Protein AF-0000000086674690 (afdb_homodimer)

Foldseek 3Di:
DDDDDLLDALLCLLVVLCVVLVHDLCRLCVQLVHHSVVSNCSNVLLDPPQDPVSLVSSCVSSVNPDSCSNHSDDPVLRHPVPDQDPLVVLLVCLQPPDQDADPDAQDLVVLQVLLVVLLLLCFFPLANLVVNSVSLSVSSNRLSNNCVPDDDLVSNLSSLLSLLLSLLSQLVNCVLLVNLVSNQVSLVSSCVSLVSNVDLLSNLVSLQSNLVSCVSVPNLVVSLVSLVVSLVSLVPDDPLPLSNLQSNLSSLLSNLLSCLLVVNNVSSVVSLVSNQVSQVNNPWDQVSHRTGHPLVSLLSVLSSCVSNVNLQVSLVSLVPRDCPPPSGLVSLLSSLQSNLSSCVVVVVLVSSLVSLVVNCVSHVPSCLRPSSNLSSLVSSVSVDDPVCVVRSVVSNVSSPND/DDDDDLLDALLCLLVVLCVVLVHDLCRLCVQLVHHSVVSNCSNVLLDPPQDPVSLVSSCVSSVNPDSCSNHSDDPVLRHPVPDQDPLVVLLVCLQPPDQDADPDAQDLVVLQVLLVVLLLLCFFPLANLVVNSVSLSVSSNRLSNNCVPDDDLVSNLSSLLSLLLSLLSQLVNCVLLVNLVSNQVSLVSSCVSLVSNVDLLSNLVSLQSNLVSCVSVPNLVVSLVSLVVSLVSLVVDDPLPLSNLQSNLSSLLSNLLSCLLVVNNVSSVVSLVSNQVSQVNNPWDQVSHRTGHPLVSLLSVLSSCVSNVNLQVSLVSLVPRDCVPPSGLVSLLSSLQSNLSSCVVVVVLVSSLVSLVVNCVSHVPSCLRPSSNLSSLVSSVSVDDPVCVVRSVVSNVSSPND

Secondary structure (DSSP, 8-state):
-----TT--HHHHHHHHHHHTT--HHHHHHHHTS-HHHHHHHHHTSS---SHHHHHHHHHHTT-S-HHHHHSS-GGGS-------TTHHHHHHHHHSPP---SSPP-HHHHHHHHHHHHHHHHH-TTHHHHHGGGHHHHHHHHHHHHHH--SHHHHHHHHHHHHHHHHHHHHHHHHHT-HHHHHHHHHHHHHHHHHHT-HHHHHHHHHHHHHHHHHTT-HHHHHHHHHHHHHHGGGS-TT-HHHHHHHHHHHHHHHHHHHHTT-HHHHHHHHHHHHHHHHHH-SB-GGG--BSHHHHHHHHHHHHHHTT-HHHHHHHHTT---TT---HHHHHHHHHHHHHHHHHTT-HHHHHHHHHHHHHH-HHHHHH-HHHHHHHHHHHHT--TTTHHHHHHHHHHTT--/-----TT--HHHHHHHHHHHTT--HHHHHHHHTS-HHHHHHHHHTSS---SHHHHHHHHHHTT-S-HHHHHSS-GGGS-------TTHHHHHHHHHSPP---SSPP-HHHHHHHHHHHHHHHHH-TTHHHHHGGGHHHHHHHHHHHHHH--SHHHHHHHHHHHHHHHHHHHHHHHHHT-HHHHHHHHHHHHHHHHHHT-HHHHHHHHHHHHHHHHHTT-HHHHHHHHHHHHHHGGGS-TT-HHHHHHHHHHHHHHHHHHHHTT-HHHHHHHHHHHHHHHHHH-SB-GGG--BSHHHHHHHHHHHHHHTT-HHHHHHHHTT---TT---HHHHHHHHHHHHHHHHHTT-HHHHHHHHHHHHHH-HHHHHH-HHHHHHHHHHHHT--TTTHHHHHHHHHHTT--

Radius of gyration: 27.08 Å; Cα contacts (8 Å, |Δi|>4): 1351; chains: 2; bounding box: 76×75×59 Å

Structure (mmCIF, N/CA/C/O backbone):
data_AF-0000000086674690-model_v1
#
loop_
_entity.id
_entity.type
_entity.pdbx_description
1 polymer 'Transcriptional regulator'
#
loop_
_atom_site.group_PDB
_atom_site.id
_atom_site.type_symbol
_atom_site.label_atom_id
_atom_site.label_alt_id
_atom_site.label_comp_id
_atom_site.label_asym_id
_atom_site.label_entity_id
_atom_site.label_seq_id
_atom_site.pdbx_PDB_ins_code
_atom_site.Cartn_x
_atom_site.Cartn_y
_atom_site.Cartn_z
_atom_site.occupancy
_atom_site.B_iso_or_equiv
_atom_site.auth_seq_id
_atom_site.auth_comp_id
_atom_site.auth_asym_id
_atom_site.auth_atom_id
_atom_site.pdbx_PDB_model_num
ATOM 1 N N . MET A 1 1 ? -32.312 -28.562 2.461 1 35.81 1 MET A N 1
ATOM 2 C CA . MET A 1 1 ? -31.516 -27.359 2.293 1 35.81 1 MET A CA 1
ATOM 3 C C . MET A 1 1 ? -32.344 -26.109 2.586 1 35.81 1 MET A C 1
ATOM 5 O O . MET A 1 1 ? -33.344 -25.844 1.914 1 35.81 1 MET A O 1
ATOM 9 N N . GLN A 1 2 ? -32.406 -25.594 3.686 1 45.88 2 GLN A N 1
ATOM 10 C CA . GLN A 1 2 ? -33.438 -24.625 4.082 1 45.88 2 GLN A CA 1
ATOM 11 C C . GLN A 1 2 ? -33.375 -23.375 3.207 1 45.88 2 GLN A C 1
ATOM 13 O O . GLN A 1 2 ? -32.281 -22.891 2.879 1 45.88 2 GLN A O 1
ATOM 18 N N . GLN A 1 3 ? -34.406 -23.047 2.584 1 56.06 3 GLN A N 1
ATOM 19 C CA . GLN A 1 3 ? -34.719 -21.938 1.682 1 56.06 3 GLN A CA 1
ATOM 20 C C . GLN A 1 3 ? -34.375 -20.594 2.332 1 56.06 3 GLN A C 1
ATOM 22 O O . GLN A 1 3 ? -34.781 -20.344 3.469 1 56.06 3 GLN A O 1
ATOM 27 N N . ILE A 1 4 ? -33.25 -19.969 2.064 1 63.06 4 ILE A N 1
ATOM 28 C CA . ILE A 1 4 ? -32.938 -18.625 2.537 1 63.06 4 ILE A CA 1
ATOM 29 C C . ILE A 1 4 ? -33.938 -17.625 1.955 1 63.06 4 ILE A C 1
ATOM 31 O O . ILE A 1 4 ? -34.188 -17.625 0.75 1 63.06 4 ILE A O 1
ATOM 35 N N . ASP A 1 5 ? -34.688 -16.938 2.834 1 63.94 5 ASP A N 1
ATOM 36 C CA . ASP A 1 5 ? -35.625 -15.883 2.418 1 63.94 5 ASP A CA 1
ATOM 37 C C . ASP A 1 5 ? -34.906 -14.883 1.493 1 63.94 5 ASP A C 1
ATOM 39 O O . ASP A 1 5 ? -33.875 -14.32 1.848 1 63.94 5 ASP A O 1
ATOM 43 N N . PRO A 1 6 ? -35.312 -14.914 0.283 1 63.19 6 PRO A N 1
ATOM 44 C CA . PRO A 1 6 ? -34.688 -14.008 -0.69 1 63.19 6 PRO A CA 1
ATOM 45 C C . PRO A 1 6 ? -34.688 -12.555 -0.217 1 63.19 6 PRO A C 1
ATOM 47 O O . PRO A 1 6 ? -33.906 -11.75 -0.712 1 63.19 6 PRO A O 1
ATOM 50 N N . GLU A 1 7 ? -35.469 -12.242 0.776 1 62.81 7 GLU A N 1
ATOM 51 C CA . GLU A 1 7 ? -35.625 -10.867 1.235 1 62.81 7 GLU A CA 1
ATOM 52 C C . GLU A 1 7 ? -34.594 -10.547 2.334 1 62.81 7 GLU A C 1
ATOM 54 O O . GLU A 1 7 ? -34.5 -9.398 2.766 1 62.81 7 GLU A O 1
ATOM 59 N N . MET A 1 8 ? -33.812 -11.414 2.658 1 75.12 8 MET A N 1
ATOM 60 C CA . MET A 1 8 ? -32.844 -11.211 3.738 1 75.12 8 MET A CA 1
ATOM 61 C C . MET A 1 8 ? -31.688 -10.352 3.268 1 75.12 8 MET A C 1
ATOM 63 O O . MET A 1 8 ? -31.156 -10.562 2.172 1 75.12 8 MET A O 1
ATOM 67 N N . THR A 1 9 ? -31.391 -9.359 4.109 1 70.88 9 THR A N 1
ATOM 68 C CA . THR A 1 9 ? -30.25 -8.5 3.842 1 70.88 9 THR A CA 1
ATOM 69 C C . THR A 1 9 ? -28.938 -9.258 4.023 1 70.88 9 THR A C 1
ATOM 71 O O . THR A 1 9 ? -28.906 -10.312 4.656 1 70.88 9 THR A O 1
ATOM 74 N N . PRO A 1 10 ? -27.906 -8.688 3.531 1 73.75 10 PRO A N 1
ATOM 75 C CA . PRO A 1 10 ? -26.609 -9.32 3.756 1 73.75 10 PRO A CA 1
ATOM 76 C C . PRO A 1 10 ? -26.266 -9.477 5.238 1 73.75 10 PRO A C 1
ATOM 78 O O . PRO A 1 10 ? -25.734 -10.5 5.648 1 73.75 10 PRO A O 1
ATOM 81 N N . ALA A 1 11 ? -26.625 -8.516 5.902 1 75.94 11 ALA A N 1
ATOM 82 C CA . ALA A 1 11 ? -26.375 -8.555 7.34 1 75.94 11 ALA A CA 1
ATOM 83 C C . ALA A 1 11 ? -27.125 -9.719 7.988 1 75.94 11 ALA A C 1
ATOM 85 O O . ALA A 1 11 ? -26.531 -10.469 8.773 1 75.94 11 ALA A O 1
ATOM 86 N N . GLU A 1 12 ? -28.359 -9.805 7.516 1 77.88 12 GLU A N 1
ATOM 87 C CA . GLU A 1 12 ? -29.188 -10.883 8.055 1 77.88 12 GLU A CA 1
ATOM 88 C C . GLU A 1 12 ? -28.672 -12.25 7.625 1 77.88 12 GLU A C 1
ATOM 90 O O . GLU A 1 12 ? -28.719 -13.211 8.391 1 77.88 12 GLU A O 1
ATOM 95 N N . ARG A 1 13 ? -28.141 -12.219 6.551 1 79 13 ARG A N 1
ATOM 96 C CA . ARG A 1 13 ? -27.594 -13.469 6.031 1 79 13 ARG A CA 1
ATOM 97 C C . ARG A 1 13 ? -26.312 -13.859 6.754 1 79 13 ARG A C 1
ATOM 99 O O . ARG A 1 13 ? -26.078 -15.031 7.031 1 79 13 ARG A O 1
ATOM 106 N N . ILE A 1 14 ? -25.578 -12.883 7.051 1 80.81 14 ILE A N 1
ATOM 107 C CA . ILE A 1 14 ? -24.375 -13.141 7.832 1 80.81 14 ILE A CA 1
ATOM 108 C C . ILE A 1 14 ? -24.75 -13.758 9.18 1 80.81 14 ILE A C 1
ATOM 110 O O . ILE A 1 14 ? -24.172 -14.758 9.602 1 80.81 14 ILE A O 1
ATOM 114 N N . LYS A 1 15 ? -25.781 -13.125 9.664 1 82.44 15 LYS A N 1
ATOM 115 C CA . LYS A 1 15 ? -26.266 -13.633 10.945 1 82.44 15 LYS A CA 1
ATOM 116 C C . LYS A 1 15 ? -26.812 -15.055 10.805 1 82.44 15 LYS A C 1
ATOM 118 O O . LYS A 1 15 ? -26.484 -15.93 11.609 1 82.44 15 LYS A O 1
ATOM 123 N N . LEU A 1 16 ? -27.609 -15.234 9.828 1 81.5 16 LEU A N 1
ATOM 124 C CA . LEU A 1 16 ? -28.219 -16.531 9.57 1 81.5 16 LEU A CA 1
ATOM 125 C C . LEU A 1 16 ? -27.156 -17.609 9.398 1 81.5 16 LEU A C 1
ATOM 127 O O . LEU A 1 16 ? -27.234 -18.672 10.023 1 81.5 16 LEU A O 1
ATOM 131 N N . PHE A 1 17 ? -26.203 -17.297 8.703 1 81.62 17 PHE A N 1
ATOM 132 C CA . PHE A 1 17 ? -25.219 -18.328 8.383 1 81.62 17 PHE A CA 1
ATOM 133 C C . PHE A 1 17 ? -24.25 -18.531 9.539 1 81.62 17 PHE A C 1
ATOM 135 O O . PHE A 1 17 ? -23.734 -19.641 9.742 1 81.62 17 PHE A O 1
ATOM 142 N N . ARG A 1 18 ? -24.016 -17.422 10.234 1 85.5 18 ARG A N 1
ATOM 143 C CA . ARG A 1 18 ? -23.234 -17.594 11.453 1 85.5 18 ARG A CA 1
ATOM 144 C C . ARG A 1 18 ? -23.922 -18.578 12.406 1 85.5 18 ARG A C 1
ATOM 146 O O . ARG A 1 18 ? -23.281 -19.484 12.945 1 85.5 18 ARG A O 1
ATOM 153 N N . MET A 1 19 ? -25.188 -18.375 12.492 1 83.75 19 MET A N 1
ATOM 154 C CA . MET A 1 19 ? -25.984 -19.219 13.383 1 83.75 19 MET A CA 1
ATOM 155 C C . MET A 1 19 ? -26.031 -20.656 12.859 1 83.75 19 MET A C 1
ATOM 157 O O . MET A 1 19 ? -25.922 -21.609 13.633 1 83.75 19 MET A O 1
ATOM 161 N N . ARG A 1 20 ? -26.109 -20.797 11.633 1 79.38 20 ARG A N 1
ATOM 162 C CA . ARG A 1 20 ? -26.141 -22.125 11.008 1 79.38 20 ARG A CA 1
ATOM 163 C C . ARG A 1 20 ? -24.812 -22.844 11.188 1 79.38 20 ARG A C 1
ATOM 165 O O . ARG A 1 20 ? -24.781 -24.062 11.289 1 79.38 20 ARG A O 1
ATOM 172 N N . ALA A 1 21 ? -23.844 -22.047 11.211 1 78.06 21 ALA A N 1
ATOM 173 C CA . ALA A 1 21 ? -22.516 -22.609 11.383 1 78.06 21 ALA A CA 1
ATOM 174 C C . ALA A 1 21 ? -22.219 -22.906 12.852 1 78.06 21 ALA A C 1
ATOM 176 O O . ALA A 1 21 ? -21.156 -23.438 13.188 1 78.06 21 ALA A O 1
ATOM 177 N N . GLY A 1 22 ? -23.172 -22.469 13.711 1 81.12 22 GLY A N 1
ATOM 178 C CA . GLY A 1 22 ? -23.031 -22.734 15.141 1 81.12 22 GLY A CA 1
ATOM 179 C C . GLY A 1 22 ? -22.047 -21.797 15.828 1 81.12 22 GLY A C 1
ATOM 180 O O . GLY A 1 22 ? -21.5 -22.141 16.875 1 81.12 22 GLY A O 1
ATOM 181 N N . LEU A 1 23 ? -21.812 -20.719 15.234 1 82.62 23 LEU A N 1
ATOM 182 C CA . LEU A 1 23 ? -20.828 -19.797 15.789 1 82.62 23 LEU A CA 1
ATOM 183 C C . LEU A 1 23 ? -21.5 -18.688 16.578 1 82.62 23 LEU A C 1
ATOM 185 O O . LEU A 1 23 ? -22.562 -18.188 16.172 1 82.62 23 LEU A O 1
ATOM 189 N N . THR A 1 24 ? -20.953 -18.375 17.75 1 83.12 24 THR A N 1
ATOM 190 C CA . THR A 1 24 ? -21.344 -17.141 18.422 1 83.12 24 THR A CA 1
ATOM 191 C C . THR A 1 24 ? -20.719 -15.938 17.734 1 83.12 24 THR A C 1
ATOM 193 O O . THR A 1 24 ? -19.812 -16.078 16.906 1 83.12 24 THR A O 1
ATOM 196 N N . GLN A 1 25 ? -21.344 -14.781 18 1 82.62 25 GLN A N 1
ATOM 197 C CA . GLN A 1 25 ? -20.75 -13.562 17.453 1 82.62 25 GLN A CA 1
ATOM 198 C C . GLN A 1 25 ? -19.297 -13.414 17.891 1 82.62 25 GLN A C 1
ATOM 200 O O . GLN A 1 25 ? -18.453 -12.961 17.109 1 82.62 25 GLN A O 1
ATOM 205 N N . GLU A 1 26 ? -19.094 -13.836 19.016 1 77.19 26 GLU A N 1
ATOM 206 C CA . GLU A 1 26 ? -17.75 -13.766 19.562 1 77.19 26 GLU A CA 1
ATOM 207 C C . GLU A 1 26 ? -16.797 -14.688 18.797 1 77.19 26 GLU A C 1
ATOM 209 O O . GLU A 1 26 ? -15.68 -14.289 18.453 1 77.19 26 GLU A O 1
ATOM 214 N N . GLN A 1 27 ? -17.234 -15.805 18.562 1 76.69 27 GLN A N 1
ATOM 215 C CA . GLN A 1 27 ? -16.438 -16.781 17.828 1 76.69 27 GLN A CA 1
ATOM 216 C C . GLN A 1 27 ? -16.172 -16.328 16.406 1 76.69 27 GLN A C 1
ATOM 218 O O . GLN A 1 27 ? -15.047 -16.453 15.898 1 76.69 27 GLN A O 1
ATOM 223 N N . ALA A 1 28 ? -17.156 -15.875 15.789 1 79.5 28 ALA A N 1
ATOM 224 C CA . ALA A 1 28 ? -17.016 -15.398 14.414 1 79.5 28 ALA A CA 1
ATOM 225 C C . ALA A 1 28 ? -16.047 -14.227 14.328 1 79.5 28 ALA A C 1
ATOM 227 O O . ALA A 1 28 ? -15.203 -14.172 13.43 1 79.5 28 ALA A O 1
ATOM 228 N N . ALA A 1 29 ? -16.219 -13.367 15.242 1 74.62 29 ALA A N 1
ATOM 229 C CA . ALA A 1 29 ? -15.344 -12.203 15.305 1 74.62 29 ALA A CA 1
ATOM 230 C C . ALA A 1 29 ? -13.891 -12.609 15.492 1 74.62 29 ALA A C 1
ATOM 232 O O . ALA A 1 29 ? -12.992 -12.055 14.852 1 74.62 29 ALA A O 1
ATOM 233 N N . GLN A 1 30 ? -13.805 -13.586 16.297 1 65.25 30 GLN A N 1
ATOM 234 C CA . GLN A 1 30 ? -12.469 -14.109 16.547 1 65.25 30 GLN A CA 1
ATOM 235 C C . GLN A 1 30 ? -11.875 -14.727 15.273 1 65.25 30 GLN A C 1
ATOM 237 O O . GLN A 1 30 ? -10.719 -14.477 14.945 1 65.25 30 GLN A O 1
ATOM 242 N N . LEU A 1 31 ? -12.688 -15.453 14.656 1 67.88 31 LEU A N 1
ATOM 243 C CA . LEU A 1 31 ? -12.25 -16.109 13.43 1 67.88 31 LEU A CA 1
ATOM 244 C C . LEU A 1 31 ? -11.922 -15.078 12.359 1 67.88 31 LEU A C 1
ATOM 246 O O . LEU A 1 31 ? -10.984 -15.266 11.57 1 67.88 31 LEU A O 1
ATOM 250 N N . LYS A 1 32 ? -12.617 -14.055 12.352 1 66.25 32 LYS A N 1
ATOM 251 C CA . LYS A 1 32 ? -12.438 -12.969 11.391 1 66.25 32 LYS A CA 1
ATOM 252 C C . LYS A 1 32 ? -11.258 -12.086 11.781 1 66.25 32 LYS A C 1
ATOM 254 O O . LYS A 1 32 ? -10.672 -11.406 10.93 1 66.25 32 LYS A O 1
ATOM 259 N N . GLY A 1 33 ? -10.961 -12.219 13.055 1 59.22 33 GLY A N 1
ATOM 260 C CA . GLY A 1 33 ? -9.93 -11.352 13.586 1 59.22 33 GLY A CA 1
ATOM 261 C C . GLY A 1 33 ? -10.398 -9.922 13.805 1 59.22 33 GLY A C 1
ATOM 262 O O . GLY A 1 33 ? -9.672 -8.969 13.516 1 59.22 33 GLY A O 1
ATOM 263 N N . CYS A 1 34 ? -11.648 -9.828 14.102 1 61.47 34 CYS A N 1
ATOM 264 C CA . CYS A 1 34 ? -12.219 -8.523 14.422 1 61.47 34 CYS A CA 1
ATOM 265 C C . CYS A 1 34 ? -12.891 -8.539 15.789 1 61.47 34 CYS A C 1
ATOM 267 O O . CYS A 1 34 ? -12.977 -9.586 16.422 1 61.47 34 CYS A O 1
ATOM 269 N N . THR A 1 35 ? -13.141 -7.371 16.219 1 60.97 35 THR A N 1
ATOM 270 C CA . THR A 1 35 ? -13.867 -7.293 17.484 1 60.97 35 THR A CA 1
ATOM 271 C C . THR A 1 35 ? -15.297 -7.793 17.312 1 60.97 35 THR A C 1
ATOM 273 O O . THR A 1 35 ? -15.859 -7.73 16.219 1 60.97 35 THR A O 1
ATOM 276 N N . VAL A 1 36 ? -15.742 -8.328 18.469 1 74.25 36 VAL A N 1
ATOM 277 C CA . VAL A 1 36 ? -17.125 -8.805 18.484 1 74.25 36 VAL A CA 1
ATOM 278 C C . VAL A 1 36 ? -18.062 -7.668 18.094 1 74.25 36 VAL A C 1
ATOM 280 O O . VAL A 1 36 ? -19.047 -7.887 17.375 1 74.25 36 VAL A O 1
ATOM 283 N N . SER A 1 37 ? -17.688 -6.547 18.469 1 67.19 37 SER A N 1
ATOM 284 C CA . SER A 1 37 ? -18.5 -5.387 18.109 1 67.19 37 SER A CA 1
ATOM 285 C C . SER A 1 37 ? -18.5 -5.164 16.594 1 67.19 37 SER A C 1
ATOM 287 O O . SER A 1 37 ? -19.547 -4.898 16 1 67.19 37 SER A O 1
ATOM 289 N N . ALA A 1 38 ? -17.375 -5.375 16.047 1 67.56 38 ALA A N 1
ATOM 290 C CA . ALA A 1 38 ? -17.281 -5.227 14.586 1 67.56 38 ALA A CA 1
ATOM 291 C C . ALA A 1 38 ? -18.109 -6.285 13.867 1 67.56 38 ALA A C 1
ATOM 293 O O . ALA A 1 38 ? -18.828 -5.977 12.914 1 67.56 38 ALA A O 1
ATOM 294 N N . TRP A 1 39 ? -18 -7.398 14.344 1 77.25 39 TRP A N 1
ATOM 295 C CA . TRP A 1 39 ? -18.781 -8.477 13.75 1 77.25 39 TRP A CA 1
ATOM 296 C C . TRP A 1 39 ? -20.281 -8.211 13.906 1 77.25 39 TRP A C 1
ATOM 298 O O . TRP A 1 39 ? -21.047 -8.367 12.953 1 77.25 39 TRP A O 1
ATOM 308 N N . ARG A 1 40 ? -20.641 -7.785 15.055 1 76.81 40 ARG A N 1
ATOM 309 C CA . ARG A 1 40 ? -22.031 -7.484 15.344 1 76.81 40 ARG A CA 1
ATOM 310 C C . ARG A 1 40 ? -22.578 -6.438 14.383 1 76.81 40 ARG A C 1
ATOM 312 O O . ARG A 1 40 ? -23.734 -6.527 13.953 1 76.81 40 ARG A O 1
ATOM 319 N N . LYS A 1 41 ? -21.75 -5.625 14.016 1 70.38 41 LYS A N 1
ATOM 320 C CA . LYS A 1 41 ? -22.219 -4.559 13.133 1 70.38 41 LYS A CA 1
ATOM 321 C C . LYS A 1 41 ? -22.469 -5.082 11.719 1 70.38 41 LYS A C 1
ATOM 323 O O . LYS A 1 41 ? -23.359 -4.605 11.023 1 70.38 41 LYS A O 1
ATOM 328 N N . TRP A 1 42 ? -21.734 -6.035 11.359 1 76.44 42 TRP A N 1
ATOM 329 C CA . TRP A 1 42 ? -22 -6.676 10.078 1 76.44 42 TRP A CA 1
ATOM 330 C C . TRP A 1 42 ? -23.328 -7.438 10.109 1 76.44 42 TRP A C 1
ATOM 332 O O . TRP A 1 42 ? -24.109 -7.371 9.156 1 76.44 42 TRP A O 1
ATOM 342 N N . GLU A 1 43 ? -23.516 -8.039 11.234 1 81.5 43 GLU A N 1
ATOM 343 C CA . GLU A 1 43 ? -24.703 -8.883 11.359 1 81.5 43 GLU A CA 1
ATOM 344 C C . GLU A 1 43 ? -25.953 -8.039 11.555 1 81.5 43 GLU A C 1
ATOM 346 O O . GLU A 1 43 ? -27.062 -8.477 11.227 1 81.5 43 GLU A O 1
ATOM 351 N N . SER A 1 44 ? -25.797 -6.883 12.141 1 73.06 44 SER A N 1
ATOM 352 C CA . SER A 1 44 ? -26.938 -6.012 12.383 1 73.06 44 SER A CA 1
ATOM 353 C C . SER A 1 44 ? -27.219 -5.109 11.188 1 73.06 44 SER A C 1
ATOM 355 O O . SER A 1 44 ? -28.266 -4.473 11.109 1 73.06 44 SER A O 1
ATOM 357 N N . GLY A 1 45 ? -26.234 -5.16 10.289 1 63.78 45 GLY A N 1
ATOM 358 C CA . GLY A 1 45 ? -26.375 -4.277 9.141 1 63.78 45 GLY A CA 1
ATOM 359 C C . GLY A 1 45 ? -25.906 -2.863 9.414 1 63.78 45 GLY A C 1
ATOM 360 O O . GLY A 1 45 ? -26 -1.987 8.555 1 63.78 45 GLY A O 1
ATOM 361 N N . GLU A 1 46 ? -25.438 -2.58 10.617 1 60.06 46 GLU A N 1
ATOM 362 C CA . GLU A 1 46 ? -24.922 -1.26 10.953 1 60.06 46 GLU A CA 1
ATOM 363 C C . GLU A 1 46 ? -23.688 -0.927 10.109 1 60.06 46 GLU A C 1
ATOM 365 O O . GLU A 1 46 ? -23.453 0.235 9.773 1 60.06 46 GLU A O 1
ATOM 370 N N . ARG A 1 47 ? -22.875 -1.871 9.898 1 57.19 47 ARG A N 1
ATOM 371 C CA . ARG A 1 47 ? -21.734 -1.758 9 1 57.19 47 ARG A CA 1
ATOM 372 C C . ARG A 1 47 ? -21.828 -2.768 7.859 1 57.19 47 ARG A C 1
ATOM 374 O O . ARG A 1 47 ? -22.062 -3.957 8.094 1 57.19 47 ARG A O 1
ATOM 381 N N . SER A 1 48 ? -21.781 -2.201 6.695 1 57.06 48 SER A N 1
ATOM 382 C CA . SER A 1 48 ? -21.75 -3.117 5.559 1 57.06 48 SER A CA 1
ATOM 383 C C . SER A 1 48 ? -20.344 -3.703 5.359 1 57.06 48 SER A C 1
ATOM 385 O O . SER A 1 48 ? -19.344 -3.057 5.676 1 57.06 48 SER A O 1
ATOM 387 N N . VAL A 1 49 ? -20.484 -4.902 5.02 1 63.19 49 VAL A N 1
ATOM 388 C CA . VAL A 1 49 ? -19.219 -5.496 4.59 1 63.19 49 VAL A CA 1
ATOM 389 C C . VAL A 1 49 ? -18.766 -4.855 3.279 1 63.19 49 VAL A C 1
ATOM 391 O O . VAL A 1 49 ? -19.453 -4.941 2.264 1 63.19 49 VAL A O 1
ATOM 394 N N . ASN A 1 50 ? -17.688 -4.113 3.303 1 49.84 50 ASN A N 1
ATOM 395 C CA . ASN A 1 50 ? -17.391 -3.191 2.209 1 49.84 50 ASN A CA 1
ATOM 396 C C . ASN A 1 50 ? -16.266 -3.709 1.32 1 49.84 50 ASN A C 1
ATOM 398 O O . ASN A 1 50 ? -15.789 -2.99 0.441 1 49.84 50 ASN A O 1
ATOM 402 N N . SER A 1 51 ? -15.852 -4.766 1.632 1 52.09 51 SER A N 1
ATOM 403 C CA . SER A 1 51 ? -14.836 -5.34 0.755 1 52.09 51 SER A CA 1
ATOM 404 C C . SER A 1 51 ? -15.156 -6.797 0.429 1 52.09 51 SER A C 1
ATOM 406 O O . SER A 1 51 ? -15.672 -7.531 1.273 1 52.09 51 SER A O 1
ATOM 408 N N . LEU A 1 52 ? -14.93 -6.918 -0.774 1 54.28 52 LEU A N 1
ATOM 409 C CA . LEU A 1 52 ? -15.125 -8.297 -1.199 1 54.28 52 LEU A CA 1
ATOM 410 C C . LEU A 1 52 ? -14.297 -9.25 -0.338 1 54.28 52 LEU A C 1
ATOM 412 O O . LEU A 1 52 ? -14.758 -10.344 -0.005 1 54.28 52 LEU A O 1
ATOM 416 N N . GLY A 1 53 ? -13.195 -8.68 0.011 1 55.94 53 GLY A N 1
ATOM 417 C CA . GLY A 1 53 ? -12.375 -9.469 0.917 1 55.94 53 GLY A CA 1
ATOM 418 C C . GLY A 1 53 ? -13.078 -9.805 2.221 1 55.94 53 GLY A C 1
ATOM 419 O O . GLY A 1 53 ? -13.047 -10.953 2.672 1 55.94 53 GLY A O 1
ATOM 420 N N . ASP A 1 54 ? -13.695 -8.82 2.705 1 62.16 54 ASP A N 1
ATOM 421 C CA . ASP A 1 54 ? -14.445 -9.055 3.938 1 62.16 54 ASP A CA 1
ATOM 422 C C . ASP A 1 54 ? -15.602 -10.023 3.701 1 62.16 54 ASP A C 1
ATOM 424 O O . ASP A 1 54 ? -15.859 -10.906 4.527 1 62.16 54 ASP A O 1
ATOM 428 N N . TRP A 1 55 ? -16.219 -9.844 2.621 1 64.69 55 TRP A N 1
ATOM 429 C CA . TRP A 1 55 ? -17.344 -10.742 2.33 1 64.69 55 TRP A CA 1
ATOM 430 C C . TRP A 1 55 ? -16.859 -12.188 2.205 1 64.69 55 TRP A C 1
ATOM 432 O O . TRP A 1 55 ? -17.5 -13.102 2.717 1 64.69 55 TRP A O 1
ATOM 442 N N . ILE A 1 56 ? -15.773 -12.211 1.735 1 56.81 56 ILE A N 1
ATOM 443 C CA . ILE A 1 56 ? -15.211 -13.547 1.521 1 56.81 56 ILE A CA 1
ATOM 444 C C . ILE A 1 56 ? -14.805 -14.156 2.859 1 56.81 56 ILE A C 1
ATOM 446 O O . ILE A 1 56 ? -15.094 -15.32 3.129 1 56.81 56 ILE A O 1
ATOM 450 N N . GLU A 1 57 ? -14.195 -13.367 3.631 1 63.66 57 GLU A N 1
ATOM 451 C CA . GLU A 1 57 ? -13.797 -13.836 4.957 1 63.66 57 GLU A CA 1
ATOM 452 C C . GLU A 1 57 ? -15.008 -14.219 5.793 1 63.66 57 GLU A C 1
ATOM 454 O O . GLU A 1 57 ? -15 -15.25 6.477 1 63.66 57 GLU A O 1
ATOM 459 N N . ILE A 1 58 ? -15.961 -13.453 5.621 1 72 58 ILE A N 1
ATOM 460 C CA . ILE A 1 58 ? -17.188 -13.734 6.359 1 72 58 ILE A CA 1
ATOM 461 C C . ILE A 1 58 ? -17.812 -15.031 5.855 1 72 58 ILE A C 1
ATOM 463 O O . ILE A 1 58 ? -18.234 -15.875 6.648 1 72 58 ILE A O 1
ATOM 467 N N . ALA A 1 59 ? -17.75 -15.172 4.602 1 68.88 59 ALA A N 1
ATOM 468 C CA . ALA A 1 59 ? -18.328 -16.375 4.008 1 68.88 59 ALA A CA 1
ATOM 469 C C . ALA A 1 59 ? -17.594 -17.625 4.492 1 68.88 59 ALA A C 1
ATOM 471 O O . ALA A 1 59 ? -18.219 -18.641 4.793 1 68.88 59 ALA A O 1
ATOM 472 N N . ARG A 1 60 ? -16.328 -17.453 4.629 1 64.94 60 ARG A N 1
ATOM 473 C CA . ARG A 1 60 ? -15.5 -18.562 5.129 1 64.94 60 ARG A CA 1
ATOM 474 C C . ARG A 1 60 ? -15.82 -18.859 6.586 1 64.94 60 ARG A C 1
ATOM 476 O O . ARG A 1 60 ? -15.953 -20.031 6.965 1 64.94 60 ARG A O 1
ATOM 483 N N . ILE A 1 61 ? -15.906 -17.859 7.301 1 71.44 61 ILE A N 1
ATOM 484 C CA . ILE A 1 61 ? -16.156 -18 8.734 1 71.44 61 ILE A CA 1
ATOM 485 C C . ILE A 1 61 ? -17.5 -18.672 8.961 1 71.44 61 ILE A C 1
ATOM 487 O O . ILE A 1 61 ? -17.625 -19.578 9.797 1 71.44 61 ILE A O 1
ATOM 491 N N . VAL A 1 62 ? -18.469 -18.328 8.094 1 77.56 62 VAL A N 1
ATOM 492 C CA . VAL A 1 62 ? -19.828 -18.828 8.359 1 77.56 62 VAL A CA 1
ATOM 493 C C . VAL A 1 62 ? -20.109 -20.031 7.461 1 77.56 62 VAL A C 1
ATOM 495 O O . VAL A 1 62 ? -21.25 -20.484 7.391 1 77.56 62 VAL A O 1
ATOM 498 N N . ARG A 1 63 ? -19.031 -20.484 6.812 1 66.38 63 ARG A N 1
ATOM 499 C CA . ARG A 1 63 ? -19.031 -21.734 6.051 1 66.38 63 ARG A CA 1
ATOM 500 C C . ARG A 1 63 ? -20.078 -21.688 4.93 1 66.38 63 ARG A C 1
ATOM 502 O O . ARG A 1 63 ? -20.844 -22.641 4.746 1 66.38 63 ARG A O 1
ATOM 509 N N . VAL A 1 64 ? -20.141 -20.578 4.383 1 69.5 64 VAL A N 1
ATOM 510 C CA . VAL A 1 64 ? -20.984 -20.438 3.199 1 69.5 64 VAL A CA 1
ATOM 511 C C . VAL A 1 64 ? -20.125 -20.469 1.94 1 69.5 64 VAL A C 1
ATOM 513 O O . VAL A 1 64 ? -19.156 -19.719 1.828 1 69.5 64 VAL A O 1
ATOM 516 N N . LYS A 1 65 ? -20.422 -21.359 1.132 1 56.72 65 LYS A N 1
ATOM 517 C CA . LYS A 1 65 ? -19.625 -21.594 -0.062 1 56.72 65 LYS A CA 1
ATOM 518 C C . LYS A 1 65 ? -19.969 -20.594 -1.164 1 56.72 65 LYS A C 1
ATOM 520 O O . LYS A 1 65 ? -19.156 -20.328 -2.045 1 56.72 65 LYS A O 1
ATOM 525 N N . ASP A 1 66 ? -21.141 -20.125 -1.149 1 55.47 66 ASP A N 1
ATOM 526 C CA . ASP A 1 66 ? -21.719 -19.25 -2.152 1 55.47 66 ASP A CA 1
ATOM 527 C C . ASP A 1 66 ? -21.922 -17.844 -1.595 1 55.47 66 ASP A C 1
ATOM 529 O O . ASP A 1 66 ? -22.734 -17.625 -0.695 1 55.47 66 ASP A O 1
ATOM 533 N N . LEU A 1 67 ? -21.062 -16.891 -2.145 1 61.53 67 LEU A N 1
ATOM 534 C CA . LEU A 1 67 ? -21.188 -15.523 -1.651 1 61.53 67 LEU A CA 1
ATOM 535 C C . LEU A 1 67 ? -22.609 -14.992 -1.873 1 61.53 67 LEU A C 1
ATOM 537 O O . LEU A 1 67 ? -23.094 -14.172 -1.094 1 61.53 67 LEU A O 1
ATOM 541 N N . PHE A 1 68 ? -23.141 -15.453 -2.949 1 61.06 68 PHE A N 1
ATOM 542 C CA . PHE A 1 68 ? -24.516 -15.016 -3.176 1 61.06 68 PHE A CA 1
ATOM 543 C C . PHE A 1 68 ? -25.422 -15.438 -2.021 1 61.06 68 PHE A C 1
ATOM 545 O O . PHE A 1 68 ? -26.312 -14.688 -1.618 1 61.06 68 PHE A O 1
ATOM 552 N N . ARG A 1 69 ? -25.234 -16.625 -1.64 1 67.69 69 ARG A N 1
ATOM 553 C CA . ARG A 1 69 ? -26.031 -17.094 -0.516 1 67.69 69 ARG A CA 1
ATOM 554 C C . ARG A 1 69 ? -25.797 -16.234 0.722 1 67.69 69 ARG A C 1
ATOM 556 O O . ARG A 1 69 ? -26.734 -15.977 1.487 1 67.69 69 ARG A O 1
ATOM 563 N N . LEU A 1 70 ? -24.578 -15.805 0.869 1 72.25 70 LEU A N 1
ATOM 564 C CA . LEU A 1 70 ? -24.219 -15.023 2.047 1 72.25 70 LEU A CA 1
ATOM 565 C C . LEU A 1 70 ? -24.625 -13.562 1.87 1 72.25 70 LEU A C 1
ATOM 567 O O . LEU A 1 70 ? -25.094 -12.93 2.814 1 72.25 70 LEU A O 1
ATOM 571 N N . THR A 1 71 ? -24.359 -13.094 0.697 1 68.62 71 THR A N 1
ATOM 572 C CA . THR A 1 71 ? -24.547 -11.664 0.476 1 68.62 71 THR A CA 1
ATOM 573 C C . THR A 1 71 ? -25.969 -11.359 0.015 1 68.62 71 THR A C 1
ATOM 575 O O . THR A 1 71 ? -26.484 -10.266 0.251 1 68.62 71 THR A O 1
ATOM 578 N N . GLY A 1 72 ? -26.656 -12.336 -0.545 1 60.5 72 GLY A N 1
ATOM 579 C CA . GLY A 1 72 ? -27.906 -12.109 -1.236 1 60.5 72 GLY A CA 1
ATOM 580 C C . GLY A 1 72 ? -27.766 -11.219 -2.459 1 60.5 72 GLY A C 1
ATOM 581 O O . GLY A 1 72 ? -28.766 -10.828 -3.066 1 60.5 72 GLY A O 1
ATOM 582 N N . LEU A 1 73 ? -26.578 -10.734 -2.686 1 55.12 73 LEU A N 1
ATOM 583 C CA . LEU A 1 73 ? -26.297 -9.836 -3.801 1 55.12 73 LEU A CA 1
ATOM 584 C C . LEU A 1 73 ? -25.5 -10.555 -4.883 1 55.12 73 LEU A C 1
ATOM 586 O O . LEU A 1 73 ? -24.625 -11.367 -4.578 1 55.12 73 LEU A O 1
ATOM 590 N N . PRO A 1 74 ? -25.984 -10.25 -6.051 1 46.03 74 PRO A N 1
ATOM 591 C CA . PRO A 1 74 ? -25.094 -10.75 -7.109 1 46.03 74 PRO A CA 1
ATOM 592 C C . PRO A 1 74 ? -23.672 -10.188 -7 1 46.03 74 PRO A C 1
ATOM 594 O O . PRO A 1 74 ? -23.484 -9.109 -6.438 1 46.03 74 PRO A O 1
ATOM 597 N N . LEU A 1 75 ? -22.75 -11.031 -7.324 1 46.69 75 LEU A N 1
ATOM 598 C CA . LEU A 1 75 ? -21.344 -10.672 -7.227 1 46.69 75 LEU A CA 1
ATOM 599 C C . LEU A 1 75 ? -21.094 -9.273 -7.785 1 46.69 75 LEU A C 1
ATOM 601 O O . LEU A 1 75 ? -20.281 -8.516 -7.246 1 46.69 75 LEU A O 1
ATOM 605 N N . GLY A 1 76 ? -21.75 -8.984 -8.883 1 43.5 76 GLY A N 1
ATOM 606 C CA . GLY A 1 76 ? -21.641 -7.664 -9.492 1 43.5 76 GLY A CA 1
ATOM 607 C C . GLY A 1 76 ? -22 -6.539 -8.539 1 43.5 76 GLY A C 1
ATOM 608 O O . GLY A 1 76 ? -21.641 -5.387 -8.766 1 43.5 76 GLY A O 1
ATOM 609 N N . GLU A 1 77 ? -22.891 -6.816 -7.645 1 42.34 77 GLU A N 1
ATOM 610 C CA . GLU A 1 77 ? -23.328 -5.812 -6.68 1 42.34 77 GLU A CA 1
ATOM 611 C C . GLU A 1 77 ? -22.422 -5.785 -5.461 1 42.34 77 GLU A C 1
ATOM 613 O O . GLU A 1 77 ? -22.625 -5 -4.535 1 42.34 77 GLU A O 1
ATOM 618 N N . LEU A 1 78 ? -21.703 -6.773 -5.344 1 46.16 78 LEU A N 1
ATOM 619 C CA . LEU A 1 78 ? -20.703 -6.676 -4.273 1 46.16 78 LEU A CA 1
ATOM 620 C C . LEU A 1 78 ? -19.688 -5.578 -4.57 1 46.16 78 LEU A C 1
ATOM 622 O O . LEU A 1 78 ? -19.406 -5.289 -5.734 1 46.16 78 LEU A O 1
ATOM 626 N N . PRO A 1 79 ? -19.359 -4.664 -3.664 1 41 79 PRO A N 1
ATOM 627 C CA . PRO A 1 79 ? -18.484 -3.527 -3.947 1 41 79 PRO A CA 1
ATOM 628 C C . PRO A 1 79 ? -17.297 -3.908 -4.832 1 41 79 PRO A C 1
ATOM 630 O O . PRO A 1 79 ? -16.734 -5.004 -4.691 1 41 79 PRO A O 1
ATOM 633 N N . ASP A 1 80 ? -17.266 -3.547 -6.145 1 41.66 80 ASP A N 1
ATOM 634 C CA . ASP A 1 80 ? -16.188 -3.619 -7.133 1 41.66 80 ASP A CA 1
ATOM 635 C C . ASP A 1 80 ? -14.836 -3.344 -6.496 1 41.66 80 ASP A C 1
ATOM 637 O O . ASP A 1 80 ? -14.75 -2.703 -5.445 1 41.66 80 ASP A O 1
ATOM 641 N N . GLU A 1 81 ? -13.898 -4.098 -6.535 1 42.53 81 GLU A N 1
ATOM 642 C CA . GLU A 1 81 ? -12.641 -3.377 -6.355 1 42.53 81 GLU A CA 1
ATOM 643 C C . GLU A 1 81 ? -12.625 -2.076 -7.152 1 42.53 81 GLU A C 1
ATOM 645 O O . GLU A 1 81 ? -12.828 -2.086 -8.367 1 42.53 81 GLU A O 1
ATOM 650 N N . PRO A 1 82 ? -13.164 -1.026 -6.73 1 44.75 82 PRO A N 1
ATOM 651 C CA . PRO A 1 82 ? -13.211 0.248 -7.449 1 44.75 82 PRO A CA 1
ATOM 652 C C . PRO A 1 82 ? -11.992 0.476 -8.336 1 44.75 82 PRO A C 1
ATOM 654 O O . PRO A 1 82 ? -10.883 0.072 -7.977 1 44.75 82 PRO A O 1
ATOM 657 N N . SER A 1 83 ? -12.281 0.343 -9.781 1 54.91 83 SER A N 1
ATOM 658 C CA . SER A 1 83 ? -11.25 0.926 -10.633 1 54.91 83 SER A CA 1
ATOM 659 C C . SER A 1 83 ? -10.586 2.119 -9.953 1 54.91 83 SER A C 1
ATOM 661 O O . SER A 1 83 ? -11.211 2.818 -9.156 1 54.91 83 SER A O 1
ATOM 663 N N . GLU A 1 84 ? -9.328 2.01 -9.945 1 70.25 84 GLU A N 1
ATOM 664 C CA . GLU A 1 84 ? -8.617 3.184 -9.445 1 70.25 84 GLU A CA 1
ATOM 665 C C . GLU A 1 84 ? -9.133 4.461 -10.109 1 70.25 84 GLU A C 1
ATOM 667 O O . GLU A 1 84 ? -9.5 4.449 -11.281 1 70.25 84 GLU A O 1
ATOM 672 N N . HIS A 1 85 ? -9.352 5.445 -9.352 1 80.25 85 HIS A N 1
ATOM 673 C CA . HIS A 1 85 ? -9.711 6.746 -9.898 1 80.25 85 HIS A CA 1
ATOM 674 C C . HIS A 1 85 ? -8.758 7.156 -11.016 1 80.25 85 HIS A C 1
ATOM 676 O O . HIS A 1 85 ? -7.547 6.918 -10.93 1 80.25 85 HIS A O 1
ATOM 682 N N . GLU A 1 86 ? -9.203 7.727 -12.023 1 82.62 86 GLU A N 1
ATOM 683 C CA . GLU A 1 86 ? -8.477 8.008 -13.258 1 82.62 86 GLU A CA 1
ATOM 684 C C . GLU A 1 86 ? -7.266 8.891 -12.992 1 82.62 86 GLU A C 1
ATOM 686 O O . GLU A 1 86 ? -6.312 8.898 -13.773 1 82.62 86 GLU A O 1
ATOM 691 N N . THR A 1 87 ? -7.277 9.602 -11.922 1 90 87 THR A N 1
ATOM 692 C CA . THR A 1 87 ? -6.191 10.531 -11.633 1 90 87 THR A CA 1
ATOM 693 C C . THR A 1 87 ? -5.027 9.812 -10.961 1 90 87 THR A C 1
ATOM 695 O O . THR A 1 87 ? -3.932 10.367 -10.844 1 90 87 THR A O 1
ATOM 698 N N . ILE A 1 88 ? -5.148 8.617 -10.555 1 90.25 88 ILE A N 1
ATOM 699 C CA . ILE A 1 88 ? -4.164 7.961 -9.711 1 90.25 88 ILE A CA 1
ATOM 700 C C . ILE A 1 88 ? -3.004 7.449 -10.562 1 90.25 88 ILE A C 1
ATOM 702 O O . ILE A 1 88 ? -1.837 7.613 -10.195 1 90.25 88 ILE A O 1
ATOM 706 N N . PRO A 1 89 ? -3.256 6.918 -11.805 1 86.88 89 PRO A N 1
ATOM 707 C CA . PRO A 1 89 ? -2.131 6.398 -12.586 1 86.88 89 PRO A CA 1
ATOM 708 C C . PRO A 1 89 ? -1.104 7.477 -12.93 1 86.88 89 PRO A C 1
ATOM 710 O O . PRO A 1 89 ? 0.093 7.285 -12.703 1 86.88 89 PRO A O 1
ATOM 713 N N . PRO A 1 90 ? -1.509 8.656 -13.359 1 91.94 90 PRO A N 1
ATOM 714 C CA . PRO A 1 90 ? -0.509 9.703 -13.609 1 91.94 90 PRO A CA 1
ATOM 715 C C . PRO A 1 90 ? 0.226 10.125 -12.344 1 91.94 90 PRO A C 1
ATOM 717 O O . PRO A 1 90 ? 1.421 10.438 -12.391 1 91.94 90 PRO A O 1
ATOM 720 N N . ILE A 1 91 ? -0.457 10.172 -11.25 1 95.5 91 ILE A N 1
ATOM 721 C CA . ILE A 1 91 ? 0.165 10.531 -9.984 1 95.5 91 ILE A CA 1
ATOM 722 C C . ILE A 1 91 ? 1.203 9.477 -9.602 1 95.5 91 ILE A C 1
ATOM 724 O O . ILE A 1 91 ? 2.344 9.805 -9.273 1 95.5 91 ILE A O 1
ATOM 728 N N . ARG A 1 92 ? 0.809 8.234 -9.664 1 92.31 92 ARG A N 1
ATOM 729 C CA . ARG A 1 92 ? 1.71 7.125 -9.359 1 92.31 92 ARG A CA 1
ATOM 730 C C . ARG A 1 92 ? 2.938 7.16 -10.266 1 92.31 92 ARG A C 1
ATOM 732 O O . ARG A 1 92 ? 4.062 6.969 -9.797 1 92.31 92 ARG A O 1
ATOM 739 N N . SER A 1 93 ? 2.73 7.391 -11.578 1 91.12 93 SER A N 1
ATOM 740 C CA . SER A 1 93 ? 3.824 7.465 -12.539 1 91.12 93 SER A CA 1
ATOM 741 C C . SER A 1 93 ? 4.805 8.578 -12.18 1 91.12 93 SER A C 1
ATOM 743 O O . SER A 1 93 ? 6.02 8.367 -12.195 1 91.12 93 SER A O 1
ATOM 745 N N . ALA A 1 94 ? 4.293 9.688 -11.844 1 93.62 94 ALA A N 1
ATOM 746 C CA . ALA A 1 94 ? 5.145 10.812 -11.461 1 93.62 94 ALA A CA 1
ATOM 747 C C . ALA A 1 94 ? 5.918 10.5 -10.18 1 93.62 94 ALA A C 1
ATOM 749 O O . ALA A 1 94 ? 7.094 10.859 -10.055 1 93.62 94 ALA A O 1
ATOM 750 N N . MET A 1 95 ? 5.277 9.875 -9.234 1 94 95 MET A N 1
ATOM 751 C CA . MET A 1 95 ? 5.891 9.547 -7.949 1 94 95 MET A CA 1
ATOM 752 C C . MET A 1 95 ? 7.059 8.586 -8.133 1 94 95 MET A C 1
ATOM 754 O O . MET A 1 95 ? 8.086 8.711 -7.461 1 94 95 MET A O 1
ATOM 758 N N . HIS A 1 96 ? 6.934 7.699 -9.055 1 89 96 HIS A N 1
ATOM 759 C CA . HIS A 1 96 ? 7.922 6.629 -9.148 1 89 96 HIS A CA 1
ATOM 760 C C . HIS A 1 96 ? 8.82 6.812 -10.367 1 89 96 HIS A C 1
ATOM 762 O O . HIS A 1 96 ? 9.633 5.945 -10.68 1 89 96 HIS A O 1
ATOM 768 N N . ALA A 1 97 ? 8.57 7.969 -11.023 1 88.94 97 ALA A N 1
ATOM 769 C CA . ALA A 1 97 ? 9.461 8.281 -12.141 1 88.94 97 ALA A CA 1
ATOM 770 C C . ALA A 1 97 ? 10.914 8.352 -11.68 1 88.94 97 ALA A C 1
ATOM 772 O O . ALA A 1 97 ? 11.195 8.695 -10.523 1 88.94 97 ALA A O 1
ATOM 773 N N . TYR A 1 98 ? 11.812 7.961 -12.531 1 87 98 TYR A N 1
ATOM 774 C CA . TYR A 1 98 ? 13.234 8.086 -12.242 1 87 98 TYR A CA 1
ATOM 775 C C . TYR A 1 98 ? 13.625 9.547 -12.055 1 87 98 TYR A C 1
ATOM 777 O O . TYR A 1 98 ? 13.148 10.422 -12.781 1 87 98 TYR A O 1
ATOM 785 N N . PRO A 1 99 ? 14.406 9.75 -11.023 1 78 99 PRO A N 1
ATOM 786 C CA . PRO A 1 99 ? 14.75 11.148 -10.742 1 78 99 PRO A CA 1
ATOM 787 C C . PRO A 1 99 ? 15.398 11.844 -11.93 1 78 99 PRO A C 1
ATOM 789 O O . PRO A 1 99 ? 16.203 11.242 -12.641 1 78 99 PRO A O 1
ATOM 792 N N . GLN A 1 100 ? 14.977 13.055 -12.195 1 74.69 100 GLN A N 1
ATOM 793 C CA . GLN A 1 100 ? 15.531 13.828 -13.297 1 74.69 100 GLN A CA 1
ATOM 794 C C . GLN A 1 100 ? 16.047 15.18 -12.805 1 74.69 100 GLN A C 1
ATOM 796 O O . GLN A 1 100 ? 15.445 15.805 -11.93 1 74.69 100 GLN A O 1
ATOM 801 N N . ARG A 1 101 ? 17.297 15.484 -13.188 1 72.25 101 ARG A N 1
ATOM 802 C CA . ARG A 1 101 ? 17.797 16.844 -12.945 1 72.25 101 ARG A CA 1
ATOM 803 C C . ARG A 1 101 ? 17.281 17.812 -14.008 1 72.25 101 ARG A C 1
ATOM 805 O O . ARG A 1 101 ? 17.297 17.5 -15.203 1 72.25 101 ARG A O 1
ATOM 812 N N . LEU A 1 102 ? 16.641 18.828 -13.438 1 71.25 102 LEU A N 1
ATOM 813 C CA . LEU A 1 102 ? 16.141 19.844 -14.367 1 71.25 102 LEU A CA 1
ATOM 814 C C . LEU A 1 102 ? 17.25 20.828 -14.719 1 71.25 102 LEU A C 1
ATOM 816 O O . LEU A 1 102 ? 18.109 21.125 -13.891 1 71.25 102 LEU A O 1
ATOM 820 N N . ASP A 1 103 ? 17.25 21.234 -15.992 1 70.88 103 ASP A N 1
ATOM 821 C CA . ASP A 1 103 ? 18.234 22.203 -16.484 1 70.88 103 ASP A CA 1
ATOM 822 C C . ASP A 1 103 ? 18.078 23.547 -15.789 1 70.88 103 ASP A C 1
ATOM 824 O O . ASP A 1 103 ? 19.062 24.203 -15.445 1 70.88 103 ASP A O 1
ATOM 828 N N . GLU A 1 104 ? 16.812 23.938 -15.57 1 77 104 GLU A N 1
ATOM 829 C CA . GLU A 1 104 ? 16.531 25.219 -14.914 1 77 104 GLU A CA 1
ATOM 830 C C . GLU A 1 104 ? 16.141 25.016 -13.453 1 77 104 GLU A C 1
ATOM 832 O O . GLU A 1 104 ? 15.367 24.109 -13.133 1 77 104 GLU A O 1
ATOM 837 N N . PRO A 1 105 ? 16.828 25.891 -12.641 1 78.38 105 PRO A N 1
ATOM 838 C CA . PRO A 1 105 ? 16.469 25.766 -11.227 1 78.38 105 PRO A CA 1
ATOM 839 C C . PRO A 1 105 ? 14.992 26.047 -10.969 1 78.38 105 PRO A C 1
ATOM 841 O O . PRO A 1 105 ? 14.398 26.891 -11.641 1 78.38 105 PRO A O 1
ATOM 844 N N . VAL A 1 106 ? 14.477 25.266 -10.164 1 81.94 106 VAL A N 1
ATOM 845 C CA . VAL A 1 106 ? 13.078 25.438 -9.789 1 81.94 106 VAL A CA 1
ATOM 846 C C . VAL A 1 106 ? 12.945 26.641 -8.859 1 81.94 106 VAL A C 1
ATOM 848 O O . VAL A 1 106 ? 13.727 26.797 -7.91 1 81.94 106 VAL A O 1
ATOM 851 N N . ASP A 1 107 ? 12 27.609 -9.203 1 91.75 107 ASP A N 1
ATOM 852 C CA . ASP A 1 107 ? 11.656 28.75 -8.359 1 91.75 107 ASP A CA 1
ATOM 853 C C . ASP A 1 107 ? 10.789 28.312 -7.172 1 91.75 107 ASP A C 1
ATOM 855 O O . ASP A 1 107 ? 9.602 28.031 -7.336 1 91.75 107 ASP A O 1
ATOM 859 N N . LEU A 1 108 ? 11.391 28.359 -6.027 1 94.94 108 LEU A N 1
ATOM 860 C CA . LEU A 1 108 ? 10.695 27.875 -4.84 1 94.94 108 LEU A CA 1
ATOM 861 C C . LEU A 1 108 ? 9.477 28.734 -4.527 1 94.94 108 LEU A C 1
ATOM 863 O O . LEU A 1 108 ? 8.477 28.219 -4.016 1 94.94 108 LEU A O 1
ATOM 867 N N . ASP A 1 109 ? 9.508 30.031 -4.828 1 95.38 109 ASP A N 1
ATOM 868 C CA . ASP A 1 109 ? 8.352 30.906 -4.602 1 95.38 109 ASP A CA 1
ATOM 869 C C . ASP A 1 109 ? 7.191 30.516 -5.508 1 95.38 109 ASP A C 1
ATOM 871 O O . ASP A 1 109 ? 6.039 30.469 -5.066 1 95.38 109 ASP A O 1
ATOM 875 N N . LEU A 1 110 ? 7.551 30.25 -6.715 1 95.31 110 LEU A N 1
ATOM 876 C CA . LEU A 1 110 ? 6.52 29.828 -7.652 1 95.31 110 LEU A CA 1
ATOM 877 C C . LEU A 1 110 ? 5.93 28.484 -7.234 1 95.31 110 LEU A C 1
ATOM 879 O O . LEU A 1 110 ? 4.715 28.281 -7.301 1 95.31 110 LEU A O 1
ATOM 883 N N . LEU A 1 111 ? 6.793 27.578 -6.836 1 96.19 111 LEU A N 1
ATOM 884 C CA . LEU A 1 111 ? 6.336 26.266 -6.359 1 96.19 111 LEU A CA 1
ATOM 885 C C . LEU A 1 111 ? 5.418 26.422 -5.152 1 96.19 111 LEU A C 1
ATOM 887 O O . LEU A 1 111 ? 4.375 25.781 -5.074 1 96.19 111 LEU A O 1
ATOM 891 N N . GLY A 1 112 ? 5.793 27.297 -4.238 1 97.31 112 GLY A N 1
ATOM 892 C CA . GLY A 1 112 ? 4.977 27.562 -3.068 1 97.31 112 GLY A CA 1
ATOM 893 C C . GLY A 1 112 ? 3.594 28.094 -3.414 1 97.31 112 GLY A C 1
ATOM 894 O O . GLY A 1 112 ? 2.596 27.641 -2.85 1 97.31 112 GLY A O 1
ATOM 895 N N . ARG A 1 113 ? 3.516 28.969 -4.332 1 96.81 113 ARG A N 1
ATOM 896 C CA . ARG A 1 113 ? 2.24 29.547 -4.758 1 96.81 113 ARG A CA 1
ATOM 897 C C . ARG A 1 113 ? 1.369 28.484 -5.43 1 96.81 113 ARG A C 1
ATOM 899 O O . ARG A 1 113 ? 0.154 28.453 -5.227 1 96.81 113 ARG A O 1
ATOM 906 N N . SER A 1 114 ? 1.993 27.656 -6.223 1 97.19 114 SER A N 1
ATOM 907 C CA . SER A 1 114 ? 1.263 26.578 -6.871 1 97.19 114 SER A CA 1
ATOM 908 C C . SER A 1 114 ? 0.688 25.594 -5.848 1 97.19 114 SER A C 1
ATOM 910 O O . SER A 1 114 ? -0.444 25.125 -5.992 1 97.19 114 SER A O 1
ATOM 912 N N . LEU A 1 115 ? 1.474 25.328 -4.855 1 97.44 115 LEU A N 1
ATOM 913 C CA . LEU A 1 115 ? 1.022 24.422 -3.799 1 97.44 115 LEU A CA 1
ATOM 914 C C . LEU A 1 115 ? -0.106 25.062 -2.99 1 97.44 115 LEU A C 1
ATOM 916 O O . LEU A 1 115 ? -1.065 24.375 -2.619 1 97.44 115 LEU A O 1
ATOM 920 N N . ASP A 1 116 ? 0.024 26.359 -2.738 1 97.06 116 ASP A N 1
ATOM 921 C CA . ASP A 1 116 ? -1.049 27.078 -2.057 1 97.06 116 ASP A CA 1
ATOM 922 C C . ASP A 1 116 ? -2.355 26.984 -2.84 1 97.06 116 ASP A C 1
ATOM 924 O O . ASP A 1 116 ? -3.42 26.75 -2.26 1 97.06 116 ASP A O 1
ATOM 928 N N . PHE A 1 117 ? -2.223 27.141 -4.086 1 97.31 117 PHE A N 1
ATOM 929 C CA . PHE A 1 117 ? -3.393 27.062 -4.949 1 97.31 117 PHE A CA 1
ATOM 930 C C . PHE A 1 117 ? -3.996 25.656 -4.914 1 97.31 117 PHE A C 1
ATOM 932 O O . PHE A 1 117 ? -5.215 25.5 -4.805 1 97.31 117 PHE A O 1
ATOM 939 N N . ALA A 1 118 ? -3.164 24.672 -5.02 1 98 118 ALA A N 1
ATOM 940 C CA . ALA A 1 118 ? -3.629 23.281 -5.004 1 98 118 ALA A CA 1
ATOM 941 C C . ALA A 1 118 ? -4.324 22.953 -3.686 1 98 118 ALA A C 1
ATOM 943 O O . ALA A 1 118 ? -5.406 22.359 -3.68 1 98 118 ALA A O 1
ATOM 944 N N . TRP A 1 119 ? -3.752 23.312 -2.594 1 97.38 119 TRP A N 1
ATOM 945 C CA . TRP A 1 119 ? -4.355 23.078 -1.286 1 97.38 119 TRP A CA 1
ATOM 946 C C . TRP A 1 119 ? -5.676 23.828 -1.152 1 97.38 119 TRP A C 1
ATOM 948 O O . TRP A 1 119 ? -6.648 23.312 -0.608 1 97.38 119 TRP A O 1
ATOM 958 N N . GLY A 1 120 ? -5.695 25.125 -1.605 1 96.69 120 GLY A N 1
ATOM 959 C CA . GLY A 1 120 ? -6.934 25.891 -1.601 1 96.69 120 GLY A CA 1
ATOM 960 C C . GLY A 1 120 ? -8.047 25.219 -2.383 1 96.69 120 GLY A C 1
ATOM 961 O O . GLY A 1 120 ? -9.195 25.188 -1.934 1 96.69 120 GLY A O 1
ATOM 962 N N . THR A 1 121 ? -7.676 24.672 -3.473 1 96.75 121 THR A N 1
ATOM 963 C CA . THR A 1 121 ? -8.641 23.953 -4.293 1 96.75 121 THR A CA 1
ATOM 964 C C . THR A 1 121 ? -9.133 22.703 -3.572 1 96.75 121 THR A C 1
ATOM 966 O O . THR A 1 121 ? -10.336 22.438 -3.529 1 96.75 121 THR A O 1
ATOM 969 N N . TRP A 1 122 ? -8.25 21.984 -3.006 1 96.88 122 TRP A N 1
ATOM 970 C CA . TRP A 1 122 ? -8.578 20.766 -2.289 1 96.88 122 TRP A CA 1
ATOM 971 C C . TRP A 1 122 ? -9.531 21.047 -1.131 1 96.88 122 TRP A C 1
ATOM 973 O O . TRP A 1 122 ? -10.492 20.312 -0.918 1 96.88 122 TRP A O 1
ATOM 983 N N . HIS A 1 123 ? -9.344 22.125 -0.461 1 95.31 123 HIS A N 1
ATOM 984 C CA . HIS A 1 123 ? -10.125 22.422 0.734 1 95.31 123 HIS A CA 1
ATOM 985 C C . HIS A 1 123 ? -11.461 23.062 0.374 1 95.31 123 HIS A C 1
ATOM 987 O O . HIS A 1 123 ? -12.453 22.875 1.077 1 95.31 123 HIS A O 1
ATOM 993 N N . GLY A 1 124 ? -11.5 23.75 -0.69 1 94.19 124 GLY A N 1
ATOM 994 C CA . GLY A 1 124 ? -12.625 24.656 -0.824 1 94.19 124 GLY A CA 1
ATOM 995 C C . GLY A 1 124 ? -13.484 24.375 -2.037 1 94.19 124 GLY A C 1
ATOM 996 O O . GLY A 1 124 ? -14.617 24.859 -2.137 1 94.19 124 GLY A O 1
ATOM 997 N N . SER A 1 125 ? -13.031 23.562 -2.896 1 93.94 125 SER A N 1
ATOM 998 C CA . SER A 1 125 ? -13.75 23.391 -4.152 1 93.94 125 SER A CA 1
ATOM 999 C C . SER A 1 125 ? -14.773 22.266 -4.043 1 93.94 125 SER A C 1
ATOM 1001 O O . SER A 1 125 ? -14.484 21.219 -3.461 1 93.94 125 SER A O 1
ATOM 1003 N N . GLY A 1 126 ? -15.914 22.484 -4.629 1 93.69 126 GLY A N 1
ATOM 1004 C CA . GLY A 1 126 ? -16.922 21.453 -4.734 1 93.69 126 GLY A CA 1
ATOM 1005 C C . GLY A 1 126 ? -16.562 20.359 -5.738 1 93.69 126 GLY A C 1
ATOM 1006 O O . GLY A 1 126 ? -17.172 19.297 -5.75 1 93.69 126 GLY A O 1
ATOM 1007 N N . SER A 1 127 ? -15.641 20.703 -6.547 1 94.5 127 SER A N 1
ATOM 1008 C CA . SER A 1 127 ? -15.102 19.734 -7.508 1 94.5 127 SER A CA 1
ATOM 1009 C C . SER A 1 127 ? -13.633 19.438 -7.23 1 94.5 127 SER A C 1
ATOM 1011 O O . SER A 1 127 ? -12.812 19.438 -8.148 1 94.5 127 SER A O 1
ATOM 1013 N N . ARG A 1 128 ? -13.383 19.234 -6.012 1 94.81 128 ARG A N 1
ATOM 1014 C CA . ARG A 1 128 ? -12.008 19.188 -5.523 1 94.81 128 ARG A CA 1
ATOM 1015 C C . ARG A 1 128 ? -11.258 18 -6.117 1 94.81 128 ARG A C 1
ATOM 1017 O O . ARG A 1 128 ? -10.055 18.094 -6.371 1 94.81 128 ARG A O 1
ATOM 1024 N N . TYR A 1 129 ? -11.859 16.922 -6.5 1 93 129 TYR A N 1
ATOM 1025 C CA . TYR A 1 129 ? -11.156 15.781 -7.074 1 93 129 TYR A CA 1
ATOM 1026 C C . TYR A 1 129 ? -10.781 16.047 -8.523 1 93 129 TYR A C 1
ATOM 1028 O O . TYR A 1 129 ? -9.625 15.844 -8.922 1 93 129 TYR A O 1
ATOM 1036 N N . THR A 1 130 ? -11.703 16.609 -9.273 1 91.69 130 THR A N 1
ATOM 1037 C CA . THR A 1 130 ? -11.508 16.906 -10.688 1 91.69 130 THR A CA 1
ATOM 1038 C C . THR A 1 130 ? -10.469 18.016 -10.859 1 91.69 130 THR A C 1
ATOM 1040 O O . THR A 1 130 ? -9.711 18.016 -11.836 1 91.69 130 THR A O 1
ATOM 1043 N N . ARG A 1 131 ? -10.438 18.859 -9.906 1 94.06 131 ARG A N 1
ATOM 1044 C CA . ARG A 1 131 ? -9.594 20.031 -10.086 1 94.06 131 ARG A CA 1
ATOM 1045 C C . ARG A 1 131 ? -8.203 19.812 -9.508 1 94.06 131 ARG A C 1
ATOM 1047 O O . ARG A 1 131 ? -7.211 20.297 -10.055 1 94.06 131 ARG A O 1
ATOM 1054 N N . THR A 1 132 ? -8.086 19.125 -8.406 1 96.56 132 THR A N 1
ATOM 1055 C CA . THR A 1 132 ? -6.801 18.938 -7.742 1 96.56 132 THR A CA 1
ATOM 1056 C C . THR A 1 132 ? -5.992 17.828 -8.406 1 96.56 132 THR A C 1
ATOM 1058 O O . THR A 1 132 ? -4.785 17.984 -8.617 1 96.56 132 THR A O 1
ATOM 1061 N N . GLY A 1 133 ? -6.59 16.766 -8.828 1 95 133 GLY A N 1
ATOM 1062 C CA . GLY A 1 133 ? -5.945 15.578 -9.352 1 95 133 GLY A CA 1
ATOM 1063 C C . GLY A 1 133 ? -4.969 15.875 -10.477 1 95 133 GLY A C 1
ATOM 1064 O O . GLY A 1 133 ? -3.789 15.523 -10.391 1 95 133 GLY A O 1
ATOM 1065 N N . PRO A 1 134 ? -5.391 16.594 -11.453 1 92.88 134 PRO A N 1
ATOM 1066 C CA . PRO A 1 134 ? -4.559 16.844 -12.633 1 92.88 134 PRO A CA 1
ATOM 1067 C C . PRO A 1 134 ? -3.359 17.734 -12.328 1 92.88 134 PRO A C 1
ATOM 1069 O O . PRO A 1 134 ? -2.406 17.781 -13.117 1 92.88 134 PRO A O 1
ATOM 1072 N N . MET A 1 135 ? -3.359 18.422 -11.195 1 96.5 135 MET A N 1
ATOM 1073 C CA . MET A 1 135 ? -2.262 19.312 -10.844 1 96.5 135 MET A CA 1
ATOM 1074 C C . MET A 1 135 ? -1.098 18.531 -10.234 1 96.5 135 MET A C 1
ATOM 1076 O O . MET A 1 135 ? 0.042 19 -10.25 1 96.5 135 MET A O 1
ATOM 1080 N N . LEU A 1 136 ? -1.377 17.438 -9.695 1 97.88 136 LEU A N 1
ATOM 1081 C CA . LEU A 1 136 ? -0.458 16.797 -8.758 1 97.88 136 LEU A CA 1
ATOM 1082 C C . LEU A 1 136 ? 0.749 16.219 -9.5 1 97.88 136 LEU A C 1
ATOM 1084 O O . LEU A 1 136 ? 1.885 16.359 -9.039 1 97.88 136 LEU A O 1
ATOM 1088 N N . PRO A 1 137 ? 0.609 15.594 -10.734 1 95.38 137 PRO A N 1
ATOM 1089 C CA . PRO A 1 137 ? 1.79 15.047 -11.406 1 95.38 137 PRO A CA 1
ATOM 1090 C C . PRO A 1 137 ? 2.852 16.109 -11.688 1 95.38 137 PRO A C 1
ATOM 1092 O O . PRO A 1 137 ? 4.039 15.883 -11.438 1 95.38 137 PRO A O 1
ATOM 1095 N N . ASP A 1 138 ? 2.453 17.234 -12.125 1 93.94 138 ASP A N 1
ATOM 1096 C CA . ASP A 1 138 ? 3.4 18.312 -12.414 1 93.94 138 ASP A CA 1
ATOM 1097 C C . ASP A 1 138 ? 4.031 18.844 -11.133 1 93.94 138 ASP A C 1
ATOM 1099 O O . ASP A 1 138 ? 5.23 19.141 -11.094 1 93.94 138 ASP A O 1
ATOM 1103 N N . LEU A 1 139 ? 3.248 18.984 -10.133 1 96.75 139 LEU A N 1
ATOM 1104 C CA . LEU A 1 139 ? 3.77 19.438 -8.844 1 96.75 139 LEU A CA 1
ATOM 1105 C C . LEU A 1 139 ? 4.793 18.453 -8.289 1 96.75 139 LEU A C 1
ATOM 1107 O O . LEU A 1 139 ? 5.793 18.875 -7.695 1 96.75 139 LEU A O 1
ATOM 1111 N N . ILE A 1 140 ? 4.516 17.172 -8.461 1 96.81 140 ILE A N 1
ATOM 1112 C CA . ILE A 1 140 ? 5.453 16.141 -8.039 1 96.81 140 ILE A CA 1
ATOM 1113 C C . ILE A 1 140 ? 6.777 16.312 -8.781 1 96.81 140 ILE A C 1
ATOM 1115 O O . ILE A 1 140 ? 7.84 16.359 -8.156 1 96.81 140 ILE A O 1
ATOM 1119 N N . THR A 1 141 ? 6.668 16.422 -10.086 1 92.88 141 THR A N 1
ATOM 1120 C CA . THR A 1 141 ? 7.855 16.547 -10.922 1 92.88 141 THR A CA 1
ATOM 1121 C C . THR A 1 141 ? 8.672 17.766 -10.523 1 92.88 141 THR A C 1
ATOM 1123 O O . THR A 1 141 ? 9.883 17.672 -10.32 1 92.88 141 THR A O 1
ATOM 1126 N N . ASP A 1 142 ? 8.031 18.875 -10.328 1 92.5 142 ASP A N 1
ATOM 1127 C CA . ASP A 1 142 ? 8.703 20.125 -9.984 1 92.5 142 ASP A CA 1
ATOM 1128 C C . ASP A 1 142 ? 9.344 20.047 -8.602 1 92.5 142 ASP A C 1
ATOM 1130 O O . ASP A 1 142 ? 10.477 20.5 -8.406 1 92.5 142 ASP A O 1
ATOM 1134 N N . THR A 1 143 ? 8.625 19.5 -7.668 1 94.94 143 THR A N 1
ATOM 1135 C CA . THR A 1 143 ? 9.125 19.406 -6.301 1 94.94 143 THR A CA 1
ATOM 1136 C C . THR A 1 143 ? 10.344 18.5 -6.227 1 94.94 143 THR A C 1
ATOM 1138 O O . THR A 1 143 ? 11.352 18.828 -5.602 1 94.94 143 THR A O 1
ATOM 1141 N N . ARG A 1 144 ? 10.242 17.359 -6.852 1 92.75 144 ARG A N 1
ATOM 1142 C CA . ARG A 1 144 ? 11.352 16.406 -6.848 1 92.75 144 ARG A CA 1
ATOM 1143 C C . ARG A 1 144 ? 12.578 17 -7.539 1 92.75 144 ARG A C 1
ATOM 1145 O O . ARG A 1 144 ? 13.703 16.844 -7.055 1 92.75 144 ARG A O 1
ATOM 1152 N N . ALA A 1 145 ? 12.391 17.672 -8.633 1 89.88 145 ALA A N 1
ATOM 1153 C CA . ALA A 1 145 ? 13.484 18.344 -9.336 1 89.88 145 ALA A CA 1
ATOM 1154 C C . ALA A 1 145 ? 14.133 19.406 -8.461 1 89.88 145 ALA A C 1
ATOM 1156 O O . ALA A 1 145 ? 15.352 19.547 -8.438 1 89.88 145 ALA A O 1
ATOM 1157 N N . ALA A 1 146 ? 13.312 20.141 -7.75 1 91 146 ALA A N 1
ATOM 1158 C CA . ALA A 1 146 ? 13.82 21.172 -6.859 1 91 146 ALA A CA 1
ATOM 1159 C C . ALA A 1 146 ? 14.719 20.578 -5.781 1 91 146 ALA A C 1
ATOM 1161 O O . ALA A 1 146 ? 15.797 21.109 -5.508 1 91 146 ALA A O 1
ATOM 1162 N N . LEU A 1 147 ? 14.32 19.5 -5.195 1 90.31 147 LEU A N 1
ATOM 1163 C CA . LEU A 1 147 ? 15.047 18.906 -4.082 1 90.31 147 LEU A CA 1
ATOM 1164 C C . LEU A 1 147 ? 16.406 18.391 -4.531 1 90.31 147 LEU A C 1
ATOM 1166 O O . LEU A 1 147 ? 17.359 18.391 -3.756 1 90.31 147 LEU A O 1
ATOM 1170 N N . ILE A 1 148 ? 16.484 18.016 -5.734 1 84.44 148 ILE A N 1
ATOM 1171 C CA . ILE A 1 148 ? 17.719 17.484 -6.277 1 84.44 148 ILE A CA 1
ATOM 1172 C C . ILE A 1 148 ? 18.688 18.641 -6.598 1 84.44 148 ILE A C 1
ATOM 1174 O O . ILE A 1 148 ? 19.906 18.5 -6.465 1 84.44 148 ILE A O 1
ATOM 1178 N N . SER A 1 149 ? 18.188 19.766 -6.977 1 83.44 149 SER A N 1
ATOM 1179 C CA . SER A 1 149 ? 19.016 20.812 -7.574 1 83.44 149 SER A CA 1
ATOM 1180 C C . SER A 1 149 ? 19.438 21.844 -6.535 1 83.44 149 SER A C 1
ATOM 1182 O O . SER A 1 149 ? 20.328 22.656 -6.785 1 83.44 149 SER A O 1
ATOM 1184 N N . LEU A 1 150 ? 18.859 21.844 -5.379 1 85.31 150 LEU A N 1
ATOM 1185 C CA . LEU A 1 150 ? 19.125 22.875 -4.398 1 85.31 150 LEU A CA 1
ATOM 1186 C C . LEU A 1 150 ? 20.438 22.609 -3.67 1 85.31 150 LEU A C 1
ATOM 1188 O O . LEU A 1 150 ? 20.656 21.516 -3.16 1 85.31 150 LEU A O 1
ATOM 1192 N N . ASP A 1 151 ? 21.297 23.625 -3.635 1 81.12 151 ASP A N 1
ATOM 1193 C CA . ASP A 1 151 ? 22.609 23.469 -3.023 1 81.12 151 ASP A CA 1
ATOM 1194 C C . ASP A 1 151 ? 22.703 24.219 -1.696 1 81.12 151 ASP A C 1
ATOM 1196 O O . ASP A 1 151 ? 23.391 23.766 -0.772 1 81.12 151 ASP A O 1
ATOM 1200 N N . ASP A 1 152 ? 22 25.312 -1.584 1 87.44 152 ASP A N 1
ATOM 1201 C CA . ASP A 1 152 ? 22 26.125 -0.376 1 87.44 152 ASP A CA 1
ATOM 1202 C C . ASP A 1 152 ? 21.203 25.469 0.74 1 87.44 152 ASP A C 1
ATOM 1204 O O . ASP A 1 152 ? 20.109 24.953 0.505 1 87.44 152 ASP A O 1
ATOM 1208 N N . ALA A 1 153 ? 21.781 25.469 1.928 1 87.38 153 ALA A N 1
ATOM 1209 C CA . ALA A 1 153 ? 21.172 24.781 3.07 1 87.38 153 ALA A CA 1
ATOM 1210 C C . ALA A 1 153 ? 19.797 25.359 3.393 1 87.38 153 ALA A C 1
ATOM 1212 O O . ALA A 1 153 ? 18.859 24.625 3.705 1 87.38 153 ALA A O 1
ATOM 1213 N N . GLU A 1 154 ? 19.719 26.672 3.359 1 90.5 154 GLU A N 1
ATOM 1214 C CA . GLU A 1 154 ? 18.438 27.297 3.674 1 90.5 154 GLU A CA 1
ATOM 1215 C C . GLU A 1 154 ? 17.391 26.984 2.609 1 90.5 154 GLU A C 1
ATOM 1217 O O . GLU A 1 154 ? 16.234 26.703 2.934 1 90.5 154 GLU A O 1
ATOM 1222 N N . ASP A 1 155 ? 17.812 27.016 1.342 1 91.69 155 ASP A N 1
ATOM 1223 C CA . ASP A 1 155 ? 16.906 26.672 0.246 1 91.69 155 ASP A CA 1
ATOM 1224 C C . ASP A 1 155 ? 16.5 25.203 0.308 1 91.69 155 ASP A C 1
ATOM 1226 O O . ASP A 1 155 ? 15.359 24.859 -0.014 1 91.69 155 ASP A O 1
ATOM 1230 N N . ARG A 1 156 ? 17.391 24.438 0.737 1 92 156 ARG A N 1
ATOM 1231 C CA . ARG A 1 156 ? 17.078 23.016 0.888 1 92 156 ARG A CA 1
ATOM 1232 C C . ARG A 1 156 ? 16.031 22.797 1.966 1 92 156 ARG A C 1
ATOM 1234 O O . ARG A 1 156 ? 15.102 22.016 1.783 1 92 156 ARG A O 1
ATOM 1241 N N . ARG A 1 157 ? 16.188 23.5 3.016 1 93.56 157 ARG A N 1
ATOM 1242 C CA . ARG A 1 157 ? 15.195 23.391 4.086 1 93.56 157 ARG A CA 1
ATOM 1243 C C . ARG A 1 157 ? 13.828 23.875 3.621 1 93.56 157 ARG A C 1
ATOM 1245 O O . ARG A 1 157 ? 12.812 23.234 3.889 1 93.56 157 ARG A O 1
ATOM 1252 N N . ARG A 1 158 ? 13.898 24.984 2.938 1 94.81 158 ARG A N 1
ATOM 1253 C CA . ARG A 1 158 ? 12.648 25.516 2.398 1 94.81 158 ARG A CA 1
ATOM 1254 C C . ARG A 1 158 ? 12.023 24.547 1.403 1 94.81 158 ARG A C 1
ATOM 1256 O O . ARG A 1 158 ? 10.805 24.344 1.421 1 94.81 158 ARG A O 1
ATOM 1263 N N . GLY A 1 159 ? 12.852 23.969 0.534 1 95.81 159 GLY A N 1
ATOM 1264 C CA . GLY A 1 159 ? 12.375 22.969 -0.403 1 95.81 159 GLY A CA 1
ATOM 1265 C C . GLY A 1 159 ? 11.742 21.766 0.277 1 95.81 159 GLY A C 1
ATOM 1266 O O . GLY A 1 159 ? 10.703 21.266 -0.166 1 95.81 159 GLY A O 1
ATOM 1267 N N . GLN A 1 160 ? 12.352 21.359 1.362 1 96.56 160 GLN A N 1
ATOM 1268 C CA . GLN A 1 160 ? 11.836 20.219 2.117 1 96.56 160 GLN A CA 1
ATOM 1269 C C . GLN A 1 160 ? 10.484 20.547 2.752 1 96.56 160 GLN A C 1
ATOM 1271 O O . GLN A 1 160 ? 9.594 19.688 2.801 1 96.56 160 GLN A O 1
ATOM 1276 N N . ARG A 1 161 ? 10.32 21.75 3.195 1 96.75 161 ARG A N 1
ATOM 1277 C CA . ARG A 1 161 ? 9.039 22.172 3.748 1 96.75 161 ARG A CA 1
ATOM 1278 C C . ARG A 1 161 ? 7.945 22.141 2.682 1 96.75 161 ARG A C 1
ATOM 1280 O O . ARG A 1 161 ? 6.84 21.656 2.932 1 96.75 161 ARG A O 1
ATOM 1287 N N . LEU A 1 162 ? 8.289 22.609 1.511 1 97.5 162 LEU A N 1
ATOM 1288 C CA . LEU A 1 162 ? 7.344 22.578 0.404 1 97.5 162 LEU A CA 1
ATOM 1289 C C . LEU A 1 162 ? 7.027 21.141 -0.007 1 97.5 162 LEU A C 1
ATOM 1291 O O . LEU A 1 162 ? 5.871 20.828 -0.292 1 97.5 162 LEU A O 1
ATOM 1295 N N . ALA A 1 163 ? 8.062 20.297 -0.015 1 97.88 163 ALA A N 1
ATOM 1296 C CA . ALA A 1 163 ? 7.855 18.891 -0.333 1 97.88 163 ALA A CA 1
ATOM 1297 C C . ALA A 1 163 ? 6.906 18.234 0.665 1 97.88 163 ALA A C 1
ATOM 1299 O O . ALA A 1 163 ? 6.031 17.453 0.278 1 97.88 163 ALA A O 1
ATOM 1300 N N . MET A 1 164 ? 7.098 18.531 1.94 1 97.94 164 MET A N 1
ATOM 1301 C CA . MET A 1 164 ? 6.211 17.984 2.961 1 97.94 164 MET A CA 1
ATOM 1302 C C . MET A 1 164 ? 4.762 18.359 2.682 1 97.94 164 MET A C 1
ATOM 1304 O O . MET A 1 164 ? 3.867 17.516 2.779 1 97.94 164 MET A O 1
ATOM 1308 N N . HIS A 1 165 ? 4.523 19.562 2.266 1 97.62 165 HIS A N 1
ATOM 1309 C CA . HIS A 1 165 ? 3.166 20.016 1.98 1 97.62 165 HIS A CA 1
ATOM 1310 C C . HIS A 1 165 ? 2.604 19.328 0.742 1 97.62 165 HIS A C 1
ATOM 1312 O O . HIS A 1 165 ? 1.417 18.984 0.698 1 97.62 165 HIS A O 1
ATOM 1318 N N . LEU A 1 166 ? 3.43 19.156 -0.239 1 98.5 166 LEU A N 1
ATOM 1319 C CA . LEU A 1 166 ? 2.984 18.438 -1.431 1 98.5 166 LEU A CA 1
ATOM 1320 C C . LEU A 1 166 ? 2.574 17.016 -1.085 1 98.5 166 LEU A C 1
ATOM 1322 O O . LEU A 1 166 ? 1.483 16.578 -1.453 1 98.5 166 LEU A O 1
ATOM 1326 N N . TRP A 1 167 ? 3.463 16.328 -0.438 1 98.5 167 TRP A N 1
ATOM 1327 C CA . TRP A 1 167 ? 3.215 14.922 -0.124 1 98.5 167 TRP A CA 1
ATOM 1328 C C . TRP A 1 167 ? 2.016 14.781 0.808 1 98.5 167 TRP A C 1
ATOM 1330 O O . TRP A 1 167 ? 1.253 13.812 0.702 1 98.5 167 TRP A O 1
ATOM 1340 N N . SER A 1 168 ? 1.823 15.734 1.699 1 98.38 168 SER A N 1
ATOM 1341 C CA . SER A 1 168 ? 0.645 15.734 2.561 1 98.38 168 SER A CA 1
ATOM 1342 C C . SER A 1 168 ? -0.636 15.867 1.743 1 98.38 168 SER A C 1
ATOM 1344 O O . SER A 1 168 ? -1.654 15.258 2.07 1 98.38 168 SER A O 1
ATOM 1346 N N . LEU A 1 169 ? -0.563 16.703 0.731 1 98.44 169 LEU A N 1
ATOM 1347 C CA . LEU A 1 169 ? -1.729 16.875 -0.131 1 98.44 169 LEU A CA 1
ATOM 1348 C C . LEU A 1 169 ? -2.039 15.578 -0.875 1 98.44 169 LEU A C 1
ATOM 1350 O O . LEU A 1 169 ? -3.197 15.164 -0.957 1 98.44 169 LEU A O 1
ATOM 1354 N N . ILE A 1 170 ? -1.032 14.945 -1.396 1 98.25 170 ILE A N 1
ATOM 1355 C CA . ILE A 1 170 ? -1.199 13.688 -2.127 1 98.25 170 ILE A CA 1
ATOM 1356 C C . ILE A 1 170 ? -1.732 12.609 -1.187 1 98.25 170 ILE A C 1
ATOM 1358 O O . ILE A 1 170 ? -2.578 11.805 -1.576 1 98.25 170 ILE A O 1
ATOM 1362 N N . ARG A 1 171 ? -1.202 12.609 0.007 1 97.62 171 ARG A N 1
ATOM 1363 C CA . ARG A 1 171 ? -1.709 11.695 1.023 1 97.62 171 ARG A CA 1
ATOM 1364 C C . ARG A 1 171 ? -3.195 11.922 1.275 1 97.62 171 ARG A C 1
ATOM 1366 O O . ARG A 1 171 ? -3.975 10.969 1.328 1 97.62 171 ARG A O 1
ATOM 1373 N N . ALA A 1 172 ? -3.611 13.18 1.478 1 97.12 172 ALA A N 1
ATOM 1374 C CA . ALA A 1 172 ? -5.012 13.516 1.724 1 97.12 172 ALA A CA 1
ATOM 1375 C C . ALA A 1 172 ? -5.887 13.109 0.542 1 97.12 172 ALA A C 1
ATOM 1377 O O . ALA A 1 172 ? -6.938 12.484 0.723 1 97.12 172 ALA A O 1
ATOM 1378 N N . TYR A 1 173 ? -5.402 13.445 -0.652 1 96.31 173 TYR A N 1
ATOM 1379 C CA . TYR A 1 173 ? -6.105 13.141 -1.894 1 96.31 173 TYR A CA 1
ATOM 1380 C C . TYR A 1 173 ? -6.246 11.633 -2.086 1 96.31 173 TYR A C 1
ATOM 1382 O O . TYR A 1 173 ? -7.348 11.133 -2.312 1 96.31 173 TYR A O 1
ATOM 1390 N N . GLY A 1 174 ? -5.145 10.953 -1.95 1 94.25 174 GLY A N 1
ATOM 1391 C CA . GLY A 1 174 ? -5.129 9.516 -2.146 1 94.25 174 GLY A CA 1
ATOM 1392 C C . GLY A 1 174 ? -6.008 8.773 -1.161 1 94.25 174 GLY A C 1
ATOM 1393 O O . GLY A 1 174 ? -6.719 7.836 -1.538 1 94.25 174 GLY A O 1
ATOM 1394 N N . LYS A 1 175 ? -5.973 9.133 0.06 1 91.31 175 LYS A N 1
ATOM 1395 C CA . LYS A 1 175 ? -6.789 8.477 1.075 1 91.31 175 LYS A CA 1
ATOM 1396 C C . LYS A 1 175 ? -8.273 8.617 0.758 1 91.31 175 LYS A C 1
ATOM 1398 O O . LYS A 1 175 ? -9.031 7.648 0.869 1 91.31 175 LYS A O 1
ATOM 1403 N N . ARG A 1 176 ? -8.648 9.758 0.312 1 90.44 176 ARG A N 1
ATOM 1404 C CA . ARG A 1 176 ? -10.07 10.008 0.089 1 90.44 176 ARG A CA 1
ATOM 1405 C C . ARG A 1 176 ? -10.578 9.25 -1.132 1 90.44 176 ARG A C 1
ATOM 1407 O O . ARG A 1 176 ? -11.727 8.805 -1.159 1 90.44 176 ARG A O 1
ATOM 1414 N N . ILE A 1 177 ? -9.773 9.086 -2.07 1 86.75 177 ILE A N 1
ATOM 1415 C CA . ILE A 1 177 ? -10.227 8.398 -3.273 1 86.75 177 ILE A CA 1
ATOM 1416 C C . ILE A 1 177 ? -10.047 6.891 -3.109 1 86.75 177 ILE A C 1
ATOM 1418 O O . ILE A 1 177 ? -10.469 6.113 -3.967 1 86.75 177 ILE A O 1
ATOM 1422 N N . GLY A 1 178 ? -9.375 6.5 -2.055 1 82.81 178 GLY A N 1
ATOM 1423 C CA . GLY A 1 178 ? -9.234 5.082 -1.765 1 82.81 178 GLY A CA 1
ATOM 1424 C C . GLY A 1 178 ? -7.926 4.496 -2.254 1 82.81 178 GLY A C 1
ATOM 1425 O O . GLY A 1 178 ? -7.742 3.277 -2.246 1 82.81 178 GLY A O 1
ATOM 1426 N N . ALA A 1 179 ? -7.066 5.328 -2.73 1 87.12 179 ALA A N 1
ATOM 1427 C CA . ALA A 1 179 ? -5.742 4.891 -3.164 1 87.12 179 ALA A CA 1
ATOM 1428 C C . ALA A 1 179 ? -4.758 4.891 -1.998 1 87.12 179 ALA A C 1
ATOM 1430 O O . ALA A 1 179 ? -3.824 5.695 -1.964 1 87.12 179 ALA A O 1
ATOM 1431 N N . LEU A 1 180 ? -4.863 3.926 -1.097 1 85.69 180 LEU A N 1
ATOM 1432 C CA . LEU A 1 180 ? -4.129 3.922 0.163 1 85.69 180 LEU A CA 1
ATOM 1433 C C . LEU A 1 180 ? -2.65 3.639 -0.072 1 85.69 180 LEU A C 1
ATOM 1435 O O . LEU A 1 180 ? -1.797 4.09 0.698 1 85.69 180 LEU A O 1
ATOM 1439 N N . ASP A 1 181 ? -2.318 2.873 -1.108 1 85.31 181 ASP A N 1
ATOM 1440 C CA . ASP A 1 181 ? -0.916 2.639 -1.438 1 85.31 181 ASP A CA 1
ATOM 1441 C C . ASP A 1 181 ? -0.209 3.945 -1.79 1 85.31 181 ASP A C 1
ATOM 1443 O O . ASP A 1 181 ? 0.881 4.223 -1.286 1 85.31 181 ASP A O 1
ATOM 1447 N N . VAL A 1 182 ? -0.861 4.758 -2.615 1 91.94 182 VAL A N 1
ATOM 1448 C CA . VAL A 1 182 ? -0.338 6.066 -2.988 1 91.94 182 VAL A CA 1
ATOM 1449 C C . VAL A 1 182 ? -0.275 6.969 -1.758 1 91.94 182 VAL A C 1
ATOM 1451 O O . VAL A 1 182 ? 0.719 7.668 -1.542 1 91.94 182 VAL A O 1
ATOM 1454 N N . ALA A 1 183 ? -1.305 6.918 -0.962 1 95.31 183 ALA A N 1
ATOM 1455 C CA . ALA A 1 183 ? -1.38 7.742 0.24 1 95.31 183 ALA A CA 1
ATOM 1456 C C . ALA A 1 183 ? -0.268 7.383 1.222 1 95.31 183 ALA A C 1
ATOM 1458 O O . ALA A 1 183 ? 0.337 8.266 1.835 1 95.31 183 ALA A O 1
ATOM 1459 N N . MET A 1 184 ? 0.033 6.113 1.355 1 94.56 184 MET A N 1
ATOM 1460 C CA . MET A 1 184 ? 1.04 5.664 2.314 1 94.56 184 MET A CA 1
ATOM 1461 C C . MET A 1 184 ? 2.436 6.105 1.881 1 94.56 184 MET A C 1
ATOM 1463 O O . MET A 1 184 ? 3.223 6.582 2.699 1 94.56 184 MET A O 1
ATOM 1467 N N . VAL A 1 185 ? 2.764 5.938 0.629 1 95.69 185 VAL A N 1
ATOM 1468 C CA . VAL A 1 185 ? 4.059 6.379 0.121 1 95.69 185 VAL A CA 1
ATOM 1469 C C . VAL A 1 185 ? 4.191 7.891 0.29 1 95.69 185 VAL A C 1
ATOM 1471 O O . VAL A 1 185 ? 5.238 8.383 0.713 1 95.69 185 VAL A O 1
ATOM 1474 N N . ALA A 1 186 ? 3.123 8.602 -0.019 1 97.69 186 ALA A N 1
ATOM 1475 C CA . ALA A 1 186 ? 3.137 10.055 0.128 1 97.69 186 ALA A CA 1
ATOM 1476 C C . ALA A 1 186 ? 3.342 10.453 1.587 1 97.69 186 ALA A C 1
ATOM 1478 O O . ALA A 1 186 ? 4.137 11.352 1.885 1 97.69 186 ALA A O 1
ATOM 1479 N N . ALA A 1 187 ? 2.648 9.797 2.469 1 97.44 187 ALA A N 1
ATOM 1480 C CA . ALA A 1 187 ? 2.801 10.086 3.893 1 97.44 187 ALA A CA 1
ATOM 1481 C C . ALA A 1 187 ? 4.227 9.812 4.359 1 97.44 187 ALA A C 1
ATOM 1483 O O . ALA A 1 187 ? 4.789 10.586 5.141 1 97.44 187 ALA A O 1
ATOM 1484 N N . ASP A 1 188 ? 4.75 8.75 3.906 1 95.31 188 ASP A N 1
ATOM 1485 C CA . ASP A 1 188 ? 6.121 8.398 4.254 1 95.31 188 ASP A CA 1
ATOM 1486 C C . ASP A 1 188 ? 7.105 9.445 3.746 1 95.31 188 ASP A C 1
ATOM 1488 O O . ASP A 1 188 ? 8.039 9.828 4.461 1 95.31 188 ASP A O 1
ATOM 1492 N N . ARG A 1 189 ? 6.926 9.891 2.523 1 96.62 189 ARG A N 1
ATOM 1493 C CA . ARG A 1 189 ? 7.785 10.922 1.962 1 96.62 189 ARG A CA 1
ATOM 1494 C C . ARG A 1 189 ? 7.613 12.242 2.711 1 96.62 189 ARG A C 1
ATOM 1496 O O . ARG A 1 189 ? 8.578 13 2.879 1 96.62 189 ARG A O 1
ATOM 1503 N N . ALA A 1 190 ? 6.371 12.516 3.115 1 97.56 190 ALA A N 1
ATOM 1504 C CA . ALA A 1 190 ? 6.145 13.703 3.93 1 97.56 190 ALA A CA 1
ATOM 1505 C C . ALA A 1 190 ? 6.934 13.641 5.234 1 97.56 190 ALA A C 1
ATOM 1507 O O . ALA A 1 190 ? 7.52 14.633 5.664 1 97.56 190 ALA A O 1
ATOM 1508 N N . SER A 1 191 ? 6.938 12.492 5.844 1 95.31 191 SER A N 1
ATOM 1509 C CA . SER A 1 191 ? 7.695 12.297 7.074 1 95.31 191 SER A CA 1
ATOM 1510 C C . SER A 1 191 ? 9.188 12.531 6.848 1 95.31 191 SER A C 1
ATOM 1512 O O . SER A 1 191 ? 9.836 13.227 7.637 1 95.31 191 SER A O 1
ATOM 1514 N N . THR A 1 192 ? 9.711 12.023 5.754 1 93.19 192 THR A N 1
ATOM 1515 C CA . THR A 1 192 ? 11.117 12.195 5.422 1 93.19 192 THR A CA 1
ATOM 1516 C C . THR A 1 192 ? 11.438 13.664 5.164 1 93.19 192 THR A C 1
ATOM 1518 O O . THR A 1 192 ? 12.445 14.188 5.648 1 93.19 192 THR A O 1
ATOM 1521 N N . ALA A 1 193 ? 10.586 14.289 4.395 1 95.75 193 ALA A N 1
ATOM 1522 C CA . ALA A 1 193 ? 10.773 15.703 4.102 1 95.75 193 ALA A CA 1
ATOM 1523 C C . ALA A 1 193 ? 10.75 16.531 5.383 1 95.75 193 ALA A C 1
ATOM 1525 O O . ALA A 1 193 ? 11.547 17.453 5.551 1 95.75 193 ALA A O 1
ATOM 1526 N N . ALA A 1 194 ? 9.852 16.234 6.27 1 95.88 194 ALA A N 1
ATOM 1527 C CA . ALA A 1 194 ? 9.734 16.953 7.539 1 95.88 194 ALA A CA 1
ATOM 1528 C C . ALA A 1 194 ? 10.992 16.766 8.391 1 95.88 194 ALA A C 1
ATOM 1530 O O . ALA A 1 194 ? 11.477 17.703 9.016 1 95.88 194 ALA A O 1
ATOM 1531 N N . ASP A 1 195 ? 11.5 15.57 8.438 1 91.25 195 ASP A N 1
ATOM 1532 C CA . ASP A 1 195 ? 12.734 15.297 9.172 1 91.25 195 ASP A CA 1
ATOM 1533 C C . ASP A 1 195 ? 13.891 16.125 8.625 1 91.25 195 ASP A C 1
ATOM 1535 O O . ASP A 1 195 ? 14.68 16.672 9.391 1 91.25 195 ASP A O 1
ATOM 1539 N N . ASN A 1 196 ? 13.945 16.172 7.297 1 90.44 196 ASN A N 1
ATOM 1540 C CA . ASN A 1 196 ? 15.023 16.906 6.641 1 90.44 196 ASN A CA 1
ATOM 1541 C C . ASN A 1 196 ? 14.867 18.406 6.816 1 90.44 196 ASN A C 1
ATOM 1543 O O . ASN A 1 196 ? 15.852 19.156 6.781 1 90.44 196 ASN A O 1
ATOM 1547 N N . ALA A 1 197 ? 13.672 18.828 6.984 1 92.56 197 ALA A N 1
ATOM 1548 C CA . ALA A 1 197 ? 13.43 20.25 7.242 1 92.56 197 ALA A CA 1
ATOM 1549 C C . ALA A 1 197 ? 13.836 20.625 8.664 1 92.56 197 ALA A C 1
ATOM 1551 O O . ALA A 1 197 ? 13.984 21.797 8.984 1 92.56 197 ALA A O 1
ATOM 1552 N N . ASP A 1 198 ? 13.992 19.578 9.523 1 88.25 198 ASP A N 1
ATOM 1553 C CA . ASP A 1 198 ? 14.461 19.719 10.898 1 88.25 198 ASP A CA 1
ATOM 1554 C C . ASP A 1 198 ? 13.594 20.703 11.672 1 88.25 198 ASP A C 1
ATOM 1556 O O . ASP A 1 198 ? 14.109 21.641 12.289 1 88.25 198 ASP A O 1
ATOM 1560 N N . ASP A 1 199 ? 12.32 20.578 11.555 1 90.62 199 ASP A N 1
ATOM 1561 C CA . ASP A 1 199 ? 11.312 21.375 12.258 1 90.62 199 ASP A CA 1
ATOM 1562 C C . ASP A 1 199 ? 10.289 20.469 12.938 1 90.62 199 ASP A C 1
ATOM 1564 O O . ASP A 1 199 ? 9.547 19.75 12.273 1 90.62 199 ASP A O 1
ATOM 1568 N N . PRO A 1 200 ? 10.234 20.578 14.266 1 93.19 200 PRO A N 1
ATOM 1569 C CA . PRO A 1 200 ? 9.359 19.656 15.008 1 93.19 200 PRO A CA 1
ATOM 1570 C C . PRO A 1 200 ? 7.891 19.812 14.617 1 93.19 200 PRO A C 1
ATOM 1572 O O . PRO A 1 200 ? 7.137 18.828 14.648 1 93.19 200 PRO A O 1
ATOM 1575 N N . CYS A 1 201 ? 7.473 21.031 14.32 1 96.12 201 CYS A N 1
ATOM 1576 C CA . CYS A 1 201 ? 6.078 21.234 13.938 1 96.12 201 CYS A CA 1
ATOM 1577 C C . CYS A 1 201 ? 5.77 20.531 12.617 1 96.12 201 CYS A C 1
ATOM 1579 O O . CYS A 1 201 ? 4.715 19.922 12.469 1 96.12 201 CYS A O 1
ATOM 1581 N N . TYR A 1 202 ? 6.73 20.562 11.688 1 96.44 202 TYR A N 1
ATOM 1582 C CA . TYR A 1 202 ? 6.57 19.844 10.422 1 96.44 202 TYR A CA 1
ATOM 1583 C C . TYR A 1 202 ? 6.566 18.344 10.656 1 96.44 202 TYR A C 1
ATOM 1585 O O . TYR A 1 202 ? 5.777 17.609 10.047 1 96.44 202 TYR A O 1
ATOM 1593 N N . ARG A 1 203 ? 7.422 17.859 11.547 1 95.69 203 ARG A N 1
ATOM 1594 C CA . ARG A 1 203 ? 7.465 16.438 11.875 1 95.69 203 ARG A CA 1
ATOM 1595 C C . ARG A 1 203 ? 6.141 15.977 12.477 1 95.69 203 ARG A C 1
ATOM 1597 O O . ARG A 1 203 ? 5.637 14.906 12.133 1 95.69 203 ARG A O 1
ATOM 1604 N N . ALA A 1 204 ? 5.605 16.75 13.359 1 97.25 204 ALA A N 1
ATOM 1605 C CA . ALA A 1 204 ? 4.332 16.422 14 1 97.25 204 ALA A CA 1
ATOM 1606 C C . ALA A 1 204 ? 3.203 16.375 12.969 1 97.25 204 ALA A C 1
ATOM 1608 O O . ALA A 1 204 ? 2.377 15.453 12.992 1 97.25 204 ALA A O 1
ATOM 1609 N N . ALA A 1 205 ? 3.152 17.344 12.125 1 97.81 205 ALA A N 1
ATOM 1610 C CA . ALA A 1 205 ? 2.137 17.375 11.07 1 97.81 205 ALA A CA 1
ATOM 1611 C C . ALA A 1 205 ? 2.254 16.156 10.164 1 97.81 205 ALA A C 1
ATOM 1613 O O . ALA A 1 205 ? 1.248 15.531 9.82 1 97.81 205 ALA A O 1
ATOM 1614 N N . ALA A 1 206 ? 3.473 15.852 9.75 1 97.56 206 ALA A N 1
ATOM 1615 C CA . ALA A 1 206 ? 3.705 14.672 8.906 1 97.56 206 ALA A CA 1
ATOM 1616 C C . ALA A 1 206 ? 3.285 13.398 9.625 1 97.56 206 ALA A C 1
ATOM 1618 O O . ALA A 1 206 ? 2.738 12.477 9.008 1 97.56 206 ALA A O 1
ATOM 1619 N N . ALA A 1 207 ? 3.594 13.344 10.906 1 97.31 207 ALA A N 1
ATOM 1620 C CA . ALA A 1 207 ? 3.176 12.195 11.703 1 97.31 207 ALA A CA 1
ATOM 1621 C C . ALA A 1 207 ? 1.656 12.047 11.695 1 97.31 207 ALA A C 1
ATOM 1623 O O . ALA A 1 207 ? 1.135 10.938 11.625 1 97.31 207 ALA A O 1
ATOM 1624 N N . TRP A 1 208 ? 0.998 13.156 11.812 1 98 208 TRP A N 1
ATOM 1625 C CA . TRP A 1 208 ? -0.46 13.125 11.758 1 98 208 TRP A CA 1
ATOM 1626 C C . TRP A 1 208 ? -0.938 12.531 10.438 1 98 208 TRP A C 1
ATOM 1628 O O . TRP A 1 208 ? -1.822 11.672 10.422 1 98 208 TRP A O 1
ATOM 1638 N N . HIS A 1 209 ? -0.379 12.953 9.336 1 97.56 209 HIS A N 1
ATOM 1639 C CA . HIS A 1 209 ? -0.745 12.438 8.023 1 97.56 209 HIS A CA 1
ATOM 1640 C C . HIS A 1 209 ? -0.472 10.938 7.93 1 97.56 209 HIS A C 1
ATOM 1642 O O . HIS A 1 209 ? -1.299 10.18 7.41 1 97.56 209 HIS A O 1
ATOM 1648 N N . THR A 1 210 ? 0.686 10.523 8.414 1 96.94 210 THR A N 1
ATOM 1649 C CA . THR A 1 210 ? 1.03 9.102 8.391 1 96.94 210 THR A CA 1
ATOM 1650 C C . THR A 1 210 ? 0.06 8.297 9.25 1 96.94 210 THR A C 1
ATOM 1652 O O . THR A 1 210 ? -0.427 7.246 8.828 1 96.94 210 THR A O 1
ATOM 1655 N N . ALA A 1 211 ? -0.226 8.797 10.414 1 96.94 211 ALA A N 1
ATOM 1656 C CA . ALA A 1 211 ? -1.145 8.109 11.32 1 96.94 211 ALA A CA 1
ATOM 1657 C C . ALA A 1 211 ? -2.533 7.98 10.695 1 96.94 211 ALA A C 1
ATOM 1659 O O . ALA A 1 211 ? -3.219 6.977 10.898 1 96.94 211 ALA A O 1
ATOM 1660 N N . THR A 1 212 ? -2.932 8.992 9.977 1 96.19 212 THR A N 1
ATOM 1661 C CA . THR A 1 212 ? -4.234 8.945 9.328 1 96.19 212 THR A CA 1
ATOM 1662 C C . THR A 1 212 ? -4.297 7.809 8.312 1 96.19 212 THR A C 1
ATOM 1664 O O . THR A 1 212 ? -5.316 7.129 8.195 1 96.19 212 THR A O 1
ATOM 1667 N N . VAL A 1 213 ? -3.236 7.609 7.59 1 94.12 213 VAL A N 1
ATOM 1668 C CA . VAL A 1 213 ? -3.217 6.543 6.594 1 94.12 213 VAL A CA 1
ATOM 1669 C C . VAL A 1 213 ? -3.133 5.188 7.285 1 94.12 213 VAL A C 1
ATOM 1671 O O . VAL A 1 213 ? -3.805 4.234 6.883 1 94.12 213 VAL A O 1
ATOM 1674 N N . LEU A 1 214 ? -2.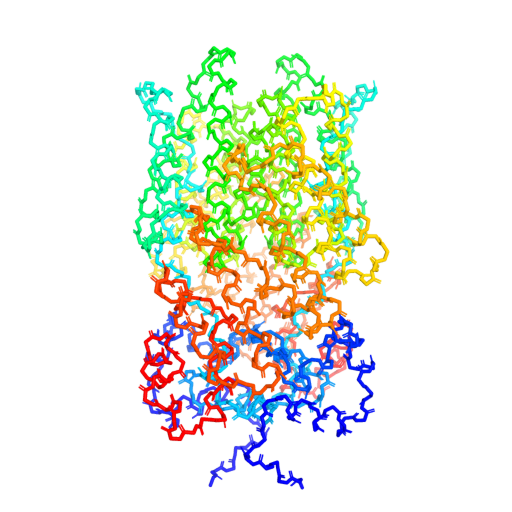281 5.113 8.312 1 90.19 214 LEU A N 1
ATOM 1675 C CA . LEU A 1 214 ? -2.205 3.879 9.094 1 90.19 214 LEU A CA 1
ATOM 1676 C C . LEU A 1 214 ? -3.57 3.508 9.656 1 90.19 214 LEU A C 1
ATOM 1678 O O . LEU A 1 214 ? -3.99 2.352 9.57 1 90.19 214 LEU A O 1
ATOM 1682 N N . SER A 1 215 ? -4.262 4.48 10.172 1 89.12 215 SER A N 1
ATOM 1683 C CA . SER A 1 215 ? -5.602 4.277 10.703 1 89.12 215 SER A CA 1
ATOM 1684 C C . SER A 1 215 ? -6.551 3.752 9.641 1 89.12 215 SER A C 1
ATOM 1686 O O . SER A 1 215 ? -7.266 2.773 9.859 1 89.12 215 SER A O 1
ATOM 1688 N N . ALA A 1 216 ? -6.531 4.387 8.492 1 83.5 216 ALA A N 1
ATOM 1689 C CA . ALA A 1 216 ? -7.418 4.004 7.395 1 83.5 216 ALA A CA 1
ATOM 1690 C C . ALA A 1 216 ? -7.113 2.586 6.918 1 83.5 216 ALA A C 1
ATOM 1692 O O . ALA A 1 216 ? -8 1.888 6.422 1 83.5 216 ALA A O 1
ATOM 1693 N N . SER A 1 217 ? -5.887 2.166 7.133 1 79 217 SER A N 1
ATOM 1694 C CA . SER A 1 217 ? -5.453 0.843 6.695 1 79 217 SER A CA 1
ATOM 1695 C C . SER A 1 217 ? -5.625 -0.19 7.805 1 79 217 SER A C 1
ATOM 1697 O O . SER A 1 217 ? -5.141 -1.317 7.691 1 79 217 SER A O 1
ATOM 1699 N N . GLY A 1 218 ? -6.125 0.239 8.945 1 78.5 218 GLY A N 1
ATOM 1700 C CA . GLY A 1 218 ? -6.449 -0.693 10.016 1 78.5 218 GLY A CA 1
ATOM 1701 C C . GLY A 1 218 ? -5.336 -0.844 11.031 1 78.5 218 GLY A C 1
ATOM 1702 O O . GLY A 1 218 ? -5.418 -1.683 11.938 1 78.5 218 GLY A O 1
ATOM 1703 N N . HIS A 1 219 ? -4.324 -0.142 10.883 1 84.31 219 HIS A N 1
ATOM 1704 C CA . HIS A 1 219 ? -3.207 -0.217 11.82 1 84.31 219 HIS A CA 1
ATOM 1705 C C . HIS A 1 219 ? -3.375 0.782 12.961 1 84.31 219 HIS A C 1
ATOM 1707 O O . HIS A 1 219 ? -2.574 1.708 13.102 1 84.31 219 HIS A O 1
ATOM 1713 N N . THR A 1 220 ? -4.32 0.513 13.836 1 86.44 220 THR A N 1
ATOM 1714 C CA . THR A 1 220 ? -4.812 1.415 14.875 1 86.44 220 THR A CA 1
ATOM 1715 C C . THR A 1 220 ? -3.742 1.645 15.938 1 86.44 220 THR A C 1
ATOM 1717 O O . THR A 1 220 ? -3.504 2.781 16.359 1 86.44 220 THR A O 1
ATOM 1720 N N . GLU A 1 221 ? -3.068 0.599 16.344 1 86.88 221 GLU A N 1
ATOM 1721 C CA . GLU A 1 221 ? -2.066 0.711 17.406 1 86.88 221 GLU A CA 1
ATOM 1722 C C . GLU A 1 221 ? -0.88 1.557 16.953 1 86.88 221 GLU A C 1
ATOM 1724 O O . GLU A 1 221 ? -0.405 2.418 17.688 1 86.88 221 GLU A O 1
ATOM 1729 N N . GLU A 1 222 ? -0.437 1.281 15.727 1 89.69 222 GLU A N 1
ATOM 1730 C CA . GLU A 1 222 ? 0.673 2.053 15.172 1 89.69 222 GLU A CA 1
ATOM 1731 C C . GLU A 1 222 ? 0.3 3.525 15.023 1 89.69 222 GLU A C 1
ATOM 1733 O O . GLU A 1 222 ? 1.112 4.41 15.297 1 89.69 222 GLU A O 1
ATOM 1738 N N . ALA A 1 223 ? -0.899 3.764 14.586 1 93.12 223 ALA A N 1
ATOM 1739 C CA . ALA A 1 223 ? -1.381 5.137 14.438 1 93.12 223 ALA A CA 1
ATOM 1740 C C . ALA A 1 223 ? -1.407 5.855 15.781 1 93.12 223 ALA A C 1
ATOM 1742 O O . ALA A 1 223 ? -0.945 6.996 15.891 1 93.12 223 ALA A O 1
ATOM 1743 N N . ALA A 1 224 ? -1.91 5.184 16.797 1 94.62 224 ALA A N 1
ATOM 1744 C CA . ALA A 1 224 ? -1.976 5.762 18.141 1 94.62 224 ALA A CA 1
ATOM 1745 C C . ALA A 1 224 ? -0.58 6.07 18.672 1 94.62 224 ALA A C 1
ATOM 1747 O O . ALA A 1 224 ? -0.338 7.156 19.203 1 94.62 224 ALA A O 1
ATOM 1748 N N . ALA A 1 225 ? 0.302 5.117 18.531 1 94.62 225 ALA A N 1
ATOM 1749 C CA . ALA A 1 225 ? 1.674 5.285 19 1 94.62 225 ALA A CA 1
ATOM 1750 C C . ALA A 1 225 ? 2.344 6.48 18.328 1 94.62 225 ALA A C 1
ATOM 1752 O O . ALA A 1 225 ? 3.041 7.258 18.984 1 94.62 225 ALA A O 1
ATOM 1753 N N . LEU A 1 226 ? 2.154 6.59 17.062 1 96.38 226 LEU A N 1
ATOM 1754 C CA . LEU A 1 226 ? 2.746 7.691 16.312 1 96.38 226 LEU A CA 1
ATOM 1755 C C . LEU A 1 226 ? 2.221 9.031 16.812 1 96.38 226 LEU A C 1
ATOM 1757 O O . LEU A 1 226 ? 2.986 9.992 16.953 1 96.38 226 LEU A O 1
ATOM 1761 N N . CYS A 1 227 ? 0.946 9.141 17.062 1 97.5 227 CYS A N 1
ATOM 1762 C CA . CYS A 1 227 ? 0.369 10.367 17.625 1 97.5 227 CYS A CA 1
ATOM 1763 C C . CYS A 1 227 ? 1.008 10.711 18.953 1 97.5 227 CYS A C 1
ATOM 1765 O O . CYS A 1 227 ? 1.403 11.859 19.188 1 97.5 227 CYS A O 1
ATOM 1767 N N . ARG A 1 228 ? 1.153 9.734 19.812 1 96.88 228 ARG A N 1
ATOM 1768 C CA . ARG A 1 228 ? 1.731 9.961 21.125 1 96.88 228 ARG A CA 1
ATOM 1769 C C . ARG A 1 228 ? 3.176 10.438 21.016 1 96.88 228 ARG A C 1
ATOM 1771 O O . ARG A 1 228 ? 3.578 11.375 21.703 1 96.88 228 ARG A O 1
ATOM 1778 N N . ASP A 1 229 ? 3.871 9.789 20.172 1 96.25 229 ASP A N 1
ATOM 1779 C CA . ASP A 1 229 ? 5.281 10.125 20 1 96.25 229 ASP A CA 1
ATOM 1780 C C . ASP A 1 229 ? 5.445 11.523 19.406 1 96.25 229 ASP A C 1
ATOM 1782 O O . ASP A 1 229 ? 6.371 12.258 19.766 1 96.25 229 ASP A O 1
ATOM 1786 N N . ALA A 1 230 ? 4.613 11.867 18.453 1 96.81 230 ALA A N 1
ATOM 1787 C CA . ALA A 1 230 ? 4.66 13.203 17.859 1 96.81 230 ALA A CA 1
ATOM 1788 C C . ALA A 1 230 ? 4.383 14.281 18.906 1 96.81 230 ALA A C 1
ATOM 1790 O O . ALA A 1 230 ? 5.039 15.32 18.922 1 96.81 230 ALA A O 1
ATOM 1791 N N . VAL A 1 231 ? 3.408 14.023 19.781 1 97.44 231 VAL A N 1
ATOM 1792 C CA . VAL A 1 231 ? 3.082 14.961 20.844 1 97.44 231 VAL A CA 1
ATOM 1793 C C . VAL A 1 231 ? 4.285 15.133 21.766 1 97.44 231 VAL A C 1
ATOM 1795 O O . VAL A 1 231 ? 4.609 16.25 22.188 1 97.44 231 VAL A O 1
ATOM 1798 N N . ARG A 1 232 ? 4.965 14.07 22.109 1 95.56 232 ARG A N 1
ATOM 1799 C CA . ARG A 1 232 ? 6.152 14.117 22.953 1 95.56 232 ARG A CA 1
ATOM 1800 C C . ARG A 1 232 ? 7.246 14.969 22.328 1 95.56 232 ARG A C 1
ATOM 1802 O O . ARG A 1 232 ? 7.934 15.719 23.016 1 95.56 232 ARG A O 1
ATOM 1809 N N . ASP A 1 233 ? 7.402 14.836 21.047 1 94.25 233 ASP A N 1
ATOM 1810 C CA . ASP A 1 233 ? 8.422 15.594 20.328 1 94.25 233 ASP A CA 1
ATOM 1811 C C . ASP A 1 233 ? 8.133 17.094 20.375 1 94.25 233 ASP A C 1
ATOM 1813 O O . ASP A 1 233 ? 9.047 17.906 20.281 1 94.25 233 ASP A O 1
ATOM 1817 N N . LEU A 1 234 ? 6.879 17.469 20.547 1 96.19 234 LEU A N 1
ATOM 1818 C CA . LEU A 1 234 ? 6.477 18.859 20.562 1 96.19 234 LEU A CA 1
ATOM 1819 C C . LEU A 1 234 ? 6.719 19.484 21.938 1 96.19 234 LEU A C 1
ATOM 1821 O O . LEU A 1 234 ? 6.633 20.703 22.109 1 96.19 234 LEU A O 1
ATOM 1825 N N . GLU A 1 235 ? 7.07 18.734 22.922 1 94.19 235 GLU A N 1
ATOM 1826 C CA . GLU A 1 235 ? 7.25 19.219 24.297 1 94.19 235 GLU A CA 1
ATOM 1827 C C . GLU A 1 235 ? 8.414 20.203 24.375 1 94.19 235 GLU A C 1
ATOM 1829 O O . GLU A 1 235 ? 8.477 21.031 25.297 1 94.19 235 GLU A O 1
ATOM 1834 N N . GLY A 1 236 ? 9.305 20.141 23.438 1 91.38 236 GLY A N 1
ATOM 1835 C CA . GLY A 1 236 ? 10.445 21.047 23.438 1 91.38 236 GLY A CA 1
ATOM 1836 C C . GLY A 1 236 ? 10.109 22.438 22.938 1 91.38 236 GLY A C 1
ATOM 1837 O O . GLY A 1 236 ? 10.914 23.359 23.062 1 91.38 236 GLY A O 1
ATOM 1838 N N . ILE A 1 237 ? 8.945 22.625 22.438 1 93.62 237 ILE A N 1
ATOM 1839 C CA . ILE A 1 237 ? 8.5 23.922 21.922 1 93.62 237 ILE A CA 1
ATOM 1840 C C . ILE A 1 237 ? 7.691 24.656 22.969 1 93.62 237 ILE A C 1
ATOM 1842 O O . ILE A 1 237 ? 7.074 24.031 23.844 1 93.62 237 ILE A O 1
ATOM 1846 N N . ASP A 1 238 ? 7.711 25.953 22.906 1 94.75 238 ASP A N 1
ATOM 1847 C CA . ASP A 1 238 ? 6.977 26.797 23.844 1 94.75 238 ASP A CA 1
ATOM 1848 C C . ASP A 1 238 ? 5.508 26.375 23.922 1 94.75 238 ASP A C 1
ATOM 1850 O O . ASP A 1 238 ? 4.836 26.25 22.891 1 94.75 238 ASP A O 1
ATOM 1854 N N . ASP A 1 239 ? 5.008 26.188 25.094 1 92.81 239 ASP A N 1
ATOM 1855 C CA . ASP A 1 239 ? 3.656 25.688 25.328 1 92.81 239 ASP A CA 1
ATOM 1856 C C . ASP A 1 239 ? 2.607 26.719 24.922 1 92.81 239 ASP A C 1
ATOM 1858 O O . ASP A 1 239 ? 1.423 26.406 24.812 1 92.81 239 ASP A O 1
ATOM 1862 N N . GLN A 1 240 ? 3.029 27.922 24.766 1 95.31 240 GLN A N 1
ATOM 1863 C CA . GLN A 1 240 ? 2.082 28.969 24.391 1 95.31 240 GLN A CA 1
ATOM 1864 C C . GLN A 1 240 ? 2.098 29.219 22.891 1 95.31 240 GLN A C 1
ATOM 1866 O O . GLN A 1 240 ? 1.305 30.016 22.375 1 95.31 240 GLN A O 1
ATOM 1871 N N . ASP A 1 241 ? 2.943 28.531 22.188 1 96.75 241 ASP A N 1
ATOM 1872 C CA . ASP A 1 241 ? 2.973 28.656 20.734 1 96.75 241 ASP A CA 1
ATOM 1873 C C . ASP A 1 241 ? 1.69 28.109 20.109 1 96.75 241 ASP A C 1
ATOM 1875 O O . ASP A 1 241 ? 1.387 26.922 20.234 1 96.75 241 ASP A O 1
ATOM 1879 N N . PRO A 1 242 ? 0.953 28.984 19.422 1 97.5 242 PRO A N 1
ATOM 1880 C CA . PRO A 1 242 ? -0.333 28.531 18.875 1 97.5 242 PRO A CA 1
ATOM 1881 C C . PRO A 1 242 ? -0.19 27.391 17.875 1 97.5 242 PRO A C 1
ATOM 1883 O O . PRO A 1 242 ? -1.073 26.531 17.781 1 97.5 242 PRO A O 1
ATOM 1886 N N . GLU A 1 243 ? 0.834 27.422 17.172 1 97.31 243 GLU A N 1
ATOM 1887 C CA . GLU A 1 243 ? 1.085 26.328 16.219 1 97.31 243 GLU A CA 1
ATOM 1888 C C . GLU A 1 243 ? 1.231 25 16.953 1 97.31 243 GLU A C 1
ATOM 1890 O O . GLU A 1 243 ? 0.631 24 16.547 1 97.31 243 GLU A O 1
ATOM 1895 N N . ARG A 1 244 ? 2.043 24.984 17.969 1 97.62 244 ARG A N 1
ATOM 1896 C CA . ARG A 1 244 ? 2.219 23.797 18.781 1 97.62 244 ARG A CA 1
ATOM 1897 C C . ARG A 1 244 ? 0.893 23.344 19.391 1 97.62 244 ARG A C 1
ATOM 1899 O O . ARG A 1 244 ? 0.563 22.156 19.359 1 97.62 244 ARG A O 1
ATOM 1906 N N . ILE A 1 245 ? 0.189 24.297 19.938 1 98.25 245 ILE A N 1
ATOM 1907 C CA . ILE A 1 245 ? -1.082 23.984 20.578 1 98.25 245 ILE A CA 1
ATOM 1908 C C . ILE A 1 245 ? -2.029 23.344 19.578 1 98.25 245 ILE A C 1
ATOM 1910 O O . ILE A 1 245 ? -2.658 22.328 19.875 1 98.25 245 ILE A O 1
ATOM 1914 N N . ALA A 1 246 ? -2.109 23.875 18.406 1 98.44 246 ALA A N 1
ATOM 1915 C CA . ALA A 1 246 ? -2.99 23.359 17.375 1 98.44 246 ALA A CA 1
ATOM 1916 C C . ALA A 1 246 ? -2.59 21.938 16.969 1 98.44 246 ALA A C 1
ATOM 1918 O O . ALA A 1 246 ? -3.447 21.078 16.797 1 98.44 246 ALA A O 1
ATOM 1919 N N . LEU A 1 247 ? -1.322 21.734 16.797 1 98.31 247 LEU A N 1
ATOM 1920 C CA . LEU A 1 247 ? -0.829 20.422 16.375 1 98.31 247 LEU A CA 1
ATOM 1921 C C . LEU A 1 247 ? -1.083 19.391 17.469 1 98.31 247 LEU A C 1
ATOM 1923 O O . LEU A 1 247 ? -1.47 18.25 17.172 1 98.31 247 LEU A O 1
ATOM 1927 N N . VAL A 1 248 ? -0.848 19.734 18.719 1 98.44 248 VAL A N 1
ATOM 1928 C CA . VAL A 1 248 ? -1.173 18.844 19.828 1 98.44 248 VAL A CA 1
ATOM 1929 C C . VAL A 1 248 ? -2.658 18.484 19.797 1 98.44 248 VAL A C 1
ATOM 1931 O O . VAL A 1 248 ? -3.035 17.328 20 1 98.44 248 VAL A O 1
ATOM 1934 N N . GLY A 1 249 ? -3.461 19.469 19.531 1 98.62 249 GLY A N 1
ATOM 1935 C CA . GLY A 1 249 ? -4.895 19.25 19.453 1 98.62 249 GLY A CA 1
ATOM 1936 C C . GLY A 1 249 ? -5.289 18.281 18.359 1 98.62 249 GLY A C 1
ATOM 1937 O O . GLY A 1 249 ? -6.012 17.312 18.609 1 98.62 249 GLY A O 1
ATOM 1938 N N . VAL A 1 250 ? -4.816 18.516 17.109 1 98.06 250 VAL A N 1
ATOM 1939 C CA . VAL A 1 250 ? -5.195 17.688 15.977 1 98.06 250 VAL A CA 1
ATOM 1940 C C . VAL A 1 250 ? -4.703 16.25 16.203 1 98.06 250 VAL A C 1
ATOM 1942 O O . VAL A 1 250 ? -5.395 15.289 15.852 1 98.06 250 VAL A O 1
ATOM 1945 N N . LEU A 1 251 ? -3.51 16.094 16.719 1 98.62 251 LEU A N 1
ATOM 1946 C CA . LEU A 1 251 ? -2.971 14.766 17.016 1 98.62 251 LEU A CA 1
ATOM 1947 C C . LEU A 1 251 ? -3.832 14.055 18.062 1 98.62 251 LEU A C 1
ATOM 1949 O O . LEU A 1 251 ? -4.07 12.852 17.953 1 98.62 251 LEU A O 1
ATOM 1953 N N . HIS A 1 252 ? -4.324 14.75 19.031 1 98.75 252 HIS A N 1
ATOM 1954 C CA . HIS A 1 252 ? -5.16 14.148 20.062 1 98.75 252 HIS A CA 1
ATOM 1955 C C . HIS A 1 252 ? -6.539 13.789 19.5 1 98.75 252 HIS A C 1
ATOM 1957 O O . HIS A 1 252 ? -7.168 12.836 19.969 1 98.75 252 HIS A O 1
ATOM 1963 N N . LEU A 1 253 ? -7.035 14.578 18.562 1 98.5 253 LEU A N 1
ATOM 1964 C CA . LEU A 1 253 ? -8.289 14.188 17.922 1 98.5 253 LEU A CA 1
ATOM 1965 C C . LEU A 1 253 ? -8.148 12.828 17.234 1 98.5 253 LEU A C 1
ATOM 1967 O O . LEU A 1 253 ? -9 11.953 17.391 1 98.5 253 LEU A O 1
ATOM 1971 N N . LEU A 1 254 ? -7.105 12.688 16.438 1 98 254 LEU A N 1
ATOM 1972 C CA . LEU A 1 254 ? -6.859 11.398 15.797 1 98 254 LEU A CA 1
ATOM 1973 C C . LEU A 1 254 ? -6.633 10.305 16.828 1 98 254 LEU A C 1
ATOM 1975 O O . LEU A 1 254 ? -7.141 9.188 16.672 1 98 254 LEU A O 1
ATOM 1979 N N . LEU A 1 255 ? -5.883 10.609 17.875 1 98.38 255 LEU A N 1
ATOM 1980 C CA . LEU A 1 255 ? -5.621 9.656 18.953 1 98.38 255 LEU A CA 1
ATOM 1981 C C . LEU A 1 255 ? -6.922 9.211 19.609 1 98.38 255 LEU A C 1
ATOM 1983 O O . LEU A 1 255 ? -7.09 8.031 19.938 1 98.38 255 LEU A O 1
ATOM 1987 N N . ALA A 1 256 ? -7.828 10.125 19.844 1 98.19 256 ALA A N 1
ATOM 1988 C CA . ALA A 1 256 ? -9.117 9.797 20.453 1 98.19 256 ALA A CA 1
ATOM 1989 C C . ALA A 1 256 ? -9.859 8.742 19.641 1 98.19 256 ALA A C 1
ATOM 1991 O O . ALA A 1 256 ? -10.414 7.793 20.203 1 98.19 256 ALA A O 1
ATOM 1992 N N . VAL A 1 257 ? -9.859 8.969 18.375 1 94.12 257 VAL A N 1
ATOM 1993 C CA . VAL A 1 257 ? -10.531 8.023 17.5 1 94.12 257 VAL A CA 1
ATOM 1994 C C . VAL A 1 257 ? -9.852 6.656 17.594 1 94.12 257 VAL A C 1
ATOM 1996 O O . VAL A 1 257 ? -10.523 5.625 17.656 1 94.12 257 VAL A O 1
ATOM 1999 N N . GLN A 1 258 ? -8.508 6.652 17.562 1 92.81 258 GLN A N 1
ATOM 2000 C CA . GLN A 1 258 ? -7.785 5.391 17.672 1 92.81 258 GLN A CA 1
ATOM 2001 C C . GLN A 1 258 ? -8.07 4.699 19 1 92.81 258 GLN A C 1
ATOM 2003 O O . GLN A 1 258 ? -8.312 3.49 19.031 1 92.81 258 GLN A O 1
ATOM 2008 N N . GLU A 1 259 ? -8.07 5.441 20.109 1 94.44 259 GLU A N 1
ATOM 2009 C CA . GLU A 1 259 ? -8.336 4.883 21.422 1 94.44 259 GLU A CA 1
ATOM 2010 C C . GLU A 1 259 ? -9.742 4.301 21.5 1 94.44 259 GLU A C 1
ATOM 2012 O O . GLU A 1 259 ? -9.961 3.27 22.141 1 94.44 259 GLU A O 1
ATOM 2017 N N . ALA A 1 260 ? -10.664 4.961 20.922 1 88.81 260 ALA A N 1
ATOM 2018 C CA . ALA A 1 260 ? -12.023 4.438 20.859 1 88.81 260 ALA A CA 1
ATOM 2019 C C . ALA A 1 260 ? -12.062 3.109 20.109 1 88.81 260 ALA A C 1
ATOM 2021 O O . ALA A 1 260 ? -12.75 2.172 20.531 1 88.81 260 ALA A O 1
ATOM 2022 N N . ARG A 1 261 ? -11.344 3.061 19 1 81.88 261 ARG A N 1
ATOM 2023 C CA . ARG A 1 261 ? -11.273 1.833 18.219 1 81.88 261 ARG A CA 1
ATOM 2024 C C . ARG A 1 261 ? -10.641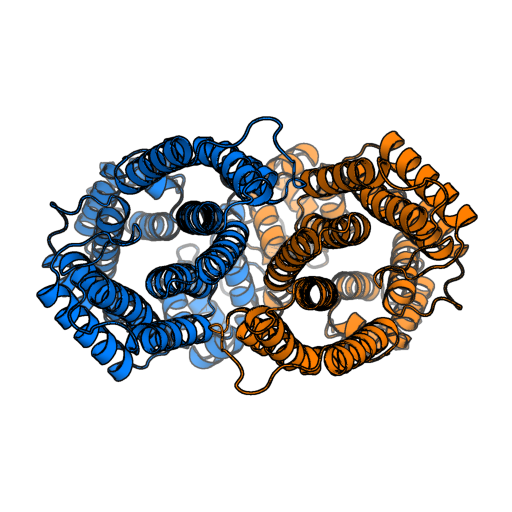 0.705 19.016 1 81.88 261 ARG A C 1
ATOM 2026 O O . ARG A 1 261 ? -10.992 -0.464 18.844 1 81.88 261 ARG A O 1
ATOM 2033 N N . LEU A 1 262 ? -9.727 1.129 19.875 1 81.12 262 LEU A N 1
ATOM 2034 C CA . LEU A 1 262 ? -9.062 0.167 20.75 1 81.12 262 LEU A CA 1
ATOM 2035 C C . LEU A 1 262 ? -9.922 -0.124 21.984 1 81.12 262 LEU A C 1
ATOM 2037 O O . LEU A 1 262 ? -9.469 -0.797 22.906 1 81.12 262 LEU A O 1
ATOM 2041 N N . ARG A 1 263 ? -11.141 0.478 22.125 1 81.06 263 ARG A N 1
ATOM 2042 C CA . ARG A 1 263 ? -12.148 0.269 23.156 1 81.06 263 ARG A CA 1
ATOM 2043 C C . ARG A 1 263 ? -11.672 0.807 24.516 1 81.06 263 ARG A C 1
ATOM 2045 O O . ARG A 1 263 ? -12.016 0.262 25.562 1 81.06 263 ARG A O 1
ATOM 2052 N N . SER A 1 264 ? -10.773 1.646 24.438 1 90.88 264 SER A N 1
ATOM 2053 C CA . SER A 1 264 ? -10.383 2.363 25.656 1 90.88 264 SER A CA 1
ATOM 2054 C C . SER A 1 264 ? -11.125 3.689 25.781 1 90.88 264 SER A C 1
ATOM 2056 O O . SER A 1 264 ? -10.578 4.742 25.438 1 90.88 264 SER A O 1
ATOM 2058 N N . GLU A 1 265 ? -12.242 3.668 26.375 1 89.81 265 GLU A N 1
ATOM 2059 C CA . GLU A 1 265 ? -13.094 4.848 26.453 1 89.81 265 GLU A CA 1
ATOM 2060 C C . GLU A 1 265 ? -12.438 5.945 27.297 1 89.81 265 GLU A C 1
ATOM 2062 O O . GLU A 1 265 ? -12.398 7.105 26.875 1 89.81 265 GLU A O 1
ATOM 2067 N N . PRO A 1 266 ? -11.859 5.562 28.422 1 95.38 266 PRO A N 1
ATOM 2068 C CA . PRO A 1 266 ? -11.234 6.629 29.203 1 95.38 266 PRO A CA 1
ATOM 2069 C C . PRO A 1 266 ? -10.117 7.344 28.453 1 95.38 266 PRO A C 1
ATOM 2071 O O . PRO A 1 266 ? -10.008 8.57 28.516 1 95.38 266 PRO A O 1
ATOM 2074 N N . ALA A 1 267 ? -9.32 6.559 27.734 1 96.94 267 ALA A N 1
ATOM 2075 C CA . ALA A 1 267 ? -8.227 7.148 26.969 1 96.94 267 ALA A CA 1
ATOM 2076 C C . ALA A 1 267 ? -8.766 8.031 25.844 1 96.94 267 ALA A C 1
ATOM 2078 O O . ALA A 1 267 ? -8.203 9.086 25.547 1 96.94 267 ALA A O 1
ATOM 2079 N N . ALA A 1 268 ? -9.82 7.609 25.219 1 97.12 268 ALA A N 1
ATOM 2080 C CA . ALA A 1 268 ? -10.438 8.383 24.156 1 97.12 268 ALA A CA 1
ATOM 2081 C C . ALA A 1 268 ? -10.969 9.719 24.672 1 97.12 268 ALA A C 1
ATOM 2083 O O . ALA A 1 268 ? -10.734 10.766 24.078 1 97.12 268 ALA A O 1
ATOM 2084 N N . MET A 1 269 ? -11.586 9.664 25.812 1 97.25 269 MET A N 1
ATOM 2085 C CA . MET A 1 269 ? -12.164 10.859 26.422 1 97.25 269 MET A CA 1
ATOM 2086 C C . MET A 1 269 ? -11.07 11.82 26.875 1 97.25 269 MET A C 1
ATOM 2088 O O . MET A 1 269 ? -11.219 13.039 26.75 1 97.25 269 MET A O 1
ATOM 2092 N N . ASN A 1 270 ? -10.078 11.242 27.422 1 98.31 270 ASN A N 1
ATOM 2093 C CA . ASN A 1 270 ? -8.945 12.078 27.828 1 98.31 270 ASN A CA 1
ATOM 2094 C C . ASN A 1 270 ? -8.344 12.805 26.625 1 98.31 270 ASN A C 1
ATOM 2096 O O . ASN A 1 270 ? -8.031 13.992 26.703 1 98.31 270 ASN A O 1
ATOM 2100 N N . ALA A 1 271 ? -8.133 12.102 25.547 1 98.69 271 ALA A N 1
ATOM 2101 C CA . ALA A 1 271 ? -7.598 12.703 24.328 1 98.69 271 ALA A CA 1
ATOM 2102 C C . ALA A 1 271 ? -8.516 13.805 23.812 1 98.69 271 ALA A C 1
ATOM 2104 O O . ALA A 1 271 ? -8.055 14.867 23.391 1 98.69 271 ALA A O 1
ATOM 2105 N N . LEU A 1 272 ? -9.805 13.594 23.844 1 98.31 272 LEU A N 1
ATOM 2106 C CA . LEU A 1 272 ? -10.773 14.602 23.422 1 98.31 272 LEU A CA 1
ATOM 2107 C C . LEU A 1 272 ? -10.688 15.844 24.312 1 98.31 272 LEU A C 1
ATOM 2109 O O . LEU A 1 272 ? -10.805 16.969 23.812 1 98.31 272 LEU A O 1
ATOM 2113 N N . ALA A 1 273 ? -10.492 15.602 25.562 1 98.56 273 ALA A N 1
ATOM 2114 C CA . ALA A 1 273 ? -10.414 16.719 26.5 1 98.56 273 ALA A CA 1
ATOM 2115 C C . ALA A 1 273 ? -9.195 17.594 26.203 1 98.56 273 ALA A C 1
ATOM 2117 O O . ALA A 1 273 ? -9.273 18.812 26.281 1 98.56 273 ALA A O 1
ATOM 2118 N N . VAL A 1 274 ? -8.102 16.969 25.953 1 98.56 274 VAL A N 1
ATOM 2119 C CA . VAL A 1 274 ? -6.891 17.719 25.609 1 98.56 274 VAL A CA 1
ATOM 2120 C C . VAL A 1 274 ? -7.125 18.516 24.328 1 98.56 274 VAL A C 1
ATOM 2122 O O . VAL A 1 274 ? -6.766 19.703 24.25 1 98.56 274 VAL A O 1
ATOM 2125 N N . ALA A 1 275 ? -7.715 17.922 23.328 1 98.69 275 ALA A N 1
ATOM 2126 C CA . ALA A 1 275 ? -8.016 18.609 22.078 1 98.69 275 ALA A CA 1
ATOM 2127 C C . ALA A 1 275 ? -8.961 19.781 22.312 1 98.69 275 ALA A C 1
ATOM 2129 O O . ALA A 1 275 ? -8.812 20.844 21.688 1 98.69 275 ALA A O 1
ATOM 2130 N N . ASP A 1 276 ? -9.898 19.578 23.156 1 98.44 276 ASP A N 1
ATOM 2131 C CA . ASP A 1 276 ? -10.867 20.609 23.469 1 98.44 276 ASP A CA 1
ATOM 2132 C C . ASP A 1 276 ? -10.188 21.828 24.094 1 98.44 276 ASP A C 1
ATOM 2134 O O . ASP A 1 276 ? -10.469 22.969 23.719 1 98.44 276 ASP A O 1
ATOM 2138 N N . ARG A 1 277 ? -9.336 21.578 25.062 1 98.44 277 ARG A N 1
ATOM 2139 C CA . ARG A 1 277 ? -8.602 22.672 25.688 1 98.44 277 ARG A CA 1
ATOM 2140 C C . ARG A 1 277 ? -7.75 23.422 24.672 1 98.44 277 ARG A C 1
ATOM 2142 O O . ARG A 1 277 ? -7.688 24.641 24.672 1 98.44 277 ARG A O 1
ATOM 2149 N N . ALA A 1 278 ? -7.137 22.672 23.812 1 98.56 278 ALA A N 1
ATOM 2150 C CA . ALA A 1 278 ? -6.324 23.281 22.766 1 98.56 278 ALA A CA 1
ATOM 2151 C C . ALA A 1 278 ? -7.176 24.141 21.828 1 98.56 278 ALA A C 1
ATOM 2153 O O . ALA A 1 278 ? -6.777 25.234 21.453 1 98.56 278 ALA A O 1
ATOM 2154 N N . ALA A 1 279 ? -8.336 23.641 21.484 1 98.31 279 ALA A N 1
ATOM 2155 C CA . ALA A 1 279 ? -9.227 24.344 20.578 1 98.31 279 ALA A CA 1
ATOM 2156 C C . ALA A 1 279 ? -9.703 25.672 21.172 1 98.31 279 ALA A C 1
ATOM 2158 O O . ALA A 1 279 ? -9.844 26.672 20.469 1 98.31 279 ALA A O 1
ATOM 2159 N N . VAL A 1 280 ? -9.961 25.641 22.422 1 97.69 280 VAL A N 1
ATOM 2160 C CA . VAL A 1 280 ? -10.383 26.859 23.125 1 97.69 280 VAL A CA 1
ATOM 2161 C C . VAL A 1 280 ? -9.25 27.875 23.109 1 97.69 280 VAL A C 1
ATOM 2163 O O . VAL A 1 280 ? -9.492 29.078 22.953 1 97.69 280 VAL A O 1
ATOM 2166 N N . ALA A 1 281 ? -8.109 27.391 23.25 1 98.06 281 ALA A N 1
ATOM 2167 C CA . ALA A 1 281 ? -6.945 28.25 23.359 1 98.06 281 ALA A CA 1
ATOM 2168 C C . ALA A 1 281 ? -6.625 28.922 22.031 1 98.06 281 ALA A C 1
ATOM 2170 O O . ALA A 1 281 ? -6.246 30.094 21.984 1 98.06 281 ALA A O 1
ATOM 2171 N N . VAL A 1 282 ? -6.77 28.25 20.875 1 97.81 282 VAL A N 1
ATOM 2172 C CA . VAL A 1 282 ? -6.23 28.781 19.625 1 97.81 282 VAL A CA 1
ATOM 2173 C C . VAL A 1 282 ? -7.375 29.141 18.688 1 97.81 282 VAL A C 1
ATOM 2175 O O . VAL A 1 282 ? -7.172 29.859 17.703 1 97.81 282 VAL A O 1
ATOM 2178 N N . GLY A 1 283 ? -8.625 28.703 19 1 96.81 283 GLY A N 1
ATOM 2179 C CA . GLY A 1 283 ? -9.711 28.922 18.062 1 96.81 283 GLY A CA 1
ATOM 2180 C C . GLY A 1 283 ? -9.539 28.141 16.766 1 96.81 283 GLY A C 1
ATOM 2181 O O . GLY A 1 283 ? -8.906 27.094 16.75 1 96.81 283 GLY A O 1
ATOM 2182 N N . GLU A 1 284 ? -10.188 28.562 15.68 1 96.5 284 GLU A N 1
ATOM 2183 C CA . GLU A 1 284 ? -10.102 27.891 14.383 1 96.5 284 GLU A CA 1
ATOM 2184 C C . GLU A 1 284 ? -8.781 28.234 13.68 1 96.5 284 GLU A C 1
ATOM 2186 O O . GLU A 1 284 ? -8.477 29.406 13.453 1 96.5 284 GLU A O 1
ATOM 2191 N N . THR A 1 285 ? -8.031 27.219 13.375 1 96.5 285 THR A N 1
ATOM 2192 C CA . THR A 1 285 ? -6.73 27.406 12.742 1 96.5 285 THR A CA 1
ATOM 2193 C C . THR A 1 285 ? -6.551 26.438 11.578 1 96.5 285 THR A C 1
ATOM 2195 O O . THR A 1 285 ? -7.348 25.516 11.406 1 96.5 285 THR A O 1
ATOM 2198 N N . THR A 1 286 ? -5.52 26.688 10.711 1 95.38 286 THR A N 1
ATOM 2199 C CA . THR A 1 286 ? -5.191 25.828 9.586 1 95.38 286 THR A CA 1
ATOM 2200 C C . THR A 1 286 ? -3.68 25.656 9.461 1 95.38 286 THR A C 1
ATOM 2202 O O . THR A 1 286 ? -3.141 25.656 8.352 1 95.38 286 THR A O 1
ATOM 2205 N N . TYR A 1 287 ? -3.004 25.578 10.578 1 95.38 287 TYR A N 1
ATOM 2206 C CA . TYR A 1 287 ? -1.562 25.344 10.523 1 95.38 287 TYR A CA 1
ATOM 2207 C C . TYR A 1 287 ? -1.232 24.078 9.758 1 95.38 287 TYR A C 1
ATOM 2209 O O . TYR A 1 287 ? -1.893 23.047 9.93 1 95.38 287 TYR A O 1
ATOM 2217 N N . HIS A 1 288 ? -0.21 24.141 8.852 1 94.5 288 HIS A N 1
ATOM 2218 C CA . HIS A 1 288 ? 0.263 23.031 8.031 1 94.5 288 HIS A CA 1
ATOM 2219 C C . HIS A 1 288 ? -0.876 22.422 7.219 1 94.5 288 HIS A C 1
ATOM 2221 O O . HIS A 1 288 ? -0.903 21.219 6.988 1 94.5 288 HIS A O 1
ATOM 2227 N N . ARG A 1 289 ? -1.896 23.219 6.953 1 92.94 289 ARG A N 1
ATOM 2228 C CA . ARG A 1 289 ? -3.012 22.891 6.074 1 92.94 289 ARG A CA 1
ATOM 2229 C C . ARG A 1 289 ? -3.932 21.859 6.719 1 92.94 289 ARG A C 1
ATOM 2231 O O . ARG A 1 289 ? -4.648 21.141 6.023 1 92.94 289 ARG A O 1
ATOM 2238 N N . VAL A 1 290 ? -3.863 21.781 7.98 1 93.25 290 VAL A N 1
ATOM 2239 C CA . VAL A 1 290 ? -4.758 20.922 8.742 1 93.25 290 VAL A CA 1
ATOM 2240 C C . VAL A 1 290 ? -5.75 21.766 9.531 1 93.25 290 VAL A C 1
ATOM 2242 O O . VAL A 1 290 ? -5.352 22.625 10.32 1 93.25 290 VAL A O 1
ATOM 2245 N N . TYR A 1 291 ? -6.93 21.562 9.312 1 94 291 TYR A N 1
ATOM 2246 C CA . TYR A 1 291 ? -7.961 22.312 10.016 1 94 291 TYR A CA 1
ATOM 2247 C C . TYR A 1 291 ? -8.102 21.828 11.461 1 94 291 TYR A C 1
ATOM 2249 O O . TYR A 1 291 ? -8.203 20.625 11.711 1 94 291 TYR A O 1
ATOM 2257 N N . PHE A 1 292 ? -8.086 22.781 12.375 1 96.62 292 PHE A N 1
ATOM 2258 C CA . PHE A 1 292 ? -8.289 22.469 13.781 1 96.62 292 PHE A CA 1
ATOM 2259 C C . PHE A 1 292 ? -9.031 23.594 14.492 1 96.62 292 PHE A C 1
ATOM 2261 O O . PHE A 1 292 ? -8.797 24.781 14.203 1 96.62 292 PHE A O 1
ATOM 2268 N N . GLY A 1 293 ? -9.82 23.203 15.398 1 97.06 293 GLY A N 1
ATOM 2269 C CA . GLY A 1 293 ? -10.57 24.125 16.234 1 97.06 293 GLY A CA 1
ATOM 2270 C C . GLY A 1 293 ? -11.797 23.5 16.859 1 97.06 293 GLY A C 1
ATOM 2271 O O . GLY A 1 293 ? -11.977 22.281 16.812 1 97.06 293 GLY A O 1
ATOM 2272 N N . PRO A 1 294 ? -12.602 24.359 17.453 1 96.38 294 PRO A N 1
ATOM 2273 C CA . PRO A 1 294 ? -13.789 23.828 18.141 1 96.38 294 PRO A CA 1
ATOM 2274 C C . PRO A 1 294 ? -14.711 23.047 17.219 1 96.38 294 PRO A C 1
ATOM 2276 O O . PRO A 1 294 ? -15.289 22.031 17.641 1 96.38 294 PRO A O 1
ATOM 2279 N N . THR A 1 295 ? -14.828 23.469 16.016 1 95.75 295 THR A N 1
ATOM 2280 C CA . THR A 1 295 ? -15.672 22.766 15.062 1 95.75 295 THR A CA 1
ATOM 2281 C C . THR A 1 295 ? -15.18 21.328 14.844 1 95.75 295 THR A C 1
ATOM 2283 O O . THR A 1 295 ? -15.969 20.391 14.898 1 95.75 295 THR A O 1
ATOM 2286 N N . ASN A 1 296 ? -13.93 21.188 14.586 1 96.19 296 ASN A N 1
ATOM 2287 C CA . ASN A 1 296 ? -13.344 19.859 14.367 1 96.19 296 ASN A CA 1
ATOM 2288 C C . ASN A 1 296 ? -13.453 18.984 15.617 1 96.19 296 ASN A C 1
ATOM 2290 O O . ASN A 1 296 ? -13.617 17.781 15.508 1 96.19 296 ASN A O 1
ATOM 2294 N N . VAL A 1 297 ? -13.312 19.594 16.781 1 97.5 297 VAL A N 1
ATOM 2295 C CA . VAL A 1 297 ? -13.477 18.844 18.016 1 97.5 297 VAL A CA 1
ATOM 2296 C C . VAL A 1 297 ? -14.891 18.281 18.094 1 97.5 297 VAL A C 1
ATOM 2298 O O . VAL A 1 297 ? -15.086 17.109 18.453 1 97.5 297 VAL A O 1
ATOM 2301 N N . GLY A 1 298 ? -15.867 19.141 17.781 1 96.12 298 GLY A N 1
ATOM 2302 C CA . GLY A 1 298 ? -17.234 18.672 17.75 1 96.12 298 GLY A CA 1
ATOM 2303 C C . GLY A 1 298 ? -17.453 17.516 16.812 1 96.12 298 GLY A C 1
ATOM 2304 O O . GLY A 1 298 ? -18.078 16.516 17.172 1 96.12 298 GLY A O 1
ATOM 2305 N N . ILE A 1 299 ? -16.906 17.641 15.625 1 95.31 299 ILE A N 1
ATOM 2306 C CA . ILE A 1 299 ? -17.047 16.594 14.617 1 95.31 299 ILE A CA 1
ATOM 2307 C C . ILE A 1 299 ? -16.406 15.305 15.125 1 95.31 299 ILE A C 1
ATOM 2309 O O . ILE A 1 299 ? -16.984 14.227 15 1 95.31 299 ILE A O 1
ATOM 2313 N N . HIS A 1 300 ? -15.234 15.352 15.75 1 96.31 300 HIS A N 1
ATOM 2314 C CA . HIS A 1 300 ? -14.523 14.172 16.219 1 96.31 300 HIS A CA 1
ATOM 2315 C C . HIS A 1 300 ? -15.195 13.562 17.438 1 96.31 300 HIS A C 1
ATOM 2317 O O . HIS A 1 300 ? -15.133 12.352 17.656 1 96.31 300 HIS A O 1
ATOM 2323 N N . ARG A 1 301 ? -15.859 14.406 18.25 1 96.12 301 ARG A N 1
ATOM 2324 C CA . ARG A 1 301 ? -16.625 13.875 19.375 1 96.12 301 ARG A CA 1
ATOM 2325 C C . ARG A 1 301 ? -17.719 12.93 18.875 1 96.12 301 ARG A C 1
ATOM 2327 O O . ARG A 1 301 ? -17.953 11.875 19.469 1 96.12 301 ARG A O 1
ATOM 2334 N N . SER A 1 302 ? -18.328 13.359 17.844 1 91.75 302 SER A N 1
ATOM 2335 C CA . SER A 1 302 ? -19.344 12.508 17.219 1 91.75 302 SER A CA 1
ATOM 2336 C C . SER A 1 302 ? -18.719 11.227 16.672 1 91.75 302 SER A C 1
ATOM 2338 O O . SER A 1 302 ? -19.281 10.133 16.844 1 91.75 302 SER A O 1
ATOM 2340 N N . ALA A 1 303 ? -17.609 11.375 16.031 1 89.75 303 ALA A N 1
ATOM 2341 C CA . ALA A 1 303 ? -16.922 10.219 15.461 1 89.75 303 ALA A CA 1
ATOM 2342 C C . ALA A 1 303 ? -16.531 9.227 16.547 1 89.75 303 ALA A C 1
ATOM 2344 O O . ALA A 1 303 ? -16.688 8.016 16.375 1 89.75 303 ALA A O 1
ATOM 2345 N N . VAL A 1 304 ? -16.016 9.695 17.656 1 91.69 304 VAL A N 1
ATOM 2346 C CA . VAL A 1 304 ? -15.594 8.859 18.781 1 91.69 304 VAL A CA 1
ATOM 2347 C C . VAL A 1 304 ? -16.812 8.109 19.344 1 91.69 304 VAL A C 1
ATOM 2349 O O . VAL A 1 304 ? -16.734 6.914 19.625 1 91.69 304 VAL A O 1
ATOM 2352 N N . ALA A 1 305 ? -17.938 8.781 19.422 1 89.31 305 ALA A N 1
ATOM 2353 C CA . ALA A 1 305 ? -19.156 8.148 19.922 1 89.31 305 ALA A CA 1
ATOM 2354 C C . ALA A 1 305 ? -19.578 7.008 19 1 89.31 305 ALA A C 1
ATOM 2356 O O . ALA A 1 305 ? -20.016 5.953 19.469 1 89.31 305 ALA A O 1
ATOM 2357 N N . LEU A 1 306 ? -19.406 7.285 17.766 1 80.69 306 LEU A N 1
ATOM 2358 C CA . LEU A 1 306 ? -19.75 6.242 16.812 1 80.69 306 LEU A CA 1
ATOM 2359 C C . LEU A 1 306 ? -18.828 5.035 16.969 1 80.69 306 LEU A C 1
ATOM 2361 O O . LEU A 1 306 ? -19.297 3.893 16.938 1 80.69 306 LEU A O 1
ATOM 2365 N N . GLU A 1 307 ? -17.562 5.281 17.125 1 78.44 307 GLU A N 1
ATOM 2366 C CA . GLU A 1 307 ? -16.594 4.203 17.297 1 78.44 307 GLU A CA 1
ATOM 2367 C C . GLU A 1 307 ? -16.859 3.422 18.578 1 78.44 307 GLU A C 1
ATOM 2369 O O . GLU A 1 307 ? -16.609 2.217 18.641 1 78.44 307 GLU A O 1
ATOM 2374 N N . LEU A 1 308 ? -17.422 4.086 19.547 1 79.38 308 LEU A N 1
ATOM 2375 C CA . LEU A 1 308 ? -17.75 3.467 20.828 1 79.38 308 LEU A CA 1
ATOM 2376 C C . LEU A 1 308 ? -19.156 2.855 20.781 1 79.38 308 LEU A C 1
ATOM 2378 O O . LEU A 1 308 ? -19.688 2.449 21.828 1 79.38 308 LEU A O 1
ATOM 2382 N N . SER A 1 309 ? -19.797 2.848 19.641 1 74.94 309 SER A N 1
ATOM 2383 C CA . SER A 1 309 ? -21.094 2.24 19.375 1 74.94 309 SER A CA 1
ATOM 2384 C C . SER A 1 309 ? -22.188 2.934 20.172 1 74.94 309 SER A C 1
ATOM 2386 O O . SER A 1 309 ? -23.016 2.273 20.812 1 74.94 309 SER A O 1
ATOM 2388 N N . ARG A 1 310 ? -22.094 4.148 20.25 1 82.5 310 ARG A N 1
ATOM 2389 C CA . ARG A 1 310 ? -23.109 4.98 20.859 1 82.5 310 ARG A CA 1
ATOM 2390 C C . ARG A 1 310 ? -23.75 5.918 19.844 1 82.5 310 ARG A C 1
ATOM 2392 O O . ARG A 1 310 ? -23.609 7.141 19.938 1 82.5 310 ARG A O 1
ATOM 2399 N N . PRO A 1 311 ? -24.484 5.371 18.938 1 79.56 311 PRO A N 1
ATOM 2400 C CA . PRO A 1 311 ? -25.016 6.156 17.812 1 79.56 311 PRO A CA 1
ATOM 2401 C C . PRO A 1 311 ? -25.938 7.281 18.266 1 79.56 311 PRO A C 1
ATOM 2403 O O . PRO A 1 311 ? -25.969 8.344 17.641 1 79.56 311 PRO A O 1
ATOM 2406 N N . HIS A 1 312 ? -26.688 7.086 19.297 1 84.81 312 HIS A N 1
ATOM 2407 C CA . HIS A 1 312 ? -27.594 8.117 19.766 1 84.81 312 HIS A CA 1
ATOM 2408 C C . HIS A 1 312 ? -26.828 9.32 20.312 1 84.81 312 HIS A C 1
ATOM 2410 O O . HIS A 1 312 ? -27.203 10.469 20.047 1 84.81 312 HIS A O 1
ATOM 2416 N N . GLU A 1 313 ? -25.812 9 21.031 1 89.75 313 GLU A N 1
ATOM 2417 C CA . GLU A 1 313 ? -24.953 10.07 21.531 1 89.75 313 GLU A CA 1
ATOM 2418 C C . GLU A 1 313 ? -24.266 10.797 20.375 1 89.75 313 GLU A C 1
ATOM 2420 O O . GLU A 1 313 ? -24.141 12.023 20.391 1 89.75 313 GLU A O 1
ATOM 2425 N N . ALA A 1 314 ? -23.766 10.07 19.438 1 89.94 314 ALA A N 1
ATOM 2426 C CA . ALA A 1 314 ? -23.109 10.648 18.266 1 89.94 314 ALA A CA 1
ATOM 2427 C C . ALA A 1 314 ? -24.016 11.633 17.547 1 89.94 314 ALA A C 1
ATOM 2429 O O . ALA A 1 314 ? -23.594 12.727 17.172 1 89.94 314 ALA A O 1
ATOM 2430 N N . LEU A 1 315 ? -25.234 11.234 17.406 1 91.56 315 LEU A N 1
ATOM 2431 C CA . LEU A 1 315 ? -26.219 12.086 16.719 1 91.56 315 LEU A CA 1
ATOM 2432 C C . LEU A 1 315 ? -26.484 13.344 17.547 1 91.56 315 LEU A C 1
ATOM 2434 O O . LEU A 1 315 ? -26.547 14.445 16.984 1 91.56 315 LEU A O 1
ATOM 2438 N N . ARG A 1 316 ? -26.688 13.18 18.797 1 94.12 316 ARG A N 1
ATOM 2439 C CA . ARG A 1 316 ? -26.938 14.32 19.656 1 94.12 316 ARG A CA 1
ATOM 2440 C C . ARG A 1 316 ? -25.812 15.336 19.578 1 94.12 316 ARG A C 1
ATOM 2442 O O . ARG A 1 316 ? -26.047 16.547 19.5 1 94.12 316 ARG A O 1
ATOM 2449 N N . VAL A 1 317 ? -24.625 14.859 19.609 1 94.06 317 VAL A N 1
ATOM 2450 C CA . VAL A 1 317 ? -23.438 15.711 19.516 1 94.06 317 VAL A CA 1
ATOM 2451 C C . VAL A 1 317 ? -23.406 16.391 18.156 1 94.06 317 VAL A C 1
ATOM 2453 O O . VAL A 1 317 ? -23.203 17.609 18.062 1 94.06 317 VAL A O 1
ATOM 2456 N N . ALA A 1 318 ? -23.578 15.625 17.141 1 94 318 ALA A N 1
ATOM 2457 C CA . ALA A 1 318 ? -23.5 16.125 15.766 1 94 318 ALA A CA 1
ATOM 2458 C C . ALA A 1 318 ? -24.531 17.219 15.516 1 94 318 ALA A C 1
ATOM 2460 O O . ALA A 1 318 ? -24.266 18.188 14.797 1 94 318 ALA A O 1
ATOM 2461 N N . GLU A 1 319 ? -25.656 17.109 16.078 1 94.88 319 GLU A N 1
ATOM 2462 C CA . GLU A 1 319 ? -26.75 18.062 15.867 1 94.88 319 GLU A CA 1
ATOM 2463 C C . GLU A 1 319 ? -26.406 19.438 16.422 1 94.88 319 GLU A C 1
ATOM 2465 O O . GLU A 1 319 ? -27 20.438 16.031 1 94.88 319 GLU A O 1
ATOM 2470 N N . HIS A 1 320 ? -25.469 19.484 17.234 1 93.5 320 HIS A N 1
ATOM 2471 C CA . HIS A 1 320 ? -25.141 20.75 17.891 1 93.5 320 HIS A CA 1
ATOM 2472 C C . HIS A 1 320 ? -23.828 21.328 17.328 1 93.5 320 HIS A C 1
ATOM 2474 O O . HIS A 1 320 ? -23.312 22.297 17.875 1 93.5 320 HIS A O 1
ATOM 2480 N N . VAL A 1 321 ? -23.281 20.734 16.359 1 94.69 321 VAL A N 1
ATOM 2481 C CA . VAL A 1 321 ? -22.078 21.266 15.711 1 94.69 321 VAL A CA 1
ATOM 2482 C C . VAL A 1 321 ? -22.469 22.109 14.508 1 94.69 321 VAL A C 1
ATOM 2484 O O . VAL A 1 321 ? -23.203 21.656 13.633 1 94.69 321 VAL A O 1
ATOM 2487 N N . ASP A 1 322 ? -22.031 23.312 14.5 1 93.75 322 ASP A N 1
ATOM 2488 C CA . ASP A 1 322 ? -22.281 24.203 13.367 1 93.75 322 ASP A CA 1
ATOM 2489 C C . ASP A 1 322 ? -21.094 24.203 12.406 1 93.75 322 ASP A C 1
ATOM 2491 O O . ASP A 1 322 ? -20.031 24.75 12.719 1 93.75 322 ASP A O 1
ATOM 2495 N N . VAL A 1 323 ? -21.328 23.641 11.25 1 93.19 323 VAL A N 1
ATOM 2496 C CA . VAL A 1 323 ? -20.234 23.531 10.297 1 93.19 323 VAL A CA 1
ATOM 2497 C C . VAL A 1 323 ? -20.422 24.562 9.18 1 93.19 323 VAL A C 1
ATOM 2499 O O . VAL A 1 323 ? -19.672 24.562 8.203 1 93.19 323 VAL A O 1
ATOM 2502 N N . SER A 1 324 ? -21.359 25.484 9.266 1 89 324 SER A N 1
ATOM 2503 C CA . SER A 1 324 ? -21.719 26.391 8.18 1 89 324 SER A CA 1
ATOM 2504 C C . SER A 1 324 ? -20.578 27.344 7.855 1 89 324 SER A C 1
ATOM 2506 O O . SER A 1 324 ? -20.438 27.781 6.711 1 89 324 SER A O 1
ATOM 2508 N N . GLN A 1 325 ? -19.781 27.562 8.859 1 87.88 325 GLN A N 1
ATOM 2509 C CA . GLN A 1 325 ? -18.719 28.531 8.656 1 87.88 325 GLN A CA 1
ATOM 2510 C C . GLN A 1 325 ? -17.391 27.828 8.375 1 87.88 325 GLN A C 1
ATOM 2512 O O . GLN A 1 325 ? -16.359 28.484 8.156 1 87.88 325 GLN A O 1
ATOM 2517 N N . SER A 1 326 ? -17.359 26.562 8.359 1 91.5 326 SER A N 1
ATOM 2518 C CA . SER A 1 326 ? -16.125 25.844 8.07 1 91.5 326 SER A CA 1
ATOM 2519 C C . SER A 1 326 ? -15.758 25.953 6.59 1 91.5 326 SER A C 1
ATOM 2521 O O . SER A 1 326 ? -16.562 25.625 5.719 1 91.5 326 SER A O 1
ATOM 2523 N N . PRO A 1 327 ? -14.617 26.438 6.344 1 90.38 327 PRO A N 1
ATOM 2524 C CA . PRO A 1 327 ? -14.211 26.531 4.941 1 90.38 327 PRO A CA 1
ATOM 2525 C C . PRO A 1 327 ? -13.852 25.172 4.332 1 90.38 327 PRO A C 1
ATOM 2527 O O . PRO A 1 327 ? -13.641 25.078 3.119 1 90.38 327 PRO A O 1
ATOM 2530 N N . SER A 1 328 ? -13.781 24.156 5.047 1 93.19 328 SER A N 1
ATOM 2531 C CA . SER A 1 328 ? -13.367 22.844 4.59 1 93.19 328 SER A CA 1
ATOM 2532 C C . SER A 1 328 ? -14.555 22.031 4.094 1 93.19 328 SER A C 1
ATOM 2534 O O . SER A 1 328 ? -15.398 21.609 4.887 1 93.19 328 SER A O 1
ATOM 2536 N N . VAL A 1 329 ? -14.539 21.734 2.83 1 94.94 329 VAL A N 1
ATOM 2537 C CA . VAL A 1 329 ? -15.586 20.906 2.232 1 94.94 329 VAL A CA 1
ATOM 2538 C C . VAL A 1 329 ? -15.562 19.516 2.859 1 94.94 329 VAL A C 1
ATOM 2540 O O . VAL A 1 329 ? -16.625 18.938 3.127 1 94.94 329 VAL A O 1
ATOM 2543 N N . GLU A 1 330 ? -14.398 19.062 3.074 1 92.81 330 GLU A N 1
ATOM 2544 C CA . GLU A 1 330 ? -14.234 17.734 3.668 1 92.81 330 GLU A CA 1
ATOM 2545 C C . GLU A 1 330 ? -14.914 17.656 5.035 1 92.81 330 GLU A C 1
ATOM 2547 O O . GLU A 1 330 ? -15.602 16.688 5.336 1 92.81 330 GLU A O 1
ATOM 2552 N N . ARG A 1 331 ? -14.719 18.656 5.848 1 92.88 331 ARG A N 1
ATOM 2553 C CA . ARG A 1 331 ? -15.289 18.656 7.191 1 92.88 331 ARG A CA 1
ATOM 2554 C C . ARG A 1 331 ? -16.812 18.766 7.145 1 92.88 331 ARG A C 1
ATOM 2556 O O . ARG A 1 331 ? -17.516 18.078 7.887 1 92.88 331 ARG A O 1
ATOM 2563 N N . ARG A 1 332 ? -17.281 19.641 6.316 1 95.38 332 ARG A N 1
ATOM 2564 C CA . ARG A 1 332 ? -18.719 19.766 6.172 1 95.38 332 ARG A CA 1
ATOM 2565 C C . ARG A 1 332 ? -19.344 18.469 5.684 1 95.38 332 ARG A C 1
ATOM 2567 O O . ARG A 1 332 ? -20.312 17.984 6.262 1 95.38 332 ARG A O 1
ATOM 2574 N N . TYR A 1 333 ? -18.719 17.938 4.723 1 95 333 TYR A N 1
ATOM 2575 C CA . TYR A 1 333 ? -19.203 16.672 4.184 1 95 333 TYR A CA 1
ATOM 2576 C C . TYR A 1 333 ? -19.203 15.594 5.254 1 95 333 TYR A C 1
ATOM 2578 O O . TYR A 1 333 ? -20.188 14.867 5.414 1 95 333 TYR A O 1
ATOM 2586 N N . ALA A 1 334 ? -18.094 15.461 5.969 1 92.62 334 ALA A N 1
ATOM 2587 C CA . ALA A 1 334 ? -17.969 14.453 7.012 1 92.62 334 ALA A CA 1
ATOM 2588 C C . ALA A 1 334 ? -19.047 14.625 8.078 1 92.62 334 ALA A C 1
ATOM 2590 O O . ALA A 1 334 ? -19.625 13.648 8.555 1 92.62 334 ALA A O 1
ATOM 2591 N N . HIS A 1 335 ? -19.312 15.812 8.438 1 94.81 335 HIS A N 1
ATOM 2592 C CA . HIS A 1 335 ? -20.328 16.109 9.43 1 94.81 335 HIS A CA 1
ATOM 2593 C C . HIS A 1 335 ? -21.703 15.641 8.953 1 94.81 335 HIS A C 1
ATOM 2595 O O . HIS A 1 335 ? -22.422 14.969 9.695 1 94.81 335 HIS A O 1
ATOM 2601 N N . TYR A 1 336 ? -22.047 15.969 7.75 1 95.94 336 TYR A N 1
ATOM 2602 C CA . TYR A 1 336 ? -23.344 15.578 7.215 1 95.94 336 TYR A CA 1
ATOM 2603 C C . TYR A 1 336 ? -23.453 14.062 7.102 1 95.94 336 TYR A C 1
ATOM 2605 O O . TYR A 1 336 ? -24.516 13.492 7.32 1 95.94 336 TYR A O 1
ATOM 2613 N N . LEU A 1 337 ? -22.375 13.523 6.793 1 92.69 337 LEU A N 1
ATOM 2614 C CA . LEU A 1 337 ? -22.375 12.07 6.723 1 92.69 337 LEU A CA 1
ATOM 2615 C C . LEU A 1 337 ? -22.594 11.453 8.102 1 92.69 337 LEU A C 1
ATOM 2617 O O . LEU A 1 337 ? -23.328 10.469 8.234 1 92.69 337 LEU A O 1
ATOM 2621 N N . HIS A 1 338 ? -21.953 11.984 9.117 1 90.12 338 HIS A N 1
ATOM 2622 C CA . HIS A 1 338 ? -22.172 11.516 10.477 1 90.12 338 HIS A CA 1
ATOM 2623 C C . HIS A 1 338 ? -23.641 11.641 10.883 1 90.12 338 HIS A C 1
ATOM 2625 O O . HIS A 1 338 ? -24.203 10.719 11.469 1 90.12 338 HIS A O 1
ATOM 2631 N N . LEU A 1 339 ? -24.25 12.727 10.539 1 93.31 339 LEU A N 1
ATOM 2632 C CA . LEU A 1 339 ? -25.656 12.945 10.828 1 93.31 339 LEU A CA 1
ATOM 2633 C C . LEU A 1 339 ? -26.531 11.938 10.086 1 93.31 339 LEU A C 1
ATOM 2635 O O . LEU A 1 339 ? -27.438 11.336 10.672 1 93.31 339 LEU A O 1
ATOM 2639 N N . ALA A 1 340 ? -26.203 11.781 8.852 1 93.88 340 ALA A N 1
ATOM 2640 C CA . ALA A 1 340 ? -26.969 10.844 8.039 1 93.88 340 ALA A CA 1
ATOM 2641 C C . ALA A 1 340 ? -26.938 9.438 8.648 1 93.88 340 ALA A C 1
ATOM 2643 O O . ALA A 1 340 ? -27.984 8.789 8.758 1 93.88 340 ALA A O 1
ATOM 2644 N N . ARG A 1 341 ? -25.781 9.055 9.023 1 87.88 341 ARG A N 1
ATOM 2645 C CA . ARG A 1 341 ? -25.625 7.742 9.641 1 87.88 341 ARG A CA 1
ATOM 2646 C C . ARG A 1 341 ? -26.406 7.664 10.953 1 87.88 341 ARG A C 1
ATOM 2648 O O . ARG A 1 341 ? -27.047 6.66 11.234 1 87.88 341 ARG A O 1
ATOM 2655 N N . GLY A 1 342 ? -26.312 8.711 11.75 1 86.75 342 GLY A N 1
ATOM 2656 C CA . GLY A 1 342 ? -27.062 8.766 13 1 86.75 342 GLY A CA 1
ATOM 2657 C C . GLY A 1 342 ? -28.562 8.648 12.812 1 86.75 342 GLY A C 1
ATOM 2658 O O . GLY A 1 342 ? -29.219 7.855 13.484 1 86.75 342 GLY A O 1
ATOM 2659 N N . TYR A 1 343 ? -29.094 9.344 11.859 1 92.06 343 TYR A N 1
ATOM 2660 C CA . TYR A 1 343 ? -30.531 9.32 11.594 1 92.06 343 TYR A CA 1
ATOM 2661 C C . TYR A 1 343 ? -30.953 7.973 11.023 1 92.06 343 TYR A C 1
ATOM 2663 O O . TYR A 1 343 ? -32.031 7.457 11.375 1 92.06 343 TYR A O 1
ATOM 2671 N N . ALA A 1 344 ? -30.156 7.469 10.172 1 87 344 ALA A N 1
ATOM 2672 C CA . ALA A 1 344 ? -30.484 6.164 9.602 1 87 344 ALA A CA 1
ATOM 2673 C C . ALA A 1 344 ? -30.562 5.094 10.688 1 87 344 ALA A C 1
ATOM 2675 O O . ALA A 1 344 ? -31.422 4.211 10.633 1 87 344 ALA A O 1
ATOM 2676 N N . ASN A 1 345 ? -29.703 5.184 11.633 1 81.44 345 ASN A N 1
ATOM 2677 C CA . ASN A 1 345 ? -29.688 4.238 12.742 1 81.44 345 ASN A CA 1
ATOM 2678 C C . ASN A 1 345 ? -30.969 4.328 13.57 1 81.44 345 ASN A C 1
ATOM 2680 O O . ASN A 1 345 ? -31.422 3.328 14.133 1 81.44 345 ASN A O 1
ATOM 2684 N N . ARG A 1 346 ? -31.578 5.406 13.594 1 85.69 346 ARG A N 1
ATOM 2685 C CA . ARG A 1 346 ? -32.844 5.617 14.312 1 85.69 346 ARG A CA 1
ATOM 2686 C C . ARG A 1 346 ? -34.031 5.383 13.398 1 85.69 346 ARG A C 1
ATOM 2688 O O . ARG A 1 346 ? -35.188 5.684 13.773 1 85.69 346 ARG A O 1
ATOM 2695 N N . ARG A 1 347 ? -33.75 5.02 12.141 1 86.44 347 ARG A N 1
ATOM 2696 C CA . ARG A 1 347 ? -34.75 4.746 11.117 1 86.44 347 ARG A CA 1
ATOM 2697 C C . ARG A 1 347 ? -35.531 6.016 10.758 1 86.44 347 ARG A C 1
ATOM 2699 O O . ARG A 1 347 ? -36.719 5.957 10.445 1 86.44 347 ARG A O 1
ATOM 2706 N N . GLU A 1 348 ? -34.875 7.051 10.984 1 92.81 348 GLU A N 1
ATOM 2707 C CA . GLU A 1 348 ? -35.344 8.32 10.469 1 92.81 348 GLU A CA 1
ATOM 2708 C C . GLU A 1 348 ? -34.812 8.586 9.062 1 92.81 348 GLU A C 1
ATOM 2710 O O . GLU A 1 348 ? -34.031 9.5 8.852 1 92.81 348 GLU A O 1
ATOM 2715 N N . ASP A 1 349 ? -35.406 7.984 8.125 1 92.94 349 ASP A N 1
ATOM 2716 C CA . ASP A 1 349 ? -34.812 7.832 6.793 1 92.94 349 ASP A CA 1
ATOM 2717 C C . ASP A 1 349 ? -34.906 9.133 6.004 1 92.94 349 ASP A C 1
ATOM 2719 O O . ASP A 1 349 ? -34 9.438 5.203 1 92.94 349 ASP A O 1
ATOM 2723 N N . LEU A 1 350 ? -35.969 9.867 6.227 1 94 350 LEU A N 1
ATOM 2724 C CA . LEU A 1 350 ? -36.062 11.141 5.527 1 94 350 LEU A CA 1
ATOM 2725 C C . LEU A 1 350 ? -34.969 12.102 5.969 1 94 350 LEU A C 1
ATOM 2727 O O . LEU A 1 350 ? -34.406 12.812 5.145 1 94 350 LEU A O 1
ATOM 2731 N N . ALA A 1 351 ? -34.719 12.117 7.246 1 95.75 351 ALA A N 1
ATOM 2732 C CA . ALA A 1 351 ? -33.656 12.953 7.785 1 95.75 351 ALA A CA 1
ATOM 2733 C C . ALA A 1 351 ? -32.312 12.484 7.285 1 95.75 351 ALA A C 1
ATOM 2735 O O . ALA A 1 351 ? -31.438 13.305 6.945 1 95.75 351 ALA A O 1
ATOM 2736 N N . ALA A 1 352 ? -32.094 11.234 7.273 1 96.12 352 ALA A N 1
ATOM 2737 C CA . ALA A 1 352 ? -30.844 10.656 6.773 1 96.12 352 ALA A CA 1
ATOM 2738 C C . ALA A 1 352 ? -30.609 11.047 5.316 1 96.12 352 ALA A C 1
ATOM 2740 O O . ALA A 1 352 ? -29.516 11.484 4.957 1 96.12 352 ALA A O 1
ATOM 2741 N N . LEU A 1 353 ? -31.641 10.914 4.547 1 96.56 353 LEU A N 1
ATOM 2742 C CA . LEU A 1 353 ? -31.547 11.258 3.131 1 96.56 353 LEU A CA 1
ATOM 2743 C C . LEU A 1 353 ? -31.25 12.742 2.951 1 96.56 353 LEU A C 1
ATOM 2745 O O . LEU A 1 353 ? -30.438 13.117 2.107 1 96.56 353 LEU A O 1
ATOM 2749 N N . HIS A 1 354 ? -31.891 13.5 3.729 1 97.25 354 HIS A N 1
ATOM 2750 C CA . HIS A 1 354 ? -31.656 14.938 3.645 1 97.25 354 HIS A CA 1
ATOM 2751 C C . HIS A 1 354 ? -30.203 15.289 3.91 1 97.25 354 HIS A C 1
ATOM 2753 O O . HIS A 1 354 ? -29.625 16.125 3.219 1 97.25 354 HIS A O 1
ATOM 2759 N N . MET A 1 355 ? -29.641 14.672 4.902 1 97.06 355 MET A N 1
ATOM 2760 C CA . MET A 1 355 ? -28.234 14.945 5.238 1 97.06 355 MET A CA 1
ATOM 2761 C C . MET A 1 355 ? -27.312 14.422 4.145 1 97.06 355 MET A C 1
ATOM 2763 O O . MET A 1 355 ? -26.297 15.047 3.84 1 97.06 355 MET A O 1
ATOM 2767 N N . LEU A 1 356 ? -27.594 13.289 3.561 1 96.62 356 LEU A N 1
ATOM 2768 C CA . LEU A 1 356 ? -26.828 12.789 2.43 1 96.62 356 LEU A CA 1
ATOM 2769 C C . LEU A 1 356 ? -26.828 13.797 1.281 1 96.62 356 LEU A C 1
ATOM 2771 O O . LEU A 1 356 ? -25.781 14.07 0.688 1 96.62 356 LEU A O 1
ATOM 2775 N N . LEU A 1 357 ? -28.016 14.32 1.049 1 97.31 357 LEU A N 1
ATOM 2776 C CA . LEU A 1 357 ? -28.156 15.266 -0.052 1 97.31 357 LEU A CA 1
ATOM 2777 C C . LEU A 1 357 ? -27.438 16.578 0.254 1 97.31 357 LEU A C 1
ATOM 2779 O O . LEU A 1 357 ? -26.891 17.219 -0.649 1 97.31 357 LEU A O 1
ATOM 2783 N N . ARG A 1 358 ? -27.453 16.984 1.466 1 96.38 358 ARG A N 1
ATOM 2784 C CA . ARG A 1 358 ? -26.688 18.172 1.857 1 96.38 358 ARG A CA 1
ATOM 2785 C C . ARG A 1 358 ? -25.203 17.953 1.628 1 96.38 358 ARG A C 1
ATOM 2787 O O . ARG A 1 358 ? -24.516 18.844 1.128 1 96.38 358 ARG A O 1
ATOM 2794 N N . GLY A 1 359 ? -24.656 16.812 2.053 1 96.81 359 GLY A N 1
ATOM 2795 C CA . GLY A 1 359 ? -23.281 16.469 1.75 1 96.81 359 GLY A CA 1
ATOM 2796 C C . GLY A 1 359 ? -22.984 16.453 0.262 1 96.81 359 GLY A C 1
ATOM 2797 O O . GLY A 1 359 ? -21.953 16.969 -0.178 1 96.81 359 GLY A O 1
ATOM 2798 N N . ASP A 1 360 ? -23.922 15.906 -0.484 1 96.75 360 ASP A N 1
ATOM 2799 C CA . ASP A 1 360 ? -23.781 15.812 -1.934 1 96.75 360 ASP A CA 1
ATOM 2800 C C . ASP A 1 360 ? -23.672 17.203 -2.568 1 96.75 360 ASP A C 1
ATOM 2802 O O . ASP A 1 360 ? -22.969 17.375 -3.566 1 96.75 360 ASP A O 1
ATOM 2806 N N . ARG A 1 361 ? -24.375 18.094 -2.037 1 95.81 361 ARG A N 1
ATOM 2807 C CA . ARG A 1 361 ? -24.328 19.469 -2.533 1 95.81 361 ARG A CA 1
ATOM 2808 C C . ARG A 1 361 ? -22.969 20.094 -2.277 1 95.81 361 ARG A C 1
ATOM 2810 O O . ARG A 1 361 ? -22.5 20.922 -3.061 1 95.81 361 ARG A O 1
ATOM 2817 N N . GLU A 1 362 ? -22.359 19.672 -1.149 1 95.56 362 GLU A N 1
ATOM 2818 C CA . GLU A 1 362 ? -21.016 20.172 -0.859 1 95.56 362 GLU A CA 1
ATOM 2819 C C . GLU A 1 362 ? -20 19.641 -1.863 1 95.56 362 GLU A C 1
ATOM 2821 O O . GLU A 1 362 ? -19.094 20.359 -2.297 1 95.56 362 GLU A O 1
ATOM 2826 N N . CYS A 1 363 ? -20.125 18.406 -2.168 1 96.25 363 CYS A N 1
ATOM 2827 C CA . CYS A 1 363 ? -19.203 17.766 -3.096 1 96.25 363 CYS A CA 1
ATOM 2828 C C . CYS A 1 363 ? -19.812 16.5 -3.676 1 96.25 363 CYS A C 1
ATOM 2830 O O . CYS A 1 363 ? -19.672 15.414 -3.107 1 96.25 363 CYS A O 1
ATOM 2832 N N . ALA A 1 364 ? -20.328 16.609 -4.824 1 95.56 364 ALA A N 1
ATOM 2833 C CA . ALA A 1 364 ? -21 15.484 -5.488 1 95.56 364 ALA A CA 1
ATOM 2834 C C . ALA A 1 364 ? -20 14.391 -5.848 1 95.56 364 ALA A C 1
ATOM 2836 O O . ALA A 1 364 ? -20.328 13.203 -5.816 1 95.56 364 ALA A O 1
ATOM 2837 N N . GLU A 1 365 ? -18.828 14.797 -6.145 1 92.81 365 GLU A N 1
ATOM 2838 C CA . GLU A 1 365 ? -17.781 13.836 -6.492 1 92.81 365 GLU A CA 1
ATOM 2839 C C . GLU A 1 365 ? -17.516 12.859 -5.344 1 92.81 365 GLU A C 1
ATOM 2841 O O . GLU A 1 365 ? -17.328 11.664 -5.57 1 92.81 365 GLU A O 1
ATOM 2846 N N . GLU A 1 366 ? -17.547 13.398 -4.16 1 92.12 366 GLU A N 1
ATOM 2847 C CA . GLU A 1 366 ? -17.297 12.578 -2.977 1 92.12 366 GLU A CA 1
ATOM 2848 C C . GLU A 1 366 ? -18.391 11.539 -2.783 1 92.12 366 GLU A C 1
ATOM 2850 O O . GLU A 1 366 ? -18.109 10.398 -2.4 1 92.12 366 GLU A O 1
ATOM 2855 N N . SER A 1 367 ? -19.609 11.883 -3.072 1 91.88 367 SER A N 1
ATOM 2856 C CA . SER A 1 367 ? -20.719 10.961 -2.926 1 91.88 367 SER A CA 1
ATOM 2857 C C . SER A 1 367 ? -20.594 9.766 -3.869 1 91.88 367 SER A C 1
ATOM 2859 O O . SER A 1 367 ? -21.016 8.656 -3.541 1 91.88 367 SER A O 1
ATOM 2861 N N . LYS A 1 368 ? -19.969 9.984 -4.93 1 86.69 368 LYS A N 1
ATOM 2862 C CA . LYS A 1 368 ? -19.828 8.945 -5.945 1 86.69 368 LYS A CA 1
ATOM 2863 C C . LYS A 1 368 ? -18.734 7.945 -5.547 1 86.69 368 LYS A C 1
ATOM 2865 O O . LYS A 1 368 ? -18.781 6.781 -5.941 1 86.69 368 LYS A O 1
ATOM 2870 N N . ILE A 1 369 ? -17.812 8.445 -4.715 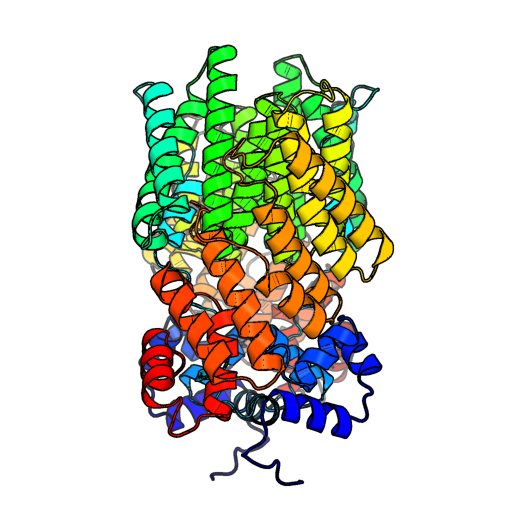1 82.19 369 ILE A N 1
ATOM 2871 C CA . ILE A 1 369 ? -16.672 7.578 -4.5 1 82.19 369 ILE A CA 1
ATOM 2872 C C . ILE A 1 369 ? -16.672 7.055 -3.064 1 82.19 369 ILE A C 1
ATOM 2874 O O . ILE A 1 369 ? -16 6.07 -2.752 1 82.19 369 ILE A O 1
ATOM 2878 N N . ASN A 1 370 ? -17.422 7.68 -2.217 1 84 370 ASN A N 1
ATOM 2879 C CA . ASN A 1 370 ? -17.422 7.344 -0.797 1 84 370 ASN A CA 1
ATOM 2880 C C . ASN A 1 370 ? -18.219 6.07 -0.522 1 84 370 ASN A C 1
ATOM 2882 O O . ASN A 1 370 ? -19.438 6.035 -0.743 1 84 370 ASN A O 1
ATOM 2886 N N . LEU A 1 371 ? -17.609 5.133 0.016 1 74.06 371 LEU A N 1
ATOM 2887 C CA . LEU A 1 371 ? -18.234 3.824 0.198 1 74.06 371 LEU A CA 1
ATOM 2888 C C . LEU A 1 371 ? -19.266 3.861 1.32 1 74.06 371 LEU A C 1
ATOM 2890 O O . LEU A 1 371 ? -20.266 3.137 1.277 1 74.06 371 LEU A O 1
ATOM 2894 N N . THR A 1 372 ? -18.984 4.68 2.316 1 76.44 372 THR A N 1
ATOM 2895 C CA . THR A 1 372 ? -19.938 4.812 3.402 1 76.44 372 THR A CA 1
ATOM 2896 C C . THR A 1 372 ? -21.25 5.398 2.891 1 76.44 372 THR A C 1
ATOM 2898 O O . THR A 1 372 ? -22.328 4.965 3.297 1 76.44 372 THR A O 1
ATOM 2901 N N . VAL A 1 373 ? -21.141 6.324 2.021 1 86 373 VAL A N 1
ATOM 2902 C CA . VAL A 1 373 ? -22.312 6.945 1.43 1 86 373 VAL A CA 1
ATOM 2903 C C . VAL A 1 373 ? -23.078 5.914 0.6 1 86 373 VAL A C 1
ATOM 2905 O O . VAL A 1 373 ? -24.312 5.812 0.7 1 86 373 VAL A O 1
ATOM 2908 N N . LYS A 1 374 ? -22.406 5.207 -0.186 1 80 374 LYS A N 1
ATOM 2909 C CA . LYS A 1 374 ? -23.031 4.184 -1.015 1 80 374 LYS A CA 1
ATOM 2910 C C . LYS A 1 374 ? -23.703 3.115 -0.156 1 80 374 LYS A C 1
ATOM 2912 O O . LYS A 1 374 ? -24.828 2.695 -0.441 1 80 374 LYS A O 1
ATOM 2917 N N . GLY A 1 375 ? -22.969 2.742 0.909 1 78.25 375 GLY A N 1
ATOM 2918 C CA . GLY A 1 375 ? -23.547 1.777 1.833 1 78.25 375 GLY A CA 1
ATOM 2919 C C . GLY A 1 375 ? -24.828 2.273 2.498 1 78.25 375 GLY A C 1
ATOM 2920 O O . GLY A 1 375 ? -25.812 1.55 2.559 1 78.25 375 GLY A O 1
ATOM 2921 N N . LEU A 1 376 ? -24.766 3.443 2.961 1 82.44 376 LEU A N 1
ATOM 2922 C CA . LEU A 1 376 ? -25.922 4.047 3.602 1 82.44 376 LEU A CA 1
ATOM 2923 C C . LEU A 1 376 ? -27.078 4.184 2.615 1 82.44 376 LEU A C 1
ATOM 2925 O O . LEU A 1 376 ? -28.234 3.957 2.973 1 82.44 376 LEU A O 1
ATOM 2929 N N . THR A 1 377 ? -26.812 4.559 1.42 1 86.75 377 THR A N 1
ATOM 2930 C CA . THR A 1 377 ? -27.828 4.707 0.383 1 86.75 377 THR A CA 1
ATOM 2931 C C . THR A 1 377 ? -28.516 3.371 0.097 1 86.75 377 THR A C 1
ATOM 2933 O O . THR A 1 377 ? -29.734 3.312 -0.058 1 86.75 377 THR A O 1
ATOM 2936 N N . ARG A 1 378 ? -27.766 2.324 0.061 1 78.88 378 ARG A N 1
ATOM 2937 C CA . ARG A 1 378 ? -28.344 0.995 -0.125 1 78.88 378 ARG A CA 1
ATOM 2938 C C . ARG A 1 378 ? -29.297 0.646 1.013 1 78.88 378 ARG A C 1
ATOM 2940 O O . ARG A 1 378 ? -30.359 0.065 0.782 1 78.88 378 ARG A O 1
ATOM 2947 N N . GLU A 1 379 ? -28.828 1.003 2.178 1 78.06 379 GLU A N 1
ATOM 2948 C CA . GLU A 1 379 ? -29.672 0.772 3.352 1 78.06 379 GLU A CA 1
ATOM 2949 C C . GLU A 1 379 ? -30.984 1.525 3.246 1 78.06 379 GLU A C 1
ATOM 2951 O O . GLU A 1 379 ? -32.062 0.972 3.541 1 78.06 379 GLU A O 1
ATOM 2956 N N . LEU A 1 380 ? -30.922 2.705 2.846 1 88.25 380 LEU A N 1
ATOM 2957 C CA . LEU A 1 380 ? -32.125 3.527 2.719 1 88.25 380 LEU A CA 1
ATOM 2958 C C . LEU A 1 380 ? -33.031 3.004 1.607 1 88.25 380 LEU A C 1
ATOM 2960 O O . LEU A 1 380 ? -34.25 3.082 1.71 1 88.25 380 LEU A O 1
ATOM 2964 N N . LEU A 1 381 ? -32.438 2.469 0.561 1 83.31 381 LEU A N 1
ATOM 2965 C CA . LEU A 1 381 ? -33.219 1.916 -0.553 1 83.31 381 LEU A CA 1
ATOM 2966 C C . LEU A 1 381 ? -34.031 0.709 -0.106 1 83.31 381 LEU A C 1
ATOM 2968 O O . LEU A 1 381 ? -35.156 0.498 -0.584 1 83.31 381 LEU A O 1
ATOM 2972 N N . ARG A 1 382 ? -33.5 -0.006 0.794 1 77.88 382 ARG A N 1
ATOM 2973 C CA . ARG A 1 382 ? -34.219 -1.182 1.307 1 77.88 382 ARG A CA 1
ATOM 2974 C C . ARG A 1 382 ? -35.469 -0.782 2.076 1 77.88 382 ARG A C 1
ATOM 2976 O O . ARG A 1 382 ? -36.438 -1.552 2.152 1 77.88 382 ARG A O 1
ATOM 2983 N N . ARG A 1 383 ? -35.5 0.381 2.605 1 86.06 383 ARG A N 1
ATOM 2984 C CA . ARG A 1 383 ? -36.594 0.886 3.395 1 86.06 383 ARG A CA 1
ATOM 2985 C C . ARG A 1 383 ? -37.344 1.993 2.652 1 86.06 383 ARG A C 1
ATOM 2987 O O . ARG A 1 383 ? -38 2.828 3.27 1 86.06 383 ARG A O 1
ATOM 2994 N N . GLU A 1 384 ? -37.125 1.979 1.423 1 87.31 384 GLU A N 1
ATOM 2995 C CA . GLU A 1 384 ? -37.656 3.078 0.624 1 87.31 384 GLU A CA 1
ATOM 2996 C C . GLU A 1 384 ? -39.188 3.182 0.767 1 87.31 384 GLU A C 1
ATOM 2998 O O . GLU A 1 384 ? -39.875 2.164 0.844 1 87.31 384 GLU A O 1
ATOM 3003 N N . THR A 1 385 ? -39.688 4.34 0.812 1 91.5 385 THR A N 1
ATOM 3004 C CA . THR A 1 385 ? -41.125 4.652 0.827 1 91.5 385 THR A CA 1
ATOM 3005 C C . THR A 1 385 ? -41.469 5.598 -0.315 1 91.5 385 THR A C 1
ATOM 3007 O O . THR A 1 385 ? -40.594 6.188 -0.941 1 91.5 385 THR A O 1
ATOM 3010 N N . PRO A 1 386 ? -42.781 5.699 -0.595 1 90.62 386 PRO A N 1
ATOM 3011 C CA . PRO A 1 386 ? -43.188 6.652 -1.629 1 90.62 386 PRO A CA 1
ATOM 3012 C C . PRO A 1 386 ? -42.719 8.078 -1.332 1 90.62 386 PRO A C 1
ATOM 3014 O O . PRO A 1 386 ? -42.5 8.859 -2.256 1 90.62 386 PRO A O 1
ATOM 3017 N N . THR A 1 387 ? -42.5 8.359 -0.123 1 93.31 387 THR A N 1
ATOM 3018 C CA . THR A 1 387 ? -42.094 9.695 0.29 1 93.31 387 THR A CA 1
ATOM 3019 C C . THR A 1 387 ? -40.594 9.914 -0.019 1 93.31 387 THR A C 1
ATOM 3021 O O . THR A 1 387 ? -40.219 11.008 -0.435 1 93.31 387 THR A O 1
ATOM 3024 N N . THR A 1 388 ? -39.781 8.945 0.23 1 93.62 388 THR A N 1
ATOM 3025 C CA . THR A 1 388 ? -38.344 9.086 0.043 1 93.62 388 THR A CA 1
ATOM 3026 C C . THR A 1 388 ? -37.938 8.773 -1.398 1 93.62 388 THR A C 1
ATOM 3028 O O . THR A 1 388 ? -36.906 9.242 -1.881 1 93.62 388 THR A O 1
ATOM 3031 N N . ARG A 1 389 ? -38.719 8.094 -2.086 1 91.94 389 ARG A N 1
ATOM 3032 C CA . ARG A 1 389 ? -38.438 7.516 -3.393 1 91.94 389 ARG A CA 1
ATOM 3033 C C . ARG A 1 389 ? -38.062 8.602 -4.395 1 91.94 389 ARG A C 1
ATOM 3035 O O . ARG A 1 389 ? -37.062 8.469 -5.117 1 91.94 389 ARG A O 1
ATOM 3042 N N . PRO A 1 390 ? -38.719 9.703 -4.43 1 93.75 390 PRO A N 1
ATOM 3043 C CA . PRO A 1 390 ? -38.469 10.688 -5.484 1 93.75 390 PRO A CA 1
ATOM 3044 C C . PRO A 1 390 ? -37.062 11.273 -5.387 1 93.75 390 PRO A C 1
ATOM 3046 O O . PRO A 1 390 ? -36.469 11.664 -6.402 1 93.75 390 PRO A O 1
ATOM 3049 N N . GLU A 1 391 ? -36.5 11.281 -4.227 1 95.25 391 GLU A N 1
ATOM 3050 C CA . GLU A 1 391 ? -35.156 11.852 -4.043 1 95.25 391 GLU A CA 1
ATOM 3051 C C . GLU A 1 391 ? -34.094 10.758 -3.91 1 95.25 391 GLU A C 1
ATOM 3053 O O . GLU A 1 391 ? -33 10.898 -4.402 1 95.25 391 GLU A O 1
ATOM 3058 N N . LEU A 1 392 ? -34.469 9.719 -3.324 1 95.12 392 LEU A N 1
ATOM 3059 C CA . LEU A 1 392 ? -33.5 8.648 -3.012 1 95.12 392 LEU A CA 1
ATOM 3060 C C . LEU A 1 392 ? -33.062 7.926 -4.277 1 95.12 392 LEU A C 1
ATOM 3062 O O . LEU A 1 392 ? -31.891 7.652 -4.461 1 95.12 392 LEU A O 1
ATOM 3066 N N . ARG A 1 393 ? -33.938 7.625 -5.156 1 90.5 393 ARG A N 1
ATOM 3067 C CA . ARG A 1 393 ? -33.625 6.828 -6.34 1 90.5 393 ARG A CA 1
ATOM 3068 C C . ARG A 1 393 ? -32.719 7.598 -7.293 1 90.5 393 ARG A C 1
ATOM 3070 O O . ARG A 1 393 ? -31.688 7.078 -7.742 1 90.5 393 ARG A O 1
ATOM 3077 N N . PRO A 1 394 ? -33.062 8.906 -7.57 1 92.69 394 PRO A N 1
ATOM 3078 C CA . PRO A 1 394 ? -32.156 9.664 -8.422 1 92.69 394 PRO A CA 1
ATOM 3079 C C . PRO A 1 394 ? -30.75 9.812 -7.801 1 92.69 394 PRO A C 1
ATOM 3081 O O . PRO A 1 394 ? -29.75 9.742 -8.508 1 92.69 394 PRO A O 1
ATOM 3084 N N . PHE A 1 395 ? -30.75 10.016 -6.543 1 95.25 395 PHE A N 1
ATOM 3085 C CA . PHE A 1 395 ? -29.469 10.117 -5.852 1 95.25 395 PHE A CA 1
ATOM 3086 C C . PHE A 1 395 ? -28.672 8.812 -5.969 1 95.25 395 PHE A C 1
ATOM 3088 O O . PHE A 1 395 ? -27.5 8.828 -6.305 1 95.25 395 PHE A O 1
ATOM 3095 N N . ALA A 1 396 ? -29.328 7.711 -5.738 1 89.06 396 ALA A N 1
ATOM 3096 C CA . ALA A 1 396 ? -28.719 6.387 -5.816 1 89.06 396 ALA A CA 1
ATOM 3097 C C . ALA A 1 396 ? -28.172 6.113 -7.219 1 89.06 396 ALA A C 1
ATOM 3099 O O . ALA A 1 396 ? -27.078 5.574 -7.371 1 89.06 396 ALA A O 1
ATOM 3100 N N . GLU A 1 397 ? -28.906 6.484 -8.172 1 86.75 397 GLU A N 1
ATOM 3101 C CA . GLU A 1 397 ? -28.484 6.305 -9.562 1 86.75 397 GLU A CA 1
ATOM 3102 C C . GLU A 1 397 ? -27.25 7.137 -9.875 1 86.75 397 GLU A C 1
ATOM 3104 O O . GLU A 1 397 ? -26.297 6.648 -10.5 1 86.75 397 GLU A O 1
ATOM 3109 N N . ARG A 1 398 ? -27.25 8.297 -9.391 1 90 398 ARG A N 1
ATOM 3110 C CA . ARG A 1 398 ? -26.156 9.219 -9.68 1 90 398 ARG A CA 1
ATOM 3111 C C . ARG A 1 398 ? -24.859 8.734 -9.062 1 90 398 ARG A C 1
ATOM 3113 O O . ARG A 1 398 ? -23.781 8.906 -9.641 1 90 398 ARG A O 1
ATOM 3120 N N . ILE A 1 399 ? -25.031 8.102 -7.926 1 88.94 399 ILE A N 1
ATOM 3121 C CA . ILE A 1 399 ? -23.797 7.715 -7.246 1 88.94 399 ILE A CA 1
ATOM 3122 C C . ILE A 1 399 ? -23.453 6.262 -7.574 1 88.94 399 ILE A C 1
ATOM 3124 O O . ILE A 1 399 ? -22.5 5.703 -7.027 1 88.94 399 ILE A O 1
ATOM 3128 N N . GLY A 1 400 ? -24.281 5.684 -8.383 1 78.19 400 GLY A N 1
ATOM 3129 C CA . GLY A 1 400 ? -23.969 4.375 -8.93 1 78.19 400 GLY A CA 1
ATOM 3130 C C . GLY A 1 400 ? -24.406 3.23 -8.039 1 78.19 400 GLY A C 1
ATOM 3131 O O . GLY A 1 400 ? -23.719 2.207 -7.953 1 78.19 400 GLY A O 1
ATOM 3132 N N . VAL A 1 401 ? -25.359 3.338 -7.238 1 74.56 401 VAL A N 1
ATOM 3133 C CA . VAL A 1 401 ? -25.859 2.291 -6.355 1 74.56 401 VAL A CA 1
ATOM 3134 C C . VAL A 1 401 ? -27.109 1.668 -6.953 1 74.56 401 VAL A C 1
ATOM 3136 O O . VAL A 1 401 ? -27.469 0.53 -6.633 1 74.56 401 VAL A O 1
ATOM 3139 N N . ALA A 1 402 ? -27.859 2.301 -7.844 1 65.56 402 ALA A N 1
ATOM 3140 C CA . ALA A 1 402 ? -29.062 1.781 -8.492 1 65.56 402 ALA A CA 1
ATOM 3141 C C . ALA A 1 402 ? -28.969 1.91 -10.008 1 65.56 402 ALA A C 1
ATOM 3143 O O . ALA A 1 402 ? -28.25 2.77 -10.523 1 65.56 402 ALA A O 1
ATOM 3144 N N . MET B 1 1 ? -34 -23.359 -12.766 1 35.19 1 MET B N 1
ATOM 3145 C CA . MET B 1 1 ? -32.719 -22.938 -12.242 1 35.19 1 MET B CA 1
ATOM 314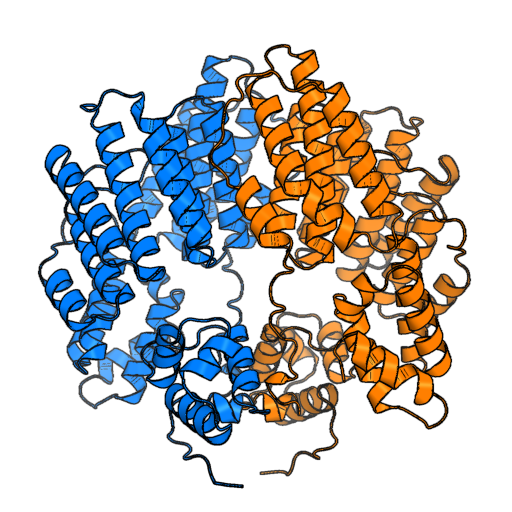6 C C . MET B 1 1 ? -31.656 -24 -12.453 1 35.19 1 MET B C 1
ATOM 3148 O O . MET B 1 1 ? -31.781 -25.125 -11.945 1 35.19 1 MET B O 1
ATOM 3152 N N . GLN B 1 2 ? -30.984 -24.062 -13.469 1 47.47 2 GLN B N 1
ATOM 3153 C CA . GLN B 1 2 ? -30.219 -25.234 -13.875 1 47.47 2 GLN B CA 1
ATOM 3154 C C . GLN B 1 2 ? -29.188 -25.609 -12.82 1 47.47 2 GLN B C 1
ATOM 3156 O O . GLN B 1 2 ? -28.578 -24.734 -12.195 1 47.47 2 GLN B O 1
ATOM 3161 N N . GLN B 1 3 ? -29.266 -26.75 -12.336 1 54.62 3 GLN B N 1
ATOM 3162 C CA . GLN B 1 3 ? -28.453 -27.469 -11.359 1 54.62 3 GLN B CA 1
ATOM 3163 C C . GLN B 1 3 ? -26.969 -27.422 -11.742 1 54.62 3 GLN B C 1
ATOM 3165 O O . GLN B 1 3 ? -26.609 -27.719 -12.883 1 54.62 3 GLN B O 1
ATOM 3170 N N . ILE B 1 4 ? -26.141 -26.516 -11.18 1 61.97 4 ILE B N 1
ATOM 3171 C CA . ILE B 1 4 ? -24.703 -26.531 -11.391 1 61.97 4 ILE B CA 1
ATOM 3172 C C . ILE B 1 4 ? -24.109 -27.828 -10.867 1 61.97 4 ILE B C 1
ATOM 3174 O O . ILE B 1 4 ? -24.406 -28.25 -9.75 1 61.97 4 ILE B O 1
ATOM 3178 N N . ASP B 1 5 ? -23.531 -28.625 -11.758 1 63.5 5 ASP B N 1
ATOM 3179 C CA . ASP B 1 5 ? -22.828 -29.844 -11.359 1 63.5 5 ASP B CA 1
ATOM 3180 C C . ASP B 1 5 ? -21.875 -29.562 -10.188 1 63.5 5 ASP B C 1
ATOM 3182 O O . ASP B 1 5 ? -21.031 -28.672 -10.266 1 63.5 5 ASP B O 1
ATOM 3186 N N . PRO B 1 6 ? -22.219 -30.078 -9.086 1 62.31 6 PRO B N 1
ATOM 3187 C CA . PRO B 1 6 ? -21.375 -29.875 -7.898 1 62.31 6 PRO B CA 1
ATOM 3188 C C . PRO B 1 6 ? -19.906 -30.172 -8.156 1 62.31 6 PRO B C 1
ATOM 3190 O O . PRO B 1 6 ? -19.031 -29.719 -7.41 1 62.31 6 PRO B O 1
ATOM 3193 N N . GLU B 1 7 ? -19.625 -30.891 -9.203 1 62 7 GLU B N 1
ATOM 3194 C CA . GLU B 1 7 ? -18.266 -31.312 -9.484 1 62 7 GLU B CA 1
ATOM 3195 C C . GLU B 1 7 ? -17.516 -30.281 -10.336 1 62 7 GLU B C 1
ATOM 3197 O O . GLU B 1 7 ? -16.312 -30.422 -10.57 1 62 7 GLU B O 1
ATOM 3202 N N . MET B 1 8 ? -18.109 -29.266 -10.633 1 74.62 8 MET B N 1
ATOM 3203 C CA . MET B 1 8 ? -17.484 -28.25 -11.477 1 74.62 8 MET B CA 1
ATOM 3204 C C . MET B 1 8 ? -16.469 -27.422 -10.688 1 74.62 8 MET B C 1
ATOM 3206 O O . MET B 1 8 ? -16.734 -27.031 -9.555 1 74.62 8 MET B O 1
ATOM 3210 N N . THR B 1 9 ? -15.305 -27.297 -11.32 1 71 9 THR B N 1
ATOM 3211 C CA . THR B 1 9 ? -14.25 -26.469 -10.734 1 71 9 THR B CA 1
ATOM 3212 C C . THR B 1 9 ? -14.625 -25 -10.781 1 71 9 THR B C 1
ATOM 3214 O O . THR B 1 9 ? -15.508 -24.594 -11.547 1 71 9 THR B O 1
ATOM 3217 N N . PRO B 1 10 ? -13.938 -24.234 -10.062 1 73.44 10 PRO B N 1
ATOM 3218 C CA . PRO B 1 10 ? -14.18 -22.797 -10.133 1 73.44 10 PRO B CA 1
ATOM 3219 C C . PRO B 1 10 ? -13.984 -22.234 -11.539 1 73.44 10 PRO B C 1
ATOM 3221 O O . PRO B 1 10 ? -14.758 -21.375 -11.977 1 73.44 10 PRO B O 1
ATOM 3224 N N . ALA B 1 11 ? -13.039 -22.734 -12.109 1 75.62 11 ALA B N 1
ATOM 3225 C CA . ALA B 1 11 ? -12.758 -22.281 -13.469 1 75.62 11 ALA B CA 1
ATOM 3226 C C . ALA B 1 11 ? -13.938 -22.594 -14.398 1 75.62 11 ALA B C 1
ATOM 3228 O O . ALA B 1 11 ? -14.367 -21.719 -15.156 1 75.62 11 ALA B O 1
ATOM 3229 N N . GLU B 1 12 ? -14.414 -23.828 -14.172 1 77.5 12 GLU B N 1
ATOM 3230 C CA . GLU B 1 12 ? -15.547 -24.234 -14.992 1 77.5 12 GLU B CA 1
ATOM 3231 C C . GLU B 1 12 ? -16.797 -23.422 -14.672 1 77.5 12 GLU B C 1
ATOM 3233 O O . GLU B 1 12 ? -17.594 -23.109 -15.562 1 77.5 12 GLU B O 1
ATOM 3238 N N . ARG B 1 13 ? -16.828 -23.078 -13.531 1 79.19 13 ARG B N 1
ATOM 3239 C CA . ARG B 1 13 ? -17.984 -22.297 -13.102 1 79.19 13 ARG B CA 1
ATOM 3240 C C . ARG B 1 13 ? -17.906 -20.859 -13.625 1 79.19 13 ARG B C 1
ATOM 3242 O O . ARG B 1 13 ? -18.922 -20.281 -14.008 1 79.19 13 ARG B O 1
ATOM 3249 N N . ILE B 1 14 ? -16.734 -20.375 -13.625 1 80.5 14 ILE B N 1
ATOM 3250 C CA . ILE B 1 14 ? -16.547 -19.062 -14.211 1 80.5 14 ILE B CA 1
ATOM 3251 C C . ILE B 1 14 ? -16.984 -19.062 -15.672 1 80.5 14 ILE B C 1
ATOM 3253 O O . ILE B 1 14 ? -17.719 -18.172 -16.109 1 80.5 14 ILE B O 1
ATOM 3257 N N . LYS B 1 15 ? -16.547 -20.156 -16.266 1 81.75 15 LYS B N 1
ATOM 3258 C CA . LYS B 1 15 ? -16.922 -20.297 -17.656 1 81.75 15 LYS B CA 1
ATOM 3259 C C . LYS B 1 15 ? -18.422 -20.453 -17.812 1 81.75 15 LYS B C 1
ATOM 3261 O O . LYS B 1 15 ? -19.031 -19.781 -18.656 1 81.75 15 LYS B O 1
ATOM 3266 N N . LEU B 1 16 ? -18.984 -21.297 -17.031 1 81.44 16 LEU B N 1
ATOM 3267 C CA . LEU B 1 16 ? -20.422 -21.578 -17.078 1 81.44 16 LEU B CA 1
ATOM 3268 C C . LEU B 1 16 ? -21.219 -20.297 -16.859 1 81.44 16 LEU B C 1
ATOM 3270 O O . LEU B 1 16 ? -22.141 -20 -17.625 1 81.44 16 LEU B O 1
ATOM 3274 N N . PHE B 1 17 ? -20.797 -19.562 -15.969 1 82.12 17 PHE B N 1
ATOM 3275 C CA . PHE B 1 17 ? -21.594 -18.391 -15.617 1 82.12 17 PHE B CA 1
ATOM 3276 C C . PHE B 1 17 ? -21.344 -17.25 -16.594 1 82.12 17 PHE B C 1
ATOM 3278 O O . PHE B 1 17 ? -22.234 -16.422 -16.844 1 82.12 17 PHE B O 1
ATOM 3285 N N . ARG B 1 18 ? -20.109 -17.234 -17.094 1 85.19 18 ARG B N 1
ATOM 3286 C CA . ARG B 1 18 ? -19.875 -16.266 -18.156 1 85.19 18 ARG B CA 1
ATOM 3287 C C . ARG B 1 18 ? -20.812 -16.516 -19.344 1 85.19 18 ARG B C 1
ATOM 3289 O O . ARG B 1 18 ? -21.422 -15.586 -19.875 1 85.19 18 ARG B O 1
ATOM 3296 N N . MET B 1 19 ? -20.906 -17.766 -19.625 1 83.75 19 MET B N 1
ATOM 3297 C CA . MET B 1 19 ? -21.766 -18.172 -20.75 1 83.75 19 MET B CA 1
ATOM 3298 C C . MET B 1 19 ? -23.234 -17.891 -20.438 1 83.75 19 MET B C 1
ATOM 3300 O O . MET B 1 19 ? -23.969 -17.438 -21.312 1 83.75 19 MET B O 1
ATOM 3304 N N . ARG B 1 20 ? -23.609 -18.078 -19.297 1 79.62 20 ARG B N 1
ATOM 3305 C CA . ARG B 1 20 ? -24.984 -17.844 -18.875 1 79.62 20 ARG B CA 1
ATOM 3306 C C . ARG B 1 20 ? -25.312 -16.359 -18.906 1 79.62 20 ARG B C 1
ATOM 3308 O O . ARG B 1 20 ? -26.453 -15.977 -19.172 1 79.62 20 ARG B O 1
ATOM 3315 N N . ALA B 1 21 ? -24.297 -15.648 -18.641 1 77.81 21 ALA B N 1
ATOM 3316 C CA . ALA B 1 21 ? -24.484 -14.203 -18.641 1 77.81 21 ALA B CA 1
ATOM 3317 C C . ALA B 1 21 ? -24.438 -13.641 -20.047 1 77.81 21 ALA B C 1
ATOM 3319 O O . ALA B 1 21 ? -24.625 -12.438 -20.266 1 77.81 21 ALA B O 1
ATOM 3320 N N . GLY B 1 22 ? -24.109 -14.539 -20.984 1 81.19 22 GLY B N 1
ATOM 3321 C CA . GLY B 1 22 ? -24.062 -14.148 -22.391 1 81.19 22 GLY B CA 1
ATOM 3322 C C . GLY B 1 22 ? -22.812 -13.367 -22.75 1 81.19 22 GLY B C 1
ATOM 3323 O O . GLY B 1 22 ? -22.828 -12.594 -23.719 1 81.19 22 GLY B O 1
ATOM 3324 N N . LEU B 1 23 ? -21.844 -13.516 -22 1 82.31 23 LEU B N 1
ATOM 3325 C CA . LEU B 1 23 ? -20.609 -12.75 -22.25 1 82.31 23 LEU B CA 1
ATOM 3326 C C . LEU B 1 23 ? -19.578 -13.594 -22.984 1 82.31 23 LEU B C 1
ATOM 3328 O O . LEU B 1 23 ? -19.438 -14.789 -22.703 1 82.31 23 LEU B O 1
ATOM 3332 N N . THR B 1 24 ? -18.953 -12.992 -23.969 1 83.12 24 THR B N 1
ATOM 3333 C CA . THR B 1 24 ? -17.75 -13.602 -24.516 1 83.12 24 THR B CA 1
ATOM 3334 C C . THR B 1 24 ? -16.578 -13.43 -23.562 1 83.12 24 THR B C 1
ATOM 3336 O O . THR B 1 24 ? -16.641 -12.648 -22.625 1 83.12 24 THR B O 1
ATOM 3339 N N . GLN B 1 25 ? -15.57 -14.312 -23.766 1 82.56 25 GLN B N 1
ATOM 3340 C CA . GLN B 1 25 ? -14.367 -14.156 -22.969 1 82.56 25 GLN B CA 1
ATOM 3341 C C . GLN B 1 25 ? -13.789 -12.75 -23.109 1 82.56 25 GLN B C 1
ATOM 3343 O O . GLN B 1 25 ? -13.289 -12.18 -22.141 1 82.56 25 GLN B O 1
ATOM 3348 N N . GLU B 1 26 ? -13.93 -12.281 -24.234 1 77.12 26 GLU B N 1
ATOM 3349 C CA . GLU B 1 26 ? -13.438 -10.93 -24.5 1 77.12 26 GLU B CA 1
ATOM 3350 C C . GLU B 1 26 ? -14.219 -9.883 -23.719 1 77.12 26 GLU B C 1
ATOM 3352 O O . GLU B 1 26 ? -13.633 -8.977 -23.125 1 77.12 26 GLU B O 1
ATOM 3357 N N . GLN B 1 27 ? -15.43 -10.039 -23.734 1 76.56 27 GLN B N 1
ATOM 3358 C CA . GLN B 1 27 ? -16.297 -9.109 -23.016 1 76.56 27 GLN B CA 1
ATOM 3359 C C . GLN B 1 27 ? -16.062 -9.18 -21.5 1 76.56 27 GLN B C 1
ATOM 3361 O O . GLN B 1 27 ? -15.984 -8.156 -20.828 1 76.56 27 GLN B O 1
ATOM 3366 N N . ALA B 1 28 ? -15.977 -10.312 -21.031 1 79.38 28 ALA B N 1
ATOM 3367 C CA . ALA B 1 28 ? -15.734 -10.508 -19.594 1 79.38 28 ALA B CA 1
ATOM 3368 C C . ALA B 1 28 ? -14.398 -9.906 -19.188 1 79.38 28 ALA B C 1
ATOM 3370 O O . ALA B 1 28 ? -14.297 -9.25 -18.141 1 79.38 28 ALA B O 1
ATOM 3371 N N . ALA B 1 29 ? -13.453 -10.188 -19.984 1 74.88 29 ALA B N 1
ATOM 3372 C CA . ALA B 1 29 ? -12.109 -9.664 -19.734 1 74.88 29 ALA B CA 1
ATOM 3373 C C . ALA B 1 29 ? -12.117 -8.133 -19.703 1 74.88 29 ALA B C 1
ATOM 3375 O O . ALA B 1 29 ? -11.477 -7.52 -18.859 1 74.88 29 ALA B O 1
ATOM 3376 N N . GLN B 1 30 ? -12.891 -7.695 -20.609 1 65.31 30 GLN B N 1
ATOM 3377 C CA . GLN B 1 30 ? -13.023 -6.246 -20.672 1 65.31 30 GLN B CA 1
ATOM 3378 C C . GLN B 1 30 ? -13.688 -5.691 -19.422 1 65.31 30 GLN B C 1
ATOM 3380 O O . GLN B 1 30 ? -13.227 -4.695 -18.859 1 65.31 30 GLN B O 1
ATOM 3385 N N . LEU B 1 31 ? -14.68 -6.344 -19.078 1 67.81 31 LEU B N 1
ATOM 3386 C CA . LEU B 1 31 ? -15.406 -5.914 -17.891 1 67.81 31 LEU B CA 1
ATOM 3387 C C . LEU B 1 31 ? -14.539 -6.031 -16.641 1 67.81 31 LEU B C 1
ATOM 3389 O O . LEU B 1 31 ? -14.633 -5.195 -15.734 1 67.81 31 LEU B O 1
ATOM 3393 N N . LYS B 1 32 ? -13.742 -6.98 -16.641 1 66.25 32 LYS B N 1
ATOM 3394 C CA . LYS B 1 32 ? -12.836 -7.238 -15.523 1 66.25 32 LYS B CA 1
ATOM 3395 C C . LYS B 1 32 ? -11.625 -6.305 -15.57 1 66.25 32 LYS B C 1
ATOM 3397 O O . LYS B 1 32 ? -10.977 -6.066 -14.547 1 66.25 32 LYS B O 1
ATOM 3402 N N . GLY B 1 33 ? -11.469 -5.816 -16.766 1 59.94 33 GLY B N 1
ATOM 3403 C CA . GLY B 1 33 ? -10.289 -4.996 -17 1 59.94 33 GLY B CA 1
ATOM 3404 C C . GLY B 1 33 ? -9.008 -5.809 -17.094 1 59.94 33 GLY B C 1
ATOM 3405 O O . GLY B 1 33 ? -7.973 -5.414 -16.562 1 59.94 33 GLY B O 1
ATOM 3406 N N . CYS B 1 34 ? -9.172 -6.977 -17.578 1 61.69 34 CYS B N 1
ATOM 3407 C CA . CYS B 1 34 ? -8.016 -7.832 -17.812 1 61.69 34 CYS B CA 1
ATOM 3408 C C . CYS B 1 34 ? -7.949 -8.281 -19.266 1 61.69 34 CYS B C 1
ATOM 3410 O O . CYS B 1 34 ? -8.844 -7.98 -20.047 1 61.69 34 CYS B O 1
ATOM 3412 N N . THR B 1 35 ? -6.824 -8.781 -19.562 1 61.12 35 THR B N 1
ATOM 3413 C CA . THR B 1 35 ? -6.703 -9.32 -20.906 1 61.12 35 THR B CA 1
ATOM 3414 C C . THR B 1 35 ? -7.562 -10.57 -21.062 1 61.12 35 THR B C 1
ATOM 3416 O O . THR B 1 35 ? -7.844 -11.273 -20.094 1 61.12 35 THR B O 1
ATOM 3419 N N . VAL B 1 36 ? -7.949 -10.703 -22.344 1 74.12 36 VAL B N 1
ATOM 3420 C CA . VAL B 1 36 ? -8.742 -11.891 -22.672 1 74.12 36 VAL B CA 1
ATOM 3421 C C . VAL B 1 36 ? -7.965 -13.148 -22.281 1 74.12 36 VAL B C 1
ATOM 3423 O O . VAL B 1 36 ? -8.547 -14.117 -21.797 1 74.12 36 VAL B O 1
ATOM 3426 N N . SER B 1 37 ? -6.738 -13.047 -22.438 1 67.5 37 SER B N 1
ATOM 3427 C CA . SER B 1 37 ? -5.898 -14.18 -22.062 1 67.5 37 SER B CA 1
ATOM 3428 C C . SER B 1 37 ? -5.965 -14.453 -20.562 1 67.5 37 SER B C 1
ATOM 3430 O O . SER B 1 37 ? -6.074 -15.602 -20.141 1 67.5 37 SER B O 1
ATOM 3432 N N . ALA B 1 38 ? -5.973 -13.406 -19.859 1 68.38 38 ALA B N 1
ATOM 3433 C CA . ALA B 1 38 ? -6.066 -13.555 -18.422 1 68.38 38 ALA B CA 1
ATOM 3434 C C . ALA B 1 38 ? -7.41 -14.148 -18 1 68.38 38 ALA B C 1
ATOM 3436 O O . ALA B 1 38 ? -7.465 -15.047 -17.156 1 68.38 38 ALA B O 1
ATOM 3437 N N . TRP B 1 39 ? -8.367 -13.68 -18.594 1 77.69 39 TRP B N 1
ATOM 3438 C CA . TRP B 1 39 ? -9.695 -14.203 -18.312 1 77.69 39 TRP B CA 1
ATOM 3439 C C . TRP B 1 39 ? -9.789 -15.68 -18.688 1 77.69 39 TRP B C 1
ATOM 3441 O O . TRP B 1 39 ? -10.305 -16.5 -17.922 1 77.69 39 TRP B O 1
ATOM 3451 N N . ARG B 1 40 ? -9.258 -15.992 -19.812 1 76.69 40 ARG B N 1
ATOM 3452 C CA . ARG B 1 40 ? -9.273 -17.359 -20.297 1 76.69 40 ARG B CA 1
ATOM 3453 C C . ARG B 1 40 ? -8.578 -18.312 -19.328 1 76.69 40 ARG B C 1
ATOM 3455 O O . ARG B 1 40 ? -9.031 -19.438 -19.125 1 76.69 40 ARG B O 1
ATOM 3462 N N . LYS B 1 41 ? -7.66 -17.781 -18.703 1 70.31 41 LYS B N 1
ATOM 3463 C CA . LYS B 1 41 ? -6.914 -18.625 -17.781 1 70.31 41 LYS B CA 1
ATOM 3464 C C . LYS B 1 41 ? -7.723 -18.922 -16.516 1 70.31 41 LYS B C 1
ATOM 3466 O O . LYS B 1 41 ? -7.609 -20 -15.938 1 70.31 41 LYS B O 1
ATOM 3471 N N . TRP B 1 42 ? -8.508 -18.031 -16.188 1 76.62 42 TRP B N 1
ATOM 3472 C CA . TRP B 1 42 ? -9.406 -18.266 -15.07 1 76.62 42 TRP B CA 1
ATOM 3473 C C . TRP B 1 42 ? -10.453 -19.312 -15.438 1 76.62 42 TRP B C 1
ATOM 3475 O O . TRP B 1 42 ? -10.758 -20.203 -14.641 1 76.62 42 TRP B O 1
ATOM 3485 N N . GLU B 1 43 ? -10.883 -19.188 -16.656 1 81.56 43 GLU B N 1
ATOM 3486 C CA . GLU B 1 43 ? -11.961 -20.062 -17.109 1 81.56 43 GLU B CA 1
ATOM 3487 C C . GLU B 1 43 ? -11.438 -21.469 -17.406 1 81.56 43 GLU B C 1
ATOM 3489 O O . GLU B 1 43 ? -12.188 -22.438 -17.344 1 81.56 43 GLU B O 1
ATOM 3494 N N . SER B 1 44 ? -10.195 -21.562 -17.797 1 72.69 44 SER B N 1
ATOM 3495 C CA . SER B 1 44 ? -9.609 -22.859 -18.125 1 72.69 44 SER B CA 1
ATOM 3496 C C . SER B 1 44 ? -9.023 -23.531 -16.875 1 72.69 44 SER B C 1
ATOM 3498 O O . SER B 1 44 ? -8.695 -24.719 -16.906 1 72.69 44 SER B O 1
ATOM 3500 N N . GLY B 1 45 ? -8.961 -22.703 -15.828 1 63.62 45 GLY B N 1
ATOM 3501 C CA . GLY B 1 45 ? -8.359 -23.234 -14.625 1 63.62 45 GLY B CA 1
ATOM 3502 C C . GLY B 1 45 ? -6.844 -23.109 -14.609 1 63.62 45 GLY B C 1
ATOM 3503 O O . GLY B 1 45 ? -6.191 -23.562 -13.664 1 63.62 45 GLY B O 1
ATOM 3504 N N . GLU B 1 46 ? -6.27 -22.609 -15.641 1 59.69 46 GLU B N 1
ATOM 3505 C CA . GLU B 1 46 ? -4.82 -22.422 -15.703 1 59.69 46 GLU B CA 1
ATOM 3506 C C . GLU B 1 46 ? -4.34 -21.453 -14.625 1 59.69 46 GLU B C 1
ATOM 3508 O O . GLU B 1 46 ? -3.232 -21.609 -14.102 1 59.69 46 GLU B O 1
ATOM 3513 N N . ARG B 1 47 ? -5.113 -20.453 -14.398 1 57.44 47 ARG B N 1
ATOM 3514 C CA . ARG B 1 47 ? -4.883 -19.516 -13.312 1 57.44 47 ARG B CA 1
ATOM 3515 C C . ARG B 1 47 ? -6.07 -19.484 -12.352 1 57.44 47 ARG B C 1
ATOM 3517 O O . ARG B 1 47 ? -7.215 -19.328 -12.789 1 57.44 47 ARG B O 1
ATOM 3524 N N . SER B 1 48 ? -5.684 -19.734 -11.148 1 57.78 48 SER B N 1
ATOM 3525 C CA . SER B 1 48 ? -6.75 -19.609 -10.156 1 57.78 48 SER B CA 1
ATOM 3526 C C . SER B 1 48 ? -6.996 -18.141 -9.789 1 57.78 48 SER B C 1
ATOM 3528 O O . SER B 1 48 ? -6.074 -17.328 -9.836 1 57.78 48 SER B O 1
ATOM 3530 N N . VAL B 1 49 ? -8.242 -17.984 -9.641 1 63.56 49 VAL B N 1
ATOM 3531 C CA . VAL B 1 49 ? -8.578 -16.688 -9.07 1 63.56 49 VAL B CA 1
ATOM 3532 C C . VAL B 1 49 ? -8.094 -16.609 -7.625 1 63.56 49 VAL B C 1
ATOM 3534 O O . VAL B 1 49 ? -8.523 -17.391 -6.773 1 63.56 49 VAL B O 1
ATOM 3537 N N . ASN B 1 50 ? -7.098 -15.789 -7.359 1 50 50 ASN B N 1
ATOM 3538 C CA . ASN B 1 50 ? -6.355 -15.922 -6.109 1 50 50 ASN B CA 1
ATOM 3539 C C . ASN B 1 50 ? -6.723 -14.812 -5.121 1 50 50 ASN B C 1
ATOM 3541 O O . ASN B 1 50 ? -6.086 -14.672 -4.078 1 50 50 ASN B O 1
ATOM 3545 N N . SER B 1 51 ? -7.57 -14.078 -5.516 1 52.81 51 SER B N 1
ATOM 3546 C CA . SER B 1 51 ? -8.023 -13.07 -4.566 1 52.81 51 SER B CA 1
ATOM 3547 C C . SER B 1 51 ? -9.547 -13.016 -4.5 1 52.81 51 SER B C 1
ATOM 3549 O O . SER B 1 51 ? -10.227 -13.203 -5.512 1 52.81 51 SER B O 1
ATOM 3551 N N . LEU B 1 52 ? -9.844 -12.938 -3.316 1 54.56 52 LEU B N 1
ATOM 3552 C CA . LEU B 1 52 ? -11.281 -12.805 -3.123 1 54.56 52 LEU B CA 1
ATOM 3553 C C . LEU B 1 52 ? -11.836 -11.641 -3.943 1 54.56 52 LEU B C 1
ATOM 3555 O O . LEU B 1 52 ? -12.93 -11.734 -4.496 1 54.56 52 LEU B O 1
ATOM 3559 N N . GLY B 1 53 ? -10.961 -10.695 -4.016 1 55.94 53 GLY B N 1
ATOM 3560 C CA . GLY B 1 53 ? -11.352 -9.578 -4.855 1 55.94 53 GLY B CA 1
ATOM 3561 C C . GLY B 1 53 ? -11.609 -9.977 -6.297 1 55.94 53 GLY B C 1
ATOM 3562 O O . GLY B 1 53 ? -12.617 -9.578 -6.883 1 55.94 53 GLY B O 1
ATOM 3563 N N . ASP B 1 54 ? -10.727 -10.773 -6.738 1 61.78 54 ASP B N 1
ATOM 3564 C CA . ASP B 1 54 ? -10.914 -11.258 -8.102 1 61.78 54 ASP B CA 1
ATOM 3565 C C . ASP B 1 54 ? -12.164 -12.125 -8.211 1 61.78 54 ASP B C 1
ATOM 3567 O O . ASP B 1 54 ? -12.922 -12.023 -9.18 1 61.78 54 ASP B O 1
ATOM 3571 N N . TRP B 1 55 ? -12.32 -12.914 -7.242 1 65 55 TRP B N 1
ATOM 3572 C CA . TRP B 1 55 ? -13.5 -13.773 -7.281 1 65 55 TRP B CA 1
ATOM 3573 C C . TRP B 1 55 ? -14.781 -12.945 -7.27 1 65 55 TRP B C 1
ATOM 3575 O O . TRP B 1 55 ? -15.727 -13.234 -8.008 1 65 55 TRP B O 1
ATOM 3585 N N . ILE B 1 56 ? -14.641 -11.953 -6.633 1 57.19 56 ILE B N 1
ATOM 3586 C CA . ILE B 1 56 ? -15.812 -11.094 -6.504 1 57.19 56 ILE B CA 1
ATOM 3587 C C . ILE B 1 56 ? -16.047 -10.352 -7.82 1 57.19 56 ILE B C 1
ATOM 3589 O O . ILE B 1 56 ? -17.188 -10.273 -8.297 1 57.19 56 ILE B O 1
ATOM 3593 N N . GLU B 1 57 ? -15.016 -9.867 -8.344 1 63.84 57 GLU B N 1
ATOM 3594 C CA . GLU B 1 57 ? -15.133 -9.18 -9.625 1 63.84 57 GLU B CA 1
ATOM 3595 C C . GLU B 1 57 ? -15.648 -10.117 -10.711 1 63.84 57 GLU B C 1
ATOM 3597 O O . GLU B 1 57 ? -16.516 -9.734 -11.516 1 63.84 57 GLU B O 1
ATOM 3602 N N . ILE B 1 58 ? -15.18 -11.266 -10.609 1 71.62 58 ILE B N 1
ATOM 3603 C CA . ILE B 1 58 ? -15.617 -12.258 -11.586 1 71.62 58 ILE B CA 1
ATOM 3604 C C . ILE B 1 58 ? -17.094 -12.57 -11.383 1 71.62 58 ILE B C 1
ATOM 3606 O O . ILE B 1 58 ? -17.859 -12.633 -12.344 1 71.62 58 ILE B O 1
ATOM 3610 N N . ALA B 1 59 ? -17.453 -12.633 -10.172 1 69.5 59 ALA B N 1
ATOM 3611 C CA . ALA B 1 59 ? -18.844 -12.938 -9.867 1 69.5 59 ALA B CA 1
ATOM 3612 C C . ALA B 1 59 ? -19.766 -11.836 -10.375 1 69.5 59 ALA B C 1
ATOM 3614 O O . ALA B 1 59 ? -20.828 -12.125 -10.922 1 69.5 59 ALA B O 1
ATOM 3615 N N . ARG B 1 60 ? -19.281 -10.664 -10.25 1 65.19 60 ARG B N 1
ATOM 3616 C CA . ARG B 1 60 ? -20.031 -9.516 -10.727 1 65.19 60 ARG B CA 1
ATOM 3617 C C . ARG B 1 60 ? -20.141 -9.531 -12.25 1 65.19 60 ARG B C 1
ATOM 3619 O O . ARG B 1 60 ? -21.219 -9.305 -12.797 1 65.19 60 ARG B O 1
ATOM 3626 N N . ILE B 1 61 ? -19.078 -9.773 -12.836 1 71.25 61 ILE B N 1
ATOM 3627 C CA . ILE B 1 61 ? -19.016 -9.766 -14.297 1 71.25 61 ILE B CA 1
ATOM 3628 C C . ILE B 1 61 ? -19.938 -10.852 -14.852 1 71.25 61 ILE B C 1
ATOM 3630 O O . ILE B 1 61 ? -20.672 -10.602 -15.805 1 71.25 61 ILE B O 1
ATOM 3634 N N . VAL B 1 62 ? -20 -11.977 -14.133 1 76.94 62 VAL B N 1
ATOM 3635 C CA . VAL B 1 62 ? -20.766 -13.094 -14.695 1 76.94 62 VAL B CA 1
ATOM 3636 C C . VAL B 1 62 ? -22.141 -13.164 -14.039 1 76.94 62 VAL B C 1
ATOM 3638 O O . VAL B 1 62 ? -22.875 -14.141 -14.234 1 76.94 62 VAL B O 1
ATOM 3641 N N . ARG B 1 63 ? -22.438 -12.109 -13.273 1 67.31 63 ARG B N 1
ATOM 3642 C CA . ARG B 1 63 ? -23.75 -11.883 -12.695 1 67.31 63 ARG B CA 1
ATOM 3643 C C . ARG B 1 63 ? -24.156 -13.039 -11.789 1 67.31 63 ARG B C 1
ATOM 3645 O O . ARG B 1 63 ? -25.281 -13.531 -11.875 1 67.31 63 ARG B O 1
ATOM 3652 N N . VAL B 1 64 ? -23.234 -13.484 -11.117 1 69.31 64 VAL B N 1
ATOM 3653 C CA . VAL B 1 64 ? -23.5 -14.5 -10.102 1 69.31 64 VAL B CA 1
ATOM 3654 C C . VAL B 1 64 ? -23.562 -13.844 -8.719 1 69.31 64 VAL B C 1
ATOM 3656 O O . VAL B 1 64 ? -22.641 -13.117 -8.336 1 69.31 64 VAL B O 1
ATOM 3659 N N . LYS B 1 65 ? -24.594 -13.969 -8.102 1 56.69 65 LYS B N 1
ATOM 3660 C CA . LYS B 1 65 ? -24.844 -13.297 -6.828 1 56.69 65 LYS B CA 1
ATOM 3661 C C . LYS B 1 65 ? -24.172 -14.055 -5.68 1 56.69 65 LYS B C 1
ATOM 3663 O O . LYS B 1 65 ? -23.875 -13.461 -4.641 1 56.69 65 LYS B O 1
ATOM 3668 N N . ASP B 1 66 ? -24.016 -15.297 -5.848 1 54.59 66 ASP B N 1
ATOM 3669 C CA . ASP B 1 66 ? -23.5 -16.219 -4.852 1 54.59 66 ASP B CA 1
ATOM 3670 C C . ASP B 1 66 ? -22.109 -16.719 -5.238 1 54.59 66 ASP B C 1
ATOM 3672 O O . ASP B 1 66 ? -21.953 -17.422 -6.238 1 54.59 66 ASP B O 1
ATOM 3676 N N . LEU B 1 67 ? -21.078 -16.266 -4.426 1 61.59 67 LEU B N 1
ATOM 3677 C CA . LEU B 1 67 ? -19.719 -16.688 -4.746 1 61.59 67 LEU B CA 1
ATOM 3678 C C . LEU B 1 67 ? -19.594 -18.203 -4.715 1 61.59 67 LEU B C 1
ATOM 3680 O O . LEU B 1 67 ? -18.797 -18.781 -5.453 1 61.59 67 LEU B O 1
ATOM 3684 N N . PHE B 1 68 ? -20.375 -18.734 -3.82 1 60.75 68 PHE B N 1
ATOM 3685 C CA . PHE B 1 68 ? -20.328 -20.188 -3.783 1 60.75 68 PHE B CA 1
ATOM 3686 C C . PHE B 1 68 ? -20.75 -20.781 -5.129 1 60.75 68 PHE B C 1
ATOM 3688 O O . PHE B 1 68 ? -20.172 -21.781 -5.574 1 60.75 68 PHE B O 1
ATOM 3695 N N . ARG B 1 69 ? -21.75 -20.25 -5.625 1 67.75 69 ARG B N 1
ATOM 3696 C CA . ARG B 1 69 ? -22.203 -20.734 -6.93 1 67.75 69 ARG B CA 1
ATOM 3697 C C . ARG B 1 69 ? -21.109 -20.562 -7.977 1 67.75 69 ARG B C 1
ATOM 3699 O O . ARG B 1 69 ? -20.953 -21.422 -8.859 1 67.75 69 ARG B O 1
ATOM 3706 N N . LEU B 1 70 ? -20.375 -19.5 -7.844 1 72.44 70 LEU B N 1
ATOM 3707 C CA . LEU B 1 70 ? -19.328 -19.203 -8.82 1 72.44 70 LEU B CA 1
ATOM 3708 C C . LEU B 1 70 ? -18.062 -20.016 -8.523 1 72.44 70 LEU B C 1
ATOM 3710 O O . LEU B 1 70 ? -17.406 -20.5 -9.445 1 72.44 70 LEU B O 1
ATOM 3714 N N . THR B 1 71 ? -17.766 -20.047 -7.277 1 68.81 71 THR B N 1
ATOM 3715 C CA . THR B 1 71 ? -16.484 -20.656 -6.902 1 68.81 71 THR B CA 1
ATOM 3716 C C . THR B 1 71 ? -16.641 -22.156 -6.672 1 68.81 71 THR B C 1
ATOM 3718 O O . THR B 1 71 ? -15.688 -22.906 -6.852 1 68.81 71 THR B O 1
ATOM 3721 N N . GLY B 1 72 ? -17.812 -22.625 -6.375 1 60.5 72 GLY B N 1
ATOM 3722 C CA . GLY B 1 72 ? -18.047 -23.969 -5.895 1 60.5 72 GLY B CA 1
ATOM 3723 C C . GLY B 1 72 ? -17.375 -24.25 -4.559 1 60.5 72 GLY B C 1
ATOM 3724 O O . GLY B 1 72 ? -17.359 -25.391 -4.09 1 60.5 72 GLY B O 1
ATOM 3725 N N . LEU B 1 73 ? -16.656 -23.297 -4.055 1 55.16 73 LEU B N 1
ATOM 3726 C CA . LEU B 1 73 ? -15.93 -23.422 -2.797 1 55.16 73 LEU B CA 1
ATOM 3727 C C . LEU B 1 73 ? -16.609 -22.625 -1.693 1 55.16 73 LEU B C 1
ATOM 3729 O O . LEU B 1 73 ? -17.125 -21.531 -1.944 1 55.16 73 LEU B O 1
ATOM 3733 N N . PRO B 1 74 ? -16.625 -23.328 -0.605 1 46.22 74 PRO B N 1
ATOM 3734 C CA . PRO B 1 74 ? -17.062 -22.5 0.516 1 46.22 74 PRO B CA 1
ATOM 3735 C C . PRO B 1 74 ? -16.172 -21.281 0.74 1 46.22 74 PRO B C 1
ATOM 3737 O O . PRO B 1 74 ? -14.992 -21.297 0.369 1 46.22 74 PRO B O 1
ATOM 3740 N N . LEU B 1 75 ? -16.812 -20.219 1.101 1 46.5 75 LEU B N 1
ATOM 3741 C CA . LEU B 1 75 ? -16.109 -18.969 1.317 1 46.5 75 LEU B CA 1
ATOM 3742 C C . LEU B 1 75 ? -14.812 -19.188 2.096 1 46.5 75 LEU B C 1
ATOM 3744 O O . LEU B 1 75 ? -13.797 -18.547 1.826 1 46.5 75 LEU B O 1
ATOM 3748 N N . GLY B 1 76 ? -14.867 -20.078 3.072 1 43.5 76 GLY B N 1
ATOM 3749 C CA . GLY B 1 76 ? -13.695 -20.406 3.859 1 43.5 76 GLY B CA 1
ATOM 3750 C C . GLY B 1 76 ? -12.539 -20.922 3.02 1 43.5 76 GLY B C 1
ATOM 3751 O O . GLY B 1 76 ? -11.391 -20.906 3.465 1 43.5 76 GLY B O 1
ATOM 3752 N N . GLU B 1 77 ? -12.836 -21.562 1.943 1 42.41 77 GLU B N 1
ATOM 3753 C CA . GLU B 1 77 ? -11.82 -22.109 1.053 1 42.41 77 GLU B CA 1
ATOM 3754 C C . GLU B 1 77 ? -11.359 -21.078 0.034 1 42.41 77 GLU B C 1
ATOM 3756 O O . GLU B 1 77 ? -10.508 -21.359 -0.81 1 42.41 77 GLU B O 1
ATOM 3761 N N . LEU B 1 78 ? -12.109 -20.109 -0.075 1 46.31 78 LEU B N 1
ATOM 3762 C CA . LEU B 1 78 ? -11.586 -19.031 -0.918 1 46.31 78 LEU B CA 1
ATOM 3763 C C . LEU B 1 78 ? -10.344 -18.406 -0.293 1 46.31 78 LEU B C 1
ATOM 3765 O O . LEU B 1 78 ? -10.211 -18.375 0.932 1 46.31 78 LEU B O 1
ATOM 3769 N N . PRO B 1 79 ? -9.227 -18.219 -0.976 1 41.03 79 PRO B N 1
ATOM 3770 C CA . PRO B 1 79 ? -7.98 -17.719 -0.379 1 41.03 79 PRO B CA 1
ATOM 3771 C C . PRO B 1 79 ? -8.219 -16.609 0.651 1 41.03 79 PRO B C 1
ATOM 3773 O O . PRO B 1 79 ? -9.094 -15.766 0.459 1 41.03 79 PRO B O 1
ATOM 3776 N N . ASP B 1 80 ? -8.133 -16.891 1.974 1 41.81 80 ASP B N 1
ATOM 3777 C CA . ASP B 1 80 ? -8.133 -16 3.131 1 41.81 80 ASP B CA 1
ATOM 3778 C C . ASP B 1 80 ? -7.406 -14.688 2.82 1 41.81 80 ASP B C 1
ATOM 3780 O O . ASP B 1 80 ? -6.559 -14.641 1.924 1 41.81 80 ASP B O 1
ATOM 3784 N N . GLU B 1 81 ? -7.918 -13.602 2.91 1 42.69 81 GLU B N 1
ATOM 3785 C CA . GLU B 1 81 ? -6.898 -12.562 3.074 1 42.69 81 GLU B CA 1
ATOM 3786 C C . GLU B 1 81 ? -5.812 -13.016 4.051 1 42.69 81 GLU B C 1
ATOM 3788 O O . GLU B 1 81 ? -6.105 -13.367 5.191 1 42.69 81 GLU B O 1
ATOM 3793 N N . PRO B 1 82 ? -4.852 -13.75 3.703 1 44.78 82 PRO B N 1
ATOM 3794 C CA . PRO B 1 82 ? -3.785 -14.234 4.582 1 44.78 82 PRO B CA 1
ATOM 3795 C C . PRO B 1 82 ? -3.449 -13.25 5.699 1 44.78 82 PRO B C 1
ATOM 3797 O O . PRO B 1 82 ? -3.516 -12.039 5.5 1 44.78 82 PRO B O 1
ATOM 3800 N N . SER B 1 83 ? -3.898 -13.703 7.039 1 54.81 83 SER B N 1
ATOM 3801 C CA . SER B 1 83 ? -3.264 -12.992 8.141 1 54.81 83 SER B CA 1
ATOM 3802 C C . SER B 1 83 ? -1.845 -12.562 7.781 1 54.81 83 SER B C 1
ATOM 3804 O O . SER B 1 83 ? -1.173 -13.227 6.988 1 54.81 83 SER B O 1
ATOM 3806 N N . GLU B 1 84 ? -1.661 -11.32 8 1 70.31 84 GLU B N 1
ATOM 3807 C CA . GLU B 1 84 ? -0.284 -10.875 7.812 1 70.31 84 GLU B CA 1
ATOM 3808 C C . GLU B 1 84 ? 0.696 -11.789 8.547 1 70.31 84 GLU B C 1
ATOM 3810 O O . GLU B 1 84 ? 0.382 -12.312 9.617 1 70.31 84 GLU B O 1
ATOM 3815 N N . HIS B 1 85 ? 1.719 -12.148 7.918 1 80.25 85 HIS B N 1
ATOM 3816 C CA . HIS B 1 85 ? 2.783 -12.906 8.57 1 80.25 85 HIS B CA 1
ATOM 3817 C C . HIS B 1 85 ? 3.182 -12.258 9.898 1 80.25 85 HIS B C 1
ATOM 3819 O O . HIS B 1 85 ? 3.244 -11.031 10 1 80.25 85 HIS B O 1
ATOM 3825 N N . GLU B 1 86 ? 3.445 -12.977 10.875 1 82.75 86 GLU B N 1
ATOM 3826 C CA . GLU B 1 86 ? 3.648 -12.531 12.25 1 82.75 86 GLU B CA 1
ATOM 3827 C C . GLU B 1 86 ? 4.82 -11.555 12.352 1 82.75 86 GLU B C 1
ATOM 3829 O O . GLU B 1 86 ? 4.895 -10.766 13.289 1 82.75 86 GLU B O 1
ATOM 3834 N N . THR B 1 87 ? 5.695 -11.602 11.406 1 90.12 87 THR B N 1
ATOM 3835 C CA . THR B 1 87 ? 6.883 -10.758 11.461 1 90.12 87 THR B CA 1
ATOM 3836 C C . THR B 1 87 ? 6.582 -9.359 10.93 1 90.12 87 THR B C 1
ATOM 3838 O O . THR B 1 87 ? 7.383 -8.438 11.102 1 90.12 87 THR B O 1
ATOM 3841 N N . ILE B 1 88 ? 5.484 -9.125 10.352 1 90.44 88 ILE B N 1
ATOM 3842 C CA . ILE B 1 88 ? 5.234 -7.891 9.617 1 90.44 88 ILE B CA 1
ATOM 3843 C C . ILE B 1 88 ? 4.848 -6.777 10.586 1 90.44 88 ILE B C 1
ATOM 3845 O O . ILE B 1 88 ? 5.336 -5.648 10.477 1 90.44 88 ILE B O 1
ATOM 3849 N N . PRO B 1 89 ? 4.055 -7.062 11.664 1 86.81 89 PRO B N 1
ATOM 3850 C CA . PRO B 1 89 ? 3.67 -5.969 12.562 1 86.81 89 PRO B CA 1
ATOM 3851 C C . PRO B 1 89 ? 4.867 -5.312 13.25 1 86.81 89 PRO B C 1
ATOM 3853 O O . PRO B 1 89 ? 5.004 -4.086 13.219 1 86.81 89 PRO B O 1
ATOM 3856 N N . PRO B 1 90 ? 5.824 -6.059 13.758 1 92.06 90 PRO B N 1
ATOM 3857 C CA . PRO B 1 90 ? 7 -5.406 14.336 1 92.06 90 PRO B CA 1
ATOM 3858 C C . PRO B 1 90 ? 7.812 -4.629 13.305 1 92.06 90 PRO B C 1
ATOM 3860 O O . PRO B 1 90 ? 8.367 -3.57 13.617 1 92.06 90 PRO B O 1
ATOM 3863 N N . ILE B 1 91 ? 7.91 -5.133 12.125 1 95.62 91 ILE B N 1
ATOM 3864 C CA . ILE B 1 91 ? 8.625 -4.441 11.055 1 95.62 91 ILE B CA 1
ATOM 3865 C C . ILE B 1 91 ? 7.926 -3.125 10.727 1 95.62 91 ILE B C 1
ATOM 3867 O O . ILE B 1 91 ? 8.562 -2.072 10.672 1 95.62 91 ILE B O 1
ATOM 3871 N N . ARG B 1 92 ? 6.641 -3.193 10.539 1 92.38 92 ARG B N 1
ATOM 3872 C CA . ARG B 1 92 ? 5.84 -2.006 10.25 1 92.38 92 ARG B CA 1
ATOM 3873 C C . ARG B 1 92 ? 5.98 -0.972 11.367 1 92.38 92 ARG B C 1
ATOM 3875 O O . ARG B 1 92 ? 6.145 0.219 11.094 1 92.38 92 ARG B O 1
ATOM 3882 N N . SER B 1 93 ? 5.906 -1.412 12.633 1 91.12 93 SER B N 1
ATOM 3883 C CA . SER B 1 93 ? 6.047 -0.525 13.789 1 91.12 93 SER B CA 1
ATOM 3884 C C . SER B 1 93 ? 7.398 0.179 13.781 1 91.12 93 SER B C 1
ATOM 3886 O O . SER B 1 93 ? 7.477 1.39 14 1 91.12 93 SER B O 1
ATOM 3888 N N . ALA B 1 94 ? 8.414 -0.548 13.516 1 93.81 94 ALA B N 1
ATOM 3889 C CA . ALA B 1 94 ? 9.75 0.034 13.469 1 93.81 94 ALA B CA 1
ATOM 3890 C C . ALA B 1 94 ? 9.867 1.038 12.328 1 93.81 94 ALA B C 1
ATOM 3892 O O . ALA B 1 94 ? 10.5 2.088 12.477 1 93.81 94 ALA B O 1
ATOM 3893 N N . MET B 1 95 ? 9.289 0.731 11.188 1 94.12 95 MET B N 1
ATOM 3894 C CA . MET B 1 95 ? 9.352 1.588 10.008 1 94.12 95 MET B CA 1
ATOM 3895 C C . MET B 1 95 ? 8.664 2.924 10.273 1 94.12 95 MET B C 1
ATOM 3897 O O . MET B 1 95 ? 9.141 3.969 9.82 1 94.12 95 MET B O 1
ATOM 3901 N N . HIS B 1 96 ? 7.621 2.895 11.008 1 89.12 96 HIS B N 1
ATOM 3902 C CA . HIS B 1 96 ? 6.809 4.098 11.133 1 89.12 96 HIS B CA 1
ATOM 3903 C C . HIS B 1 96 ? 6.957 4.727 12.516 1 89.12 96 HIS B C 1
ATOM 3905 O O . HIS B 1 96 ? 6.25 5.68 12.844 1 89.12 96 HIS B O 1
ATOM 3911 N N . ALA B 1 97 ? 7.879 4.113 13.273 1 89.06 97 ALA B N 1
ATOM 3912 C CA . ALA B 1 97 ? 8.164 4.723 14.57 1 89.06 97 ALA B CA 1
ATOM 3913 C C . ALA B 1 97 ? 8.648 6.16 14.406 1 89.06 97 ALA B C 1
ATOM 3915 O O . ALA B 1 97 ? 9.258 6.504 13.391 1 89.06 97 ALA B O 1
ATOM 3916 N N . TYR B 1 98 ? 8.312 6.98 15.352 1 87.19 98 TYR B N 1
ATOM 3917 C CA . TYR B 1 98 ? 8.805 8.352 15.352 1 87.19 98 TYR B CA 1
ATOM 3918 C C . TYR B 1 98 ? 10.328 8.375 15.453 1 87.19 98 TYR B C 1
ATOM 3920 O O . TYR B 1 98 ? 10.922 7.594 16.203 1 87.19 98 TYR B O 1
ATOM 3928 N N . PRO B 1 99 ? 10.891 9.211 14.625 1 78.19 99 PRO B N 1
ATOM 3929 C CA . PRO B 1 99 ? 12.359 9.227 14.617 1 78.19 99 PRO B CA 1
ATOM 3930 C C . PRO B 1 99 ? 12.953 9.5 16 1 78.19 99 PRO B C 1
ATOM 3932 O O . PRO B 1 99 ? 12.422 10.312 16.75 1 78.19 99 PRO B O 1
ATOM 3935 N N . GLN B 1 100 ? 13.977 8.742 16.391 1 75.25 100 GLN B N 1
ATOM 3936 C CA . GLN B 1 100 ? 14.641 8.914 17.672 1 75.25 100 GLN B CA 1
ATOM 3937 C C . GLN B 1 100 ? 16.141 9.148 17.484 1 75.25 100 GLN B C 1
ATOM 3939 O O . GLN B 1 100 ? 16.766 8.539 16.609 1 75.25 100 GLN B O 1
ATOM 3944 N N . ARG B 1 101 ? 16.625 10.172 18.109 1 72.62 101 ARG B N 1
ATOM 3945 C CA . ARG B 1 101 ? 18.078 10.359 18.156 1 72.62 101 ARG B CA 1
ATOM 3946 C C . ARG B 1 101 ? 18.703 9.477 19.219 1 72.62 101 ARG B C 1
ATOM 3948 O O . ARG B 1 101 ? 18.219 9.398 20.344 1 72.62 101 ARG B O 1
ATOM 3955 N N . LEU B 1 102 ? 19.625 8.688 18.719 1 71.56 102 LEU B N 1
ATOM 3956 C CA . LEU B 1 102 ? 20.312 7.82 19.656 1 71.56 102 LEU B CA 1
ATOM 3957 C C . LEU B 1 102 ? 21.453 8.562 20.344 1 71.56 102 LEU B C 1
ATOM 3959 O O . LEU B 1 102 ? 22.094 9.422 19.734 1 71.56 102 LEU B O 1
ATOM 3963 N N . ASP B 1 103 ? 21.578 8.305 21.641 1 71.38 103 ASP B N 1
ATOM 3964 C CA . ASP B 1 103 ? 22.641 8.922 22.438 1 71.38 103 ASP B CA 1
ATOM 3965 C C . ASP B 1 103 ? 24.016 8.516 21.922 1 71.38 103 ASP B C 1
ATOM 3967 O O . ASP B 1 103 ? 24.938 9.344 21.859 1 71.38 103 ASP B O 1
ATOM 3971 N N . GLU B 1 104 ? 24.172 7.25 21.531 1 77 104 GLU B N 1
ATOM 3972 C CA . GLU B 1 104 ? 25.438 6.754 21.031 1 77 104 GLU B CA 1
ATOM 3973 C C . GLU B 1 104 ? 25.438 6.641 19.516 1 77 104 GLU B C 1
ATOM 3975 O O . GLU B 1 104 ? 24.453 6.18 18.922 1 77 104 GLU B O 1
ATOM 3980 N N . PRO B 1 105 ? 26.578 7.168 18.984 1 78.62 105 PRO B N 1
ATOM 3981 C CA . PRO B 1 105 ? 26.641 7.059 17.531 1 78.62 105 PRO B CA 1
ATOM 3982 C C . PRO B 1 105 ? 26.625 5.609 17.047 1 78.62 105 PRO B C 1
ATOM 3984 O O . PRO B 1 105 ? 27.172 4.727 17.703 1 78.62 105 PRO B O 1
ATOM 3987 N N . VAL B 1 106 ? 25.906 5.426 16.047 1 82.25 106 VAL B N 1
ATOM 3988 C CA . VAL B 1 106 ? 25.828 4.102 15.445 1 82.25 106 VAL B CA 1
ATOM 3989 C C . VAL B 1 106 ? 27.125 3.799 14.695 1 82.25 106 VAL B C 1
ATOM 3991 O O . VAL B 1 106 ? 27.625 4.641 13.945 1 82.25 106 VAL B O 1
ATOM 3994 N N . ASP B 1 107 ? 27.781 2.609 15.008 1 91.81 107 ASP B N 1
ATOM 3995 C CA . ASP B 1 107 ? 28.938 2.107 14.289 1 91.81 107 ASP B CA 1
ATOM 3996 C C . ASP B 1 107 ? 28.562 1.57 12.914 1 91.81 107 ASP B C 1
ATOM 3998 O O . ASP B 1 107 ? 27.984 0.482 12.805 1 91.81 107 ASP B O 1
ATOM 4002 N N . LEU B 1 108 ? 28.969 2.305 11.922 1 95 108 LEU B N 1
ATOM 4003 C CA . LEU B 1 108 ? 28.562 1.95 10.562 1 95 108 LEU B CA 1
ATOM 4004 C C . LEU B 1 108 ? 29.156 0.609 10.156 1 95 108 LEU B C 1
ATOM 4006 O O . LEU B 1 108 ? 28.547 -0.141 9.391 1 95 108 LEU B O 1
ATOM 4010 N N . ASP B 1 109 ? 30.359 0.258 10.633 1 95.56 109 ASP B N 1
ATOM 4011 C CA . ASP B 1 109 ? 30.969 -1.032 10.32 1 95.56 109 ASP B CA 1
ATOM 4012 C C . ASP B 1 109 ? 30.172 -2.18 10.922 1 95.56 109 ASP B C 1
ATOM 4014 O O . ASP B 1 109 ? 29.953 -3.205 10.273 1 95.56 109 ASP B O 1
ATOM 4018 N N . LEU B 1 110 ? 29.781 -1.957 12.125 1 95.5 110 LEU B N 1
ATOM 4019 C CA . LEU B 1 110 ? 28.953 -2.967 12.781 1 95.5 110 LEU B CA 1
ATOM 4020 C C . LEU B 1 110 ? 27.625 -3.123 12.07 1 95.5 110 LEU B C 1
ATOM 4022 O O . LEU B 1 110 ? 27.141 -4.242 11.883 1 95.5 110 LEU B O 1
ATOM 4026 N N . LEU B 1 111 ? 27.016 -2.012 11.719 1 96.25 111 LEU B N 1
ATOM 4027 C CA . LEU B 1 111 ? 25.766 -2.043 10.984 1 96.25 111 LEU B CA 1
ATOM 4028 C C . LEU B 1 111 ? 25.922 -2.781 9.656 1 96.25 111 LEU B C 1
ATOM 4030 O O . LEU B 1 111 ? 25.078 -3.6 9.289 1 96.25 111 LEU B O 1
ATOM 4034 N N . GLY B 1 112 ? 27.016 -2.498 8.969 1 97.38 112 GLY B N 1
ATOM 4035 C CA . GLY B 1 112 ? 27.297 -3.18 7.715 1 97.38 112 GLY B CA 1
ATOM 4036 C C . GLY B 1 112 ? 27.422 -4.684 7.867 1 97.38 112 GLY B C 1
ATOM 4037 O O . GLY B 1 112 ? 26.875 -5.441 7.066 1 97.38 112 GLY B O 1
ATOM 4038 N N . ARG B 1 113 ? 28.078 -5.121 8.875 1 96.94 113 ARG B N 1
ATOM 4039 C CA . ARG B 1 113 ? 28.25 -6.547 9.133 1 96.94 113 ARG B CA 1
ATOM 4040 C C . ARG B 1 113 ? 26.922 -7.207 9.469 1 96.94 113 ARG B C 1
ATOM 4042 O O . ARG B 1 113 ? 26.656 -8.328 9.039 1 96.94 113 ARG B O 1
ATOM 4049 N N . SER B 1 114 ? 26.125 -6.516 10.234 1 97.31 114 SER B N 1
ATOM 4050 C CA . SER B 1 114 ? 24.797 -7.031 10.578 1 97.31 114 SER B CA 1
ATOM 4051 C C . SER B 1 114 ? 23.938 -7.18 9.336 1 97.31 114 SER B C 1
ATOM 4053 O O . SER B 1 114 ? 23.203 -8.164 9.195 1 97.31 114 SER B O 1
ATOM 4055 N N . LEU B 1 115 ? 24.031 -6.215 8.469 1 97.44 115 LEU B N 1
ATOM 4056 C CA . LEU B 1 115 ? 23.266 -6.262 7.227 1 97.44 115 LEU B CA 1
ATOM 4057 C C . LEU B 1 115 ? 23.766 -7.383 6.324 1 97.44 115 LEU B C 1
ATOM 4059 O O . LEU B 1 115 ? 22.969 -8.07 5.684 1 97.44 115 LEU B O 1
ATOM 4063 N N . ASP B 1 116 ? 25.094 -7.559 6.301 1 97.12 116 ASP B N 1
ATOM 4064 C CA . ASP B 1 116 ? 25.656 -8.664 5.543 1 97.12 116 ASP B CA 1
ATOM 4065 C C . ASP B 1 116 ? 25.125 -10.008 6.047 1 97.12 116 ASP B C 1
ATOM 4067 O O . ASP B 1 116 ? 24.781 -10.883 5.25 1 97.12 116 ASP B O 1
ATOM 4071 N N . PHE B 1 117 ? 25.078 -10.094 7.293 1 97.38 117 PHE B N 1
ATOM 4072 C CA . PHE B 1 117 ? 24.578 -11.32 7.902 1 97.38 117 PHE B CA 1
ATOM 4073 C C . PHE B 1 117 ? 23.109 -11.531 7.555 1 97.38 117 PHE B C 1
ATOM 4075 O O . PHE B 1 117 ? 22.703 -12.641 7.199 1 97.38 117 PHE B O 1
ATOM 4082 N N . ALA B 1 118 ? 22.328 -10.508 7.672 1 98 118 ALA B N 1
ATOM 4083 C CA . ALA B 1 118 ? 20.891 -10.594 7.371 1 98 118 ALA B CA 1
ATOM 4084 C C . ALA B 1 118 ? 20.672 -10.984 5.914 1 98 118 ALA B C 1
ATOM 4086 O O . ALA B 1 118 ? 19.859 -11.859 5.621 1 98 118 ALA B O 1
ATOM 4087 N N . TRP B 1 119 ? 21.344 -10.367 5.008 1 97.44 119 TRP B N 1
ATOM 4088 C CA . TRP B 1 119 ? 21.219 -10.695 3.59 1 97.44 119 TRP B CA 1
ATOM 4089 C C . TRP B 1 119 ? 21.672 -12.125 3.324 1 97.44 119 TRP B C 1
ATOM 4091 O O . TRP B 1 119 ? 21.047 -12.844 2.539 1 97.44 119 TRP B O 1
ATOM 4101 N N . GLY B 1 120 ? 22.812 -12.547 3.945 1 96.75 120 GLY B N 1
ATOM 4102 C CA . GLY B 1 120 ? 23.266 -13.922 3.82 1 96.75 120 GLY B CA 1
ATOM 4103 C C . GLY B 1 120 ? 22.234 -14.93 4.277 1 96.75 120 GLY B C 1
ATOM 4104 O O . GLY B 1 120 ? 22.016 -15.953 3.617 1 96.75 120 GLY B O 1
ATOM 4105 N N . THR B 1 121 ? 21.594 -14.594 5.324 1 96.81 121 THR B N 1
ATOM 4106 C CA . THR B 1 121 ? 20.531 -15.445 5.84 1 96.81 121 THR B CA 1
ATOM 4107 C C . THR B 1 121 ? 19.359 -15.5 4.863 1 96.81 121 THR B C 1
ATOM 4109 O O . THR B 1 121 ? 18.844 -16.578 4.555 1 96.81 121 THR B O 1
ATOM 4112 N N . TRP B 1 122 ? 18.969 -14.391 4.371 1 96.94 122 TRP B N 1
ATOM 4113 C CA . TRP B 1 122 ? 17.859 -14.281 3.438 1 96.94 122 TRP B CA 1
ATOM 4114 C C . TRP B 1 122 ? 18.125 -15.094 2.176 1 96.94 122 TRP B C 1
ATOM 4116 O O . TRP B 1 122 ? 17.234 -15.797 1.683 1 96.94 122 TRP B O 1
ATOM 4126 N N . HIS B 1 123 ? 19.312 -15.086 1.717 1 95.38 123 HIS B N 1
ATOM 4127 C CA . HIS B 1 123 ? 19.656 -15.734 0.452 1 95.38 123 HIS B CA 1
ATOM 4128 C C . HIS B 1 123 ? 19.891 -17.234 0.645 1 95.38 123 HIS B C 1
ATOM 4130 O O . HIS B 1 123 ? 19.609 -18.031 -0.252 1 95.38 123 HIS B O 1
ATOM 4136 N N . GLY B 1 124 ? 20.359 -17.609 1.764 1 94.31 124 GLY B N 1
ATOM 4137 C CA . GLY B 1 124 ? 20.938 -18.938 1.812 1 94.31 124 GLY B CA 1
ATOM 4138 C C . GLY B 1 124 ? 20.234 -19.859 2.787 1 94.31 124 GLY B C 1
ATOM 4139 O O . GLY B 1 124 ? 20.422 -21.078 2.742 1 94.31 124 GLY B O 1
ATOM 4140 N N . SER B 1 125 ? 19.422 -19.344 3.6 1 93.94 125 SER B N 1
ATOM 4141 C CA . SER B 1 125 ? 18.844 -20.156 4.656 1 93.94 125 SER B CA 1
ATOM 4142 C C . SER B 1 125 ? 17.562 -20.828 4.199 1 93.94 125 SER B C 1
ATOM 4144 O O . SER B 1 125 ? 16.734 -20.203 3.531 1 93.94 125 SER B O 1
ATOM 4146 N N . GLY B 1 126 ? 17.406 -22.062 4.582 1 93.81 126 GLY B N 1
ATOM 4147 C CA . GLY B 1 126 ? 16.156 -22.781 4.344 1 93.81 126 GLY B CA 1
ATOM 4148 C C . GLY B 1 126 ? 15.023 -22.312 5.227 1 93.81 126 GLY B C 1
ATOM 4149 O O . GLY B 1 126 ? 13.859 -22.625 4.973 1 93.81 126 GLY B O 1
ATOM 4150 N N . SER B 1 127 ? 15.398 -21.625 6.234 1 94.56 127 SER B N 1
ATOM 4151 C CA . SER B 1 127 ? 14.422 -21.016 7.129 1 94.56 127 SER B CA 1
ATOM 4152 C C . SER B 1 127 ? 14.523 -19.5 7.094 1 94.56 127 SER B C 1
ATOM 4154 O O . SER B 1 127 ? 14.523 -18.844 8.141 1 94.56 127 SER B O 1
ATOM 4156 N N . ARG B 1 128 ? 14.617 -19.031 5.926 1 94.88 128 ARG B N 1
ATOM 4157 C CA . ARG B 1 128 ? 14.977 -17.625 5.707 1 94.88 128 ARG B CA 1
ATOM 4158 C C . ARG B 1 128 ? 13.906 -16.688 6.254 1 94.88 128 ARG B C 1
ATOM 4160 O O . ARG B 1 128 ? 14.219 -15.602 6.746 1 94.88 128 ARG B O 1
ATOM 4167 N N . TYR B 1 129 ? 12.656 -17.062 6.348 1 93 129 TYR B N 1
ATOM 4168 C CA . TYR B 1 129 ? 11.617 -16.172 6.875 1 93 129 TYR B CA 1
ATOM 4169 C C . TYR B 1 129 ? 11.695 -16.094 8.398 1 93 129 TYR B C 1
ATOM 4171 O O . TYR B 1 129 ? 11.68 -15 8.969 1 93 129 TYR B O 1
ATOM 4179 N N . THR B 1 130 ? 11.867 -17.234 9.031 1 91.94 130 THR B N 1
ATOM 4180 C CA . THR B 1 130 ? 11.938 -17.328 10.484 1 91.94 130 THR B CA 1
ATOM 4181 C C . THR B 1 130 ? 13.195 -16.625 11.008 1 91.94 130 THR B C 1
ATOM 4183 O O . THR B 1 130 ? 13.188 -16.047 12.094 1 91.94 130 THR B O 1
ATOM 4186 N N . ARG B 1 131 ? 14.195 -16.672 10.219 1 94.31 131 ARG B N 1
ATOM 4187 C CA . ARG B 1 131 ? 15.484 -16.203 10.719 1 94.31 131 ARG B CA 1
ATOM 4188 C C . ARG B 1 131 ? 15.688 -14.727 10.383 1 94.31 131 ARG B C 1
ATOM 4190 O O . ARG B 1 131 ? 16.266 -13.984 11.172 1 94.31 131 ARG B O 1
ATOM 4197 N N . THR B 1 132 ? 15.266 -14.281 9.234 1 96.62 132 THR B N 1
ATOM 4198 C CA . THR B 1 132 ? 15.508 -12.914 8.797 1 96.62 132 THR B CA 1
ATOM 4199 C C . THR B 1 132 ? 14.508 -11.953 9.445 1 96.62 132 THR B C 1
ATOM 4201 O O . THR B 1 132 ? 14.883 -10.867 9.891 1 96.62 132 THR B O 1
ATOM 4204 N N . GLY B 1 133 ? 13.281 -12.32 9.578 1 95 133 GLY B N 1
ATOM 4205 C CA . GLY B 1 133 ? 12.188 -11.477 10.039 1 95 133 GLY B CA 1
ATOM 4206 C C . GLY B 1 133 ? 12.484 -10.781 11.359 1 95 133 GLY B C 1
ATOM 4207 O O . GLY B 1 133 ? 12.438 -9.555 11.445 1 95 133 GLY B O 1
ATOM 4208 N N . PRO B 1 134 ? 12.891 -11.508 12.32 1 93.06 134 PRO B N 1
ATOM 4209 C CA . PRO B 1 134 ? 13.094 -10.945 13.656 1 93.06 134 PRO B CA 1
ATOM 4210 C C . PRO B 1 134 ? 14.281 -9.984 13.719 1 93.06 134 PRO B C 1
ATOM 4212 O O . PRO B 1 134 ? 14.398 -9.203 14.664 1 93.06 134 PRO B O 1
ATOM 4215 N N . MET B 1 135 ? 15.148 -10 12.719 1 96.56 135 MET B N 1
ATOM 4216 C CA . MET B 1 135 ? 16.328 -9.133 12.711 1 96.56 135 MET B CA 1
ATOM 4217 C C . MET B 1 135 ? 15.961 -7.73 12.227 1 96.56 135 MET B C 1
ATOM 4219 O O . MET B 1 135 ? 16.672 -6.766 12.523 1 96.56 135 MET B O 1
ATOM 4223 N N . LEU B 1 136 ? 14.938 -7.637 11.484 1 97.94 136 LEU B N 1
ATOM 4224 C CA . LEU B 1 136 ? 14.703 -6.457 10.664 1 97.94 136 LEU B CA 1
ATOM 4225 C C . LEU B 1 136 ? 14.289 -5.266 11.523 1 97.94 136 LEU B C 1
ATOM 4227 O O . LEU B 1 136 ? 14.766 -4.148 11.312 1 97.94 136 LEU B O 1
ATOM 4231 N N . PRO B 1 137 ? 13.438 -5.422 12.609 1 95.44 137 PRO B N 1
ATOM 4232 C CA . PRO B 1 137 ? 13.062 -4.25 13.406 1 95.44 137 PRO B CA 1
ATOM 4233 C C . PRO B 1 137 ? 14.258 -3.549 14.031 1 95.44 137 PRO B C 1
ATOM 4235 O O . PRO B 1 137 ? 14.359 -2.32 13.977 1 95.44 137 PRO B O 1
ATOM 4238 N N . ASP B 1 138 ? 15.164 -4.273 14.547 1 94.06 138 ASP B N 1
ATOM 4239 C CA . ASP B 1 138 ? 16.344 -3.684 15.156 1 94.06 138 ASP B CA 1
ATOM 4240 C C . ASP B 1 138 ? 17.25 -3.029 14.109 1 94.06 138 ASP B C 1
ATOM 4242 O O . ASP B 1 138 ? 17.797 -1.953 14.336 1 94.06 138 ASP B O 1
ATOM 4246 N N . LEU B 1 139 ? 17.391 -3.676 13.008 1 96.88 139 LEU B N 1
ATOM 4247 C CA . LEU B 1 139 ? 18.188 -3.107 11.922 1 96.88 139 LEU B CA 1
ATOM 4248 C C . LEU B 1 139 ? 17.578 -1.796 11.43 1 96.88 139 LEU B C 1
ATOM 4250 O O . LEU B 1 139 ? 18.312 -0.857 11.102 1 96.88 139 LEU B O 1
ATOM 4254 N N . ILE B 1 140 ? 16.266 -1.757 11.367 1 96.81 140 ILE B N 1
ATOM 4255 C CA . ILE B 1 140 ? 15.562 -0.534 10.984 1 96.81 140 ILE B CA 1
ATOM 4256 C C . ILE B 1 140 ? 15.891 0.58 11.977 1 96.81 140 ILE B C 1
ATOM 4258 O O . ILE B 1 140 ? 16.297 1.675 11.578 1 96.81 140 ILE B O 1
ATOM 4262 N N . THR B 1 141 ? 15.719 0.258 13.234 1 92.94 141 THR B N 1
ATOM 4263 C CA . THR B 1 141 ? 15.953 1.239 14.289 1 92.94 141 THR B CA 1
ATOM 4264 C C . THR B 1 141 ? 17.391 1.766 14.234 1 92.94 141 THR B C 1
ATOM 4266 O O . THR B 1 141 ? 17.609 2.979 14.25 1 92.94 141 THR B O 1
ATOM 4269 N N . ASP B 1 142 ? 18.328 0.892 14.078 1 92.62 142 ASP B N 1
ATOM 4270 C CA . ASP B 1 142 ? 19.75 1.26 14.055 1 92.62 142 ASP B CA 1
ATOM 4271 C C . ASP B 1 142 ? 20.062 2.1 12.82 1 92.62 142 ASP B C 1
ATOM 4273 O O . ASP B 1 142 ? 20.797 3.09 12.906 1 92.62 142 ASP B O 1
ATOM 4277 N N . THR B 1 143 ? 19.562 1.693 11.695 1 95.12 143 THR B N 1
ATOM 4278 C CA . THR B 1 143 ? 19.844 2.395 10.453 1 95.12 143 THR B CA 1
ATOM 4279 C C . THR B 1 143 ? 19.266 3.803 10.477 1 95.12 143 THR B C 1
ATOM 4281 O O . THR B 1 143 ? 19.938 4.77 10.102 1 95.12 143 THR B O 1
ATOM 4284 N N . ARG B 1 144 ? 18.031 3.906 10.898 1 92.81 144 ARG B N 1
ATOM 4285 C CA . ARG B 1 144 ? 17.391 5.211 10.969 1 92.81 144 ARG B CA 1
ATOM 4286 C C . ARG B 1 144 ? 18.094 6.129 11.953 1 92.81 144 ARG B C 1
ATOM 4288 O O . ARG B 1 144 ? 18.297 7.312 11.672 1 92.81 144 ARG B O 1
ATOM 4295 N N . ALA B 1 145 ? 18.5 5.613 13.086 1 89.94 145 ALA B N 1
ATOM 4296 C CA . ALA B 1 145 ? 19.25 6.387 14.062 1 89.94 145 ALA B CA 1
ATOM 4297 C C . ALA B 1 145 ? 20.578 6.855 13.484 1 89.94 145 ALA B C 1
ATOM 4299 O O . ALA B 1 145 ? 21 7.992 13.719 1 89.94 145 ALA B O 1
ATOM 4300 N N . ALA B 1 146 ? 21.219 5.988 12.758 1 91.19 146 ALA B N 1
ATOM 4301 C CA . ALA B 1 146 ? 22.5 6.336 12.133 1 91.19 146 ALA B CA 1
ATOM 4302 C C . ALA B 1 146 ? 22.344 7.508 11.172 1 91.19 146 ALA B C 1
ATOM 4304 O O . ALA B 1 146 ? 23.141 8.445 11.18 1 91.19 146 ALA B O 1
ATOM 4305 N N . LEU B 1 147 ? 21.312 7.488 10.375 1 90.38 147 LEU B N 1
ATOM 4306 C CA . LEU B 1 147 ? 21.125 8.5 9.344 1 90.38 147 LEU B CA 1
ATOM 4307 C C . LEU B 1 147 ? 20.859 9.867 9.961 1 90.38 147 LEU B C 1
ATOM 4309 O O . LEU B 1 147 ? 21.219 10.891 9.391 1 90.38 147 LEU B O 1
ATOM 4313 N N . ILE B 1 148 ? 20.281 9.859 11.078 1 84.44 148 ILE B N 1
ATOM 4314 C CA . ILE B 1 148 ? 19.953 11.102 11.766 1 84.44 148 ILE B CA 1
ATOM 4315 C C . ILE B 1 148 ? 21.219 11.68 12.422 1 84.44 148 ILE B C 1
ATOM 4317 O O . ILE B 1 148 ? 21.375 12.898 12.508 1 84.44 148 ILE B O 1
ATOM 4321 N N . SER B 1 149 ? 22.109 10.867 12.859 1 83.62 149 SER B N 1
ATOM 4322 C CA . SER B 1 149 ? 23.188 11.289 13.742 1 83.62 149 SER B CA 1
ATOM 4323 C C . SER B 1 149 ? 24.469 11.578 12.961 1 83.62 149 SER B C 1
ATOM 4325 O O . SER B 1 149 ? 25.391 12.18 13.492 1 83.62 149 SER B O 1
ATOM 4327 N N . LEU B 1 150 ? 24.531 11.195 11.734 1 85.38 150 LEU B N 1
ATOM 4328 C CA . LEU B 1 150 ? 25.766 11.328 10.977 1 85.38 150 LEU B CA 1
ATOM 4329 C C . LEU B 1 150 ? 25.953 12.758 10.484 1 85.38 150 LEU B C 1
ATOM 4331 O O . LEU B 1 150 ? 25.047 13.336 9.875 1 85.38 150 LEU B O 1
ATOM 4335 N N . ASP B 1 151 ? 27.125 13.328 10.75 1 81.38 151 ASP B N 1
ATOM 4336 C CA . ASP B 1 151 ? 27.391 14.711 10.375 1 81.38 151 ASP B CA 1
ATOM 4337 C C . ASP B 1 151 ? 28.375 14.797 9.211 1 81.38 151 ASP B C 1
ATOM 4339 O O . ASP B 1 151 ? 28.281 15.695 8.375 1 81.38 151 ASP B O 1
ATOM 4343 N N . ASP B 1 152 ? 29.281 13.867 9.133 1 87.38 152 ASP B N 1
ATOM 4344 C CA . ASP B 1 152 ? 30.281 13.836 8.078 1 87.38 152 ASP B CA 1
ATOM 4345 C C . ASP B 1 152 ? 29.672 13.398 6.75 1 87.38 152 ASP B C 1
ATOM 4347 O O . ASP B 1 152 ? 28.891 12.445 6.699 1 87.38 152 ASP B O 1
ATOM 4351 N N . ALA B 1 153 ? 30.047 14.125 5.707 1 87.5 153 ALA B N 1
ATOM 4352 C CA . ALA B 1 153 ? 29.469 13.891 4.383 1 87.5 153 ALA B CA 1
ATOM 4353 C C . ALA B 1 153 ? 29.766 12.477 3.895 1 87.5 153 ALA B C 1
ATOM 4355 O O . ALA B 1 153 ? 28.906 11.82 3.307 1 87.5 153 ALA B O 1
ATOM 4356 N N . GLU B 1 154 ? 31 12.047 4.102 1 90.5 154 GLU B N 1
ATOM 4357 C CA . GLU B 1 154 ? 31.359 10.711 3.65 1 90.5 154 GLU B CA 1
ATOM 4358 C C . GLU B 1 154 ? 30.609 9.633 4.441 1 90.5 154 GLU B C 1
ATOM 4360 O O . GLU B 1 154 ? 30.156 8.648 3.867 1 90.5 154 GLU B O 1
ATOM 4365 N N . ASP B 1 155 ? 30.516 9.844 5.75 1 91.75 155 ASP B N 1
ATOM 4366 C CA . ASP B 1 155 ? 29.781 8.914 6.598 1 91.75 155 ASP B CA 1
ATOM 4367 C C . ASP B 1 155 ? 28.297 8.914 6.246 1 91.75 155 ASP B C 1
ATOM 4369 O O . ASP B 1 155 ? 27.641 7.867 6.289 1 91.75 155 ASP B O 1
ATOM 4373 N N . ARG B 1 156 ? 27.844 10.031 5.887 1 91.94 156 ARG B N 1
ATOM 4374 C CA . ARG B 1 156 ? 26.438 10.117 5.477 1 91.94 156 ARG B CA 1
ATOM 4375 C C . ARG B 1 156 ? 26.188 9.32 4.199 1 91.94 156 ARG B C 1
ATOM 4377 O O . ARG B 1 156 ? 25.188 8.617 4.09 1 91.94 156 ARG B O 1
ATOM 4384 N N . ARG B 1 157 ? 27.109 9.445 3.309 1 93.69 157 ARG B N 1
ATOM 4385 C CA . ARG B 1 157 ? 26.969 8.688 2.068 1 93.69 157 ARG B CA 1
ATOM 4386 C C . ARG B 1 157 ? 27.047 7.184 2.334 1 93.69 157 ARG B C 1
ATOM 4388 O O . ARG B 1 157 ? 26.25 6.414 1.783 1 93.69 157 ARG B O 1
ATOM 4395 N N . ARG B 1 158 ? 27.984 6.875 3.166 1 94.94 158 ARG B N 1
ATOM 4396 C CA . ARG B 1 158 ? 28.109 5.469 3.537 1 94.94 158 ARG B CA 1
ATOM 4397 C C . ARG B 1 158 ? 26.859 4.969 4.246 1 94.94 158 ARG B C 1
ATOM 4399 O O . ARG B 1 158 ? 26.375 3.867 3.973 1 94.94 158 ARG B O 1
ATOM 4406 N N . GLY B 1 159 ? 26.328 5.781 5.176 1 95.88 159 GLY B N 1
ATOM 4407 C CA . GLY B 1 159 ? 25.078 5.449 5.852 1 95.88 159 GLY B CA 1
ATOM 4408 C C . GLY B 1 159 ? 23.922 5.254 4.898 1 95.88 159 GLY B C 1
ATOM 4409 O O . GLY B 1 159 ? 23.125 4.328 5.066 1 95.88 159 GLY B O 1
ATOM 4410 N N . GLN B 1 160 ? 23.875 6.09 3.895 1 96.56 160 GLN B N 1
ATOM 4411 C CA . GLN B 1 160 ? 22.812 6 2.898 1 96.56 160 GLN B CA 1
ATOM 4412 C C . GLN B 1 160 ? 22.922 4.719 2.078 1 96.56 160 GLN B C 1
ATOM 4414 O O . GLN B 1 160 ? 21.922 4.094 1.739 1 96.56 160 GLN B O 1
ATOM 4419 N N . ARG B 1 161 ? 24.125 4.316 1.793 1 96.81 161 ARG B N 1
ATOM 4420 C CA . ARG B 1 161 ? 24.344 3.061 1.077 1 96.81 161 ARG B CA 1
ATOM 4421 C C . ARG B 1 161 ? 23.859 1.872 1.905 1 96.81 161 ARG B C 1
ATOM 4423 O O . ARG B 1 161 ? 23.188 0.976 1.387 1 96.81 161 ARG B O 1
ATOM 4430 N N . LEU B 1 162 ? 24.172 1.909 3.168 1 97.56 162 LEU B N 1
ATOM 4431 C CA . LEU B 1 162 ? 23.719 0.849 4.066 1 97.56 162 LEU B CA 1
ATOM 4432 C C . LEU B 1 162 ? 22.203 0.855 4.195 1 97.56 162 LEU B C 1
ATOM 4434 O O . LEU B 1 162 ? 21.578 -0.205 4.215 1 97.56 162 LEU B O 1
ATOM 4438 N N . ALA B 1 163 ? 21.625 2.061 4.273 1 97.88 163 ALA B N 1
ATOM 4439 C CA . ALA B 1 163 ? 20.172 2.186 4.34 1 97.88 163 ALA B CA 1
ATOM 4440 C C . ALA B 1 163 ? 19.516 1.59 3.098 1 97.88 163 ALA B C 1
ATOM 4442 O O . ALA B 1 163 ? 18.5 0.896 3.197 1 97.88 163 ALA B O 1
ATOM 4443 N N . MET B 1 164 ? 20.094 1.88 1.932 1 97.94 164 MET B N 1
ATOM 4444 C CA . MET B 1 164 ? 19.547 1.32 0.695 1 97.94 164 MET B CA 1
ATOM 4445 C C . MET B 1 164 ? 19.531 -0.203 0.752 1 97.94 164 MET B C 1
ATOM 4447 O O . MET B 1 164 ? 18.531 -0.828 0.367 1 97.94 164 MET B O 1
ATOM 4451 N N . HIS B 1 165 ? 20.547 -0.802 1.288 1 97.62 165 HIS B N 1
ATOM 4452 C CA . HIS B 1 165 ? 20.609 -2.256 1.38 1 97.62 165 HIS B CA 1
ATOM 4453 C C . HIS B 1 165 ? 19.594 -2.797 2.379 1 97.62 165 HIS B C 1
ATOM 4455 O O . HIS B 1 165 ? 19 -3.852 2.152 1 97.62 165 HIS B O 1
ATOM 4461 N N . LEU B 1 166 ? 19.453 -2.105 3.465 1 98.5 166 LEU B N 1
ATOM 4462 C CA . LEU B 1 166 ? 18.438 -2.52 4.434 1 98.5 166 LEU B CA 1
ATOM 4463 C C . LEU B 1 166 ? 17.047 -2.496 3.814 1 98.5 166 LEU B C 1
ATOM 4465 O O . LEU B 1 166 ? 16.312 -3.479 3.904 1 98.5 166 LEU B O 1
ATOM 4469 N N . TRP B 1 167 ? 16.703 -1.378 3.246 1 98.5 167 TRP B N 1
ATOM 4470 C CA . TRP B 1 167 ? 15.367 -1.21 2.691 1 98.5 167 TRP B CA 1
ATOM 4471 C C . TRP B 1 167 ? 15.133 -2.182 1.539 1 98.5 167 TRP B C 1
ATOM 4473 O O . TRP B 1 167 ? 14.016 -2.68 1.359 1 98.5 167 TRP B O 1
ATOM 4483 N N . SER B 1 168 ? 16.172 -2.477 0.779 1 98.38 168 SER B N 1
ATOM 4484 C CA . SER B 1 168 ? 16.062 -3.477 -0.278 1 98.38 168 SER B CA 1
ATOM 4485 C C . SER B 1 168 ? 15.742 -4.855 0.296 1 98.38 168 SER B C 1
ATOM 4487 O O . SER B 1 168 ? 14.992 -5.625 -0.302 1 98.38 168 SER B O 1
ATOM 4489 N N . LEU B 1 169 ? 16.375 -5.148 1.407 1 98.44 169 LEU B N 1
ATOM 4490 C CA . LEU B 1 169 ? 16.094 -6.43 2.051 1 98.44 169 LEU B CA 1
ATOM 4491 C C . LEU B 1 169 ? 14.656 -6.5 2.529 1 98.44 169 LEU B C 1
ATOM 4493 O O . LEU B 1 169 ? 13.977 -7.512 2.33 1 98.44 169 LEU B O 1
ATOM 4497 N N . ILE B 1 170 ? 14.188 -5.453 3.135 1 98.31 170 ILE B N 1
ATOM 4498 C CA . ILE B 1 170 ? 12.812 -5.398 3.629 1 98.31 170 ILE B CA 1
ATOM 4499 C C . ILE B 1 170 ? 11.836 -5.496 2.459 1 98.31 170 ILE B C 1
ATOM 4501 O O . ILE B 1 170 ? 10.797 -6.152 2.561 1 98.31 170 ILE B O 1
ATOM 4505 N N . ARG B 1 171 ? 12.18 -4.812 1.398 1 97.62 171 ARG B N 1
ATOM 4506 C CA . ARG B 1 171 ? 11.383 -4.91 0.183 1 97.62 171 ARG B CA 1
ATOM 4507 C C . ARG B 1 171 ? 11.312 -6.355 -0.307 1 97.62 171 ARG B C 1
ATOM 4509 O O . ARG B 1 171 ? 10.234 -6.848 -0.644 1 97.62 171 ARG B O 1
ATOM 4516 N N . ALA B 1 172 ? 12.453 -7.043 -0.401 1 97.12 172 ALA B N 1
ATOM 4517 C CA . ALA B 1 172 ? 12.5 -8.43 -0.855 1 97.12 172 ALA B CA 1
ATOM 4518 C C . ALA B 1 172 ? 11.695 -9.336 0.069 1 97.12 172 ALA B C 1
ATOM 4520 O O . ALA B 1 172 ? 10.898 -10.156 -0.395 1 97.12 172 ALA B O 1
ATOM 4521 N N . TYR B 1 173 ? 11.906 -9.125 1.372 1 96.38 173 TYR B N 1
ATOM 4522 C CA . TYR B 1 173 ? 11.227 -9.906 2.402 1 96.38 173 TYR B CA 1
ATOM 4523 C C . TYR B 1 173 ? 9.719 -9.688 2.344 1 96.38 173 TYR B C 1
ATOM 4525 O O . TYR B 1 173 ? 8.945 -10.641 2.283 1 96.38 173 TYR B O 1
ATOM 4533 N N . GLY B 1 174 ? 9.336 -8.445 2.318 1 94.25 174 GLY B N 1
ATOM 4534 C CA . GLY B 1 174 ? 7.926 -8.094 2.305 1 94.25 174 GLY B CA 1
ATOM 4535 C C . GLY B 1 174 ? 7.199 -8.602 1.073 1 94.25 174 GLY B C 1
ATOM 4536 O O . GLY B 1 174 ? 6.07 -9.094 1.171 1 94.25 174 GLY B O 1
ATOM 4537 N N . LYS B 1 175 ? 7.781 -8.484 -0.053 1 91.31 175 LYS B N 1
ATOM 4538 C CA . LYS B 1 175 ? 7.156 -8.953 -1.288 1 91.31 175 LYS B CA 1
ATOM 4539 C C . LYS B 1 175 ? 6.891 -10.453 -1.235 1 91.31 175 LYS B C 1
ATOM 4541 O O . LYS B 1 175 ? 5.812 -10.906 -1.622 1 91.31 175 LYS B O 1
ATOM 4546 N N . ARG B 1 176 ? 7.82 -11.164 -0.715 1 90.44 176 ARG B N 1
ATOM 4547 C CA . ARG B 1 176 ? 7.695 -12.617 -0.729 1 90.44 176 ARG B CA 1
ATOM 4548 C C . ARG B 1 176 ? 6.625 -13.086 0.251 1 90.44 176 ARG B C 1
ATOM 4550 O O . ARG B 1 176 ? 5.93 -14.07 -0.004 1 90.44 176 ARG B O 1
ATOM 4557 N N . ILE B 1 177 ? 6.469 -12.414 1.297 1 86.75 177 ILE B N 1
ATOM 4558 C CA . ILE B 1 177 ? 5.484 -12.844 2.281 1 86.75 177 ILE B CA 1
ATOM 4559 C C . ILE B 1 177 ? 4.117 -12.258 1.938 1 86.75 177 ILE B C 1
ATOM 4561 O O . ILE B 1 177 ? 3.115 -12.594 2.574 1 86.75 177 ILE B O 1
ATOM 4565 N N . GLY B 1 178 ? 4.09 -11.375 0.983 1 82.5 178 GLY B N 1
ATOM 4566 C CA . GLY B 1 178 ? 2.822 -10.836 0.524 1 82.5 178 GLY B CA 1
ATOM 4567 C C . GLY B 1 178 ? 2.475 -9.5 1.159 1 82.5 178 GLY B C 1
ATOM 4568 O O . GLY B 1 178 ? 1.356 -9.008 1.003 1 82.5 178 GLY B O 1
ATOM 4569 N N . ALA B 1 179 ? 3.369 -8.961 1.91 1 87.12 179 ALA B N 1
ATOM 4570 C CA . ALA B 1 179 ? 3.174 -7.648 2.516 1 87.12 179 ALA B CA 1
ATOM 4571 C C . ALA B 1 179 ? 3.613 -6.539 1.567 1 87.12 179 ALA B C 1
ATOM 4573 O O . ALA B 1 179 ? 4.602 -5.848 1.825 1 87.12 179 ALA B O 1
ATOM 4574 N N . LEU B 1 180 ? 2.83 -6.262 0.534 1 85.62 180 LEU B N 1
ATOM 4575 C CA . LEU B 1 180 ? 3.229 -5.375 -0.554 1 85.62 180 LEU B CA 1
ATOM 4576 C C . LEU B 1 180 ? 3.252 -3.922 -0.089 1 85.62 180 LEU B C 1
ATOM 4578 O O . LEU B 1 180 ? 4.02 -3.111 -0.61 1 85.62 180 LEU B O 1
ATOM 4582 N N . ASP B 1 181 ? 2.406 -3.566 0.866 1 85.12 181 ASP B N 1
ATOM 4583 C CA . ASP B 1 181 ? 2.438 -2.215 1.417 1 85.12 181 ASP B CA 1
ATOM 4584 C C . ASP B 1 181 ? 3.781 -1.924 2.082 1 85.12 181 ASP B C 1
ATOM 4586 O O . ASP B 1 181 ? 4.387 -0.878 1.837 1 85.12 181 ASP B O 1
ATOM 4590 N N . VAL B 1 182 ? 4.254 -2.873 2.877 1 91.94 182 VAL B N 1
ATOM 4591 C CA . VAL B 1 182 ? 5.559 -2.762 3.527 1 91.94 182 VAL B CA 1
ATOM 4592 C C . VAL B 1 182 ? 6.664 -2.752 2.475 1 91.94 182 VAL B C 1
ATOM 4594 O O . VAL B 1 182 ? 7.594 -1.947 2.551 1 91.94 182 VAL B O 1
ATOM 4597 N N . ALA B 1 183 ? 6.527 -3.604 1.506 1 95.38 183 ALA B N 1
ATOM 4598 C CA . ALA B 1 183 ? 7.527 -3.709 0.444 1 95.38 183 ALA B CA 1
ATOM 4599 C C . ALA B 1 183 ? 7.617 -2.412 -0.354 1 95.38 183 ALA B C 1
ATOM 4601 O O . ALA B 1 183 ? 8.711 -1.97 -0.711 1 95.38 183 ALA B O 1
ATOM 4602 N N . MET B 1 184 ? 6.492 -1.789 -0.614 1 94.44 184 MET B N 1
ATOM 4603 C CA . MET B 1 184 ? 6.469 -0.572 -1.421 1 94.44 184 MET B CA 1
ATOM 4604 C C . MET B 1 184 ? 7.125 0.586 -0.676 1 94.44 184 MET B C 1
ATOM 4606 O O . MET B 1 184 ? 7.91 1.338 -1.257 1 94.44 184 MET B O 1
ATOM 4610 N N . VAL B 1 185 ? 6.805 0.762 0.578 1 95.62 185 VAL B N 1
ATOM 4611 C CA . VAL B 1 185 ? 7.426 1.812 1.378 1 95.62 185 VAL B CA 1
ATOM 4612 C C . VAL B 1 185 ? 8.93 1.579 1.456 1 95.62 185 VAL B C 1
ATOM 4614 O O . VAL B 1 185 ? 9.719 2.518 1.312 1 95.62 185 VAL B O 1
ATOM 4617 N N . ALA B 1 186 ? 9.312 0.341 1.657 1 97.75 186 ALA B N 1
ATOM 4618 C CA . ALA B 1 186 ? 10.734 0.006 1.726 1 97.75 186 ALA B CA 1
ATOM 4619 C C . ALA B 1 186 ? 11.43 0.311 0.404 1 97.75 186 ALA B C 1
ATOM 4621 O O . ALA B 1 186 ? 12.523 0.882 0.391 1 97.75 186 ALA B O 1
ATOM 4622 N N . ALA B 1 187 ? 10.82 -0.058 -0.67 1 97.38 187 ALA B N 1
ATOM 4623 C CA . ALA B 1 187 ? 11.391 0.222 -1.984 1 97.38 187 ALA B CA 1
ATOM 4624 C C . ALA B 1 187 ? 11.547 1.725 -2.207 1 97.38 187 ALA B C 1
ATOM 4626 O O . ALA B 1 187 ? 12.555 2.178 -2.748 1 97.38 187 ALA B O 1
ATOM 4627 N N . ASP B 1 188 ? 10.57 2.439 -1.827 1 95.25 188 ASP B N 1
ATOM 4628 C CA . ASP B 1 188 ? 10.609 3.893 -1.954 1 95.25 188 ASP B CA 1
ATOM 4629 C C . ASP B 1 188 ? 11.742 4.488 -1.126 1 95.25 188 ASP B C 1
ATOM 4631 O O . ASP B 1 188 ? 12.453 5.383 -1.59 1 95.25 188 ASP B O 1
ATOM 4635 N N . ARG B 1 189 ? 11.891 4.02 0.091 1 96.56 189 ARG B N 1
ATOM 4636 C CA . ARG B 1 189 ? 12.969 4.492 0.949 1 96.56 189 ARG B CA 1
ATOM 4637 C C . ARG B 1 189 ? 14.328 4.102 0.38 1 96.56 189 ARG B C 1
ATOM 4639 O O . ARG B 1 189 ? 15.297 4.852 0.506 1 96.56 189 ARG B O 1
ATOM 4646 N N . ALA B 1 190 ? 14.383 2.904 -0.203 1 97.62 190 ALA B N 1
ATOM 4647 C CA . ALA B 1 190 ? 15.617 2.498 -0.865 1 97.62 190 ALA B CA 1
ATOM 4648 C C . ALA B 1 190 ? 15.977 3.461 -1.993 1 97.62 190 ALA B C 1
ATOM 4650 O O . ALA B 1 190 ? 17.141 3.83 -2.154 1 97.62 190 ALA B O 1
ATOM 4651 N N . SER B 1 191 ? 15 3.836 -2.76 1 95.31 191 SER B N 1
ATOM 4652 C CA . SER B 1 191 ? 15.219 4.793 -3.842 1 95.31 191 SER B CA 1
ATOM 4653 C C . SER B 1 191 ? 15.742 6.121 -3.311 1 95.31 191 SER B C 1
ATOM 4655 O O . SER B 1 191 ? 16.703 6.68 -3.852 1 95.31 191 SER B O 1
ATOM 4657 N N . THR B 1 192 ? 15.164 6.602 -2.223 1 93.06 192 THR B N 1
ATOM 4658 C CA . THR B 1 192 ? 15.594 7.855 -1.613 1 93.06 192 THR B CA 1
ATOM 4659 C C . THR B 1 192 ? 17.016 7.742 -1.089 1 93.06 192 THR B C 1
ATOM 4661 O O . THR B 1 192 ? 17.844 8.641 -1.299 1 93.06 192 THR B O 1
ATOM 4664 N N . ALA B 1 193 ? 17.281 6.664 -0.407 1 95.69 193 ALA B N 1
ATOM 4665 C CA . ALA B 1 193 ? 18.625 6.441 0.118 1 95.69 193 ALA B CA 1
ATOM 4666 C C . ALA B 1 193 ? 19.641 6.387 -1.01 1 95.69 193 ALA B C 1
ATOM 4668 O O . ALA B 1 193 ? 20.734 6.941 -0.889 1 95.69 193 ALA B O 1
ATOM 4669 N N . ALA B 1 194 ? 19.328 5.738 -2.084 1 95.94 194 ALA B N 1
ATOM 4670 C CA . ALA B 1 194 ? 20.219 5.629 -3.234 1 95.94 194 ALA B CA 1
ATOM 4671 C C . ALA B 1 194 ? 20.484 6.996 -3.857 1 95.94 194 ALA B C 1
ATOM 4673 O O . ALA B 1 194 ? 21.609 7.305 -4.23 1 95.94 194 ALA B O 1
ATOM 4674 N N . ASP B 1 195 ? 19.469 7.797 -3.982 1 91.12 195 ASP B N 1
ATOM 4675 C CA . ASP B 1 195 ? 19.625 9.148 -4.508 1 91.12 195 ASP B CA 1
ATOM 4676 C C . ASP B 1 195 ? 20.578 9.969 -3.645 1 91.12 195 ASP B C 1
ATOM 4678 O O . ASP B 1 195 ? 21.438 10.688 -4.164 1 91.12 195 ASP B O 1
ATOM 4682 N N . ASN B 1 196 ? 20.375 9.82 -2.328 1 90.31 196 ASN B N 1
ATOM 4683 C CA . ASN B 1 196 ? 21.203 10.57 -1.386 1 90.31 196 ASN B CA 1
ATOM 4684 C C . ASN B 1 196 ? 22.641 10.055 -1.367 1 90.31 196 ASN B C 1
ATOM 4686 O O . ASN B 1 196 ? 23.562 10.805 -1.039 1 90.31 196 ASN B O 1
ATOM 4690 N N . ALA B 1 197 ? 22.797 8.828 -1.687 1 92.62 197 ALA B N 1
ATOM 4691 C CA . ALA B 1 197 ? 24.141 8.273 -1.777 1 92.62 197 ALA B CA 1
ATOM 4692 C C . ALA B 1 197 ? 24.859 8.773 -3.023 1 92.62 197 ALA B C 1
ATOM 4694 O O . ALA B 1 197 ? 26.094 8.664 -3.129 1 92.62 197 ALA B O 1
ATOM 4695 N N . ASP B 1 198 ? 24.078 9.305 -3.982 1 88.31 198 ASP B N 1
ATOM 4696 C CA . ASP B 1 198 ? 24.578 9.922 -5.207 1 88.31 198 ASP B CA 1
ATOM 4697 C C . ASP B 1 198 ? 25.469 8.953 -5.98 1 88.31 198 ASP B C 1
ATOM 4699 O O . ASP B 1 198 ? 26.594 9.297 -6.336 1 88.31 198 ASP B O 1
ATOM 4703 N N . ASP B 1 199 ? 25.031 7.754 -6.121 1 90.44 199 ASP B N 1
ATOM 4704 C CA . ASP B 1 199 ? 25.688 6.691 -6.879 1 90.44 199 ASP B CA 1
ATOM 4705 C C . ASP B 1 199 ? 24.719 6.043 -7.863 1 90.44 199 ASP B C 1
ATOM 4707 O O . ASP B 1 199 ? 23.734 5.422 -7.457 1 90.44 199 ASP B O 1
ATOM 4711 N N . PRO B 1 200 ? 25.062 6.164 -9.156 1 93.12 200 PRO B N 1
ATOM 4712 C CA . PRO B 1 200 ? 24.125 5.668 -10.172 1 93.12 200 PRO B CA 1
ATOM 4713 C C . PRO B 1 200 ? 23.859 4.172 -10.047 1 93.12 200 PRO B C 1
ATOM 4715 O O . PRO B 1 200 ? 22.766 3.709 -10.359 1 93.12 200 PRO B O 1
ATOM 4718 N N . CYS B 1 201 ? 24.875 3.406 -9.656 1 96.12 201 CYS B N 1
ATOM 4719 C CA . CYS B 1 201 ? 24.672 1.969 -9.516 1 96.12 201 CYS B CA 1
ATOM 4720 C C . CYS B 1 201 ? 23.688 1.663 -8.391 1 96.12 201 CYS B C 1
ATOM 4722 O O . CYS B 1 201 ? 22.828 0.791 -8.531 1 96.12 201 CYS B O 1
ATOM 4724 N N . TYR B 1 202 ? 23.766 2.438 -7.297 1 96.44 202 TYR B N 1
ATOM 4725 C CA . TYR B 1 202 ? 22.812 2.285 -6.207 1 96.44 202 TYR B CA 1
ATOM 4726 C C . TYR B 1 202 ? 21.406 2.705 -6.648 1 96.44 202 TYR B C 1
ATOM 4728 O O . TYR B 1 202 ? 20.422 2.049 -6.309 1 96.44 202 TYR B O 1
ATOM 4736 N N . ARG B 1 203 ? 21.328 3.775 -7.43 1 95.62 203 ARG B N 1
ATOM 4737 C CA . ARG B 1 203 ? 20.031 4.227 -7.941 1 95.62 203 ARG B CA 1
ATOM 4738 C C . ARG B 1 203 ? 19.406 3.174 -8.844 1 95.62 203 ARG B C 1
ATOM 4740 O O . ARG B 1 203 ? 18.203 2.912 -8.75 1 95.62 203 ARG B O 1
ATOM 4747 N N . ALA B 1 204 ? 20.188 2.584 -9.695 1 97.25 204 ALA B N 1
ATOM 4748 C CA . ALA B 1 204 ? 19.703 1.549 -10.602 1 97.25 204 ALA B CA 1
ATOM 4749 C C . ALA B 1 204 ? 19.203 0.333 -9.82 1 97.25 204 ALA B C 1
ATOM 4751 O O . ALA B 1 204 ? 18.141 -0.221 -10.133 1 97.25 204 ALA B O 1
ATOM 4752 N N . ALA B 1 205 ? 19.969 -0.096 -8.867 1 97.88 205 ALA B N 1
ATOM 4753 C CA . ALA B 1 205 ? 19.562 -1.227 -8.031 1 97.88 205 ALA B CA 1
ATOM 4754 C C . ALA B 1 205 ? 18.25 -0.932 -7.305 1 97.88 205 ALA B C 1
ATOM 4756 O O . ALA B 1 205 ? 17.375 -1.785 -7.246 1 97.88 205 ALA B O 1
ATOM 4757 N N . ALA B 1 206 ? 18.156 0.252 -6.715 1 97.62 206 ALA B N 1
ATOM 4758 C CA . ALA B 1 206 ? 16.938 0.653 -6.027 1 97.62 206 ALA B CA 1
ATOM 4759 C C . ALA B 1 206 ? 15.75 0.685 -6.988 1 97.62 206 ALA B C 1
ATOM 4761 O O . ALA B 1 206 ? 14.633 0.307 -6.625 1 97.62 206 ALA B O 1
ATOM 4762 N N . ALA B 1 207 ? 16.016 1.168 -8.188 1 97.31 207 ALA B N 1
ATOM 4763 C CA . ALA B 1 207 ? 14.969 1.179 -9.203 1 97.31 207 ALA B CA 1
ATOM 4764 C C . ALA B 1 207 ? 14.484 -0.236 -9.508 1 97.31 207 ALA B C 1
ATOM 4766 O O . ALA B 1 207 ? 13.289 -0.461 -9.703 1 97.31 207 ALA B O 1
ATOM 4767 N N . TRP B 1 208 ? 15.414 -1.133 -9.578 1 98 208 TRP B N 1
ATOM 4768 C CA . TRP B 1 208 ? 15.039 -2.527 -9.797 1 98 208 TRP B CA 1
ATOM 4769 C C . TRP B 1 208 ? 14.117 -3.023 -8.695 1 98 208 TRP B C 1
ATOM 4771 O O . TRP B 1 208 ? 13.086 -3.65 -8.969 1 98 208 TRP B O 1
ATOM 4781 N N . HIS B 1 209 ? 14.438 -2.76 -7.457 1 97.56 209 HIS B N 1
ATOM 4782 C CA . HIS B 1 209 ? 13.609 -3.164 -6.324 1 97.56 209 HIS B CA 1
ATOM 4783 C C . HIS B 1 209 ? 12.227 -2.533 -6.398 1 97.56 209 HIS B C 1
ATOM 4785 O O . HIS B 1 209 ? 11.219 -3.205 -6.16 1 97.56 209 HIS B O 1
ATOM 4791 N N . THR B 1 210 ? 12.188 -1.252 -6.723 1 96.88 210 THR B N 1
ATOM 4792 C CA . THR B 1 210 ? 10.906 -0.563 -6.844 1 96.88 210 THR B CA 1
ATOM 4793 C C . THR B 1 210 ? 10.07 -1.157 -7.977 1 96.88 210 THR B C 1
ATOM 4795 O O . THR B 1 210 ? 8.875 -1.416 -7.805 1 96.88 210 THR B O 1
ATOM 4798 N N . ALA B 1 211 ? 10.703 -1.385 -9.078 1 97 211 ALA B N 1
ATOM 4799 C CA . ALA B 1 211 ? 10.008 -1.955 -10.234 1 97 211 ALA B CA 1
ATOM 4800 C C . ALA B 1 211 ? 9.453 -3.338 -9.906 1 97 211 ALA B C 1
ATOM 4802 O O . ALA B 1 211 ? 8.367 -3.707 -10.375 1 97 211 ALA B O 1
ATOM 4803 N N . THR B 1 212 ? 10.188 -4.082 -9.133 1 96.19 212 THR B N 1
ATOM 4804 C CA . THR B 1 212 ? 9.734 -5.414 -8.75 1 96.19 212 THR B CA 1
ATOM 4805 C C . THR B 1 212 ? 8.438 -5.328 -7.938 1 96.19 212 THR B C 1
ATOM 4807 O O . THR B 1 212 ? 7.535 -6.145 -8.117 1 96.19 212 THR B O 1
ATOM 4810 N N . VAL B 1 213 ? 8.359 -4.371 -7.062 1 93.94 213 VAL B N 1
ATOM 4811 C CA . VAL B 1 213 ? 7.16 -4.227 -6.246 1 93.94 213 VAL B CA 1
ATOM 4812 C C . VAL B 1 213 ? 6.012 -3.695 -7.102 1 93.94 213 VAL B C 1
ATOM 4814 O O . VAL B 1 213 ? 4.871 -4.148 -6.969 1 93.94 213 VAL B O 1
ATOM 4817 N N . LEU B 1 214 ? 6.316 -2.717 -7.949 1 90.19 214 LEU B N 1
ATOM 4818 C CA . LEU B 1 214 ? 5.301 -2.215 -8.867 1 90.19 214 LEU B CA 1
ATOM 4819 C C . LEU B 1 214 ? 4.738 -3.342 -9.727 1 90.19 214 LEU B C 1
ATOM 4821 O O . LEU B 1 214 ? 3.523 -3.459 -9.891 1 90.19 214 LEU B O 1
ATOM 4825 N N . SER B 1 215 ? 5.613 -4.176 -10.219 1 89 215 SER B N 1
ATOM 4826 C CA . SER B 1 215 ? 5.211 -5.328 -11.016 1 89 215 SER B CA 1
ATOM 4827 C C . SER B 1 215 ? 4.293 -6.258 -10.234 1 89 215 SER B C 1
ATOM 4829 O O . SER B 1 215 ? 3.234 -6.652 -10.727 1 89 215 SER B O 1
ATOM 4831 N N . ALA B 1 216 ? 4.699 -6.57 -9.023 1 83.31 216 ALA B N 1
ATOM 4832 C CA . ALA B 1 216 ? 3.924 -7.473 -8.18 1 83.31 216 ALA B CA 1
ATOM 4833 C C . ALA B 1 216 ? 2.551 -6.887 -7.859 1 83.31 216 ALA B C 1
ATOM 4835 O O . ALA B 1 216 ? 1.587 -7.625 -7.645 1 83.31 216 ALA B O 1
ATOM 4836 N N . SER B 1 217 ? 2.461 -5.582 -7.902 1 78.81 217 SER B N 1
ATOM 4837 C CA . SER B 1 217 ? 1.214 -4.891 -7.59 1 78.81 217 SER B CA 1
ATOM 4838 C C . SER B 1 217 ? 0.396 -4.629 -8.852 1 78.81 217 SER B C 1
ATOM 4840 O O . SER B 1 217 ? -0.591 -3.891 -8.812 1 78.81 217 SER B O 1
ATOM 4842 N N . GLY B 1 218 ? 0.9 -5.055 -9.992 1 77.94 218 GLY B N 1
ATOM 4843 C CA . GLY B 1 218 ? 0.132 -4.969 -11.227 1 77.94 218 GLY B CA 1
ATOM 4844 C C . GLY B 1 218 ? 0.434 -3.719 -12.031 1 77.94 218 GLY B C 1
ATOM 4845 O O . GLY B 1 218 ? -0.218 -3.453 -13.047 1 77.94 218 GLY B O 1
ATOM 4846 N N . HIS B 1 219 ? 1.31 -2.951 -11.594 1 83.94 219 HIS B N 1
ATOM 4847 C CA . HIS B 1 219 ? 1.668 -1.729 -12.305 1 83.94 219 HIS B CA 1
ATOM 4848 C C . HIS B 1 219 ? 2.799 -1.981 -13.297 1 83.94 219 HIS B C 1
ATOM 4850 O O . HIS B 1 219 ? 3.893 -1.432 -13.156 1 83.94 219 HIS B O 1
ATOM 4856 N N . THR B 1 220 ? 2.492 -2.691 -14.367 1 86.19 220 THR B N 1
ATOM 4857 C CA . THR B 1 220 ? 3.439 -3.242 -15.328 1 86.19 220 THR B CA 1
ATOM 4858 C C . THR B 1 220 ? 4.102 -2.127 -16.125 1 86.19 220 THR B C 1
ATOM 4860 O O . THR B 1 220 ? 5.32 -2.129 -16.328 1 86.19 220 THR B O 1
ATOM 4863 N N . GLU B 1 221 ? 3.328 -1.151 -16.562 1 86.5 221 GLU B N 1
ATOM 4864 C CA . GLU B 1 221 ? 3.861 -0.07 -17.391 1 86.5 221 GLU B CA 1
ATOM 4865 C C . GLU B 1 221 ? 4.855 0.783 -16.594 1 86.5 221 GLU B C 1
ATOM 4867 O O . GLU B 1 221 ? 5.922 1.126 -17.109 1 86.5 221 GLU B O 1
ATOM 4872 N N . GLU B 1 222 ? 4.465 1.108 -15.367 1 89.62 222 GLU B N 1
ATOM 4873 C CA . GLU B 1 222 ? 5.352 1.894 -14.516 1 89.62 222 GLU B CA 1
ATOM 4874 C C . GLU B 1 222 ? 6.645 1.138 -14.219 1 89.62 222 GLU B C 1
ATOM 4876 O O . GLU B 1 222 ? 7.727 1.729 -14.211 1 89.62 222 GLU B O 1
ATOM 4881 N N . ALA B 1 223 ? 6.523 -0.132 -13.984 1 93.12 223 ALA B N 1
ATOM 4882 C CA . ALA B 1 223 ? 7.699 -0.964 -13.727 1 93.12 223 ALA B CA 1
ATOM 4883 C C . ALA B 1 223 ? 8.633 -0.978 -14.938 1 93.12 223 ALA B C 1
ATOM 4885 O O . ALA B 1 223 ? 9.844 -0.809 -14.789 1 93.12 223 ALA B O 1
ATOM 4886 N N . ALA B 1 224 ? 8.055 -1.146 -16.125 1 94.5 224 ALA B N 1
ATOM 4887 C CA . ALA B 1 224 ? 8.852 -1.161 -17.344 1 94.5 224 ALA B CA 1
ATOM 4888 C C . ALA B 1 224 ? 9.562 0.172 -17.562 1 94.5 224 ALA B C 1
ATOM 4890 O O . ALA B 1 224 ? 10.75 0.204 -17.875 1 94.5 224 ALA B O 1
ATOM 4891 N N . ALA B 1 225 ? 8.812 1.242 -17.391 1 94.56 225 ALA B N 1
ATOM 4892 C CA . ALA B 1 225 ? 9.375 2.58 -17.578 1 94.56 225 ALA B CA 1
ATOM 4893 C C . ALA B 1 225 ? 10.547 2.816 -16.625 1 94.56 225 ALA B C 1
ATOM 4895 O O . ALA B 1 225 ? 11.57 3.383 -17.016 1 94.56 225 ALA B O 1
ATOM 4896 N N . LEU B 1 226 ? 10.375 2.416 -15.406 1 96.38 226 LEU B N 1
ATOM 4897 C CA . LEU B 1 226 ? 11.422 2.594 -14.406 1 96.38 226 LEU B CA 1
ATOM 4898 C C . LEU B 1 226 ? 12.68 1.821 -14.797 1 96.38 226 LEU B C 1
ATOM 4900 O O . LEU B 1 226 ? 13.797 2.33 -14.656 1 96.38 226 LEU B O 1
ATOM 4904 N N . CYS B 1 227 ? 12.539 0.617 -15.266 1 97.5 227 CYS B N 1
ATOM 4905 C CA . CYS B 1 227 ? 13.68 -0.165 -15.734 1 97.5 227 CYS B CA 1
ATOM 4906 C C . CYS B 1 227 ? 14.406 0.551 -16.859 1 97.5 227 CYS B C 1
ATOM 4908 O O . CYS B 1 227 ? 15.633 0.667 -16.844 1 97.5 227 CYS B O 1
ATOM 4910 N N . ARG B 1 228 ? 13.664 1.064 -17.812 1 96.94 228 ARG B N 1
ATOM 4911 C CA . ARG B 1 228 ? 14.258 1.752 -18.953 1 96.94 228 ARG B CA 1
ATOM 4912 C C . ARG B 1 228 ? 15.023 2.996 -18.5 1 96.94 228 ARG B C 1
ATOM 4914 O O . ARG B 1 228 ? 16.141 3.238 -18.969 1 96.94 228 ARG B O 1
ATOM 4921 N N . ASP B 1 229 ? 14.406 3.707 -17.641 1 96.19 229 ASP B N 1
ATOM 4922 C CA . ASP B 1 229 ? 15.023 4.945 -17.172 1 96.19 229 ASP B CA 1
ATOM 4923 C C . ASP B 1 229 ? 16.281 4.656 -16.359 1 96.19 229 ASP B C 1
ATOM 4925 O O . ASP B 1 229 ? 17.266 5.406 -16.438 1 96.19 229 ASP B O 1
ATOM 4929 N N . ALA B 1 230 ? 16.234 3.631 -15.539 1 96.81 230 ALA B N 1
ATOM 4930 C CA . ALA B 1 230 ? 17.422 3.25 -14.758 1 96.81 230 ALA B CA 1
ATOM 4931 C C . ALA B 1 230 ? 18.578 2.859 -15.672 1 96.81 230 ALA B C 1
ATOM 4933 O O . ALA B 1 230 ? 19.719 3.229 -15.422 1 96.81 230 ALA B O 1
ATOM 4934 N N . VAL B 1 231 ? 18.281 2.131 -16.734 1 97.44 231 VAL B N 1
ATOM 4935 C CA . VAL B 1 231 ? 19.297 1.735 -17.703 1 97.44 231 VAL B CA 1
ATOM 4936 C C . VAL B 1 231 ? 19.906 2.977 -18.344 1 97.44 231 VAL B C 1
ATOM 4938 O O . VAL B 1 231 ? 21.125 3.059 -18.531 1 97.44 231 VAL B O 1
ATOM 4941 N N . ARG B 1 232 ? 19.109 3.941 -18.703 1 95.56 232 ARG B N 1
ATOM 4942 C CA . ARG B 1 232 ? 19.578 5.184 -19.312 1 95.56 232 ARG B CA 1
ATOM 4943 C C . ARG B 1 232 ? 20.516 5.922 -18.359 1 95.56 232 ARG B C 1
ATOM 4945 O O . ARG B 1 232 ? 21.531 6.488 -18.797 1 95.56 232 ARG B O 1
ATOM 4952 N N . ASP B 1 233 ? 20.203 5.918 -17.109 1 94.12 233 ASP B N 1
ATOM 4953 C CA . ASP B 1 233 ? 21.016 6.594 -16.109 1 94.12 233 ASP B CA 1
ATOM 4954 C C . ASP B 1 233 ? 22.391 5.938 -15.992 1 94.12 233 ASP B C 1
ATOM 4956 O O . ASP B 1 233 ? 23.375 6.59 -15.625 1 94.12 233 ASP B O 1
ATOM 4960 N N . LEU B 1 234 ? 22.484 4.68 -16.328 1 96.19 234 LEU B N 1
ATOM 4961 C CA . LEU B 1 234 ? 23.734 3.936 -16.219 1 96.19 234 LEU B CA 1
ATOM 4962 C C . LEU B 1 234 ? 24.641 4.211 -17.422 1 96.19 234 LEU B C 1
ATOM 4964 O O . LEU B 1 234 ? 25.812 3.838 -17.422 1 96.19 234 LEU B O 1
ATOM 4968 N N . GLU B 1 235 ? 24.203 4.883 -18.422 1 94.12 235 GLU B N 1
ATOM 4969 C CA . GLU B 1 235 ? 24.953 5.133 -19.641 1 94.12 235 GLU B CA 1
ATOM 4970 C C . GLU B 1 235 ? 26.172 6.012 -19.359 1 94.12 235 GLU B C 1
ATOM 4972 O O . GLU B 1 235 ? 27.141 5.992 -20.125 1 94.12 235 GLU B O 1
ATOM 4977 N N . GLY B 1 236 ? 26.141 6.73 -18.297 1 91.44 236 GLY B N 1
ATOM 4978 C CA . GLY B 1 236 ? 27.266 7.594 -17.953 1 91.44 236 GLY B CA 1
ATOM 4979 C C . GLY B 1 236 ? 28.422 6.84 -17.328 1 91.44 2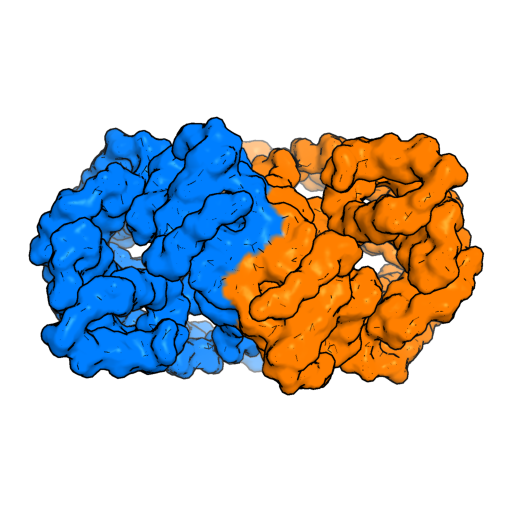36 GLY B C 1
ATOM 4980 O O . GLY B 1 236 ? 29.516 7.395 -17.156 1 91.44 236 GLY B O 1
ATOM 4981 N N . ILE B 1 237 ? 28.25 5.617 -17.031 1 93.69 237 ILE B N 1
ATOM 4982 C CA . ILE B 1 237 ? 29.281 4.785 -16.406 1 93.69 237 ILE B CA 1
ATOM 4983 C C . ILE B 1 237 ? 30 3.977 -17.484 1 93.69 237 ILE B C 1
ATOM 4985 O O . ILE B 1 237 ? 29.422 3.672 -18.531 1 93.69 237 ILE B O 1
ATOM 4989 N N . ASP B 1 238 ? 31.219 3.643 -17.234 1 94.69 238 ASP B N 1
ATOM 4990 C CA . ASP B 1 238 ? 32.031 2.861 -18.141 1 94.69 238 ASP B CA 1
ATOM 4991 C C . ASP B 1 238 ? 31.328 1.578 -18.562 1 94.69 238 ASP B C 1
ATOM 4993 O O . ASP B 1 238 ? 30.859 0.812 -17.719 1 94.69 238 ASP B O 1
ATOM 4997 N N . ASP B 1 239 ? 31.266 1.321 -19.812 1 92.88 239 ASP B N 1
ATOM 4998 C CA . ASP B 1 239 ? 30.531 0.193 -20.375 1 92.88 239 ASP B CA 1
ATOM 4999 C C . ASP B 1 239 ? 31.203 -1.132 -20.031 1 92.88 239 ASP B C 1
ATOM 5001 O O . ASP B 1 239 ? 30.609 -2.199 -20.172 1 92.88 239 ASP B O 1
ATOM 5005 N N . GLN B 1 240 ? 32.406 -1.064 -19.609 1 95.31 240 GLN B N 1
ATOM 5006 C CA . GLN B 1 240 ? 33.125 -2.289 -19.281 1 95.31 240 GLN B CA 1
ATOM 5007 C C . GLN B 1 240 ? 33.094 -2.557 -17.781 1 95.31 240 GLN B C 1
ATOM 5009 O O . GLN B 1 240 ? 33.594 -3.59 -17.312 1 95.31 240 GLN B O 1
ATOM 5014 N N . ASP B 1 241 ? 32.5 -1.695 -17.031 1 96.69 241 ASP B N 1
ATOM 5015 C CA . ASP B 1 241 ? 32.344 -1.911 -15.594 1 96.69 241 ASP B CA 1
ATOM 5016 C C . ASP B 1 241 ? 31.422 -3.088 -15.305 1 96.69 241 ASP B C 1
ATOM 5018 O O . ASP B 1 241 ? 30.234 -3.057 -15.656 1 96.69 241 ASP B O 1
ATOM 5022 N N . PRO B 1 242 ? 31.938 -4.109 -14.656 1 97.44 242 PRO B N 1
ATOM 5023 C CA . PRO B 1 242 ? 31.125 -5.305 -14.438 1 97.44 242 PRO B CA 1
ATOM 5024 C C . PRO B 1 242 ? 29.875 -5.02 -13.609 1 97.44 242 PRO B C 1
ATOM 5026 O O . PRO B 1 242 ? 28.828 -5.652 -13.812 1 97.44 242 PRO B O 1
ATOM 5029 N N . GLU B 1 243 ? 30 -4.152 -12.719 1 97.25 243 GLU B N 1
ATOM 5030 C CA . GLU B 1 243 ? 28.844 -3.77 -11.922 1 97.25 243 GLU B CA 1
ATOM 5031 C C . GLU B 1 243 ? 27.734 -3.182 -12.789 1 97.25 243 GLU B C 1
ATOM 5033 O O . GLU B 1 243 ? 26.578 -3.555 -12.664 1 97.25 243 GLU B O 1
ATOM 5038 N N . ARG B 1 244 ? 28.109 -2.254 -13.633 1 97.62 244 ARG B N 1
ATOM 5039 C CA . ARG B 1 244 ? 27.156 -1.658 -14.562 1 97.62 244 ARG B CA 1
ATOM 5040 C C . ARG B 1 244 ? 26.531 -2.719 -15.469 1 97.62 244 ARG B C 1
ATOM 5042 O O . ARG B 1 244 ? 25.312 -2.732 -15.672 1 97.62 244 ARG B O 1
ATOM 5049 N N . ILE B 1 245 ? 27.391 -3.574 -16.016 1 98.25 245 ILE B N 1
ATOM 5050 C CA . ILE B 1 245 ? 26.922 -4.617 -16.922 1 98.25 245 ILE B CA 1
ATOM 5051 C C . ILE B 1 245 ? 25.891 -5.5 -16.203 1 98.25 245 ILE B C 1
ATOM 5053 O O . ILE B 1 245 ? 24.828 -5.797 -16.766 1 98.25 245 ILE B O 1
ATOM 5057 N N . ALA B 1 246 ? 26.172 -5.883 -15.016 1 98.44 246 ALA B N 1
ATOM 5058 C CA . ALA B 1 246 ? 25.281 -6.742 -14.242 1 98.44 246 ALA B CA 1
ATOM 5059 C C . ALA B 1 246 ? 23.953 -6.051 -13.977 1 98.44 246 ALA B C 1
ATOM 5061 O O . ALA B 1 246 ? 22.891 -6.672 -14.094 1 98.44 246 ALA B O 1
ATOM 5062 N N . LEU B 1 247 ? 24.016 -4.805 -13.602 1 98.31 247 LEU B N 1
ATOM 5063 C CA . LEU B 1 247 ? 22.797 -4.055 -13.297 1 98.31 247 LEU B CA 1
ATOM 5064 C C . LEU B 1 247 ? 21.953 -3.875 -14.555 1 98.31 247 LEU B C 1
ATOM 5066 O O . LEU B 1 247 ? 20.719 -3.996 -14.5 1 98.31 247 LEU B O 1
ATOM 5070 N N . VAL B 1 248 ? 22.578 -3.566 -15.68 1 98.44 248 VAL B N 1
ATOM 5071 C CA . VAL B 1 248 ? 21.859 -3.488 -16.953 1 98.44 248 VAL B CA 1
ATOM 5072 C C . VAL B 1 248 ? 21.172 -4.824 -17.234 1 98.44 248 VAL B C 1
ATOM 5074 O O . VAL B 1 248 ? 20.016 -4.855 -17.672 1 98.44 248 VAL B O 1
ATOM 5077 N N . GLY B 1 249 ? 21.875 -5.875 -17 1 98.62 249 GLY B N 1
ATOM 5078 C CA . GLY B 1 249 ? 21.328 -7.207 -17.203 1 98.62 249 GLY B CA 1
ATOM 5079 C C . GLY B 1 249 ? 20.094 -7.492 -16.359 1 98.62 249 GLY B C 1
ATOM 5080 O O . GLY B 1 249 ? 19.062 -7.895 -16.875 1 98.62 249 GLY B O 1
ATOM 5081 N N . VAL B 1 250 ? 20.203 -7.277 -15.031 1 98.06 250 VAL B N 1
ATOM 5082 C CA . VAL B 1 250 ? 19.109 -7.59 -14.117 1 98.06 250 VAL B CA 1
ATOM 5083 C C . VAL B 1 250 ? 17.891 -6.723 -14.453 1 98.06 250 VAL B C 1
ATOM 5085 O O . VAL B 1 250 ? 16.75 -7.184 -14.383 1 98.06 250 VAL B O 1
ATOM 5088 N N . LEU B 1 251 ? 18.109 -5.465 -14.758 1 98.62 251 LEU B N 1
ATOM 5089 C CA . LEU B 1 251 ? 17.031 -4.566 -15.141 1 98.62 251 LEU B CA 1
ATOM 5090 C C . LEU B 1 251 ? 16.344 -5.055 -16.422 1 98.62 251 LEU B C 1
ATOM 5092 O O . LEU B 1 251 ? 15.117 -4.988 -16.531 1 98.62 251 LEU B O 1
ATOM 5096 N N . HIS B 1 252 ? 17.078 -5.57 -17.344 1 98.75 252 HIS B N 1
ATOM 5097 C CA . HIS B 1 252 ? 16.5 -6.066 -18.594 1 98.75 252 HIS B CA 1
ATOM 5098 C C . HIS B 1 252 ? 15.742 -7.371 -18.359 1 98.75 252 HIS B C 1
ATOM 5100 O O . HIS B 1 252 ? 14.766 -7.656 -19.062 1 98.75 252 HIS B O 1
ATOM 5106 N N . LEU B 1 253 ? 16.203 -8.188 -17.422 1 98.5 253 LEU B N 1
ATOM 5107 C CA . LEU B 1 253 ? 15.422 -9.375 -17.094 1 98.5 253 LEU B CA 1
ATOM 5108 C C . LEU B 1 253 ? 14.039 -8.992 -16.594 1 98.5 253 LEU B C 1
ATOM 5110 O O . LEU B 1 253 ? 13.031 -9.562 -17.031 1 98.5 253 LEU B O 1
ATOM 5114 N N . LEU B 1 254 ? 13.984 -8.07 -15.648 1 98.06 254 LEU B N 1
ATOM 5115 C CA . LEU B 1 254 ? 12.695 -7.602 -15.156 1 98.06 254 LEU B CA 1
ATOM 5116 C C . LEU B 1 254 ? 11.891 -6.953 -16.281 1 98.06 254 LEU B C 1
ATOM 5118 O O . LEU B 1 254 ? 10.688 -7.176 -16.391 1 98.06 254 LEU B O 1
ATOM 5122 N N . LEU B 1 255 ? 12.547 -6.168 -17.125 1 98.38 255 LEU B N 1
ATOM 5123 C CA . LEU B 1 255 ? 11.898 -5.52 -18.266 1 98.38 255 LEU B CA 1
ATOM 5124 C C . LEU B 1 255 ? 11.297 -6.551 -19.203 1 98.38 255 LEU B C 1
ATOM 5126 O O . LEU B 1 255 ? 10.195 -6.359 -19.719 1 98.38 255 LEU B O 1
ATOM 5130 N N . ALA B 1 256 ? 12.008 -7.617 -19.469 1 98.19 256 ALA B N 1
ATOM 5131 C CA . ALA B 1 256 ? 11.523 -8.68 -20.344 1 98.19 256 ALA B CA 1
ATOM 5132 C C . ALA B 1 256 ? 10.188 -9.234 -19.844 1 98.19 256 ALA B C 1
ATOM 5134 O O . ALA B 1 256 ? 9.266 -9.438 -20.625 1 98.19 256 ALA B O 1
ATOM 5135 N N . VAL B 1 257 ? 10.172 -9.484 -18.578 1 93.94 257 VAL B N 1
ATOM 5136 C CA . VAL B 1 257 ? 8.945 -10.016 -18 1 93.94 257 VAL B CA 1
ATOM 5137 C C . VAL B 1 257 ? 7.816 -9.008 -18.156 1 93.94 257 VAL B C 1
ATOM 5139 O O . VAL B 1 257 ? 6.691 -9.375 -18.516 1 93.94 257 VAL B O 1
ATOM 5142 N N . GLN B 1 258 ? 8.117 -7.715 -17.875 1 92.5 258 GLN B N 1
ATOM 5143 C CA . GLN B 1 258 ? 7.09 -6.688 -18.031 1 92.5 258 GLN B CA 1
ATOM 5144 C C . GLN B 1 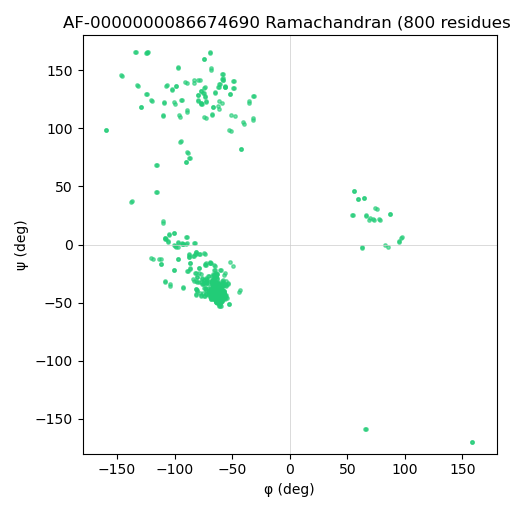258 ? 6.613 -6.586 -19.469 1 92.5 258 GLN B C 1
ATOM 5146 O O . GLN B 1 258 ? 5.414 -6.496 -19.734 1 92.5 258 GLN B O 1
ATOM 5151 N N . GLU B 1 259 ? 7.531 -6.617 -20.438 1 94.25 259 GLU B N 1
ATOM 5152 C CA . GLU B 1 259 ? 7.188 -6.535 -21.859 1 94.25 259 GLU B CA 1
ATOM 5153 C C . GLU B 1 259 ? 6.328 -7.719 -22.281 1 94.25 259 GLU B C 1
ATOM 5155 O O . GLU B 1 259 ? 5.414 -7.57 -23.094 1 94.25 259 GLU B O 1
ATOM 5160 N N . ALA B 1 260 ? 6.633 -8.859 -21.781 1 88.44 260 ALA B N 1
ATOM 5161 C CA . ALA B 1 260 ? 5.809 -10.031 -22.062 1 88.44 260 ALA B CA 1
ATOM 5162 C C . ALA B 1 260 ? 4.391 -9.844 -21.531 1 88.44 260 ALA B C 1
ATOM 5164 O O . ALA B 1 260 ? 3.42 -10.188 -22.203 1 88.44 260 ALA B O 1
ATOM 5165 N N . ARG B 1 261 ? 4.305 -9.297 -20.328 1 81.62 261 ARG B N 1
ATOM 5166 C CA . ARG B 1 261 ? 3 -9.031 -19.734 1 81.62 261 ARG B CA 1
ATOM 5167 C C . ARG B 1 261 ? 2.217 -8.023 -20.562 1 81.62 261 ARG B C 1
ATOM 5169 O O . ARG B 1 261 ? 0.988 -8.086 -20.625 1 81.62 261 ARG B O 1
ATOM 5176 N N . LEU B 1 262 ? 2.975 -7.121 -21.156 1 81.19 262 LEU B N 1
ATOM 5177 C CA . LEU B 1 262 ? 2.367 -6.117 -22.016 1 81.19 262 LEU B CA 1
ATOM 5178 C C . LEU B 1 262 ? 2.125 -6.676 -23.422 1 81.19 262 LEU B C 1
ATOM 5180 O O . LEU B 1 262 ? 1.755 -5.938 -24.328 1 81.19 262 LEU B O 1
ATOM 5184 N N . ARG B 1 263 ? 2.451 -7.961 -23.719 1 80.06 263 ARG B N 1
ATOM 5185 C CA . ARG B 1 263 ? 2.219 -8.719 -24.938 1 80.06 263 ARG B CA 1
ATOM 5186 C C . ARG B 1 263 ? 3.092 -8.195 -26.078 1 80.06 263 ARG B C 1
ATOM 5188 O O . ARG B 1 263 ? 2.688 -8.234 -27.234 1 80.06 263 ARG B O 1
ATOM 5195 N N . SER B 1 264 ? 4.098 -7.586 -25.703 1 90.62 264 SER B N 1
ATOM 5196 C CA . SER B 1 264 ? 5.094 -7.219 -26.703 1 90.62 264 SER B CA 1
ATOM 5197 C C . SER B 1 264 ? 6.215 -8.25 -26.781 1 90.62 264 SER B C 1
ATOM 5199 O O . SER B 1 264 ? 7.289 -8.047 -26.203 1 90.62 264 SER B O 1
ATOM 5201 N N . GLU B 1 265 ? 6.047 -9.234 -27.562 1 89.69 265 GLU B N 1
ATOM 5202 C CA . GLU B 1 265 ? 7 -10.344 -27.625 1 89.69 265 GLU B CA 1
ATOM 5203 C C . GLU B 1 265 ? 8.352 -9.875 -28.156 1 89.69 265 GLU B C 1
ATOM 5205 O O . GLU B 1 265 ? 9.391 -10.195 -27.578 1 89.69 265 GLU B O 1
ATOM 5210 N N . PRO B 1 266 ? 8.336 -9.047 -29.203 1 95.38 266 PRO B N 1
ATOM 5211 C CA . PRO B 1 266 ? 9.648 -8.609 -29.703 1 95.38 266 PRO B CA 1
ATOM 5212 C C . PRO B 1 266 ? 10.438 -7.836 -28.656 1 95.38 266 PRO B C 1
ATOM 5214 O O . PRO B 1 266 ? 11.648 -8.039 -28.516 1 95.38 266 PRO B O 1
ATOM 5217 N N . ALA B 1 267 ? 9.75 -6.969 -27.922 1 96.88 267 ALA B N 1
ATOM 5218 C CA . ALA B 1 267 ? 10.422 -6.191 -26.875 1 96.88 267 ALA B CA 1
ATOM 5219 C C . ALA B 1 267 ? 10.93 -7.094 -25.766 1 96.88 267 ALA B C 1
ATOM 5221 O O . ALA B 1 267 ? 12.008 -6.867 -25.219 1 96.88 267 ALA B O 1
ATOM 5222 N N . ALA B 1 268 ? 10.164 -8.086 -25.406 1 97.06 268 ALA B N 1
ATOM 5223 C CA . ALA B 1 268 ? 10.562 -9.039 -24.375 1 97.06 268 ALA B CA 1
ATOM 5224 C C . ALA B 1 268 ? 11.812 -9.805 -24.797 1 97.06 268 ALA B C 1
ATOM 5226 O O . ALA B 1 268 ? 12.758 -9.938 -24.016 1 97.06 268 ALA B O 1
ATOM 5227 N N . MET B 1 269 ? 11.836 -10.219 -26.031 1 97.31 269 MET B N 1
ATOM 5228 C CA . MET B 1 269 ? 12.961 -10.992 -26.547 1 97.31 269 MET B CA 1
ATOM 5229 C C . MET B 1 269 ? 14.211 -10.125 -26.641 1 97.31 269 MET B C 1
ATOM 5231 O O . MET B 1 269 ? 15.32 -10.594 -26.375 1 97.31 269 MET B O 1
ATOM 5235 N N . ASN B 1 270 ? 13.977 -8.945 -27.078 1 98.31 270 ASN B N 1
ATOM 5236 C CA . ASN B 1 270 ? 15.109 -8.023 -27.141 1 98.31 270 ASN B CA 1
ATOM 5237 C C . ASN B 1 270 ? 15.719 -7.805 -25.75 1 98.31 270 ASN B C 1
ATOM 5239 O O . ASN B 1 270 ? 16.938 -7.805 -25.594 1 98.31 270 ASN B O 1
ATOM 5243 N N . ALA B 1 271 ? 14.898 -7.578 -24.766 1 98.69 271 ALA B N 1
ATOM 5244 C CA . ALA B 1 271 ? 15.367 -7.398 -23.391 1 98.69 271 ALA B CA 1
ATOM 5245 C C . ALA B 1 271 ? 16.109 -8.633 -22.906 1 98.69 271 ALA B C 1
ATOM 5247 O O . ALA B 1 271 ? 17.156 -8.523 -22.25 1 98.69 271 ALA B O 1
ATOM 5248 N N . LEU B 1 272 ? 15.633 -9.805 -23.219 1 98.31 272 LEU B N 1
ATOM 5249 C CA . LEU B 1 272 ? 16.297 -11.047 -22.828 1 98.31 272 LEU B CA 1
ATOM 5250 C C . LEU B 1 272 ? 17.672 -11.148 -23.5 1 98.31 272 LEU B C 1
ATOM 5252 O O . LEU B 1 272 ? 18.625 -11.617 -22.875 1 98.31 272 LEU B O 1
ATOM 5256 N N . ALA B 1 273 ? 17.703 -10.727 -24.719 1 98.62 273 ALA B N 1
ATOM 5257 C CA . ALA B 1 273 ? 18.969 -10.797 -25.453 1 98.62 273 ALA B CA 1
ATOM 5258 C C . ALA B 1 273 ? 20.031 -9.898 -24.812 1 98.62 273 ALA B C 1
ATOM 5260 O O . ALA B 1 273 ? 21.188 -10.281 -24.719 1 98.62 273 ALA B O 1
ATOM 5261 N N . VAL B 1 274 ? 19.641 -8.727 -24.453 1 98.56 274 VAL B N 1
ATOM 5262 C CA . VAL B 1 274 ? 20.562 -7.812 -23.781 1 98.56 274 VAL B CA 1
ATOM 5263 C C . VAL B 1 274 ? 21.031 -8.43 -22.469 1 98.56 274 VAL B C 1
ATOM 5265 O O . VAL B 1 274 ? 22.234 -8.398 -22.156 1 98.56 274 VAL B O 1
ATOM 5268 N N . ALA B 1 275 ? 20.141 -8.984 -21.703 1 98.69 275 ALA B N 1
ATOM 5269 C CA . ALA B 1 275 ? 20.5 -9.625 -20.438 1 98.69 275 ALA B CA 1
ATOM 5270 C C . ALA B 1 275 ? 21.438 -10.797 -20.672 1 98.69 275 ALA B C 1
ATOM 5272 O O . ALA B 1 275 ? 22.375 -11.016 -19.891 1 98.69 275 ALA B O 1
ATOM 5273 N N . ASP B 1 276 ? 21.188 -11.523 -21.688 1 98.44 276 ASP B N 1
ATOM 5274 C CA . ASP B 1 276 ? 22.016 -12.672 -22.031 1 98.44 276 ASP B CA 1
ATOM 5275 C C . ASP B 1 276 ? 23.453 -12.242 -22.344 1 98.44 276 ASP B C 1
ATOM 5277 O O . ASP B 1 276 ? 24.406 -12.859 -21.859 1 98.44 276 ASP B O 1
ATOM 5281 N N . ARG B 1 277 ? 23.594 -11.227 -23.156 1 98.44 277 ARG B N 1
ATOM 5282 C CA . ARG B 1 277 ? 24.922 -10.711 -23.469 1 98.44 277 ARG B CA 1
ATOM 5283 C C . ARG B 1 277 ? 25.641 -10.234 -22.203 1 98.44 277 ARG B C 1
ATOM 5285 O O . ARG B 1 277 ? 26.828 -10.492 -22.031 1 98.44 277 ARG B O 1
ATOM 5292 N N . ALA B 1 278 ? 24.906 -9.578 -21.359 1 98.56 278 ALA B N 1
ATOM 5293 C CA . ALA B 1 278 ? 25.469 -9.109 -20.109 1 98.56 278 ALA B CA 1
ATOM 5294 C C . ALA B 1 278 ? 25.922 -10.281 -19.234 1 98.56 278 ALA B C 1
ATOM 5296 O O . ALA B 1 278 ? 27 -10.234 -18.641 1 98.56 278 ALA B O 1
ATOM 5297 N N . ALA B 1 279 ? 25.109 -11.312 -19.188 1 98.31 279 ALA B N 1
ATOM 5298 C CA . ALA B 1 279 ? 25.422 -12.477 -18.359 1 98.31 279 ALA B CA 1
ATOM 5299 C C . ALA B 1 279 ? 26.688 -13.188 -18.859 1 98.31 279 ALA B C 1
ATOM 5301 O O . ALA B 1 279 ? 27.469 -13.68 -18.047 1 98.31 279 ALA B O 1
ATOM 5302 N N . VAL B 1 280 ? 26.828 -13.242 -20.109 1 97.69 280 VAL B N 1
ATOM 5303 C CA . VAL B 1 280 ? 28.016 -13.852 -20.703 1 97.69 280 VAL B CA 1
ATOM 5304 C C . VAL B 1 280 ? 29.266 -13.039 -20.328 1 97.69 280 VAL B C 1
ATOM 5306 O O . VAL B 1 280 ? 30.312 -13.602 -20.047 1 97.69 280 VAL B O 1
ATOM 5309 N N . ALA B 1 281 ? 29.078 -11.797 -20.297 1 98.06 281 ALA B N 1
ATOM 5310 C CA . ALA B 1 281 ? 30.203 -10.891 -20.062 1 98.06 281 ALA B CA 1
ATOM 5311 C C . ALA B 1 281 ? 30.656 -10.945 -18.609 1 98.06 281 ALA B C 1
ATOM 5313 O O . ALA B 1 281 ? 31.859 -10.891 -18.328 1 98.06 281 ALA B O 1
ATOM 5314 N N . VAL B 1 282 ? 29.75 -11.07 -17.625 1 97.81 282 VAL B N 1
ATOM 5315 C CA . VAL B 1 282 ? 30.156 -10.875 -16.234 1 97.81 282 VAL B CA 1
ATOM 5316 C C . VAL B 1 282 ? 30.078 -12.203 -15.484 1 97.81 282 VAL B C 1
ATOM 5318 O O . VAL B 1 282 ? 30.625 -12.336 -14.391 1 97.81 282 VAL B O 1
ATOM 5321 N N . GLY B 1 283 ? 29.422 -13.25 -16.094 1 96.81 283 GLY B N 1
ATOM 5322 C CA . GLY B 1 283 ? 29.203 -14.484 -15.352 1 96.81 283 GLY B CA 1
ATOM 5323 C C . GLY B 1 283 ? 28.266 -14.312 -14.172 1 96.81 283 GLY B C 1
ATOM 5324 O O . GLY B 1 283 ? 27.391 -13.438 -14.188 1 96.81 283 GLY B O 1
ATOM 5325 N N . GLU B 1 284 ? 28.312 -15.203 -13.18 1 96.56 284 GLU B N 1
ATOM 5326 C CA . GLU B 1 284 ? 27.453 -15.141 -12 1 96.56 284 GLU B CA 1
ATOM 5327 C C . GLU B 1 284 ? 27.938 -14.07 -11.023 1 96.56 284 GLU B C 1
ATOM 5329 O O . GLU B 1 284 ? 29.078 -14.117 -10.562 1 96.56 284 GLU B O 1
ATOM 5334 N N . THR B 1 285 ? 27.094 -13.117 -10.734 1 96.5 285 THR B N 1
ATOM 5335 C CA . THR B 1 285 ? 27.453 -12.023 -9.844 1 96.5 285 THR B CA 1
ATOM 5336 C C . THR B 1 285 ? 26.359 -11.766 -8.828 1 96.5 285 THR B C 1
ATOM 5338 O O . THR B 1 285 ? 25.25 -12.32 -8.945 1 96.5 285 THR B O 1
ATOM 5341 N N . THR B 1 286 ? 26.656 -10.992 -7.75 1 95.44 286 THR B N 1
ATOM 5342 C CA . THR B 1 286 ? 25.688 -10.617 -6.723 1 95.44 286 THR B CA 1
ATOM 5343 C C . THR B 1 286 ? 25.844 -9.148 -6.344 1 95.44 286 THR B C 1
ATOM 5345 O O . THR B 1 286 ? 25.766 -8.789 -5.168 1 95.44 286 THR B O 1
ATOM 5348 N N . TYR B 1 287 ? 26.141 -8.312 -7.312 1 95.5 287 TYR B N 1
ATOM 5349 C CA . TYR B 1 287 ? 26.234 -6.887 -7.027 1 95.5 287 TYR B CA 1
ATOM 5350 C C . TYR B 1 287 ? 24.953 -6.355 -6.406 1 95.5 287 TYR B C 1
ATOM 5352 O O . TYR B 1 287 ? 23.859 -6.703 -6.848 1 95.5 287 TYR B O 1
ATOM 5360 N N . HIS B 1 288 ? 25.078 -5.516 -5.332 1 94.56 288 HIS B N 1
ATOM 5361 C CA . HIS B 1 288 ? 23.984 -4.898 -4.605 1 94.56 288 HIS B CA 1
ATOM 5362 C C . HIS B 1 288 ? 22.984 -5.949 -4.117 1 94.56 288 HIS B C 1
ATOM 5364 O O . HIS B 1 288 ? 21.781 -5.703 -4.082 1 94.56 288 HIS B O 1
ATOM 5370 N N . ARG B 1 289 ? 23.469 -7.176 -3.939 1 93.12 289 ARG B N 1
ATOM 5371 C CA . ARG B 1 289 ? 22.734 -8.281 -3.338 1 93.12 289 ARG B CA 1
ATOM 5372 C C . ARG B 1 289 ? 21.656 -8.812 -4.285 1 93.12 289 ARG B C 1
ATOM 5374 O O . ARG B 1 289 ? 20.688 -9.414 -3.846 1 93.12 289 ARG B O 1
ATOM 5381 N N . VAL B 1 290 ? 21.844 -8.539 -5.508 1 93.25 290 VAL B N 1
ATOM 5382 C CA . VAL B 1 290 ? 20.953 -9.062 -6.543 1 93.25 290 VAL B CA 1
ATOM 5383 C C . VAL B 1 290 ? 21.688 -10.117 -7.371 1 93.25 290 VAL B C 1
ATOM 5385 O O . VAL B 1 290 ? 22.75 -9.836 -7.934 1 93.25 290 VAL B O 1
ATOM 5388 N N . TYR B 1 291 ? 21.172 -11.219 -7.406 1 94.06 291 TYR B N 1
ATOM 5389 C CA . TYR B 1 291 ? 21.797 -12.297 -8.172 1 94.06 291 TYR B CA 1
ATOM 5390 C C . TYR B 1 291 ? 21.562 -12.102 -9.672 1 94.06 291 TYR B C 1
ATOM 5392 O O . TYR B 1 291 ? 20.438 -11.852 -10.109 1 94.06 291 TYR B O 1
ATOM 5400 N N . PHE B 1 292 ? 22.656 -12.195 -10.414 1 96.69 292 PHE B N 1
ATOM 5401 C CA . PHE B 1 292 ? 22.562 -12.102 -11.867 1 96.69 292 PHE B CA 1
ATOM 5402 C C . PHE B 1 292 ? 23.609 -12.992 -12.531 1 96.69 292 PHE B C 1
ATOM 5404 O O . PHE B 1 292 ? 24.719 -13.117 -12.039 1 96.69 292 PHE B O 1
ATOM 5411 N N . GLY B 1 293 ? 23.234 -13.516 -13.625 1 97 293 GLY B N 1
ATOM 5412 C CA . GLY B 1 293 ? 24.094 -14.344 -14.453 1 97 293 GLY B CA 1
ATOM 5413 C C . GLY B 1 293 ? 23.328 -15.266 -15.383 1 97 293 GLY B C 1
ATOM 5414 O O . GLY B 1 293 ? 22.125 -15.133 -15.531 1 97 293 GLY B O 1
ATOM 5415 N N . PRO B 1 294 ? 24.078 -16.172 -15.992 1 96.38 294 PRO B N 1
ATOM 5416 C CA . PRO B 1 294 ? 23.438 -17.062 -16.953 1 96.38 294 PRO B CA 1
ATOM 5417 C C . PRO B 1 294 ? 22.297 -17.875 -16.344 1 96.38 294 PRO B C 1
ATOM 5419 O O . PRO B 1 294 ? 21.281 -18.109 -17 1 96.38 294 PRO B O 1
ATOM 5422 N N . THR B 1 295 ? 22.453 -18.266 -15.125 1 95.75 295 THR B N 1
ATOM 5423 C CA . THR B 1 295 ? 21.406 -19.047 -14.461 1 95.75 295 THR B CA 1
ATOM 5424 C C . THR B 1 295 ? 20.125 -18.234 -14.359 1 95.75 295 THR B C 1
ATOM 5426 O O . THR B 1 295 ? 19.047 -18.734 -14.703 1 95.75 295 THR B O 1
ATOM 5429 N N . ASN B 1 296 ? 20.219 -17.031 -13.898 1 96.12 296 ASN B N 1
ATOM 5430 C CA . ASN B 1 296 ? 19.047 -16.172 -13.766 1 96.12 296 ASN B CA 1
ATOM 5431 C C . ASN B 1 296 ? 18.422 -15.875 -15.117 1 96.12 296 ASN B C 1
ATOM 5433 O O . ASN B 1 296 ? 17.203 -15.727 -15.227 1 96.12 296 ASN B O 1
ATOM 5437 N N . VAL B 1 297 ? 19.25 -15.727 -16.141 1 97.5 297 VAL B N 1
ATOM 5438 C CA . VAL B 1 297 ? 18.719 -15.516 -17.484 1 97.5 297 VAL B CA 1
ATOM 5439 C C . VAL B 1 297 ? 17.875 -16.703 -17.906 1 97.5 297 VAL B C 1
ATOM 5441 O O . VAL B 1 297 ? 16.781 -16.531 -18.453 1 97.5 297 VAL B O 1
ATOM 5444 N N . GLY B 1 298 ? 18.422 -17.906 -17.656 1 96.12 298 GLY B N 1
ATOM 5445 C CA . GLY B 1 298 ? 17.656 -19.109 -17.953 1 96.12 298 GLY B CA 1
ATOM 5446 C C . GLY B 1 298 ? 16.312 -19.156 -17.234 1 96.12 298 GLY B C 1
ATOM 5447 O O . GLY B 1 298 ? 15.281 -19.438 -17.859 1 96.12 298 GLY B O 1
ATOM 5448 N N . ILE B 1 299 ? 16.344 -18.828 -15.969 1 95.31 299 ILE B N 1
ATOM 5449 C CA . ILE B 1 299 ? 15.125 -18.844 -15.164 1 95.31 299 ILE B CA 1
ATOM 5450 C C . ILE B 1 299 ? 14.133 -17.828 -15.734 1 95.31 299 ILE B C 1
ATOM 5452 O O . ILE B 1 299 ? 12.945 -18.125 -15.875 1 95.31 299 ILE B O 1
ATOM 5456 N N . HIS B 1 300 ? 14.562 -16.625 -16.109 1 96.31 300 HIS B N 1
ATOM 5457 C CA . HIS B 1 300 ? 13.68 -15.578 -16.594 1 96.31 300 HIS B CA 1
ATOM 5458 C C . HIS B 1 300 ? 13.18 -15.883 -18 1 96.31 300 HIS B C 1
ATOM 5460 O O . HIS B 1 300 ? 12.078 -15.484 -18.375 1 96.31 300 HIS B O 1
ATOM 5466 N N . ARG B 1 301 ? 13.984 -16.625 -18.797 1 96.12 301 ARG B N 1
ATOM 5467 C CA . ARG B 1 301 ? 13.508 -17.062 -20.109 1 96.12 301 ARG B CA 1
ATOM 5468 C C . ARG B 1 301 ? 12.266 -17.938 -19.969 1 96.12 301 ARG B C 1
ATOM 5470 O O . ARG B 1 301 ? 11.312 -17.797 -20.75 1 96.12 301 ARG B O 1
ATOM 5477 N N . SER B 1 302 ? 12.336 -18.766 -19.016 1 91.75 302 SER B N 1
ATOM 5478 C CA . SER B 1 302 ? 11.172 -19.609 -18.734 1 91.75 302 SER B CA 1
ATOM 5479 C C . SER B 1 302 ? 9.984 -18.766 -18.266 1 91.75 302 SER B C 1
ATOM 5481 O O . SER B 1 302 ? 8.852 -19 -18.688 1 91.75 302 SER B O 1
ATOM 5483 N N . ALA B 1 303 ? 10.266 -17.828 -17.406 1 89.44 303 ALA B N 1
ATOM 5484 C CA . ALA B 1 303 ? 9.219 -16.953 -16.891 1 89.44 303 ALA B CA 1
ATOM 5485 C C . ALA B 1 303 ? 8.562 -16.172 -18.031 1 89.44 303 ALA B C 1
ATOM 5487 O O . ALA B 1 303 ? 7.336 -16.031 -18.062 1 89.44 303 ALA B O 1
ATOM 5488 N N . VAL B 1 304 ? 9.336 -15.641 -18.938 1 91.44 304 VAL B N 1
ATOM 5489 C CA . VAL B 1 304 ? 8.836 -14.867 -20.062 1 91.44 304 VAL B CA 1
ATOM 5490 C C . VAL B 1 304 ? 7.957 -15.758 -20.953 1 91.44 304 VAL B C 1
ATOM 5492 O O . VAL B 1 304 ? 6.879 -15.336 -21.375 1 91.44 304 VAL B O 1
ATOM 5495 N N . ALA B 1 305 ? 8.352 -17 -21.141 1 88.94 305 ALA B N 1
ATOM 5496 C CA . ALA B 1 305 ? 7.559 -17.938 -21.938 1 88.94 305 ALA B CA 1
ATOM 5497 C C . ALA B 1 305 ? 6.199 -18.172 -21.281 1 88.94 305 ALA B C 1
ATOM 5499 O O . ALA B 1 305 ? 5.18 -18.25 -21.969 1 88.94 305 ALA B O 1
ATOM 5500 N N . LEU B 1 306 ? 6.281 -18.25 -20.016 1 80.25 306 LEU B N 1
ATOM 5501 C CA . LEU B 1 306 ? 5.027 -18.453 -19.297 1 80.25 306 LEU B CA 1
ATOM 5502 C C . LEU B 1 306 ? 4.109 -17.234 -19.469 1 80.25 306 LEU B C 1
ATOM 5504 O O . LEU B 1 306 ? 2.91 -17.391 -19.703 1 80.25 306 LEU B O 1
ATOM 5508 N N . GLU B 1 307 ? 4.672 -16.062 -19.344 1 78.12 307 GLU B N 1
ATOM 5509 C CA . GLU B 1 307 ? 3.895 -14.836 -19.484 1 78.12 307 GLU B CA 1
ATOM 5510 C C . GLU B 1 307 ? 3.33 -14.695 -20.891 1 78.12 307 GLU B C 1
ATOM 5512 O O . GLU B 1 307 ? 2.248 -14.141 -21.078 1 78.12 307 GLU B O 1
ATOM 5517 N N . LEU B 1 308 ? 4.016 -15.289 -21.844 1 79.06 308 LEU B N 1
ATOM 5518 C CA . LEU B 1 308 ? 3.588 -15.258 -23.234 1 79.06 308 LEU B CA 1
ATOM 5519 C C . LEU B 1 308 ? 2.68 -16.438 -23.562 1 79.06 308 LEU B C 1
ATOM 5521 O O . LEU B 1 308 ? 2.365 -16.688 -24.719 1 79.06 308 LEU B O 1
ATOM 5525 N N . SER B 1 309 ? 2.314 -17.219 -22.547 1 74.56 309 SER B N 1
ATOM 5526 C CA . SER B 1 309 ? 1.391 -18.344 -22.625 1 74.56 309 SER B CA 1
ATOM 5527 C C . SER B 1 309 ? 1.951 -19.453 -23.516 1 74.56 309 SER B C 1
ATOM 5529 O O . SER B 1 309 ? 1.249 -19.984 -24.375 1 74.56 309 SER B O 1
ATOM 5531 N N . ARG B 1 310 ? 3.15 -19.641 -23.375 1 82.69 310 ARG B N 1
ATOM 5532 C CA . ARG B 1 310 ? 3.828 -20.75 -24.047 1 82.69 310 ARG B CA 1
ATOM 5533 C C . ARG B 1 310 ? 4.395 -21.75 -23.047 1 82.69 310 ARG B C 1
ATOM 5535 O O . ARG B 1 310 ? 5.609 -21.906 -22.938 1 82.69 310 ARG B O 1
ATOM 5542 N N . PRO B 1 311 ? 3.506 -22.438 -22.375 1 78.81 311 PRO B N 1
ATOM 5543 C CA . PRO B 1 311 ? 3.932 -23.312 -21.266 1 78.81 311 PRO B CA 1
ATOM 5544 C C . PRO B 1 311 ? 4.875 -24.422 -21.719 1 78.81 311 PRO B C 1
ATOM 5546 O O . PRO B 1 311 ? 5.773 -24.812 -20.984 1 78.81 311 PRO B O 1
ATOM 5549 N N . HIS B 1 312 ? 4.699 -24.953 -22.891 1 84.06 312 HIS B N 1
ATOM 5550 C CA . HIS B 1 312 ? 5.57 -26.016 -23.375 1 84.06 312 HIS B CA 1
ATOM 5551 C C . HIS B 1 312 ? 6.996 -25.516 -23.578 1 84.06 312 HIS B C 1
ATOM 5553 O O . HIS B 1 312 ? 7.957 -26.203 -23.234 1 84.06 312 HIS B O 1
ATOM 5559 N N . GLU B 1 313 ? 7.055 -24.359 -24.141 1 89.5 313 GLU B N 1
ATOM 5560 C CA . GLU B 1 313 ? 8.367 -23.734 -24.312 1 89.5 313 GLU B CA 1
ATOM 5561 C C . GLU B 1 313 ? 9 -23.422 -22.953 1 89.5 313 GLU B C 1
ATOM 5563 O O . GLU B 1 313 ? 10.203 -23.625 -22.766 1 89.5 313 GLU B O 1
ATOM 5568 N N . ALA B 1 314 ? 8.258 -22.891 -22.062 1 89.75 314 ALA B N 1
ATOM 5569 C CA . ALA B 1 314 ? 8.742 -22.578 -20.719 1 89.75 314 ALA B CA 1
ATOM 5570 C C . ALA B 1 314 ? 9.336 -23.812 -20.047 1 89.75 314 ALA B C 1
ATOM 5572 O O . ALA B 1 314 ? 10.406 -23.734 -19.438 1 89.75 314 ALA B O 1
ATOM 5573 N N . LEU B 1 315 ? 8.641 -24.891 -20.172 1 91.44 315 LEU B N 1
ATOM 5574 C CA . LEU B 1 315 ? 9.109 -26.141 -19.578 1 91.44 315 LEU B CA 1
ATOM 5575 C C . LEU B 1 315 ? 10.406 -26.609 -20.234 1 91.44 315 LEU B C 1
ATOM 5577 O O . LEU B 1 315 ? 11.344 -27.016 -19.547 1 91.44 315 LEU B O 1
ATOM 5581 N N . ARG B 1 316 ? 10.438 -26.594 -21.516 1 94.12 316 ARG B N 1
ATOM 5582 C CA . ARG B 1 316 ? 11.641 -26.984 -22.25 1 94.12 316 ARG B CA 1
ATOM 5583 C C . ARG B 1 316 ? 12.852 -26.172 -21.797 1 94.12 316 ARG B C 1
ATOM 5585 O O . ARG B 1 316 ? 13.93 -26.719 -21.594 1 94.12 316 ARG B O 1
ATOM 5592 N N . VAL B 1 317 ? 12.664 -24.906 -21.688 1 93.94 317 VAL B N 1
ATOM 5593 C CA . VAL B 1 317 ? 13.727 -24.016 -21.25 1 93.94 317 VAL B CA 1
ATOM 5594 C C . V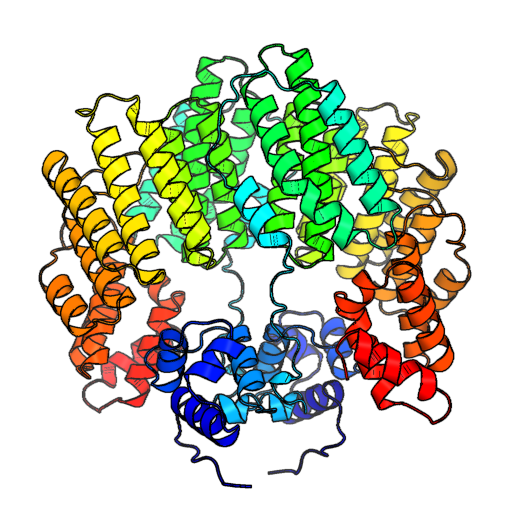AL B 1 317 ? 14.133 -24.344 -19.812 1 93.94 317 VAL B C 1
ATOM 5596 O O . VAL B 1 317 ? 15.32 -24.484 -19.5 1 93.94 317 VAL B O 1
ATOM 5599 N N . ALA B 1 318 ? 13.18 -24.453 -18.984 1 93.88 318 ALA B N 1
ATOM 5600 C CA . ALA B 1 318 ? 13.422 -24.703 -17.562 1 93.88 318 ALA B CA 1
ATOM 5601 C C . ALA B 1 318 ? 14.172 -26.016 -17.344 1 93.88 318 ALA B C 1
ATOM 5603 O O . ALA B 1 318 ? 15.023 -26.109 -16.469 1 93.88 318 ALA B O 1
ATOM 5604 N N . GLU B 1 319 ? 13.922 -26.984 -18.109 1 94.81 319 GLU B N 1
ATOM 5605 C CA . GLU B 1 319 ? 14.539 -28.312 -17.984 1 94.81 319 GLU B CA 1
ATOM 5606 C C . GLU B 1 319 ? 16.031 -28.234 -18.25 1 94.81 319 GLU B C 1
ATOM 5608 O O . GLU B 1 319 ? 16.781 -29.141 -17.844 1 94.81 319 GLU B O 1
ATOM 5613 N N . HIS B 1 320 ? 16.453 -27.234 -18.859 1 93.44 320 HIS B N 1
ATOM 5614 C CA . HIS B 1 320 ? 17.844 -27.156 -19.25 1 93.44 320 HIS B CA 1
ATOM 5615 C C . HIS B 1 320 ? 18.594 -26.141 -18.406 1 93.44 320 HIS B C 1
ATOM 5617 O O . HIS B 1 320 ? 19.75 -25.812 -18.688 1 93.44 320 HIS B O 1
ATOM 5623 N N . VAL B 1 321 ? 17.984 -25.594 -17.438 1 94.69 321 VAL B N 1
ATOM 5624 C CA . VAL B 1 321 ? 18.641 -24.672 -16.5 1 94.69 321 VAL B CA 1
ATOM 5625 C C . VAL B 1 321 ? 19.141 -25.453 -15.281 1 94.69 321 VAL B C 1
ATOM 5627 O O . VAL B 1 321 ? 18.359 -26.156 -14.625 1 94.69 321 VAL B O 1
ATOM 5630 N N . ASP B 1 322 ? 20.375 -25.344 -15.023 1 93.75 322 ASP B N 1
ATOM 5631 C CA . ASP B 1 322 ? 20.969 -25.969 -13.844 1 93.75 322 ASP B CA 1
ATOM 5632 C C . ASP B 1 322 ? 21.062 -24.984 -12.68 1 93.75 322 ASP B C 1
ATOM 5634 O O . ASP B 1 322 ? 21.891 -24.062 -12.703 1 93.75 322 ASP B O 1
ATOM 5638 N N . VAL B 1 323 ? 20.25 -25.219 -11.688 1 93.25 323 VAL B N 1
ATOM 5639 C CA . VAL B 1 323 ? 20.219 -24.281 -10.57 1 93.25 323 VAL B CA 1
ATOM 5640 C C . VAL B 1 323 ? 20.938 -24.891 -9.367 1 93.25 323 VAL B C 1
ATOM 5642 O O . VAL B 1 323 ? 20.953 -24.312 -8.281 1 93.25 323 VAL B O 1
ATOM 5645 N N . SER B 1 324 ? 21.625 -26.016 -9.477 1 89 324 SER B N 1
ATOM 5646 C CA . SER B 1 324 ? 22.203 -26.766 -8.367 1 89 324 SER B CA 1
ATOM 5647 C C . SER B 1 324 ? 23.312 -25.953 -7.695 1 89 324 SER B C 1
ATOM 5649 O O . SER B 1 324 ? 23.547 -26.094 -6.492 1 89 324 SER B O 1
ATOM 5651 N N . GLN B 1 325 ? 23.891 -25.109 -8.492 1 87.81 325 GLN B N 1
ATOM 5652 C CA . GLN B 1 325 ? 25.031 -24.359 -7.953 1 87.81 325 GLN B CA 1
ATOM 5653 C C . GLN B 1 325 ? 24.609 -22.953 -7.531 1 87.81 325 GLN B C 1
ATOM 5655 O O . GLN B 1 325 ? 25.438 -22.188 -7.035 1 87.81 325 GLN B O 1
ATOM 5660 N N . SER B 1 326 ? 23.406 -22.609 -7.703 1 91.56 326 SER B N 1
ATOM 5661 C CA . SER B 1 326 ? 22.953 -21.281 -7.289 1 91.56 326 SER B CA 1
ATOM 5662 C C . SER B 1 326 ? 22.859 -21.172 -5.773 1 91.56 326 SER B C 1
ATOM 5664 O O . SER B 1 326 ? 22.203 -21.984 -5.121 1 91.56 326 SER B O 1
ATOM 5666 N N . PRO B 1 327 ? 23.531 -20.234 -5.254 1 90.38 327 PRO B N 1
ATOM 5667 C CA . PRO B 1 327 ? 23.453 -20.078 -3.801 1 90.38 327 PRO B CA 1
ATOM 5668 C C . PRO B 1 327 ? 22.141 -19.469 -3.34 1 90.38 327 PRO B C 1
ATOM 5670 O O . PRO B 1 327 ? 21.859 -19.406 -2.137 1 90.38 327 PRO B O 1
ATOM 5673 N N . SER B 1 328 ? 21.312 -19.031 -4.172 1 93.19 328 SER B N 1
ATOM 5674 C CA . SER B 1 328 ? 20.047 -18.375 -3.846 1 93.19 328 SER B CA 1
ATOM 5675 C C . SER B 1 328 ? 18.906 -19.375 -3.701 1 93.19 328 SER B C 1
ATOM 5677 O O . SER B 1 328 ? 18.453 -19.953 -4.691 1 93.19 328 SER B O 1
ATOM 5679 N N . VAL B 1 329 ? 18.406 -19.484 -2.51 1 94.94 329 VAL B N 1
ATOM 5680 C CA . VAL B 1 329 ? 17.266 -20.359 -2.244 1 94.94 329 VAL B CA 1
ATOM 5681 C C . VAL B 1 329 ? 16.062 -19.891 -3.049 1 94.94 329 VAL B C 1
ATOM 5683 O O . VAL B 1 329 ? 15.312 -20.719 -3.592 1 94.94 329 VAL B O 1
ATOM 5686 N N . GLU B 1 330 ? 15.93 -18.625 -3.109 1 92.88 330 GLU B N 1
ATOM 5687 C CA . GLU B 1 330 ? 14.812 -18.047 -3.848 1 92.88 330 GLU B CA 1
ATOM 5688 C C . GLU B 1 330 ? 14.836 -18.469 -5.312 1 92.88 330 GLU B C 1
ATOM 5690 O O . GLU B 1 330 ? 13.805 -18.844 -5.879 1 92.88 330 GLU B O 1
ATOM 5695 N N . ARG B 1 331 ? 15.984 -18.422 -5.926 1 93 331 ARG B N 1
ATOM 5696 C CA . ARG B 1 331 ? 16.109 -18.766 -7.336 1 93 331 ARG B CA 1
ATOM 5697 C C . ARG B 1 331 ? 15.867 -20.266 -7.555 1 93 331 ARG B C 1
ATOM 5699 O O . ARG B 1 331 ? 15.188 -20.656 -8.508 1 93 331 ARG B O 1
ATOM 5706 N N . ARG B 1 332 ? 16.438 -21.062 -6.707 1 95.31 332 ARG B N 1
ATOM 5707 C CA . ARG B 1 332 ? 16.203 -22.5 -6.816 1 95.31 332 ARG B CA 1
ATOM 5708 C C . ARG B 1 332 ? 14.727 -22.828 -6.648 1 95.31 332 ARG B C 1
ATOM 5710 O O . ARG B 1 332 ? 14.148 -23.547 -7.465 1 95.31 332 ARG B O 1
ATOM 5717 N N . TYR B 1 333 ? 14.172 -22.219 -5.68 1 95 333 TYR B N 1
ATOM 5718 C CA . TYR B 1 333 ? 12.75 -22.438 -5.43 1 95 333 TYR B CA 1
ATOM 5719 C C . TYR B 1 333 ? 11.914 -22.016 -6.629 1 95 333 TYR B C 1
ATOM 5721 O O . TYR B 1 333 ? 11.031 -22.75 -7.07 1 95 333 TYR B O 1
ATOM 5729 N N . ALA B 1 334 ? 12.18 -20.812 -7.125 1 92.69 334 ALA B N 1
ATOM 5730 C CA . ALA B 1 334 ? 11.438 -20.281 -8.266 1 92.69 334 ALA B CA 1
ATOM 5731 C C . ALA B 1 334 ? 11.555 -21.203 -9.477 1 92.69 334 ALA B C 1
ATOM 5733 O O . ALA B 1 334 ? 10.578 -21.438 -10.188 1 92.69 334 ALA B O 1
ATOM 5734 N N . HIS B 1 335 ? 12.703 -21.703 -9.703 1 94.75 335 HIS B N 1
ATOM 5735 C CA . HIS B 1 335 ? 12.938 -22.625 -10.82 1 94.75 335 HIS B CA 1
ATOM 5736 C C . HIS B 1 335 ? 12.094 -23.891 -10.68 1 94.75 335 HIS B C 1
ATOM 5738 O O . HIS B 1 335 ? 11.43 -24.297 -11.633 1 94.75 335 HIS B O 1
ATOM 5744 N N . TYR B 1 336 ? 12.109 -24.469 -9.531 1 95.88 336 TYR B N 1
ATOM 5745 C CA . TYR B 1 336 ? 11.336 -25.688 -9.305 1 95.88 336 TYR B CA 1
ATOM 5746 C C . TYR B 1 336 ? 9.836 -25.422 -9.438 1 95.88 336 TYR B C 1
ATOM 5748 O O . TYR B 1 336 ? 9.086 -26.266 -9.93 1 95.88 336 TYR B O 1
ATOM 5756 N N . LEU B 1 337 ? 9.516 -24.281 -9.016 1 92.62 337 LEU B N 1
ATOM 5757 C CA . LEU B 1 337 ? 8.109 -23.922 -9.156 1 92.62 337 LEU B CA 1
ATOM 5758 C C . LEU B 1 337 ? 7.73 -23.781 -10.625 1 92.62 337 LEU B C 1
ATOM 5760 O O . LEU B 1 337 ? 6.648 -24.203 -11.039 1 92.62 337 LEU B O 1
ATOM 5764 N N . HIS B 1 338 ? 8.578 -23.156 -11.414 1 90 338 HIS B N 1
ATOM 5765 C CA . HIS B 1 338 ? 8.328 -23.047 -12.852 1 90 338 HIS B CA 1
ATOM 5766 C C . HIS B 1 338 ? 8.195 -24.422 -13.492 1 90 338 HIS B C 1
ATOM 5768 O O . HIS B 1 338 ? 7.293 -24.656 -14.305 1 90 338 HIS B O 1
ATOM 5774 N N . LEU B 1 339 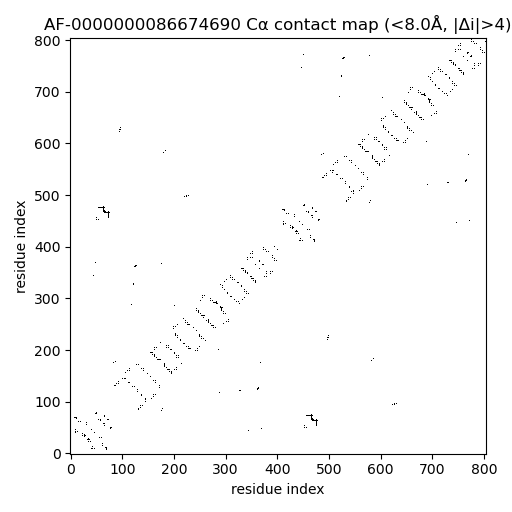? 9.023 -25.344 -13.117 1 93.19 339 LEU B N 1
ATOM 5775 C CA . LEU B 1 339 ? 8.961 -26.703 -13.633 1 93.19 339 LEU B CA 1
ATOM 5776 C C . LEU B 1 339 ? 7.66 -27.391 -13.219 1 93.19 339 LEU B C 1
ATOM 5778 O O . LEU B 1 339 ? 6.988 -28.016 -14.047 1 93.19 339 LEU B O 1
ATOM 5782 N N . ALA B 1 340 ? 7.359 -27.203 -11.984 1 93.69 340 ALA B N 1
ATOM 5783 C CA . ALA B 1 340 ? 6.137 -27.812 -11.477 1 93.69 340 ALA B CA 1
ATOM 5784 C C . ALA B 1 340 ? 4.918 -27.344 -12.266 1 93.69 340 ALA B C 1
ATOM 5786 O O . ALA B 1 340 ? 4.078 -28.156 -12.664 1 93.69 340 ALA B O 1
ATOM 5787 N N . ARG B 1 341 ? 4.887 -26.078 -12.453 1 87.38 341 ARG B N 1
ATOM 5788 C CA . ARG B 1 341 ? 3.779 -25.5 -13.219 1 87.38 341 ARG B CA 1
ATOM 5789 C C . ARG B 1 341 ? 3.775 -26.031 -14.648 1 87.38 341 ARG B C 1
ATOM 5791 O O . ARG B 1 341 ? 2.719 -26.359 -15.195 1 87.38 341 ARG B O 1
ATOM 5798 N N . GLY B 1 342 ? 4.941 -26.109 -15.258 1 86.56 342 GLY B N 1
ATOM 5799 C CA . GLY B 1 342 ? 5.059 -26.656 -16.609 1 86.56 342 GLY B CA 1
ATOM 5800 C C . GLY B 1 342 ? 4.574 -28.078 -16.719 1 86.56 342 GLY B C 1
ATOM 5801 O O . GLY B 1 342 ? 3.789 -28.406 -17.609 1 86.56 342 GLY B O 1
ATOM 5802 N N . TYR B 1 343 ? 4.934 -28.906 -15.789 1 91.81 343 TYR B N 1
ATOM 5803 C CA . TYR B 1 343 ? 4.539 -30.312 -15.797 1 91.81 343 TYR B CA 1
ATOM 5804 C C . TYR B 1 343 ? 3.049 -30.469 -15.523 1 91.81 343 TYR B C 1
ATOM 5806 O O . TYR B 1 343 ? 2.381 -31.297 -16.141 1 91.81 343 TYR B O 1
ATOM 5814 N N . ALA B 1 344 ? 2.584 -29.688 -14.625 1 86.38 344 ALA B N 1
ATOM 5815 C CA . ALA B 1 344 ? 1.156 -29.75 -14.32 1 86.38 344 ALA B CA 1
ATOM 5816 C C . ALA B 1 344 ? 0.318 -29.391 -15.547 1 86.38 344 ALA B C 1
ATOM 5818 O O . ALA B 1 344 ? -0.729 -30 -15.789 1 86.38 344 ALA B O 1
ATOM 5819 N N . ASN B 1 345 ? 0.78 -28.453 -16.281 1 81.06 345 ASN B N 1
ATOM 5820 C CA . ASN B 1 345 ? 0.083 -28.031 -17.5 1 81.06 345 ASN B CA 1
ATOM 5821 C C . ASN B 1 345 ? 0.035 -29.156 -18.531 1 81.06 345 ASN B C 1
ATOM 5823 O O . ASN B 1 345 ? -0.917 -29.25 -19.312 1 81.06 345 ASN B O 1
ATOM 5827 N N . ARG B 1 346 ? 0.944 -30.031 -18.5 1 85 346 ARG B N 1
ATOM 5828 C CA . ARG B 1 346 ? 0.994 -31.188 -19.406 1 85 346 ARG B CA 1
ATOM 5829 C C . ARG B 1 346 ? 0.33 -32.406 -18.781 1 85 346 ARG B C 1
ATOM 5831 O O . ARG B 1 346 ? 0.425 -33.5 -19.312 1 85 346 ARG B O 1
ATOM 5838 N N . ARG B 1 347 ? -0.196 -32.219 -17.547 1 86.19 347 ARG B N 1
ATOM 5839 C CA . ARG B 1 347 ? -0.872 -33.25 -16.797 1 86.19 347 ARG B CA 1
ATOM 5840 C C . ARG B 1 347 ? 0.099 -34.375 -16.406 1 86.19 347 ARG B C 1
ATOM 5842 O O . ARG B 1 347 ? -0.281 -35.531 -16.328 1 86.19 347 ARG B O 1
ATOM 5849 N N . GLU B 1 348 ? 1.28 -33.969 -16.359 1 92.62 348 GLU B N 1
ATOM 5850 C CA . GLU B 1 348 ? 2.289 -34.844 -15.758 1 92.62 348 GLU B CA 1
ATOM 5851 C C . GLU B 1 348 ? 2.396 -34.594 -14.25 1 92.62 348 GLU B C 1
ATOM 5853 O O . GLU B 1 348 ? 3.41 -34.094 -13.773 1 92.62 348 GLU B O 1
ATOM 5858 N N . ASP B 1 349 ? 1.512 -35.125 -13.523 1 92.69 349 ASP B N 1
ATOM 5859 C CA . ASP B 1 349 ? 1.248 -34.719 -12.141 1 92.69 349 ASP B CA 1
ATOM 5860 C C . ASP B 1 349 ? 2.328 -35.25 -11.203 1 92.69 349 ASP B C 1
ATOM 5862 O O . ASP B 1 349 ? 2.672 -34.594 -10.211 1 92.69 349 ASP B O 1
ATOM 5866 N N . LEU B 1 350 ? 2.834 -36.438 -11.523 1 94 350 LEU B N 1
ATOM 5867 C CA . LEU B 1 350 ? 3.898 -36.969 -10.68 1 94 350 LEU B CA 1
ATOM 5868 C C . LEU B 1 350 ? 5.145 -36.094 -10.766 1 94 350 LEU B C 1
ATOM 5870 O O . LEU B 1 350 ? 5.801 -35.844 -9.75 1 94 350 LEU B O 1
ATOM 5874 N N . ALA B 1 351 ? 5.461 -35.688 -11.961 1 95.75 351 ALA B N 1
ATOM 5875 C CA . ALA B 1 351 ? 6.602 -34.781 -12.164 1 95.75 351 ALA B CA 1
ATOM 5876 C C . ALA B 1 351 ? 6.367 -33.438 -11.484 1 95.75 351 ALA B C 1
ATOM 5878 O O . ALA B 1 351 ? 7.277 -32.875 -10.875 1 95.75 351 ALA B O 1
ATOM 5879 N N . ALA B 1 352 ? 5.219 -32.938 -11.617 1 96 352 ALA B N 1
ATOM 5880 C CA . ALA B 1 352 ? 4.855 -31.656 -10.984 1 96 352 ALA B CA 1
ATOM 5881 C C . ALA B 1 352 ? 5.012 -31.75 -9.469 1 96 352 ALA B C 1
ATOM 5883 O O . ALA B 1 352 ? 5.613 -30.859 -8.852 1 96 352 ALA B O 1
ATOM 5884 N N . LEU B 1 353 ? 4.504 -32.812 -8.93 1 96.56 353 LEU B N 1
ATOM 5885 C CA . LEU B 1 353 ? 4.59 -33.031 -7.492 1 96.56 353 LEU B CA 1
ATOM 5886 C C . LEU B 1 353 ? 6.043 -33.125 -7.047 1 96.56 353 LEU B C 1
ATOM 5888 O O . LEU B 1 353 ? 6.43 -32.562 -6.02 1 96.56 353 LEU B O 1
ATOM 5892 N N . HIS B 1 354 ? 6.758 -33.844 -7.816 1 97.31 354 HIS B N 1
ATOM 5893 C CA . HIS B 1 354 ? 8.172 -34 -7.484 1 97.31 354 HIS B CA 1
ATOM 5894 C C . HIS B 1 354 ? 8.883 -32.656 -7.422 1 97.31 354 HIS B C 1
ATOM 5896 O O . HIS B 1 354 ? 9.695 -32.406 -6.523 1 97.31 354 HIS B O 1
ATOM 5902 N N . MET B 1 355 ? 8.617 -31.797 -8.359 1 97 355 MET B N 1
ATOM 5903 C CA . MET B 1 355 ? 9.25 -30.484 -8.383 1 97 355 MET B CA 1
ATOM 5904 C C . MET B 1 355 ? 8.766 -29.625 -7.223 1 97 355 MET B C 1
ATOM 5906 O O . MET B 1 355 ? 9.531 -28.859 -6.641 1 97 355 MET B O 1
ATOM 5910 N N . LEU B 1 356 ? 7.504 -29.688 -6.879 1 96.56 356 LEU B N 1
ATOM 5911 C CA . LEU B 1 356 ? 6.988 -28.984 -5.703 1 96.56 356 LEU B CA 1
ATOM 5912 C C . LEU B 1 356 ? 7.738 -29.422 -4.445 1 96.56 356 LEU B C 1
ATOM 5914 O O . LEU B 1 356 ? 8.125 -28.578 -3.635 1 96.56 356 LEU B O 1
ATOM 5918 N N . LEU B 1 357 ? 7.922 -30.719 -4.359 1 97.31 357 LEU B N 1
ATOM 5919 C CA . LEU B 1 357 ? 8.586 -31.266 -3.182 1 97.31 357 LEU B CA 1
ATOM 5920 C C . LEU B 1 357 ? 10.062 -30.859 -3.154 1 97.31 357 LEU B C 1
ATOM 5922 O O . LEU B 1 357 ? 10.625 -30.641 -2.084 1 97.31 357 LEU B O 1
ATOM 5926 N N . ARG B 1 358 ? 10.688 -30.812 -4.281 1 96.44 358 ARG B N 1
ATOM 5927 C CA . ARG B 1 358 ? 12.062 -30.328 -4.352 1 96.44 358 ARG B CA 1
ATOM 5928 C C . ARG B 1 358 ? 12.148 -28.875 -3.881 1 96.44 358 ARG B C 1
ATOM 5930 O O . ARG B 1 358 ? 13.07 -28.516 -3.139 1 96.44 358 ARG B O 1
ATOM 5937 N N . GLY B 1 359 ? 11.25 -28 -4.355 1 96.81 359 GLY B N 1
ATOM 5938 C CA . GLY B 1 359 ? 11.172 -26.641 -3.852 1 96.81 359 GLY B CA 1
ATOM 5939 C C . GLY B 1 359 ? 10.953 -26.578 -2.352 1 96.81 359 GLY B C 1
ATOM 5940 O O . GLY B 1 359 ? 11.602 -25.781 -1.658 1 96.81 359 GLY B O 1
ATOM 5941 N N . ASP B 1 360 ? 10.086 -27.438 -1.894 1 96.75 360 ASP B N 1
ATOM 5942 C CA . ASP B 1 360 ? 9.758 -27.484 -0.472 1 96.75 360 ASP B CA 1
ATOM 5943 C C . ASP B 1 360 ? 10.992 -27.828 0.363 1 96.75 360 ASP B C 1
ATOM 5945 O O . ASP B 1 360 ? 11.141 -27.344 1.488 1 96.75 360 ASP B O 1
ATOM 5949 N N . ARG B 1 361 ? 11.781 -28.656 -0.148 1 95.88 361 ARG B N 1
ATOM 5950 C CA . ARG B 1 361 ? 13.008 -29.031 0.542 1 95.88 361 ARG B CA 1
ATOM 5951 C C . ARG B 1 361 ? 13.969 -27.844 0.635 1 95.88 361 ARG B C 1
ATOM 5953 O O . ARG B 1 361 ? 14.727 -27.734 1.601 1 95.88 361 ARG B O 1
ATOM 5960 N N . GLU B 1 362 ? 13.922 -26.984 -0.402 1 95.56 362 GLU B N 1
ATOM 5961 C CA . GLU B 1 362 ? 14.758 -25.797 -0.361 1 95.56 362 GLU B CA 1
ATOM 5962 C C . GLU B 1 362 ? 14.289 -24.828 0.728 1 95.56 362 GLU B C 1
ATOM 5964 O O . GLU B 1 362 ? 15.109 -24.219 1.423 1 95.56 362 GLU B O 1
ATOM 5969 N N . CYS B 1 363 ? 13.023 -24.688 0.818 1 96.31 363 CYS B N 1
ATOM 5970 C CA . CYS B 1 363 ? 12.438 -23.781 1.801 1 96.31 363 CYS B CA 1
ATOM 5971 C C . CYS B 1 363 ? 10.984 -24.125 2.068 1 96.31 363 CYS B C 1
ATOM 5973 O O . CYS B 1 363 ? 10.086 -23.625 1.388 1 96.31 363 CYS B O 1
ATOM 5975 N N . ALA B 1 364 ? 10.75 -24.812 3.1 1 95.56 364 ALA B N 1
ATOM 5976 C CA . ALA B 1 364 ? 9.406 -25.266 3.463 1 95.56 364 ALA B CA 1
ATOM 5977 C C . ALA B 1 364 ? 8.516 -24.078 3.842 1 95.56 364 ALA B C 1
ATOM 5979 O O . ALA B 1 364 ? 7.312 -24.094 3.58 1 95.56 364 ALA B O 1
ATOM 5980 N N . GLU B 1 365 ? 9.125 -23.109 4.398 1 92.81 365 GLU B N 1
ATOM 5981 C CA . GLU B 1 365 ? 8.375 -21.922 4.793 1 92.81 365 GLU B CA 1
ATOM 5982 C C . GLU B 1 365 ? 7.719 -21.25 3.586 1 92.81 365 GLU B C 1
ATOM 5984 O O . GLU B 1 365 ? 6.574 -20.797 3.67 1 92.81 365 GLU B O 1
ATOM 5989 N N . GLU B 1 366 ? 8.445 -21.234 2.518 1 92.12 366 GLU B N 1
ATOM 5990 C CA . GLU B 1 366 ? 7.938 -20.609 1.301 1 92.12 366 GLU B CA 1
ATOM 5991 C C . GLU B 1 366 ? 6.73 -21.375 0.754 1 92.12 366 GLU B C 1
ATOM 5993 O O . GLU B 1 366 ? 5.777 -20.75 0.271 1 92.12 366 GLU B O 1
ATOM 5998 N N . SER B 1 367 ? 6.734 -22.672 0.839 1 91.81 367 SER B N 1
ATOM 5999 C CA . SER B 1 367 ? 5.625 -23.484 0.354 1 91.81 367 SER B CA 1
ATOM 6000 C C . SER B 1 367 ? 4.344 -23.188 1.124 1 91.81 367 SER B C 1
ATOM 6002 O O . SER B 1 367 ? 3.246 -23.266 0.566 1 91.81 367 SER B O 1
ATOM 6004 N N . LYS B 1 368 ? 4.484 -22.812 2.309 1 86.69 368 LYS B N 1
ATOM 6005 C CA . LYS B 1 368 ? 3.338 -22.547 3.172 1 86.69 368 LYS B CA 1
ATOM 6006 C C . LYS B 1 368 ? 2.701 -21.203 2.844 1 86.69 368 LYS B C 1
ATOM 6008 O O . LYS B 1 368 ? 1.5 -21.016 3.045 1 86.69 368 LYS B O 1
ATOM 6013 N N . ILE B 1 369 ? 3.543 -20.328 2.279 1 82.31 369 ILE B N 1
ATOM 6014 C CA . ILE B 1 369 ? 3.018 -18.984 2.162 1 82.31 369 ILE B CA 1
ATOM 6015 C C . ILE B 1 369 ? 2.783 -18.641 0.691 1 82.31 369 ILE B C 1
ATOM 6017 O O . ILE B 1 369 ? 2.059 -17.703 0.372 1 82.31 369 ILE B O 1
ATOM 6021 N N . ASN B 1 370 ? 3.369 -19.391 -0.18 1 84.12 370 ASN B N 1
ATOM 6022 C CA . ASN B 1 370 ? 3.309 -19.094 -1.607 1 84.12 370 ASN B CA 1
ATOM 6023 C C . ASN B 1 370 ? 1.963 -19.5 -2.205 1 84.12 370 ASN B C 1
ATOM 6025 O O . ASN B 1 370 ? 1.614 -20.688 -2.223 1 84.12 370 ASN B O 1
ATOM 6029 N N . LEU B 1 371 ? 1.303 -18.594 -2.758 1 73.62 371 LEU B N 1
ATOM 6030 C CA . LEU B 1 371 ? -0.055 -18.828 -3.238 1 73.62 371 LEU B CA 1
ATOM 6031 C C . LEU B 1 371 ? -0.044 -19.656 -4.516 1 73.62 371 LEU B C 1
ATOM 6033 O O . LEU B 1 371 ? -0.968 -20.438 -4.762 1 73.62 371 LEU B O 1
ATOM 6037 N N . THR B 1 372 ? 0.981 -19.453 -5.309 1 76.31 372 THR B N 1
ATOM 6038 C CA . THR B 1 372 ? 1.094 -20.25 -6.527 1 76.31 372 THR B CA 1
ATOM 6039 C C . THR B 1 372 ? 1.263 -21.719 -6.188 1 76.31 372 THR B C 1
ATOM 6041 O O . THR B 1 372 ? 0.676 -22.594 -6.848 1 76.31 372 THR B O 1
ATOM 6044 N N . VAL B 1 373 ? 2.02 -21.969 -5.188 1 85.81 373 VAL B N 1
ATOM 6045 C CA . VAL B 1 373 ? 2.236 -23.344 -4.742 1 85.81 373 VAL B CA 1
ATOM 6046 C C . VAL B 1 373 ? 0.925 -23.938 -4.227 1 85.81 373 VAL B C 1
ATOM 6048 O O . VAL B 1 373 ? 0.569 -25.062 -4.57 1 85.81 373 VAL B O 1
ATOM 6051 N N . LYS B 1 374 ? 0.258 -23.219 -3.445 1 79.56 374 LYS B N 1
ATOM 6052 C CA . LYS B 1 374 ? -1.016 -23.672 -2.902 1 79.56 374 LYS B CA 1
ATOM 6053 C C . LYS B 1 374 ? -2.031 -23.922 -4.016 1 79.56 374 LYS B C 1
ATOM 6055 O O . LYS B 1 374 ? -2.74 -24.938 -4.008 1 79.56 374 LYS B O 1
ATOM 6060 N N . GLY B 1 375 ? -2.031 -22.984 -4.965 1 78.06 375 GLY B N 1
ATOM 6061 C CA . GLY B 1 375 ? -2.914 -23.141 -6.109 1 78.06 375 GLY B CA 1
ATOM 6062 C C . GLY B 1 375 ? -2.605 -24.391 -6.918 1 78.06 375 GLY B C 1
ATOM 6063 O O . GLY B 1 375 ? -3.512 -25.156 -7.266 1 78.06 375 GLY B O 1
ATOM 6064 N N . LEU B 1 376 ? -1.379 -24.562 -7.188 1 82.19 376 LEU B N 1
ATOM 6065 C CA . LEU B 1 376 ? -0.946 -25.734 -7.938 1 82.19 376 LEU B CA 1
ATOM 6066 C C . LEU B 1 376 ? -1.26 -27.016 -7.176 1 82.19 376 LEU B C 1
ATOM 6068 O O . LEU B 1 376 ? -1.674 -28.016 -7.77 1 82.19 376 LEU B O 1
ATOM 6072 N N . THR B 1 377 ? -1.063 -27.031 -5.91 1 86.56 377 THR B N 1
ATOM 6073 C CA . THR B 1 377 ? -1.342 -28.188 -5.07 1 86.56 377 THR B CA 1
ATOM 6074 C C . THR B 1 377 ? -2.824 -28.547 -5.113 1 86.56 377 THR B C 1
ATOM 6076 O O . THR B 1 377 ? -3.186 -29.719 -5.199 1 86.56 377 THR B O 1
ATOM 6079 N N . ARG B 1 378 ? -3.66 -27.578 -5.098 1 78.62 378 ARG B N 1
ATOM 6080 C CA . ARG B 1 378 ? -5.094 -27.812 -5.211 1 78.62 378 ARG B CA 1
ATOM 6081 C C . ARG B 1 378 ? -5.438 -28.469 -6.547 1 78.62 378 ARG B C 1
ATOM 6083 O O . ARG B 1 378 ? -6.277 -29.359 -6.602 1 78.62 378 ARG B O 1
ATOM 6090 N N . GLU B 1 379 ? -4.777 -27.938 -7.535 1 77.88 379 GLU B N 1
ATOM 6091 C CA . GLU B 1 379 ? -4.973 -28.516 -8.867 1 77.88 379 GLU B CA 1
ATOM 6092 C C . GLU B 1 379 ? -4.574 -29.984 -8.898 1 77.88 379 GLU B C 1
ATOM 6094 O O . GLU B 1 379 ? -5.289 -30.812 -9.469 1 77.88 379 GLU B O 1
ATOM 6099 N N . LEU B 1 380 ? -3.494 -30.297 -8.328 1 88.06 380 LEU B N 1
ATOM 6100 C CA . LEU B 1 380 ? -3.004 -31.656 -8.312 1 88.06 380 LEU B CA 1
ATOM 6101 C C . LEU B 1 380 ? -3.914 -32.562 -7.477 1 88.06 380 LEU B C 1
ATOM 6103 O O . LEU B 1 380 ? -4.098 -33.719 -7.797 1 88.06 380 LEU B O 1
ATOM 6107 N N . LEU B 1 381 ? -4.484 -32 -6.426 1 82.56 381 LEU B N 1
ATOM 6108 C CA . LEU B 1 381 ? -5.391 -32.75 -5.566 1 82.56 381 LEU B CA 1
ATOM 6109 C C . LEU B 1 381 ? -6.648 -33.156 -6.328 1 82.56 381 LEU B C 1
ATOM 6111 O O . LEU B 1 381 ? -7.191 -34.25 -6.102 1 82.56 381 LEU B O 1
ATOM 6115 N N . ARG B 1 382 ? -7.039 -32.375 -7.211 1 77.69 382 ARG B N 1
ATOM 6116 C CA . ARG B 1 382 ? -8.227 -32.656 -8.008 1 77.69 382 ARG B CA 1
ATOM 6117 C C . ARG B 1 382 ? -7.988 -33.875 -8.93 1 77.69 382 ARG B C 1
ATOM 6119 O O . ARG B 1 382 ? -8.93 -34.562 -9.281 1 77.69 382 ARG B O 1
ATOM 6126 N N . ARG B 1 383 ? -6.789 -34.094 -9.273 1 86.06 383 ARG B N 1
ATOM 6127 C CA . ARG B 1 383 ? -6.418 -35.188 -10.18 1 86.06 383 ARG B CA 1
ATOM 6128 C C . ARG B 1 383 ? -5.66 -36.281 -9.438 1 86.06 383 ARG B C 1
ATOM 6130 O O . ARG B 1 383 ? -4.891 -37.031 -10.039 1 86.06 383 ARG B O 1
ATOM 6137 N N . GLU B 1 384 ? -5.848 -36.25 -8.203 1 87.25 384 GLU B N 1
ATOM 6138 C CA . GLU B 1 384 ? -5.062 -37.156 -7.371 1 87.25 384 GLU B CA 1
ATOM 6139 C C . GLU B 1 384 ? -5.277 -38.594 -7.781 1 87.25 384 GLU B C 1
ATOM 6141 O O . GLU B 1 384 ? -6.395 -39 -8.125 1 87.25 384 GLU B O 1
ATOM 6146 N N . THR B 1 385 ? -4.289 -39.375 -7.762 1 91.56 385 THR B N 1
ATOM 6147 C CA . THR B 1 385 ? -4.312 -40.812 -8 1 91.56 385 THR B CA 1
ATOM 6148 C C . THR B 1 385 ? -3.697 -41.562 -6.824 1 91.56 385 THR B C 1
ATOM 6150 O O . THR B 1 385 ? -3.047 -40.969 -5.969 1 91.56 385 THR B O 1
ATOM 6153 N N . PRO B 1 386 ? -3.947 -42.875 -6.781 1 90.69 386 PRO B N 1
ATOM 6154 C CA . PRO B 1 386 ? -3.316 -43.656 -5.715 1 90.69 386 PRO B CA 1
ATOM 6155 C C . PRO B 1 386 ? -1.795 -43.531 -5.711 1 90.69 386 PRO B C 1
ATOM 6157 O O . PRO B 1 386 ? -1.165 -43.656 -4.656 1 90.69 386 PRO B O 1
ATOM 6160 N N . THR B 1 387 ? -1.25 -43.25 -6.809 1 93.38 387 THR B N 1
ATOM 6161 C CA . THR B 1 387 ? 0.197 -43.125 -6.941 1 93.38 387 THR B CA 1
ATOM 6162 C C . THR B 1 387 ? 0.688 -41.812 -6.336 1 93.38 387 THR B C 1
ATOM 6164 O O . THR B 1 387 ? 1.743 -41.781 -5.699 1 93.38 387 THR B O 1
ATOM 6167 N N . THR B 1 388 ? -0.013 -40.719 -6.551 1 93.56 388 THR B N 1
ATOM 6168 C CA . THR B 1 388 ? 0.414 -39.406 -6.082 1 93.56 388 THR B CA 1
ATOM 6169 C C . THR B 1 388 ? -0.06 -39.156 -4.652 1 93.56 388 THR B C 1
ATOM 6171 O O . THR B 1 388 ? 0.531 -38.344 -3.924 1 93.56 388 THR B O 1
ATOM 6174 N N . ARG B 1 389 ? -1.017 -39.844 -4.258 1 92.06 389 ARG B N 1
ATOM 6175 C CA . ARG B 1 389 ? -1.741 -39.594 -3.016 1 92.06 389 ARG B CA 1
ATOM 6176 C C . ARG B 1 389 ? -0.803 -39.656 -1.814 1 92.06 389 ARG B C 1
ATOM 6178 O O . ARG B 1 389 ? -0.841 -38.781 -0.95 1 92.06 389 ARG B O 1
ATOM 6185 N N . PRO B 1 390 ? 0.077 -40.594 -1.74 1 93.75 390 PRO B N 1
ATOM 6186 C CA . PRO B 1 390 ? 0.877 -40.719 -0.521 1 93.75 390 PRO B CA 1
ATOM 6187 C C . PRO B 1 390 ? 1.776 -39.531 -0.266 1 93.75 390 PRO B C 1
ATOM 6189 O O . PRO B 1 390 ? 2.088 -39.219 0.887 1 93.75 390 PRO B O 1
ATOM 6192 N N . GLU B 1 391 ? 2.127 -38.812 -1.276 1 95.25 391 GLU B N 1
ATOM 6193 C CA . GLU B 1 391 ? 3.008 -37.656 -1.121 1 95.25 391 GLU B CA 1
ATOM 6194 C C . GLU B 1 391 ? 2.225 -36.375 -1.212 1 95.25 391 GLU B C 1
ATOM 6196 O O . GLU B 1 391 ? 2.529 -35.406 -0.503 1 95.25 391 GLU B O 1
ATOM 6201 N N . LEU B 1 392 ? 1.268 -36.344 -1.999 1 95.06 392 LEU B N 1
ATOM 6202 C CA . LEU B 1 392 ? 0.516 -35.125 -2.279 1 95.06 392 LEU B CA 1
ATOM 6203 C C . LEU B 1 392 ? -0.312 -34.719 -1.069 1 95.06 392 LEU B C 1
ATOM 6205 O O . LEU B 1 392 ? -0.337 -33.531 -0.708 1 95.06 392 LEU B O 1
ATOM 6209 N N . ARG B 1 393 ? -0.955 -35.594 -0.422 1 90.62 393 ARG B N 1
ATOM 6210 C CA . ARG B 1 393 ? -1.861 -35.25 0.674 1 90.62 393 ARG B CA 1
ATOM 6211 C C . ARG B 1 393 ? -1.095 -34.719 1.88 1 90.62 393 ARG B C 1
ATOM 6213 O O . ARG B 1 393 ? -1.445 -33.688 2.434 1 90.62 393 ARG B O 1
ATOM 6220 N N . PRO B 1 394 ? 0.001 -35.438 2.266 1 92.56 394 PRO B N 1
ATOM 6221 C CA . PRO B 1 394 ? 0.776 -34.875 3.375 1 92.56 394 PRO B CA 1
ATOM 6222 C C . PRO B 1 394 ? 1.349 -33.5 3.051 1 92.56 394 PRO B C 1
ATOM 6224 O O . PRO B 1 394 ? 1.382 -32.625 3.918 1 92.56 394 PRO B O 1
ATOM 6227 N N . PHE B 1 395 ? 1.789 -33.344 1.856 1 95.44 395 PHE B N 1
ATOM 6228 C CA . PHE B 1 395 ? 2.301 -32.031 1.44 1 95.44 395 PHE B CA 1
ATOM 6229 C C . PHE B 1 395 ? 1.211 -30.984 1.516 1 95.44 395 PHE B C 1
ATOM 6231 O O . PHE B 1 395 ? 1.427 -29.906 2.068 1 95.44 395 PHE B O 1
ATOM 6238 N N . ALA B 1 396 ? 0.059 -31.281 1.015 1 89.19 396 ALA B N 1
ATOM 6239 C CA . ALA B 1 396 ? -1.086 -30.375 1.017 1 89.19 396 ALA B CA 1
ATOM 6240 C C . ALA B 1 396 ? -1.481 -30 2.439 1 89.19 396 ALA B C 1
ATOM 6242 O O . ALA B 1 396 ? -1.782 -28.844 2.717 1 89.19 396 ALA B O 1
ATOM 6243 N N . GLU B 1 397 ? -1.464 -30.922 3.287 1 86.81 397 GLU B N 1
ATOM 6244 C CA . GLU B 1 397 ? -1.796 -30.688 4.688 1 86.81 397 GLU B CA 1
ATOM 6245 C C . GLU B 1 397 ? -0.774 -29.75 5.344 1 86.81 397 GLU B C 1
ATOM 6247 O O . GLU B 1 397 ? -1.143 -28.828 6.059 1 86.81 397 GLU B O 1
ATOM 6252 N N . ARG B 1 398 ? 0.411 -30 5.043 1 90.06 398 ARG B N 1
ATOM 6253 C CA . ARG B 1 398 ? 1.486 -29.234 5.664 1 90.06 398 ARG B CA 1
ATOM 6254 C C . ARG B 1 398 ? 1.434 -27.766 5.238 1 90.06 398 ARG B C 1
ATOM 6256 O O . ARG B 1 398 ? 1.742 -26.875 6.027 1 90.06 398 ARG B O 1
ATOM 6263 N N . ILE B 1 399 ? 0.998 -27.609 4.012 1 89.12 399 ILE B N 1
ATOM 6264 C CA . ILE B 1 399 ? 1.035 -26.219 3.533 1 89.12 399 ILE B CA 1
ATOM 6265 C C . ILE B 1 399 ? -0.338 -25.578 3.711 1 89.12 399 ILE B C 1
ATOM 6267 O O . ILE B 1 399 ? -0.558 -24.438 3.279 1 89.12 399 ILE B O 1
ATOM 6271 N N . GLY B 1 400 ? -1.224 -26.328 4.258 1 78.06 400 GLY B N 1
ATOM 6272 C CA . GLY B 1 400 ? -2.506 -25.781 4.668 1 78.06 400 GLY B CA 1
ATOM 6273 C C . GLY B 1 400 ? -3.535 -25.781 3.555 1 78.06 400 GLY B C 1
ATOM 6274 O O . GLY B 1 400 ? -4.352 -24.859 3.463 1 78.06 400 GLY B O 1
ATOM 6275 N N . VAL B 1 401 ? -3.488 -26.594 2.621 1 74.62 401 VAL B N 1
ATOM 6276 C CA . VAL B 1 401 ? -4.441 -26.672 1.519 1 74.62 401 VAL B CA 1
ATOM 6277 C C . VAL B 1 401 ? -5.43 -27.812 1.777 1 74.62 401 VAL B C 1
ATOM 6279 O O . VAL B 1 401 ? -6.539 -27.812 1.233 1 74.62 401 VAL B O 1
ATOM 6282 N N . ALA B 1 402 ? -5.156 -28.812 2.594 1 66.12 402 ALA B N 1
ATOM 6283 C CA . ALA B 1 402 ? -6.043 -29.922 2.926 1 66.12 402 ALA B CA 1
ATOM 6284 C C . ALA B 1 402 ? -6.164 -30.094 4.438 1 66.12 402 ALA B C 1
ATOM 6286 O O . ALA B 1 402 ? -5.262 -29.719 5.188 1 66.12 402 ALA B O 1
#

Organism: NCBI:txid175570

Nearest PDB structures (foldseek):
  3gw4-assembly1_A  TM=6.191E-01  e=2.031E-02  Deinococcus radiodurans R1 = ATCC 13939 = DSM 20539
  4i9e-assembly1_B  TM=4.136E-01  e=4.134E-03  Bacillus subtilis subsp. subtilis str. 168
  7nj0-assembly1_A  TM=4.258E-01  e=3.964E-03  Homo sapiens
  7t7t-assembly2_B  TM=3.082E-01  e=1.178E-02  Citrus unshiu
  8hme-assembly1_E  TM=2.676E-01  e=1.178E-02  Tetrahymena thermophila

Sequence (804 aa):
MQQIDPEMTPAERIKLFRMRAGLTQEQAAQLKGCTVSAWRKWESGERSVNSLGDWIEIARIVRVKDLFRLTGLPLGELPDEPSEHETIPPIRSAMHAYPQRLDEPVDLDLLGRSLDFAWGTWHGSGSRYTRTGPMLPDLITDTRAALISLDDAEDRRRGQRLAMHLWSLIRAYGKRIGALDVAMVAADRASTAADNADDPCYRAAAAWHTATVLSASGHTEEAAALCRDAVRDLEGIDDQDPERIALVGVLHLLLAVQEARLRSEPAAMNALAVADRAAVAVGETTYHRVYFGPTNVGIHRSAVALELSRPHEALRVAEHVDVSQSPSVERRYAHYLHLARGYANRREDLAALHMLLRGDRECAEESKINLTVKGLTRELLRRETPTTRPELRPFAERIGVAMQQIDPEMTPAERIKLFRMRAGLTQEQAAQLKGCTVSAWRKWESGERSVNSLGDWIEIARIVRVKDLFRLTGLPLGELPDEPSEHETIPPIRSAMHAYPQRLDEPVDLDLLGRSLDFAWGTWHGSGSRYTRTGPMLPDLITDTRAALISLDDAEDRRRGQRLAMHLWSLIRAYGKRIGALDVAMVAADRASTAADNADDPCYRAAAAWHTATVLSASGHTEEAAALCRDAVRDLEGIDDQDPERIALVGVLHLLLAVQEARLRSEPAAMNALAVADRAAVAVGETTYHRVYFGPTNVGIHRSAVALELSRPHEALRVAEHVDVSQSPSVERRYAHYLHLARGYANRREDLAALHMLLRGDRECAEESKINLTVKGLTRELLRRETPTTRPELRPFAERIGVA

pLDDT: mean 86.56, std 13.36, range [35.19, 98.75]

Solvent-accessible surface area (backbone atoms only — not comparable to full-atom values): 40187 Å² total; per-residue (Å²): 128,85,82,73,65,83,82,46,46,36,17,47,26,45,40,49,31,24,52,73,59,69,42,49,62,56,51,46,8,54,72,70,69,44,49,44,66,56,39,46,24,32,36,70,49,77,34,71,75,74,34,36,49,50,48,31,47,49,20,19,70,24,64,29,26,19,38,10,70,35,41,62,34,34,18,50,69,40,60,59,74,69,74,75,57,84,53,47,60,56,37,52,45,41,72,62,44,64,89,58,84,58,92,64,82,61,56,64,68,61,52,50,53,52,49,50,49,43,52,49,35,49,34,56,39,49,53,24,64,78,60,34,41,76,50,46,31,58,51,45,48,50,46,56,27,31,62,71,67,49,81,50,70,69,56,39,29,51,44,21,50,52,42,20,52,50,22,45,48,45,18,56,53,22,48,66,71,63,39,52,70,60,11,45,47,22,14,52,49,8,35,52,22,12,56,70,36,69,35,62,69,46,34,32,51,21,37,46,51,36,23,51,46,32,40,76,70,68,37,39,67,59,18,33,50,29,34,52,46,34,47,58,60,47,65,81,48,64,84,79,37,56,65,55,35,45,50,46,16,51,32,23,46,55,31,13,41,33,27,17,68,70,68,33,59,69,58,14,52,52,26,42,50,53,20,46,54,29,15,70,72,59,37,77,44,53,67,96,78,41,78,34,18,56,60,53,47,39,51,47,52,18,50,30,26,44,57,61,70,32,48,67,60,14,30,58,46,42,74,71,50,73,51,86,79,53,68,36,42,64,57,41,30,51,46,25,45,51,42,16,53,30,27,43,75,70,68,35,52,66,60,12,50,50,26,45,50,52,23,30,71,48,24,49,65,53,44,48,64,34,61,68,52,46,51,52,50,53,56,49,58,74,65,56,42,87,83,45,40,78,58,49,51,60,52,31,38,73,39,65,72,94,129,85,81,72,64,85,82,45,48,36,17,47,26,44,41,52,32,24,51,72,58,69,42,50,62,56,53,46,8,53,73,70,69,44,50,42,68,57,40,47,24,32,34,69,48,78,34,72,74,75,34,38,48,50,47,30,45,48,20,18,68,24,63,29,24,19,41,9,70,34,40,61,34,35,20,53,69,40,61,60,80,68,73,74,56,83,53,48,61,56,38,52,44,41,70,61,46,65,89,57,83,58,93,63,83,61,57,64,68,59,50,49,50,52,49,50,50,43,52,48,36,50,34,56,38,49,53,24,65,78,60,33,42,77,50,44,32,59,50,46,48,51,47,56,25,32,61,70,69,49,80,50,69,68,56,39,29,52,45,21,50,52,43,19,53,50,22,44,47,46,18,55,52,21,48,67,72,64,39,49,70,60,11,45,46,22,15,52,50,8,35,51,23,13,57,68,36,70,36,62,69,46,34,32,53,21,38,45,51,34,23,53,46,32,39,77,73,66,37,39,67,57,18,32,51,30,33,53,47,34,47,59,61,46,66,84,47,64,84,80,37,56,65,54,35,45,50,48,16,50,34,21,45,55,32,12,41,32,27,16,68,70,67,32,58,69,59,14,50,52,25,42,50,52,19,47,54,26,14,70,72,59,38,77,42,53,66,97,78,41,77,33,17,57,60,53,48,38,51,45,52,18,51,29,26,44,56,62,70,31,48,68,58,16,30,59,45,41,74,71,50,76,50,87,79,54,69,37,41,66,58,42,30,51,47,25,45,51,42,15,53,29,28,43,76,71,67,36,52,66,61,13,49,51,26,46,50,53,22,30,70,48,24,49,65,51,45,49,65,33,62,69,53,47,52,50,48,53,56,47,58,76,67,56,41,87,83,45,39,78,57,48,51,59,51,31,37,73,38,65,73,92

InterPro domains:
  IPR001387 Cro/C1-type, helix-turn-helix domain [PS50943] (14-68)
  IPR001387 Cro/C1-type, helix-turn-helix domain [SM00530] (13-69)
  IPR001387 Cro/C1-type, helix-turn-helix domain [cd00093] (11-64)
  IPR010982 Lambda repressor-like, DNA-binding domain superfamily [G3DSA:1.10.260.40] (1-63)
  IPR010982 Lambda repressor-like, DNA-binding domain superfamily [SSF47413] (8-66)